Protein AF-A0A8H5CZU5-F1 (afdb_monomer)

Foldseek 3Di:
DDDDDDDDDDDDDDDDDDDDDDDDDDDDDDDDDDDDDDDDDDDDDDDDDDDDDDDDDDDDDDDDDDDDPPDPPQAFAFEAEDELVCCVPCNLQQFPLLLGQAYEYDAWADDPQLLATDDDPSCVVRLLVNCVSCVLNNHFYEYEYAPLQRQQCLCVCLVDPVSLVSNLNHVLVVCVVSVGQAYEYEHPAAQDHRNHNHDHALCRLVSVLVSLVVNCVPPRSVRHAYEYEDELAAHAHSVRHHAQAPVSVLVRHQAYEYAQFCLDAPVDQFAAAGRFQACPVPPDDRGHQVSSLCRCVSNVRDQLRYAYEFEQKWKKFFQDPDLDDDHRHGGDFADDEPDAAPLGPFPQGSNRHGPPSVGDIDIAGLVNCCVVQCAPLLSHGHPQWDWDADPRRRWIWIARSVRRMIITHDALRSLLVVLLVSQVSNHSYHYYPHSVSHRPCSSSVSSCVSVVPPSDDDPDPPPDNDDAFPAPAWDWDWDQAPPRDIDIDIDAGAAVHPPDHVLVSLVRVLVVLQCQQVDADPVRDGRADLAEEAEDELPPPDCDDPNLLRLQLVCLQADLQRLLLYEHEYEDADLDCPDPCNVVSVVSQVCCCVPVCVVSVVSNYHYAYDNVDPVRVSVVVVVSNVSSVPPPDRGGGQSNCVCHVVVAQSCPGSSVVSVLVVLVVLLVVLVVVLVVLVVVLVVDPDPVSVVVSVVVNVVSVVVSVVSVVVSVVSVVVNVPPPPDPPPPPVVVVVVVVVVVPPPPDDDDDDDDDD

Organism: NCBI:txid201217

Structure (mmCIF, N/CA/C/O backbone):
data_AF-A0A8H5CZU5-F1
#
_entry.id   AF-A0A8H5CZU5-F1
#
loop_
_atom_site.group_PDB
_atom_site.id
_atom_site.type_symbol
_atom_site.label_atom_id
_atom_site.label_alt_id
_atom_site.label_comp_id
_atom_site.label_asym_id
_atom_site.label_entity_id
_atom_site.label_seq_id
_atom_site.pdbx_PDB_ins_code
_atom_site.Cartn_x
_atom_site.Cartn_y
_atom_site.Cartn_z
_atom_site.occupancy
_atom_site.B_iso_or_equiv
_atom_site.auth_seq_id
_atom_site.auth_comp_id
_atom_site.auth_asym_id
_atom_site.auth_atom_id
_atom_site.pdbx_PDB_model_num
ATOM 1 N N . MET A 1 1 ? 66.005 6.764 -42.598 1.00 39.66 1 MET A N 1
ATOM 2 C CA . MET A 1 1 ? 66.205 5.356 -42.193 1.00 39.66 1 MET A CA 1
ATOM 3 C C . MET A 1 1 ? 65.070 4.533 -42.770 1.00 39.66 1 MET A C 1
ATOM 5 O O . MET A 1 1 ? 63.945 5.006 -42.773 1.00 39.66 1 MET A O 1
ATOM 9 N N . ALA A 1 2 ? 65.380 3.347 -43.273 1.00 28.84 2 ALA A N 1
ATOM 10 C CA . ALA A 1 2 ? 64.448 2.341 -43.774 1.00 28.84 2 ALA A CA 1
ATOM 11 C C . ALA A 1 2 ? 65.044 0.964 -43.416 1.00 28.84 2 ALA A C 1
ATOM 13 O O . ALA A 1 2 ? 66.256 0.911 -43.186 1.00 28.84 2 ALA A O 1
ATOM 14 N N . PRO A 1 3 ? 64.297 -0.148 -43.491 1.00 57.28 3 PRO A N 1
ATOM 15 C CA . PRO A 1 3 ? 62.858 -0.326 -43.269 1.00 57.28 3 PRO A CA 1
ATOM 16 C C . PRO A 1 3 ? 62.592 -1.501 -42.289 1.00 57.28 3 PRO A C 1
ATOM 18 O O . PRO A 1 3 ? 63.524 -2.133 -41.801 1.00 57.28 3 PRO A O 1
ATOM 21 N N . ASN A 1 4 ? 61.330 -1.894 -42.092 1.00 34.38 4 ASN A N 1
ATOM 22 C CA . ASN A 1 4 ? 60.929 -3.226 -42.568 1.00 34.38 4 ASN A CA 1
ATOM 23 C C . ASN A 1 4 ? 59.412 -3.370 -42.709 1.00 34.38 4 ASN A C 1
ATOM 25 O O . ASN A 1 4 ? 58.639 -2.902 -41.882 1.00 34.38 4 ASN A O 1
ATOM 29 N N . ASN A 1 5 ? 59.021 -4.020 -43.802 1.00 31.11 5 ASN A N 1
ATOM 30 C CA . ASN A 1 5 ? 57.652 -4.200 -44.270 1.00 31.11 5 ASN A CA 1
ATOM 31 C C . ASN A 1 5 ? 57.379 -5.698 -44.474 1.00 31.11 5 ASN A C 1
ATOM 33 O O . ASN A 1 5 ? 58.289 -6.444 -44.832 1.00 31.11 5 ASN A O 1
ATOM 37 N N . SER A 1 6 ? 56.093 -6.060 -44.461 1.00 28.91 6 SER A N 1
ATOM 38 C CA . SER A 1 6 ? 55.477 -7.147 -45.251 1.00 28.91 6 SER A CA 1
ATOM 39 C C . SER A 1 6 ? 55.825 -8.625 -44.984 1.00 28.91 6 SER A C 1
ATOM 41 O O . SER A 1 6 ? 56.977 -9.043 -45.086 1.00 28.91 6 SER A O 1
ATOM 43 N N . LYS A 1 7 ? 54.759 -9.430 -44.815 1.00 29.38 7 LYS A N 1
ATOM 44 C CA . LYS A 1 7 ? 54.411 -10.710 -45.496 1.00 29.38 7 LYS A CA 1
ATOM 45 C C . LYS A 1 7 ? 53.283 -11.408 -44.706 1.00 29.38 7 LYS A C 1
ATOM 47 O O . LYS A 1 7 ? 53.305 -11.332 -43.488 1.00 29.38 7 LYS A O 1
ATOM 52 N N . LEU A 1 8 ? 52.327 -12.141 -45.287 1.00 25.94 8 LEU A N 1
ATOM 53 C CA . LEU A 1 8 ? 51.728 -12.151 -46.636 1.00 25.94 8 LEU A CA 1
ATOM 54 C C . LEU A 1 8 ? 50.377 -12.920 -46.547 1.00 25.94 8 LEU A C 1
ATOM 56 O O . LEU A 1 8 ? 50.144 -13.625 -45.571 1.00 25.94 8 LEU A O 1
ATOM 60 N N . LEU A 1 9 ? 49.510 -12.804 -47.560 1.00 26.03 9 LEU A N 1
ATOM 61 C CA . LEU A 1 9 ? 48.246 -13.552 -47.710 1.00 26.03 9 LEU A CA 1
ATOM 62 C C . LEU A 1 9 ? 48.422 -15.070 -47.979 1.00 26.03 9 LEU A C 1
ATOM 64 O O . LEU A 1 9 ? 49.501 -15.495 -48.388 1.00 26.03 9 LEU A O 1
ATOM 68 N N . ALA A 1 10 ? 47.271 -15.777 -47.950 1.00 25.48 10 ALA A N 1
ATOM 69 C CA . ALA A 1 10 ? 46.928 -17.055 -48.620 1.00 25.48 10 ALA A CA 1
ATOM 70 C C . ALA A 1 10 ? 47.138 -18.356 -47.799 1.00 25.48 10 ALA A C 1
ATOM 72 O O . ALA A 1 10 ? 48.087 -18.449 -47.034 1.00 25.48 10 ALA A O 1
ATOM 73 N N . ALA A 1 11 ? 46.320 -19.418 -47.930 1.00 24.72 11 ALA A N 1
ATOM 74 C CA . ALA A 1 11 ? 45.012 -19.597 -48.594 1.00 24.72 11 ALA A CA 1
ATOM 75 C C . ALA A 1 11 ? 44.327 -20.917 -48.144 1.00 24.72 11 ALA A C 1
ATOM 77 O O . ALA A 1 11 ? 44.960 -21.785 -47.551 1.00 24.72 11 ALA A O 1
ATOM 78 N N . LEU A 1 12 ? 43.037 -21.055 -48.485 1.00 23.69 12 LEU A N 1
ATOM 79 C CA . LEU A 1 12 ? 42.201 -22.266 -48.403 1.00 23.69 12 LEU A CA 1
ATOM 80 C C . LEU A 1 12 ? 42.880 -23.580 -48.840 1.00 23.69 12 LEU A C 1
ATOM 82 O O . LEU A 1 12 ? 43.497 -23.613 -49.903 1.00 23.69 12 LEU A O 1
ATOM 86 N N . LEU A 1 13 ? 42.547 -24.688 -48.158 1.00 23.36 13 LEU A N 1
ATOM 87 C CA . LEU A 1 13 ? 42.236 -25.976 -48.807 1.00 23.36 13 LEU A CA 1
ATOM 88 C C . LEU A 1 13 ? 41.485 -26.946 -47.869 1.00 23.36 13 LEU A C 1
ATOM 90 O O . LEU A 1 13 ? 41.869 -27.142 -46.721 1.00 23.36 13 LEU A O 1
ATOM 94 N N . HIS A 1 14 ? 40.401 -27.545 -48.373 1.00 25.38 14 HIS A N 1
ATOM 95 C CA . HIS A 1 14 ? 39.673 -28.650 -47.730 1.00 25.38 14 HIS A CA 1
ATOM 96 C C . HIS A 1 14 ? 40.482 -29.956 -47.778 1.00 25.38 14 HIS A C 1
ATOM 98 O O . HIS A 1 14 ? 41.172 -30.185 -48.768 1.00 25.38 14 HIS A O 1
ATOM 104 N N . PHE A 1 15 ? 40.234 -30.882 -46.842 1.00 23.44 15 PHE A N 1
ATOM 105 C CA . PHE A 1 15 ? 40.034 -32.297 -47.198 1.00 23.44 15 PHE A CA 1
ATOM 106 C C . PHE A 1 15 ? 39.175 -33.040 -46.159 1.00 23.44 15 PHE A C 1
ATOM 108 O O . PHE A 1 15 ? 39.373 -32.902 -44.956 1.00 23.44 15 PHE A O 1
ATOM 115 N N . VAL A 1 16 ? 38.225 -33.839 -46.650 1.00 24.05 16 VAL A N 1
ATOM 116 C CA . VAL A 1 16 ? 37.353 -34.745 -45.879 1.00 24.05 16 VAL A CA 1
ATOM 117 C C . VAL A 1 16 ? 37.856 -36.176 -46.054 1.00 24.05 16 VAL A C 1
ATOM 119 O O . VAL A 1 16 ? 38.213 -36.540 -47.173 1.00 24.05 16 VAL A O 1
ATOM 122 N N . LEU A 1 17 ? 37.802 -37.012 -45.008 1.00 23.12 17 LEU A N 1
ATOM 123 C CA . LEU A 1 17 ? 37.736 -38.472 -45.166 1.00 23.12 17 LEU A CA 1
ATOM 124 C C . LEU A 1 17 ? 37.135 -39.172 -43.930 1.00 23.12 17 LEU A C 1
ATOM 126 O O . LEU A 1 17 ? 37.591 -38.989 -42.806 1.00 23.12 17 LEU A O 1
ATOM 130 N N . LEU A 1 18 ? 36.093 -39.971 -44.176 1.00 24.27 18 LEU A N 1
ATOM 131 C CA . LEU A 1 18 ? 35.381 -40.845 -43.230 1.00 24.27 18 LEU A CA 1
ATOM 132 C C . LEU A 1 18 ? 36.065 -42.218 -43.114 1.00 24.27 18 LEU A C 1
ATOM 134 O O . LEU A 1 18 ? 36.616 -42.663 -44.114 1.00 24.27 18 LEU A O 1
ATOM 138 N N . TYR A 1 19 ? 35.887 -42.943 -41.995 1.00 21.48 19 TYR A N 1
ATOM 139 C CA . TYR A 1 19 ? 35.667 -44.410 -42.002 1.00 21.48 19 TYR A CA 1
ATOM 140 C C . TYR A 1 19 ? 35.050 -44.957 -40.683 1.00 21.48 19 TYR A C 1
ATOM 142 O O . TYR A 1 19 ? 35.370 -44.480 -39.598 1.00 21.48 19 TYR A O 1
ATOM 150 N N . PHE A 1 20 ? 34.168 -45.966 -40.801 1.00 23.83 20 PHE A N 1
ATOM 151 C CA . PHE A 1 20 ? 33.526 -46.770 -39.724 1.00 23.83 20 PHE A CA 1
ATOM 152 C C . PHE A 1 20 ? 34.365 -48.054 -39.430 1.00 23.83 20 PHE A C 1
ATOM 154 O O . PHE A 1 20 ? 35.311 -48.299 -40.174 1.00 23.83 20 PHE A O 1
ATOM 161 N N . VAL A 1 21 ? 34.146 -48.973 -38.463 1.00 24.00 21 VAL A N 1
ATOM 162 C CA . VAL A 1 21 ? 33.098 -49.389 -37.465 1.00 24.00 21 VAL A CA 1
ATOM 163 C C . VAL A 1 21 ? 33.860 -50.119 -36.286 1.00 24.00 21 VAL A C 1
ATOM 165 O O . VAL A 1 21 ? 35.088 -50.020 -36.308 1.00 24.00 21 VAL A O 1
ATOM 168 N N . PRO A 1 22 ? 33.319 -50.954 -35.339 1.00 35.12 22 PRO A N 1
ATOM 169 C CA . PRO A 1 22 ? 31.973 -51.181 -34.749 1.00 35.12 22 PRO A CA 1
ATOM 170 C C . PRO A 1 22 ? 31.925 -51.322 -33.182 1.00 35.12 22 PRO A C 1
ATOM 172 O O . PRO A 1 22 ? 32.910 -51.145 -32.473 1.00 35.12 22 PRO A O 1
ATOM 175 N N . LEU A 1 23 ? 30.733 -51.677 -32.667 1.00 26.72 23 LEU A N 1
ATOM 176 C CA . LEU A 1 23 ? 30.298 -51.951 -31.278 1.00 26.72 23 LEU A CA 1
ATOM 177 C C . LEU A 1 23 ? 31.075 -53.042 -30.490 1.00 26.72 23 LEU A C 1
ATOM 179 O O . LEU A 1 23 ? 31.474 -54.028 -31.101 1.00 26.72 23 LEU A O 1
ATOM 183 N N . SER A 1 24 ? 31.041 -52.988 -29.135 1.00 27.88 24 SER A N 1
ATOM 184 C CA . SER A 1 24 ? 30.235 -53.926 -28.285 1.00 27.88 24 SER A CA 1
ATOM 185 C C . SER A 1 24 ? 30.469 -53.843 -26.748 1.00 27.88 24 SER A C 1
ATOM 187 O O . SER A 1 24 ? 31.600 -54.042 -26.325 1.00 27.88 24 SER A O 1
ATOM 189 N N . SER A 1 25 ? 29.382 -53.752 -25.941 1.00 26.03 25 SER A N 1
ATOM 190 C CA . SER A 1 25 ? 29.178 -54.285 -24.545 1.00 26.03 25 SER A CA 1
ATOM 191 C C . SER A 1 25 ? 30.141 -53.866 -23.384 1.00 26.03 25 SER A C 1
ATOM 193 O O . SER A 1 25 ? 31.306 -53.617 -23.632 1.00 26.03 25 SER A O 1
ATOM 195 N N . LEU A 1 26 ? 29.798 -53.764 -22.079 1.00 26.09 26 LEU A N 1
ATOM 196 C CA . LEU A 1 26 ? 28.775 -54.387 -21.200 1.00 26.09 26 LEU A CA 1
ATOM 197 C C . LEU A 1 26 ? 28.298 -53.465 -20.024 1.00 26.09 26 LEU A C 1
ATOM 199 O O . LEU A 1 26 ? 29.067 -52.667 -19.507 1.00 26.09 26 LEU A O 1
ATOM 203 N N . SER A 1 27 ? 27.071 -53.728 -19.538 1.00 24.59 27 SER A N 1
ATOM 204 C CA . SER A 1 27 ? 26.587 -53.811 -18.127 1.00 24.59 27 SER A CA 1
ATOM 205 C C . SER A 1 27 ? 26.766 -52.713 -17.042 1.00 24.59 27 SER A C 1
ATOM 207 O O . SER A 1 27 ? 27.822 -52.565 -16.444 1.00 24.59 27 SER A O 1
ATOM 209 N N . LEU A 1 28 ? 25.614 -52.152 -16.626 1.00 25.69 28 LEU A N 1
ATOM 210 C CA . LEU A 1 28 ? 25.017 -52.162 -15.261 1.00 25.69 28 LEU A CA 1
ATOM 211 C C . LEU A 1 28 ? 25.908 -52.154 -13.987 1.00 25.69 28 LEU A C 1
ATOM 213 O O . LEU A 1 28 ? 26.465 -53.193 -13.643 1.00 25.69 28 LEU A O 1
ATOM 217 N N . VAL A 1 29 ? 25.771 -51.101 -13.155 1.00 26.25 29 VAL A N 1
ATOM 218 C CA . VAL A 1 29 ? 25.660 -51.170 -11.667 1.00 26.25 29 VAL A CA 1
ATOM 219 C C . VAL A 1 29 ? 24.648 -50.104 -11.174 1.00 26.25 29 VAL A C 1
ATOM 221 O O . VAL A 1 29 ? 24.351 -49.144 -11.881 1.00 26.25 29 VAL A O 1
ATOM 224 N N . SER A 1 30 ? 24.054 -50.321 -9.997 1.00 27.77 30 SER A N 1
ATOM 225 C CA . SER A 1 30 ? 22.845 -49.684 -9.453 1.00 27.77 30 SER A CA 1
ATOM 226 C C . SER A 1 30 ? 23.034 -48.477 -8.513 1.00 27.77 30 SER A C 1
ATOM 228 O O . SER A 1 30 ? 23.944 -48.473 -7.695 1.00 27.77 30 SER A O 1
ATOM 230 N N . ALA A 1 31 ? 22.041 -47.577 -8.545 1.00 26.66 31 ALA A N 1
ATOM 231 C CA . ALA A 1 31 ? 21.326 -46.918 -7.430 1.00 26.66 31 ALA A CA 1
ATOM 232 C C . ALA A 1 31 ? 22.039 -46.501 -6.115 1.00 26.66 31 ALA A C 1
ATOM 234 O O . ALA A 1 31 ? 22.602 -47.319 -5.394 1.00 26.66 31 ALA A O 1
ATOM 235 N N . ALA A 1 32 ? 21.748 -45.265 -5.684 1.00 27.14 32 ALA A N 1
ATOM 236 C CA . ALA A 1 32 ? 21.691 -44.860 -4.274 1.00 27.14 32 ALA A CA 1
ATOM 237 C C . ALA A 1 32 ? 20.444 -43.980 -4.022 1.00 27.14 32 ALA A C 1
ATOM 239 O O . ALA A 1 32 ? 19.950 -43.319 -4.937 1.00 27.14 32 ALA A O 1
ATOM 240 N N . GLN A 1 33 ? 19.895 -44.013 -2.803 1.00 29.39 33 GLN A N 1
ATOM 241 C CA . GLN A 1 33 ? 18.588 -43.436 -2.452 1.00 29.39 33 GLN A CA 1
ATOM 242 C C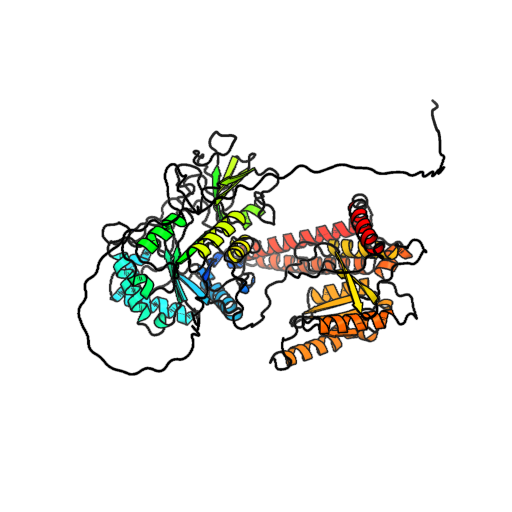 . GLN A 1 33 ? 18.674 -42.160 -1.601 1.00 29.39 33 GLN A C 1
ATOM 244 O O . GLN A 1 33 ? 19.481 -42.071 -0.686 1.00 29.39 33 GLN A O 1
ATOM 249 N N . LYS A 1 34 ? 17.722 -41.254 -1.867 1.00 30.50 34 LYS A N 1
ATOM 250 C CA . LYS A 1 34 ? 16.911 -40.446 -0.930 1.00 30.50 34 LYS A CA 1
ATOM 251 C C . LYS A 1 34 ? 17.392 -40.288 0.527 1.00 30.50 34 LYS A C 1
ATOM 253 O O . LYS A 1 34 ? 17.398 -41.261 1.275 1.00 30.50 34 LYS A O 1
ATOM 258 N N . CYS A 1 35 ? 17.418 -39.033 0.982 1.00 26.03 35 CYS A N 1
ATOM 259 C CA . CYS A 1 35 ? 16.968 -38.657 2.327 1.00 26.03 35 CYS A CA 1
ATOM 260 C C . CYS A 1 35 ? 15.884 -37.576 2.216 1.00 26.03 35 CYS A C 1
ATOM 262 O O . CYS A 1 35 ? 16.120 -36.518 1.645 1.00 26.03 35 CYS A O 1
ATOM 264 N N . GLY A 1 36 ? 14.697 -37.855 2.754 1.00 26.66 36 GLY A N 1
ATOM 265 C CA . GLY A 1 36 ? 13.621 -36.887 2.962 1.00 26.66 36 GLY A CA 1
ATOM 266 C C . GLY A 1 36 ? 13.035 -37.135 4.348 1.00 26.66 36 GLY A C 1
ATOM 267 O O . GLY A 1 36 ? 12.817 -38.292 4.716 1.00 26.66 36 GLY A O 1
ATOM 268 N N . LEU A 1 37 ? 12.864 -36.075 5.137 1.00 26.98 37 LEU A N 1
ATOM 269 C CA . LEU A 1 37 ? 12.439 -36.178 6.533 1.00 26.98 37 LEU A CA 1
ATOM 270 C C . LEU A 1 37 ? 10.924 -36.398 6.650 1.00 26.98 37 LEU A C 1
ATOM 272 O O . LEU A 1 37 ? 10.148 -36.065 5.757 1.00 26.98 37 LEU A O 1
ATOM 276 N N . LYS A 1 38 ? 10.520 -37.027 7.755 1.00 27.27 38 LYS A N 1
ATOM 277 C CA . LYS A 1 38 ? 9.169 -37.540 8.008 1.00 27.27 38 LYS A CA 1
ATOM 278 C C . LYS A 1 38 ? 8.656 -36.977 9.342 1.00 27.27 38 LYS A C 1
ATOM 280 O O . LYS A 1 38 ? 9.418 -37.028 10.308 1.00 27.27 38 LYS A O 1
ATOM 285 N N . PRO A 1 39 ? 7.399 -36.508 9.440 1.00 29.52 39 PRO A N 1
ATOM 286 C CA . PRO A 1 39 ? 6.838 -36.039 10.706 1.00 29.52 39 PRO A CA 1
ATOM 287 C C . PRO A 1 39 ? 6.585 -37.203 11.691 1.00 29.52 39 PRO A C 1
ATOM 289 O O . PRO A 1 39 ? 6.329 -38.335 11.256 1.00 29.52 39 PRO A O 1
ATOM 292 N N . PRO A 1 40 ? 6.656 -36.961 13.014 1.00 30.86 40 PRO A N 1
ATOM 293 C CA . PRO A 1 40 ? 6.409 -37.980 14.030 1.00 30.86 40 PRO A CA 1
ATOM 294 C C . PRO A 1 40 ? 4.910 -38.261 14.230 1.00 30.86 40 PRO A C 1
ATOM 296 O O . PRO A 1 40 ? 4.063 -37.379 14.116 1.00 30.86 40 PRO A O 1
ATOM 299 N N . ASN A 1 41 ? 4.592 -39.517 14.554 1.00 28.88 41 ASN A N 1
ATOM 300 C CA . ASN A 1 41 ? 3.225 -39.971 14.815 1.00 28.88 41 ASN A CA 1
ATOM 301 C C . ASN A 1 41 ? 2.716 -39.546 16.199 1.00 28.88 41 ASN A C 1
ATOM 303 O O . ASN A 1 41 ? 3.463 -39.515 17.177 1.00 28.88 41 ASN A O 1
ATOM 307 N N . SER A 1 42 ? 1.398 -39.374 16.282 1.00 28.22 42 SER A N 1
ATOM 308 C CA . SER A 1 42 ? 0.631 -39.325 17.524 1.00 28.22 42 SER A CA 1
ATOM 309 C C . SER A 1 42 ? 0.697 -40.641 18.317 1.00 28.22 42 SER A C 1
ATOM 311 O O . SER A 1 42 ? 0.798 -41.733 17.751 1.00 28.22 42 SER A O 1
ATOM 313 N N . ALA A 1 43 ? 0.582 -40.534 19.644 1.00 26.88 43 ALA A N 1
ATOM 314 C CA . ALA A 1 43 ? 0.411 -41.661 20.558 1.00 26.88 43 ALA A CA 1
ATOM 315 C C . ALA A 1 43 ? -0.881 -41.492 21.376 1.00 26.88 43 ALA A C 1
ATOM 317 O O . ALA A 1 43 ? -1.233 -40.393 21.797 1.00 26.88 43 ALA A O 1
ATOM 318 N N . SER A 1 44 ? -1.597 -42.596 21.570 1.00 26.62 44 SER A N 1
ATOM 319 C CA . SER A 1 44 ? -2.934 -42.658 22.167 1.00 26.62 44 SER A CA 1
ATOM 320 C C . SER A 1 44 ? -2.933 -42.837 23.689 1.00 26.62 44 SER A C 1
ATOM 322 O O . SER A 1 44 ? -2.136 -43.614 24.213 1.00 26.62 44 SER A O 1
ATOM 324 N N . SER A 1 45 ? -3.957 -42.312 24.362 1.00 27.17 45 SER A N 1
ATOM 325 C CA . SER A 1 45 ? -4.488 -42.872 25.615 1.00 27.17 45 SER A CA 1
ATOM 326 C C . SER A 1 45 ? -6.026 -42.882 25.568 1.00 27.17 45 SER A C 1
ATOM 328 O O . SER A 1 45 ? -6.626 -42.160 24.772 1.00 27.17 45 SER A O 1
ATOM 330 N N . ALA A 1 46 ? -6.671 -43.779 26.321 1.00 26.14 46 ALA A N 1
ATOM 331 C CA . ALA A 1 46 ? -8.071 -44.158 26.102 1.00 26.14 46 ALA A CA 1
ATOM 332 C C . ALA A 1 46 ? -8.909 -44.243 27.393 1.00 26.14 46 ALA A C 1
ATOM 334 O O . ALA A 1 46 ? -8.364 -44.475 28.469 1.00 26.14 46 ALA A O 1
ATOM 335 N N . ALA A 1 47 ? -10.239 -44.211 27.200 1.00 25.16 47 ALA A N 1
ATOM 336 C CA . ALA A 1 47 ? -11.316 -44.557 28.145 1.00 25.16 47 ALA A CA 1
ATOM 337 C C . ALA A 1 47 ? -11.582 -43.547 29.300 1.00 25.16 47 ALA A C 1
ATOM 339 O O . ALA A 1 47 ? -10.674 -42.862 29.747 1.00 25.16 47 ALA A O 1
ATOM 340 N N . ALA A 1 48 ? -12.807 -43.379 29.827 1.00 24.91 48 ALA A N 1
ATOM 341 C CA . ALA A 1 48 ? -14.083 -44.080 29.591 1.00 24.91 48 ALA A CA 1
ATOM 342 C C . ALA A 1 48 ? -15.316 -43.162 29.811 1.00 24.91 48 ALA A C 1
ATOM 344 O O . ALA A 1 48 ? -15.220 -42.145 30.492 1.00 24.91 48 ALA A O 1
ATOM 345 N N . SER A 1 49 ? -16.494 -43.567 29.313 1.00 26.38 49 SER A N 1
ATOM 346 C CA . SER A 1 49 ? -17.812 -43.011 29.699 1.00 26.38 49 SER A CA 1
ATOM 347 C C . SER A 1 49 ? -18.468 -43.822 30.832 1.00 26.38 49 SER A C 1
ATOM 349 O O . SER A 1 49 ? -18.045 -44.945 31.111 1.00 26.38 49 SER A O 1
ATOM 351 N N . PRO A 1 50 ? -19.555 -43.308 31.439 1.00 35.34 50 PRO A N 1
ATOM 352 C CA . PRO A 1 50 ? -20.850 -43.984 31.241 1.00 35.34 50 PRO A CA 1
ATOM 353 C C . PRO A 1 50 ? -22.031 -43.023 30.966 1.00 35.34 50 PRO A C 1
ATOM 355 O O . PRO A 1 50 ? -21.884 -41.806 31.030 1.00 35.34 50 PRO A O 1
ATOM 358 N N . ALA A 1 51 ? -23.202 -43.579 30.622 1.00 26.06 51 ALA A N 1
ATOM 359 C CA . ALA A 1 51 ? -24.343 -42.866 30.025 1.00 26.06 51 ALA A CA 1
ATOM 360 C C . ALA A 1 51 ? -25.702 -43.118 30.723 1.00 26.06 51 ALA A C 1
ATOM 362 O O . ALA A 1 51 ? -25.862 -44.115 31.425 1.00 26.06 51 ALA A O 1
ATOM 363 N N . ALA A 1 52 ? -26.692 -42.254 30.444 1.00 23.89 52 ALA A N 1
ATOM 364 C CA . ALA A 1 52 ? -28.150 -42.429 30.626 1.00 23.89 52 ALA A CA 1
ATOM 365 C C . ALA A 1 52 ? -28.898 -41.274 29.897 1.00 23.89 52 ALA A C 1
ATOM 367 O O . ALA A 1 52 ? -28.336 -40.188 29.828 1.00 23.89 52 ALA A O 1
ATOM 368 N N . ALA A 1 53 ? -30.134 -41.353 29.371 1.00 24.03 53 ALA A N 1
ATOM 369 C CA . ALA A 1 53 ? -30.997 -42.459 28.915 1.00 24.03 53 ALA A CA 1
ATOM 370 C C . ALA A 1 53 ? -32.104 -41.907 27.948 1.00 24.03 53 ALA A C 1
ATOM 372 O O . ALA A 1 53 ? -32.344 -40.705 27.910 1.00 24.03 53 ALA A O 1
ATOM 373 N N . HIS A 1 54 ? -32.749 -42.782 27.157 1.00 24.48 54 HIS A N 1
ATOM 374 C CA . HIS A 1 54 ? -33.797 -42.538 26.116 1.00 24.48 54 HIS A CA 1
ATOM 375 C C . HIS A 1 54 ? -35.226 -42.234 26.677 1.00 24.48 54 HIS A C 1
ATOM 377 O O . HIS A 1 54 ? -35.314 -42.210 27.906 1.00 24.48 54 HIS A O 1
ATOM 383 N N . PRO A 1 55 ? -36.356 -42.070 25.900 1.00 38.25 55 PRO A N 1
ATOM 384 C CA . PRO A 1 55 ? -36.673 -42.335 24.453 1.00 38.25 55 PRO A CA 1
ATOM 385 C C . PRO A 1 55 ? -37.494 -41.224 23.699 1.00 38.25 55 PRO A C 1
ATOM 387 O O . PRO A 1 55 ? -37.787 -40.194 24.287 1.00 38.25 55 PRO A O 1
ATOM 390 N N . GLY A 1 56 ? -37.935 -41.329 22.420 1.00 25.62 56 GLY A N 1
ATOM 391 C CA . GLY A 1 56 ? -37.737 -42.324 21.334 1.00 25.62 56 GLY A CA 1
ATOM 392 C C . GLY A 1 56 ? -38.668 -42.143 20.089 1.00 25.62 56 GLY A C 1
ATOM 393 O O . GLY A 1 56 ? -39.529 -41.271 20.099 1.00 25.62 56 GLY A O 1
ATOM 394 N N . SER A 1 57 ? -38.518 -43.020 19.066 1.00 27.97 57 SER A N 1
ATOM 395 C CA . SER A 1 57 ? -39.337 -43.237 17.817 1.00 27.97 57 SER A CA 1
ATOM 396 C C . SER A 1 57 ? -39.523 -42.066 16.817 1.00 27.97 57 SER A C 1
ATOM 398 O O . SER A 1 57 ? -39.823 -40.964 17.244 1.00 27.97 57 SER A O 1
ATOM 400 N N . GLY A 1 58 ? -39.444 -42.182 15.474 1.00 24.00 58 GLY A N 1
ATOM 401 C CA . GLY A 1 58 ? -39.300 -43.286 14.483 1.00 24.00 58 GLY A CA 1
ATOM 402 C C . GLY A 1 58 ? -40.205 -43.002 13.242 1.00 24.00 58 GLY A C 1
ATOM 403 O O . GLY A 1 58 ? -41.169 -42.265 13.440 1.00 24.00 58 GLY A O 1
ATOM 404 N N . PRO A 1 59 ? -40.009 -43.534 12.001 1.00 35.12 59 PRO A N 1
ATOM 405 C CA . PRO A 1 59 ? -39.056 -44.546 11.512 1.00 35.12 59 PRO A CA 1
ATOM 406 C C . PRO A 1 59 ? -38.167 -44.099 10.306 1.00 35.12 59 PRO A C 1
ATOM 408 O O . PRO A 1 59 ? -38.188 -42.955 9.868 1.00 35.12 59 PRO A O 1
ATOM 411 N N . TYR A 1 60 ? -37.387 -45.045 9.764 1.00 23.39 60 TYR A N 1
ATOM 412 C CA . TYR A 1 60 ? -36.416 -44.901 8.662 1.00 23.39 60 TYR A CA 1
ATOM 413 C C . TYR A 1 60 ? -37.028 -44.867 7.245 1.00 23.39 60 TYR A C 1
ATOM 415 O O . TYR A 1 60 ? -37.987 -45.589 6.976 1.00 23.39 60 TYR A O 1
ATOM 423 N N . ASN A 1 61 ? -36.318 -44.241 6.290 1.00 26.92 61 ASN A N 1
ATOM 424 C CA . ASN A 1 61 ? -35.890 -44.967 5.081 1.00 26.92 61 ASN A CA 1
ATOM 425 C C . ASN A 1 61 ? -34.588 -44.405 4.467 1.00 26.92 61 ASN A C 1
ATOM 427 O O . ASN A 1 61 ? -34.188 -43.285 4.768 1.00 26.92 61 ASN A O 1
ATOM 431 N N . ASN A 1 62 ? -33.887 -45.231 3.683 1.00 26.27 62 ASN A N 1
ATOM 432 C CA . ASN A 1 62 ? -32.445 -45.119 3.405 1.00 26.27 62 ASN A CA 1
ATOM 433 C C . ASN A 1 62 ? -32.133 -44.630 1.968 1.00 26.27 62 ASN A C 1
ATOM 435 O O . ASN A 1 62 ? -32.830 -45.029 1.037 1.00 26.27 62 ASN A O 1
ATOM 439 N N . GLY A 1 63 ? -31.073 -43.829 1.761 1.00 24.83 63 GLY A N 1
ATOM 440 C CA . GLY A 1 63 ? -30.735 -43.288 0.431 1.00 24.83 63 GLY A CA 1
ATOM 441 C C . GLY A 1 63 ? -29.451 -42.447 0.336 1.00 24.83 63 GLY A C 1
ATOM 442 O O . GLY A 1 63 ? -29.511 -41.228 0.398 1.00 24.83 63 GLY A O 1
ATOM 443 N N . SER A 1 64 ? -28.312 -43.121 0.132 1.00 25.92 64 SER A N 1
ATOM 444 C CA . SER A 1 64 ? -27.052 -42.631 -0.479 1.00 25.92 64 SER A CA 1
ATOM 445 C C . SER A 1 64 ? -26.515 -41.224 -0.135 1.00 25.92 64 SER A C 1
ATOM 447 O O . SER A 1 64 ? -26.937 -40.207 -0.678 1.00 25.92 64 SER A O 1
ATOM 449 N N . THR A 1 65 ? -25.431 -41.238 0.642 1.00 30.69 65 THR A N 1
ATOM 450 C CA . THR A 1 65 ? -24.366 -40.225 0.778 1.00 30.69 65 THR A CA 1
ATOM 451 C C . THR A 1 65 ? -24.178 -39.228 -0.379 1.00 30.69 65 THR A C 1
ATOM 453 O O . THR A 1 65 ? -23.797 -39.612 -1.485 1.00 30.69 65 THR A O 1
ATOM 456 N N . GLY A 1 66 ? -24.259 -37.938 -0.046 1.00 26.09 66 GLY A N 1
ATOM 457 C CA . GLY A 1 66 ? -23.773 -36.814 -0.850 1.00 26.09 66 GLY A CA 1
ATOM 458 C C . GLY A 1 66 ? -23.523 -35.598 0.045 1.00 26.09 66 GLY A C 1
ATOM 459 O O . GLY A 1 66 ? -24.379 -34.727 0.158 1.00 26.09 66 GLY A O 1
ATOM 460 N N . CYS A 1 67 ? -22.379 -35.554 0.739 1.00 26.89 67 CYS A N 1
ATOM 461 C CA . CYS A 1 67 ? -22.052 -34.435 1.628 1.00 26.89 67 CYS A CA 1
ATOM 462 C C . CYS A 1 67 ? -21.728 -33.172 0.820 1.00 26.89 67 CYS A C 1
ATOM 464 O O . CYS A 1 67 ? -20.611 -33.005 0.332 1.00 26.89 67 CYS A O 1
ATOM 466 N N . SER A 1 68 ? -22.708 -32.274 0.721 1.00 25.88 68 SER A N 1
ATOM 467 C CA . SER A 1 68 ? -22.550 -30.931 0.166 1.00 25.88 68 SER A CA 1
ATOM 468 C C . SER A 1 68 ? -21.520 -30.126 0.965 1.00 25.88 68 SER A C 1
ATOM 470 O O . SER A 1 68 ? -21.817 -29.652 2.062 1.00 25.88 68 SER A O 1
ATOM 472 N N . ARG A 1 69 ? -20.317 -29.924 0.413 1.00 30.19 69 ARG A N 1
ATOM 473 C CA . ARG A 1 69 ? -19.358 -28.928 0.920 1.00 30.19 69 ARG A CA 1
ATOM 474 C C . ARG A 1 69 ? -19.731 -27.530 0.417 1.00 30.19 69 ARG A C 1
ATOM 476 O O . ARG A 1 69 ? -19.021 -26.961 -0.401 1.00 30.19 69 ARG A O 1
ATOM 483 N N . ASN A 1 70 ? -20.806 -26.965 0.963 1.00 29.72 70 ASN A N 1
ATOM 484 C CA . ASN A 1 70 ? -20.998 -25.513 0.954 1.00 29.72 70 ASN A CA 1
ATOM 485 C C . ASN A 1 70 ? -20.417 -24.948 2.254 1.00 29.72 70 ASN A C 1
ATOM 487 O O . ASN A 1 70 ? -21.151 -24.584 3.169 1.00 29.72 70 ASN A O 1
ATOM 491 N N . GLY A 1 71 ? -19.086 -24.930 2.346 1.00 28.69 71 GLY A N 1
ATOM 492 C CA . GLY A 1 71 ? -18.407 -23.985 3.226 1.00 28.69 71 GLY A CA 1
ATOM 493 C C . GLY A 1 71 ? -18.294 -22.674 2.461 1.00 28.69 71 GLY A C 1
ATOM 494 O O . GLY A 1 71 ? -17.789 -22.684 1.340 1.00 28.69 71 GLY A O 1
ATOM 495 N N . ALA A 1 72 ? -18.792 -21.572 3.022 1.00 31.47 72 ALA A N 1
ATOM 496 C CA . ALA A 1 72 ? -18.512 -20.260 2.455 1.00 31.47 72 ALA A CA 1
ATOM 497 C C . ALA A 1 72 ? -16.992 -20.049 2.479 1.00 31.47 72 ALA A C 1
ATOM 499 O O . ALA A 1 72 ? -16.371 -20.206 3.532 1.00 31.47 72 ALA A O 1
ATOM 500 N N . MET A 1 73 ? -16.397 -19.741 1.325 1.00 44.06 73 MET A N 1
ATOM 501 C CA . MET A 1 73 ? -14.998 -19.325 1.266 1.00 44.06 73 MET A CA 1
ATOM 502 C C . MET A 1 73 ? -14.880 -18.034 2.075 1.00 44.06 73 MET A C 1
ATOM 504 O O . MET A 1 73 ? -15.538 -17.047 1.749 1.00 44.06 73 MET A O 1
ATOM 508 N N . ILE A 1 74 ? -14.090 -18.058 3.147 1.00 55.16 74 ILE A N 1
ATOM 509 C CA . ILE A 1 74 ? -13.754 -16.842 3.882 1.00 55.16 74 ILE A CA 1
ATOM 510 C C . ILE A 1 74 ? -12.812 -16.052 2.976 1.00 55.16 74 ILE A C 1
ATOM 512 O O . ILE A 1 74 ? -11.698 -16.493 2.706 1.00 55.16 74 ILE A O 1
ATOM 516 N N . GLU A 1 75 ? -13.293 -14.921 2.470 1.00 78.06 75 GLU A N 1
ATOM 517 C CA . GLU A 1 75 ? -12.515 -14.009 1.636 1.00 78.06 75 GLU A CA 1
ATOM 518 C C . GLU A 1 75 ? -11.329 -13.456 2.431 1.00 78.06 75 GLU A C 1
ATOM 520 O O . GLU A 1 75 ? -11.508 -12.965 3.552 1.00 78.06 75 GLU A O 1
ATOM 525 N N . ALA A 1 76 ? -10.126 -13.583 1.870 1.00 89.56 76 ALA A N 1
ATOM 526 C CA . ALA A 1 76 ? -8.898 -13.127 2.505 1.00 89.56 76 ALA A CA 1
ATOM 527 C C . ALA A 1 76 ? -8.873 -11.598 2.644 1.00 89.56 76 ALA A C 1
ATOM 529 O O . ALA A 1 76 ? -9.479 -10.883 1.851 1.00 89.56 76 ALA A O 1
ATOM 530 N N . VAL A 1 77 ? -8.157 -11.102 3.650 1.00 94.62 77 VAL A N 1
ATOM 531 C CA . VAL A 1 77 ? -7.933 -9.667 3.858 1.00 94.62 77 VAL A CA 1
ATOM 532 C C . VAL A 1 77 ? -6.518 -9.338 3.415 1.00 94.62 77 VAL A C 1
ATOM 534 O O . VAL A 1 77 ? -5.555 -9.620 4.121 1.00 94.62 77 VAL A O 1
ATOM 537 N N . LEU A 1 78 ? -6.413 -8.769 2.220 1.00 96.44 78 LEU A N 1
ATOM 538 C CA . LEU A 1 78 ? -5.210 -8.095 1.743 1.00 96.44 78 LEU A CA 1
ATOM 539 C C . LEU A 1 78 ? -5.438 -6.610 2.013 1.00 96.44 78 LEU A C 1
ATOM 541 O O . LEU A 1 78 ? -6.326 -6.017 1.384 1.00 96.44 78 LEU A O 1
ATOM 545 N N . THR A 1 79 ? -4.725 -6.054 2.992 1.00 96.88 79 THR A N 1
ATOM 546 C CA . THR A 1 79 ? -4.859 -4.655 3.413 1.00 96.88 79 THR A CA 1
ATOM 547 C C . THR A 1 79 ? -3.500 -4.010 3.637 1.00 96.88 79 THR A C 1
ATOM 549 O O . THR A 1 79 ? -2.508 -4.691 3.888 1.00 96.88 79 THR A O 1
ATOM 552 N N . GLY A 1 80 ? -3.448 -2.689 3.586 1.00 96.88 80 GLY A N 1
ATOM 553 C CA . GLY A 1 80 ? -2.258 -1.924 3.922 1.00 96.88 80 GLY A CA 1
ATOM 554 C C . GLY A 1 80 ? -2.610 -0.475 4.202 1.00 96.88 80 GLY A C 1
ATOM 555 O O . GLY A 1 80 ? -3.709 -0.017 3.864 1.00 96.88 80 GLY A O 1
ATOM 556 N N . TRP A 1 81 ? -1.680 0.226 4.836 1.00 97.62 81 TRP A N 1
ATOM 557 C CA . TRP A 1 81 ? -1.820 1.645 5.124 1.00 97.62 81 TRP A CA 1
ATOM 558 C C . TRP A 1 81 ? -1.169 2.473 4.018 1.00 97.62 81 TRP A C 1
ATOM 560 O O . TRP A 1 81 ? -0.037 2.218 3.606 1.00 97.62 81 TRP A O 1
ATOM 570 N N . TYR A 1 82 ? -1.918 3.448 3.515 1.00 96.50 82 TYR A N 1
ATOM 571 C CA . TYR A 1 82 ? -1.467 4.445 2.555 1.00 96.50 82 TYR A CA 1
ATOM 572 C C . TYR A 1 82 ? -1.399 5.802 3.265 1.00 96.50 82 TYR A C 1
ATOM 574 O O . TYR A 1 82 ? -2.453 6.323 3.656 1.00 96.50 82 TYR A O 1
ATOM 582 N N . PRO A 1 83 ? -0.207 6.390 3.446 1.00 91.31 83 PRO A N 1
ATOM 583 C CA . PRO A 1 83 ? -0.095 7.671 4.117 1.00 91.31 83 PRO A CA 1
ATOM 584 C C . PRO A 1 83 ? -0.426 8.840 3.196 1.00 91.31 83 PRO A C 1
ATOM 586 O O . PRO A 1 83 ? 0.144 9.007 2.115 1.00 91.31 83 PRO A O 1
ATOM 589 N N . GLY A 1 84 ? -1.310 9.712 3.672 1.00 87.62 84 GLY A N 1
ATOM 590 C CA . GLY A 1 84 ? -1.774 10.886 2.940 1.00 87.62 84 GLY A CA 1
ATOM 591 C C . GLY A 1 84 ? -0.669 11.835 2.488 1.00 87.62 84 GLY A C 1
ATOM 592 O O . GLY A 1 84 ? -0.726 12.394 1.391 1.00 87.62 84 GLY A O 1
ATOM 593 N N . TRP A 1 85 ? 0.381 11.969 3.302 1.00 85.56 85 TRP A N 1
ATOM 594 C CA . TRP A 1 85 ? 1.516 12.853 3.036 1.00 85.56 85 TRP A CA 1
ATOM 595 C C . TRP A 1 85 ? 2.373 12.430 1.836 1.00 85.56 85 TRP A C 1
ATOM 597 O O . TRP A 1 85 ? 3.121 13.257 1.313 1.00 85.56 85 TRP A O 1
ATOM 607 N N . LEU A 1 86 ? 2.248 11.188 1.355 1.00 84.88 86 LEU A N 1
ATOM 608 C CA . LEU A 1 86 ? 2.948 10.723 0.155 1.00 84.88 86 LEU A CA 1
ATOM 609 C C . LEU A 1 86 ? 2.199 11.016 -1.148 1.00 84.88 86 LEU A C 1
ATOM 611 O O . LEU A 1 86 ? 2.813 10.948 -2.212 1.00 84.88 86 LEU A O 1
ATOM 615 N N . ALA A 1 87 ? 0.934 11.444 -1.095 1.00 86.56 87 ALA A N 1
ATOM 616 C CA . ALA A 1 87 ? 0.126 11.766 -2.275 1.00 86.56 87 ALA A CA 1
ATOM 617 C C . ALA A 1 87 ? 0.756 12.729 -3.308 1.00 86.56 87 ALA A C 1
ATOM 619 O O . ALA A 1 87 ? 0.478 12.552 -4.496 1.00 86.56 87 ALA A O 1
ATOM 620 N N . PRO A 1 88 ? 1.612 13.709 -2.941 1.00 83.88 88 PRO A N 1
ATOM 621 C CA . PRO A 1 88 ? 2.318 14.534 -3.924 1.00 83.88 88 PRO A CA 1
ATOM 622 C C . PRO A 1 88 ? 3.329 13.762 -4.788 1.00 83.88 88 PRO A C 1
ATOM 624 O O . PRO A 1 88 ? 3.601 14.181 -5.911 1.00 83.88 88 PRO A O 1
ATOM 627 N N . SER A 1 89 ? 3.885 12.657 -4.277 1.00 80.38 89 SER A N 1
ATOM 628 C CA . SER A 1 89 ? 4.883 11.823 -4.973 1.00 80.38 89 SER A CA 1
ATOM 629 C C . SER A 1 89 ? 4.279 10.527 -5.524 1.00 80.38 89 SER A C 1
ATOM 631 O O . SER A 1 89 ? 4.629 10.094 -6.619 1.00 80.38 89 SER A O 1
ATOM 633 N N . ILE A 1 90 ? 3.363 9.924 -4.764 1.00 83.19 90 ILE A N 1
ATOM 634 C CA . ILE A 1 90 ? 2.687 8.650 -5.027 1.00 83.19 90 ILE A CA 1
ATOM 635 C C . ILE A 1 90 ? 1.179 8.908 -4.840 1.00 83.19 90 ILE A C 1
ATOM 637 O O . ILE A 1 90 ? 0.630 8.661 -3.761 1.00 83.19 90 ILE A O 1
ATOM 641 N N . PRO A 1 91 ? 0.495 9.503 -5.837 1.00 91.25 91 PRO A N 1
ATOM 642 C CA . PRO A 1 91 ? -0.920 9.854 -5.725 1.00 91.25 91 PRO A CA 1
ATOM 643 C C . PRO A 1 91 ? -1.801 8.599 -5.623 1.00 91.25 91 PRO A C 1
ATOM 645 O O . PRO A 1 91 ? -1.435 7.556 -6.160 1.00 91.25 91 PRO A O 1
ATOM 648 N N . PRO A 1 92 ? -3.021 8.675 -5.054 1.00 91.75 92 PRO A N 1
ATOM 649 C CA . PRO A 1 92 ? -3.889 7.500 -4.931 1.00 91.75 92 PRO A CA 1
ATOM 650 C C . PRO A 1 92 ? -4.163 6.782 -6.265 1.00 91.75 92 PRO A C 1
ATOM 652 O O . PRO A 1 92 ? -4.368 5.577 -6.288 1.00 91.75 92 PRO A O 1
ATOM 655 N N . SER A 1 93 ? -4.117 7.490 -7.397 1.00 90.31 93 SER A N 1
ATOM 656 C CA . SER A 1 93 ? -4.284 6.913 -8.739 1.00 90.31 93 SER A CA 1
ATOM 657 C C . SER A 1 93 ? -3.098 6.082 -9.256 1.00 90.31 93 SER A C 1
ATOM 659 O O . SER A 1 93 ? -3.214 5.509 -10.337 1.00 90.31 93 SER A O 1
ATOM 661 N N . SER A 1 94 ? -1.951 6.049 -8.565 1.00 87.69 94 SER A N 1
ATOM 662 C CA . SER A 1 94 ? -0.808 5.191 -8.924 1.00 87.69 94 SER A CA 1
ATOM 663 C C . SER A 1 94 ? -0.734 3.892 -8.120 1.00 87.69 94 SER A C 1
ATOM 665 O O . SER A 1 94 ? 0.147 3.083 -8.388 1.00 87.69 94 SER A O 1
ATOM 667 N N . LEU A 1 95 ? -1.629 3.679 -7.149 1.00 90.44 95 LEU A N 1
ATOM 668 C CA . LEU A 1 95 ? -1.669 2.444 -6.363 1.00 90.44 95 LEU A CA 1
ATOM 669 C C . LEU A 1 95 ? -2.240 1.281 -7.191 1.00 90.44 95 LEU A C 1
ATOM 671 O O . LEU A 1 95 ? -3.189 1.452 -7.960 1.00 90.44 95 LEU A O 1
ATOM 675 N N . SER A 1 96 ? -1.717 0.074 -6.978 1.00 90.19 96 SER A N 1
ATOM 676 C CA . SER A 1 96 ? -2.198 -1.162 -7.609 1.00 90.19 96 SER A CA 1
ATOM 677 C C . SER A 1 96 ? -3.483 -1.693 -6.957 1.00 90.19 96 SER A C 1
ATOM 679 O O . SER A 1 96 ? -3.508 -2.792 -6.409 1.00 90.19 96 SER A O 1
ATOM 681 N N . TRP A 1 97 ? -4.567 -0.910 -7.007 1.00 90.12 97 TRP A N 1
ATOM 682 C CA . TRP A 1 97 ? -5.847 -1.186 -6.333 1.00 90.12 97 TRP A CA 1
ATOM 683 C C . TRP A 1 97 ? -6.370 -2.618 -6.509 1.00 90.12 97 TRP A C 1
ATOM 685 O O . TRP A 1 97 ? -6.753 -3.238 -5.524 1.00 90.12 97 TRP A O 1
ATOM 695 N N . ASP A 1 98 ? -6.314 -3.179 -7.722 1.00 88.00 98 ASP A N 1
ATOM 696 C CA . ASP A 1 98 ? -6.798 -4.539 -8.031 1.00 88.00 98 ASP A CA 1
ATOM 697 C C . ASP A 1 98 ? -6.074 -5.666 -7.253 1.00 88.00 98 ASP A C 1
ATOM 699 O O . ASP A 1 98 ? -6.536 -6.809 -7.262 1.00 88.00 98 ASP A O 1
ATOM 703 N N . LYS A 1 99 ? -4.941 -5.376 -6.593 1.00 90.19 99 LYS A N 1
ATOM 704 C CA . LYS A 1 99 ? -4.206 -6.314 -5.724 1.00 90.19 99 LYS A CA 1
ATOM 705 C C . LYS A 1 99 ? -4.686 -6.293 -4.264 1.00 90.19 99 LYS A C 1
ATOM 707 O O . LYS A 1 99 ? -4.291 -7.153 -3.480 1.00 90.19 99 LYS A O 1
ATOM 712 N N . TRP A 1 100 ? -5.547 -5.346 -3.896 1.00 94.56 100 TRP A N 1
ATOM 713 C CA . TRP A 1 100 ? -6.011 -5.122 -2.529 1.00 94.56 100 TRP A CA 1
ATOM 714 C C . TRP A 1 100 ? -7.488 -5.487 -2.350 1.00 94.56 100 TRP A C 1
ATOM 716 O O . TRP A 1 100 ? -8.281 -5.481 -3.285 1.00 94.56 100 TRP A O 1
ATOM 726 N N . THR A 1 101 ? -7.878 -5.795 -1.112 1.00 95.62 101 THR A N 1
ATOM 727 C CA . THR A 1 101 ? -9.296 -6.009 -0.737 1.00 95.62 101 THR A CA 1
ATOM 728 C C . THR A 1 101 ? -9.836 -4.857 0.105 1.00 95.62 101 THR A C 1
ATOM 730 O O . THR A 1 101 ? -11.015 -4.509 0.043 1.00 95.62 101 THR A O 1
ATOM 733 N N . HIS A 1 102 ? -8.942 -4.250 0.879 1.00 96.12 102 HIS A N 1
ATOM 734 C CA . HIS A 1 102 ? -9.145 -3.075 1.704 1.00 96.12 102 HIS A CA 1
ATOM 735 C C . HIS A 1 102 ? -7.891 -2.218 1.526 1.00 96.12 102 HIS A C 1
ATOM 737 O O . HIS A 1 102 ? -6.802 -2.771 1.385 1.00 96.12 102 HIS A O 1
ATOM 743 N N . LEU A 1 103 ? -8.021 -0.897 1.553 1.00 98.00 103 LEU A N 1
ATOM 744 C CA . LEU A 1 103 ? -6.884 -0.014 1.791 1.00 98.00 103 LEU A CA 1
ATOM 745 C C . LEU A 1 103 ? -7.279 1.031 2.824 1.00 98.00 103 LEU A C 1
ATOM 747 O O . LEU A 1 103 ? -8.401 1.547 2.81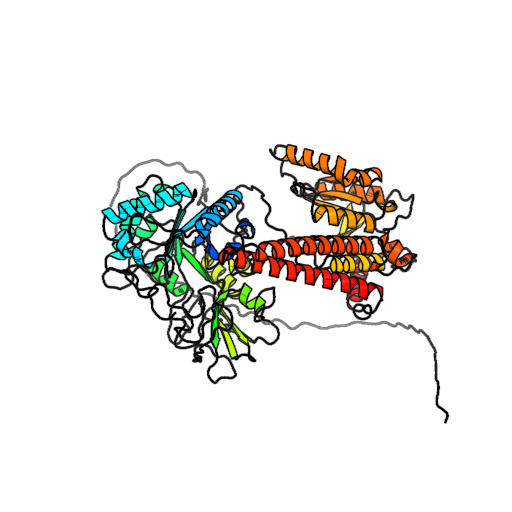8 1.00 98.00 103 LEU A O 1
ATOM 751 N N . THR A 1 104 ? -6.335 1.333 3.705 1.00 98.50 104 THR A N 1
ATOM 752 C CA . THR A 1 104 ? -6.551 2.188 4.865 1.00 98.50 104 THR A CA 1
ATOM 753 C C . THR A 1 104 ? -5.770 3.480 4.699 1.00 98.50 104 THR A C 1
ATOM 755 O O . THR A 1 104 ? -4.552 3.465 4.567 1.00 98.50 104 THR A O 1
ATOM 758 N N . TYR A 1 105 ? -6.463 4.612 4.712 1.00 98.31 105 TYR A N 1
ATOM 759 C CA . TYR A 1 105 ? -5.835 5.925 4.666 1.00 98.31 105 TYR A CA 1
ATOM 760 C C . TYR A 1 105 ? -5.255 6.302 6.036 1.00 98.31 105 TYR A C 1
ATOM 762 O O . TYR A 1 105 ? -5.980 6.279 7.036 1.00 98.31 105 TYR A O 1
ATOM 770 N N . SER A 1 106 ? -3.985 6.702 6.068 1.00 94.19 106 SER A N 1
ATOM 771 C CA . SER A 1 106 ? -3.255 7.109 7.274 1.00 94.19 106 SER A CA 1
ATOM 772 C C . SER A 1 106 ? -2.946 8.614 7.261 1.00 94.19 106 SER A C 1
ATOM 774 O O . SER A 1 106 ? -2.378 9.112 6.295 1.00 94.19 106 SER A O 1
ATOM 776 N N . PHE A 1 107 ? -3.290 9.403 8.284 1.00 92.69 107 PHE A N 1
ATOM 777 C CA . PHE A 1 107 ? -4.054 9.077 9.500 1.00 92.69 107 PHE A CA 1
ATOM 778 C C . PHE A 1 107 ? -5.046 10.192 9.841 1.00 92.69 107 PHE A C 1
ATOM 780 O O . PHE A 1 107 ? -4.765 11.376 9.671 1.00 92.69 107 PHE A O 1
ATOM 787 N N . ALA A 1 108 ? -6.181 9.813 10.424 1.00 94.81 108 ALA A N 1
ATOM 788 C CA . ALA A 1 108 ? -6.984 10.729 11.221 1.00 94.81 108 ALA A CA 1
ATOM 789 C C . ALA A 1 108 ? -6.516 10.694 12.685 1.00 94.81 108 ALA A C 1
ATOM 791 O O . ALA A 1 108 ? -6.196 9.639 13.221 1.00 94.81 108 ALA A O 1
ATOM 792 N N . LEU A 1 109 ? -6.492 11.837 13.365 1.00 91.19 109 LEU A N 1
ATOM 793 C CA . LEU A 1 109 ? -5.942 11.958 14.718 1.00 91.19 109 LEU A CA 1
ATOM 794 C C . LEU A 1 109 ? -7.052 12.076 15.768 1.00 91.19 109 LEU A C 1
ATOM 796 O O . LEU A 1 109 ? -8.109 12.667 15.517 1.00 91.19 109 LEU A O 1
ATOM 800 N N . THR A 1 110 ? -6.797 11.559 16.972 1.00 88.12 110 THR A N 1
ATOM 801 C CA . THR A 1 110 ? -7.671 11.811 18.127 1.00 88.12 110 THR A CA 1
ATOM 802 C C . THR A 1 110 ? -7.532 13.263 18.595 1.00 88.12 110 THR A C 1
ATOM 804 O O . THR A 1 110 ? -6.432 13.815 18.620 1.00 88.12 110 THR A O 1
ATOM 807 N N . GLY A 1 111 ? -8.644 13.911 18.948 1.00 83.00 111 GLY A N 1
ATOM 808 C CA . GLY A 1 111 ? -8.631 15.263 19.508 1.00 83.00 111 GLY A CA 1
ATOM 809 C C . GLY A 1 111 ? -8.693 15.289 21.038 1.00 83.00 111 GLY A C 1
ATOM 810 O O . GLY A 1 111 ? -9.125 14.333 21.677 1.00 83.00 111 GLY A O 1
ATOM 811 N N . LEU A 1 112 ? -8.321 16.433 21.626 1.00 83.75 112 LEU A N 1
ATOM 812 C CA . LEU A 1 112 ? -8.508 16.723 23.060 1.00 83.75 112 LEU A CA 1
ATOM 813 C C . LEU A 1 112 ? -9.981 16.649 23.504 1.00 83.75 112 LEU A C 1
ATOM 815 O O . LEU A 1 112 ? -10.264 16.394 24.673 1.00 83.75 112 LEU A O 1
ATOM 819 N N . ASP A 1 113 ? -10.909 16.909 22.581 1.00 84.06 113 ASP A N 1
ATOM 820 C CA . ASP A 1 113 ? -12.348 16.751 22.772 1.00 84.06 113 ASP A CA 1
ATOM 821 C C . ASP A 1 113 ? -12.793 15.423 22.141 1.00 84.06 113 ASP A C 1
ATOM 823 O O . ASP A 1 113 ? -12.599 15.201 20.944 1.00 84.06 113 ASP A O 1
ATOM 827 N N . SER A 1 114 ? -13.433 14.558 22.932 1.00 84.69 114 SER A N 1
ATOM 828 C CA . SER A 1 114 ? -13.960 13.256 22.497 1.00 84.69 114 SER A CA 1
ATOM 829 C C . SER A 1 114 ? -14.953 13.332 21.329 1.00 84.69 114 SER A C 1
ATOM 831 O O . SER A 1 114 ? -15.178 12.333 20.658 1.00 84.69 114 SER A O 1
ATOM 833 N N . SER A 1 115 ? -15.551 14.497 21.063 1.00 85.56 115 SER A N 1
ATOM 834 C CA . SER A 1 115 ? -16.423 14.730 19.904 1.00 85.56 115 SER A CA 1
ATOM 835 C C . SER A 1 115 ? -15.672 15.025 18.597 1.00 85.56 115 SER A C 1
ATOM 837 O O . SER A 1 115 ? -16.310 15.294 17.577 1.00 85.56 115 SER A O 1
ATOM 839 N N . THR A 1 116 ? -14.333 14.971 18.594 1.00 84.19 116 THR A N 1
ATOM 840 C CA . THR A 1 116 ? -13.502 15.349 17.442 1.00 84.19 116 THR A CA 1
ATOM 841 C C . THR A 1 116 ? -12.580 14.229 16.956 1.00 84.19 116 THR A C 1
ATOM 843 O O . THR A 1 116 ? -11.868 13.589 17.728 1.00 84.19 116 THR A O 1
ATOM 846 N N . VAL A 1 117 ? -12.574 14.042 15.635 1.00 91.44 117 VAL A N 1
ATOM 847 C CA . VAL A 1 117 ? -11.560 13.301 14.874 1.00 91.44 117 VAL A CA 1
ATOM 848 C C . VAL A 1 117 ? -10.983 14.286 13.860 1.00 91.44 117 VAL A C 1
ATOM 850 O O . VAL A 1 117 ? -11.742 14.986 13.187 1.00 91.44 117 VAL A O 1
ATOM 853 N N . ILE A 1 118 ? -9.659 14.399 13.800 1.00 88.62 118 ILE A N 1
ATOM 854 C CA . ILE A 1 118 ? -8.965 15.485 13.100 1.00 88.62 118 ILE A CA 1
ATOM 855 C C . ILE A 1 118 ? -8.290 14.940 11.839 1.00 88.62 118 ILE A C 1
ATOM 857 O O . ILE A 1 118 ? -7.480 14.025 11.918 1.00 88.62 118 ILE A O 1
ATOM 861 N N . LEU A 1 119 ? -8.576 15.551 10.690 1.00 87.62 119 LEU A N 1
ATOM 862 C CA . LEU A 1 119 ? -7.773 15.440 9.468 1.00 87.62 119 LEU A CA 1
ATOM 863 C C . LEU A 1 119 ? -7.119 16.800 9.212 1.00 87.62 119 LEU A C 1
ATOM 865 O O . LEU A 1 119 ? -7.787 17.829 9.375 1.00 87.62 119 LEU A O 1
ATOM 869 N N . ASN A 1 120 ? -5.846 16.831 8.810 1.00 83.06 120 ASN A N 1
ATOM 870 C CA . ASN A 1 120 ? -5.197 18.088 8.424 1.00 83.06 120 ASN A CA 1
ATOM 871 C C . ASN A 1 120 ? -5.753 18.607 7.074 1.00 83.06 120 ASN A C 1
ATOM 873 O O . ASN A 1 120 ? -6.577 17.955 6.433 1.00 83.06 120 ASN A O 1
ATOM 877 N N . SER A 1 121 ? -5.357 19.813 6.656 1.00 83.31 121 SER A N 1
ATOM 878 C CA . SER A 1 121 ? -5.870 20.444 5.426 1.00 83.31 121 SER A CA 1
ATOM 879 C C . SER A 1 121 ? -5.601 19.642 4.158 1.00 83.31 121 SER A C 1
ATOM 881 O O . SER A 1 121 ? -6.355 19.760 3.193 1.00 83.31 121 SER A O 1
ATOM 883 N N . ASP A 1 122 ? -4.533 18.859 4.154 1.00 83.25 122 ASP A N 1
ATOM 884 C CA . ASP A 1 122 ? -4.009 18.201 2.967 1.00 83.25 122 ASP A CA 1
ATOM 885 C C . ASP A 1 122 ? -4.695 16.834 2.843 1.00 83.25 122 ASP A C 1
ATOM 887 O O . ASP A 1 122 ? -5.244 16.506 1.790 1.00 83.25 122 ASP A O 1
ATOM 891 N N . ASP A 1 123 ? -4.868 16.129 3.965 1.00 88.25 123 ASP A N 1
ATOM 892 C CA . ASP A 1 123 ? -5.682 14.916 4.042 1.00 88.25 123 ASP A CA 1
ATOM 893 C C . ASP A 1 123 ? -7.145 15.150 3.657 1.00 88.25 123 ASP A C 1
ATOM 895 O O . ASP A 1 123 ? -7.746 14.330 2.966 1.00 88.25 123 ASP A O 1
ATOM 899 N N . GLN A 1 124 ? -7.726 16.295 4.033 1.00 90.56 124 GLN A N 1
ATOM 900 C CA . GLN A 1 124 ? -9.086 16.662 3.613 1.00 90.56 124 GLN A CA 1
ATOM 901 C C . GLN A 1 124 ? -9.224 16.820 2.085 1.00 90.56 124 GLN A C 1
ATOM 903 O O . GLN A 1 124 ? -10.337 16.720 1.564 1.00 90.56 124 GLN A O 1
ATOM 908 N N . GLN A 1 125 ? -8.121 17.057 1.364 1.00 92.12 125 GLN A N 1
ATOM 909 C CA . GLN A 1 125 ? -8.086 17.171 -0.100 1.00 92.12 125 GLN A CA 1
ATOM 910 C C . GLN A 1 125 ? -7.768 15.831 -0.783 1.00 92.12 125 GLN A C 1
ATOM 912 O O . GLN A 1 125 ? -8.347 15.525 -1.827 1.00 92.12 125 GLN A O 1
ATOM 917 N N . VAL A 1 126 ? -6.883 15.017 -0.198 1.00 93.62 126 VAL A N 1
ATOM 918 C CA . VAL A 1 126 ? -6.465 13.724 -0.766 1.00 93.62 126 VAL A CA 1
ATOM 919 C C . VAL A 1 126 ? -7.489 12.619 -0.486 1.00 93.62 126 VAL A C 1
ATOM 921 O O . VAL A 1 126 ? -7.823 11.863 -1.402 1.00 93.62 126 VAL A O 1
ATOM 924 N N . LEU A 1 127 ? -8.035 12.537 0.735 1.00 96.81 127 LEU A N 1
ATOM 925 C CA . LEU A 1 127 ? -8.936 11.457 1.158 1.00 96.81 127 LEU A CA 1
ATOM 926 C C . LEU A 1 127 ? -10.147 11.250 0.221 1.00 96.81 127 LEU A C 1
ATOM 928 O O . LEU A 1 127 ? -10.410 10.100 -0.126 1.00 96.81 127 LEU A O 1
ATOM 932 N N . PRO A 1 128 ? -10.858 12.287 -0.276 1.00 97.75 128 PRO A N 1
ATOM 933 C CA . PRO A 1 128 ? -11.928 12.091 -1.259 1.00 97.75 128 PRO A CA 1
ATOM 934 C C . PRO A 1 128 ? -11.467 11.369 -2.533 1.00 97.75 128 PRO A C 1
ATOM 936 O O . PRO A 1 128 ? -12.191 10.523 -3.051 1.00 97.75 128 PRO A O 1
ATOM 939 N N . THR A 1 129 ? -10.252 11.661 -3.011 1.00 96.56 129 THR A N 1
ATOM 940 C CA . THR A 1 129 ? -9.669 11.016 -4.199 1.00 96.56 129 THR A CA 1
ATOM 941 C C . THR A 1 129 ? -9.298 9.566 -3.900 1.00 96.56 129 THR A C 1
ATOM 943 O O . THR A 1 129 ? -9.597 8.683 -4.697 1.00 96.56 129 THR A O 1
ATOM 946 N N . PHE A 1 130 ? -8.695 9.300 -2.737 1.00 97.88 130 PHE A N 1
ATOM 947 C CA . PHE A 1 130 ? -8.396 7.940 -2.278 1.00 97.88 130 PHE A CA 1
ATOM 948 C C . PHE A 1 130 ? -9.663 7.075 -2.201 1.00 97.88 130 PHE A C 1
ATOM 950 O O . PHE A 1 130 ? -9.695 5.973 -2.742 1.00 97.88 130 PHE A O 1
ATOM 957 N N . VAL A 1 131 ? -10.733 7.606 -1.606 1.00 98.19 131 VAL A N 1
ATOM 958 C CA . VAL A 1 131 ? -12.020 6.910 -1.492 1.00 98.19 131 VAL A CA 1
ATOM 959 C C . VAL A 1 131 ? -12.689 6.714 -2.861 1.00 98.19 131 VAL A C 1
ATOM 961 O O . VAL A 1 131 ? -13.295 5.672 -3.105 1.00 98.19 131 VAL A O 1
ATOM 964 N N . GLU A 1 132 ? -12.577 7.675 -3.785 1.00 96.12 132 GLU A N 1
ATOM 965 C CA . GLU A 1 132 ? -13.061 7.497 -5.161 1.00 96.12 132 GLU A CA 1
ATOM 966 C C . GLU A 1 132 ? -12.326 6.351 -5.872 1.00 96.12 132 GLU A C 1
ATOM 968 O O . GLU A 1 132 ? -12.986 5.479 -6.436 1.00 96.12 132 GLU A O 1
ATOM 973 N N . GLN A 1 133 ? -10.989 6.316 -5.813 1.00 95.88 133 GLN A N 1
ATOM 974 C CA . GLN A 1 133 ? -10.189 5.254 -6.438 1.00 95.88 133 GLN A CA 1
ATOM 975 C C . GLN A 1 133 ? -10.472 3.871 -5.825 1.00 95.88 133 GLN A C 1
ATOM 977 O O . GLN A 1 133 ? -10.635 2.897 -6.557 1.00 95.88 133 GLN A O 1
ATOM 982 N N . ALA A 1 134 ? -10.618 3.781 -4.500 1.00 94.81 134 ALA A N 1
ATOM 983 C CA . ALA A 1 134 ? -10.992 2.539 -3.827 1.00 94.81 134 ALA A CA 1
ATOM 984 C C . ALA A 1 134 ? -12.306 1.964 -4.388 1.00 94.81 134 ALA A C 1
ATOM 986 O O . ALA A 1 134 ? -12.349 0.832 -4.880 1.00 94.81 134 ALA A O 1
ATOM 987 N N . HIS A 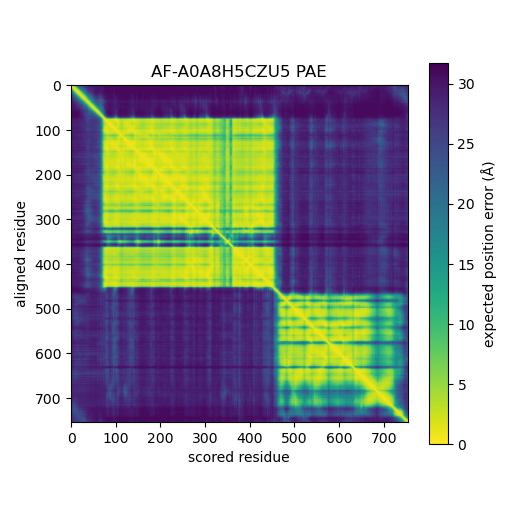1 135 ? -13.366 2.778 -4.418 1.00 95.69 135 HIS A N 1
ATOM 988 C CA . HIS A 1 135 ? -14.675 2.342 -4.901 1.00 95.69 135 HIS A CA 1
ATOM 989 C C . HIS A 1 135 ? -14.710 2.023 -6.402 1.00 95.69 135 HIS A C 1
ATOM 991 O O . HIS A 1 135 ? -15.437 1.110 -6.801 1.00 95.69 135 HIS A O 1
ATOM 997 N N . THR A 1 136 ? -13.962 2.737 -7.255 1.00 93.25 136 THR A N 1
ATOM 998 C CA . THR A 1 136 ? -13.929 2.444 -8.704 1.00 93.25 136 THR A CA 1
ATOM 999 C C . THR A 1 136 ? -13.220 1.130 -9.032 1.00 93.25 136 THR A C 1
ATOM 1001 O O . THR A 1 136 ? -13.489 0.558 -10.093 1.00 93.25 136 THR A O 1
ATOM 1004 N N . HIS A 1 137 ? -12.383 0.632 -8.120 1.00 90.94 137 HIS A N 1
ATOM 1005 C CA . HIS A 1 137 ? -11.718 -0.671 -8.191 1.00 90.94 137 HIS A CA 1
ATOM 1006 C C . HIS A 1 137 ? -12.381 -1.758 -7.319 1.00 90.94 137 HIS A C 1
ATOM 1008 O O . HIS A 1 137 ? -11.994 -2.922 -7.377 1.00 90.94 137 HIS A O 1
ATOM 1014 N N . GLY A 1 138 ? -13.424 -1.422 -6.550 1.00 91.00 138 GLY A N 1
ATOM 1015 C CA . GLY A 1 138 ? -14.128 -2.371 -5.675 1.00 91.00 138 GLY A CA 1
ATOM 1016 C C . GLY A 1 138 ? -13.376 -2.731 -4.386 1.00 91.00 138 GLY A C 1
ATOM 1017 O O . GLY A 1 138 ? -13.743 -3.701 -3.722 1.00 91.00 138 GLY A O 1
ATOM 1018 N N . VAL A 1 139 ? -12.355 -1.951 -4.031 1.00 95.19 139 VAL A N 1
ATOM 1019 C CA . VAL A 1 139 ? -11.586 -2.049 -2.784 1.00 95.19 139 VAL A CA 1
ATOM 1020 C C . VAL A 1 139 ? -12.329 -1.297 -1.683 1.00 95.19 139 VAL A C 1
ATOM 1022 O O . VAL A 1 139 ? -12.861 -0.215 -1.931 1.00 95.19 139 VAL A O 1
ATOM 1025 N N . ARG A 1 140 ? -12.354 -1.832 -0.455 1.00 97.75 140 ARG A N 1
ATOM 1026 C CA . ARG A 1 140 ? -12.968 -1.113 0.672 1.00 97.75 140 ARG A CA 1
ATOM 1027 C C . ARG A 1 140 ? -12.099 0.053 1.133 1.00 97.75 140 ARG A C 1
ATOM 1029 O O . ARG A 1 140 ? -10.933 -0.155 1.474 1.00 97.75 140 ARG A O 1
ATOM 1036 N N . ALA A 1 141 ? -12.686 1.244 1.203 1.00 98.38 141 ALA A N 1
ATOM 1037 C CA . ALA A 1 141 ? -12.019 2.452 1.676 1.00 98.38 141 ALA A CA 1
ATOM 1038 C C . ALA A 1 141 ? -12.129 2.592 3.203 1.00 98.38 141 ALA A C 1
ATOM 1040 O O . ALA A 1 141 ? -13.214 2.842 3.741 1.00 98.38 141 ALA A O 1
ATOM 1041 N N . LEU A 1 142 ? -11.002 2.455 3.903 1.00 98.69 142 LEU A N 1
ATOM 1042 C CA . LEU A 1 142 ? -10.890 2.684 5.344 1.00 98.69 142 LEU A CA 1
ATOM 1043 C C . LEU A 1 142 ? -10.122 3.983 5.629 1.00 98.69 142 LEU A C 1
ATOM 1045 O O . LEU A 1 142 ? -9.304 4.428 4.827 1.00 98.69 142 LEU A O 1
ATOM 1049 N N . VAL A 1 143 ? -10.332 4.551 6.816 1.00 98.62 143 VAL A N 1
ATOM 1050 C CA . VAL A 1 143 ? -9.414 5.518 7.442 1.00 98.62 143 VAL A CA 1
ATOM 1051 C C . VAL A 1 143 ? -8.923 4.915 8.750 1.00 98.62 143 VAL A C 1
ATOM 1053 O O . VAL A 1 143 ? -9.746 4.417 9.523 1.00 98.62 143 VAL A O 1
ATOM 1056 N N . SER A 1 144 ? -7.616 4.978 9.007 1.00 98.56 144 SER A N 1
ATOM 1057 C CA . SER A 1 144 ? -7.070 4.669 10.326 1.00 98.56 144 SER A CA 1
ATOM 1058 C C . SER A 1 144 ? -7.121 5.898 11.220 1.00 98.56 144 SER A C 1
ATOM 1060 O O . SER A 1 144 ? -6.720 6.997 10.823 1.00 98.56 144 SER A O 1
ATOM 1062 N N . ILE A 1 145 ? -7.646 5.712 12.428 1.00 98.38 145 ILE A N 1
ATOM 1063 C CA . ILE A 1 145 ? -7.644 6.720 13.480 1.00 98.38 145 ILE A CA 1
ATOM 1064 C C . ILE A 1 145 ? -6.514 6.375 14.453 1.00 98.38 145 ILE A C 1
ATOM 1066 O O . ILE A 1 145 ? -6.540 5.304 15.059 1.00 98.38 145 ILE A O 1
ATOM 1070 N N . GLY A 1 146 ? -5.573 7.296 14.658 1.00 95.00 146 GLY A N 1
ATOM 1071 C CA . GLY A 1 146 ? -4.473 7.154 15.610 1.00 95.00 146 GLY A CA 1
ATOM 1072 C C . GLY A 1 146 ? -3.096 7.055 14.959 1.00 95.00 146 GLY A C 1
ATOM 1073 O O . GLY A 1 146 ? -2.588 8.068 14.478 1.00 95.00 146 GLY A O 1
ATOM 1074 N N . GLY A 1 147 ? -2.473 5.882 15.055 1.00 91.56 147 GLY A N 1
ATOM 1075 C CA . GLY A 1 147 ? -1.044 5.674 14.819 1.00 91.56 147 GLY A CA 1
ATOM 1076 C C . GLY A 1 147 ? -0.178 6.196 15.966 1.00 91.56 147 GLY A C 1
ATOM 1077 O O . GLY A 1 147 ? -0.678 6.809 16.925 1.00 91.56 147 GLY A O 1
ATOM 1078 N N . TRP A 1 148 ? 1.134 5.985 15.853 1.00 88.50 148 TRP A N 1
ATOM 1079 C CA . TRP A 1 148 ? 2.137 6.286 16.881 1.00 88.50 148 TRP A CA 1
ATOM 1080 C C . TRP A 1 148 ? 2.009 7.690 17.488 1.00 88.50 148 TRP A C 1
ATOM 1082 O O . TRP A 1 148 ? 2.006 7.859 18.710 1.00 88.50 148 TRP A O 1
ATOM 1092 N N . THR A 1 149 ? 1.841 8.708 16.637 1.00 81.19 149 THR A N 1
ATOM 1093 C CA . THR A 1 149 ? 1.699 10.118 17.042 1.00 81.19 149 THR A CA 1
ATOM 1094 C C . THR A 1 149 ? 0.249 10.521 17.342 1.00 81.19 149 THR A C 1
ATOM 1096 O O . THR A 1 149 ? 0.014 11.364 18.209 1.00 81.19 149 THR A O 1
ATOM 1099 N N . GLY A 1 150 ? -0.743 9.934 16.661 1.00 86.06 150 GLY A N 1
ATOM 1100 C CA . GLY A 1 150 ? -2.160 10.307 16.785 1.00 86.06 150 GLY A CA 1
ATOM 1101 C C . GLY A 1 150 ? -2.908 9.653 17.949 1.00 86.06 150 GLY A C 1
ATOM 1102 O O . GLY A 1 150 ? -4.059 10.015 18.219 1.00 86.06 150 GLY A O 1
ATOM 1103 N N . SER A 1 151 ? -2.266 8.720 18.657 1.00 92.25 151 SER A N 1
ATOM 1104 C CA . SER A 1 151 ? -2.858 7.942 19.754 1.00 92.25 151 SER A CA 1
ATOM 1105 C C . SER A 1 151 ? -3.014 8.683 21.092 1.00 92.25 151 SER A C 1
ATOM 1107 O O . SER A 1 151 ? -3.634 8.149 22.014 1.00 92.25 151 SER A O 1
ATOM 1109 N N . MET A 1 152 ? -2.493 9.911 21.218 1.00 90.31 152 MET A N 1
ATOM 1110 C CA . MET A 1 152 ? -2.362 10.628 22.499 1.00 90.31 152 MET A CA 1
ATOM 1111 C C . MET A 1 152 ? -3.649 10.733 23.335 1.00 90.31 152 MET A C 1
ATOM 1113 O O . MET A 1 152 ? -3.573 10.675 24.567 1.00 90.31 152 MET A O 1
ATOM 1117 N N . TYR A 1 153 ? -4.817 10.886 22.697 1.00 93.94 153 TYR A N 1
ATOM 1118 C CA . TYR A 1 153 ? -6.089 11.180 23.373 1.00 93.94 153 TYR A CA 1
ATOM 1119 C C . TYR A 1 153 ? -7.116 10.041 23.341 1.00 93.94 153 TYR A C 1
ATOM 1121 O O . TYR A 1 153 ? -8.229 10.219 23.847 1.00 93.94 153 TYR A O 1
ATOM 1129 N N . TYR A 1 154 ? -6.758 8.856 22.836 1.00 96.12 154 TYR A N 1
ATOM 1130 C CA . TYR A 1 154 ? -7.661 7.700 22.796 1.00 96.12 154 TYR A CA 1
ATOM 1131 C C . TYR A 1 154 ? -8.250 7.339 24.169 1.00 96.12 154 TYR A C 1
ATOM 1133 O O . TYR A 1 154 ? -9.468 7.206 24.297 1.00 96.12 154 TYR A O 1
ATOM 1141 N N . SER A 1 155 ? -7.409 7.244 25.208 1.00 97.12 155 SER A N 1
ATOM 1142 C CA . SER A 1 155 ? -7.845 6.907 26.574 1.00 97.12 155 SER A CA 1
ATOM 1143 C C . SER A 1 155 ? -8.938 7.855 27.071 1.00 97.12 155 SER A C 1
ATOM 1145 O O . SER A 1 155 ? -9.995 7.414 27.524 1.00 97.12 155 SER A O 1
ATOM 1147 N N . SER A 1 156 ? -8.743 9.167 26.894 1.00 96.19 156 SER A N 1
ATOM 1148 C CA . SER A 1 156 ? -9.751 10.186 27.207 1.00 96.19 156 SER A CA 1
ATOM 1149 C C . SER A 1 156 ? -11.003 10.086 26.333 1.00 96.19 156 SER A C 1
ATOM 1151 O O . SER A 1 156 ? -12.105 10.253 26.857 1.00 96.19 156 SER A O 1
ATOM 1153 N N . ALA A 1 157 ? -10.865 9.782 25.039 1.00 96.69 157 ALA A N 1
ATOM 1154 C CA . ALA A 1 157 ? -11.989 9.668 24.110 1.00 96.69 157 ALA A CA 1
ATOM 1155 C C . ALA A 1 157 ? -12.946 8.513 24.463 1.00 96.69 157 ALA A C 1
ATOM 1157 O O . ALA A 1 157 ? -14.146 8.633 24.233 1.00 96.69 157 ALA A O 1
ATOM 1158 N N . VAL A 1 158 ? -12.455 7.435 25.092 1.00 97.94 158 VAL A N 1
ATOM 1159 C CA . VAL A 1 158 ? -13.296 6.296 25.520 1.00 97.94 158 VAL A CA 1
ATOM 1160 C C . VAL A 1 158 ? -13.594 6.238 27.029 1.00 97.94 158 VAL A C 1
ATOM 1162 O O . VAL A 1 158 ? -14.354 5.372 27.473 1.00 97.94 158 VAL A O 1
ATOM 1165 N N . ALA A 1 159 ? -13.016 7.143 27.831 1.00 97.38 159 ALA A N 1
ATOM 1166 C CA . ALA A 1 159 ? -12.960 7.049 29.297 1.00 97.38 159 ALA A CA 1
ATOM 1167 C C . ALA A 1 159 ? -14.318 6.911 30.012 1.00 97.38 159 ALA A C 1
ATOM 1169 O O . ALA A 1 159 ? -14.415 6.183 31.004 1.00 97.38 159 ALA A O 1
ATOM 1170 N N . THR A 1 160 ? -15.349 7.618 29.542 1.00 98.00 160 THR A N 1
ATOM 1171 C CA . THR A 1 160 ? -16.702 7.628 30.127 1.00 98.00 160 THR A CA 1
ATOM 1172 C C . THR A 1 160 ? -17.753 7.283 29.077 1.00 98.00 160 THR A C 1
ATOM 1174 O O . THR A 1 160 ? -17.473 7.316 27.880 1.00 98.00 160 THR A O 1
ATOM 1177 N N . ALA A 1 161 ? -18.977 6.966 29.510 1.00 98.25 161 ALA A N 1
ATOM 1178 C CA . ALA A 1 161 ? -20.080 6.700 28.588 1.00 98.25 161 ALA A CA 1
ATOM 1179 C C . ALA A 1 161 ? -20.364 7.910 27.681 1.00 98.25 161 ALA A C 1
ATOM 1181 O O . ALA A 1 161 ? -20.508 7.755 26.476 1.00 98.25 161 ALA A O 1
ATOM 1182 N N . GLU A 1 162 ? -20.354 9.120 28.241 1.00 98.00 162 GLU A N 1
ATOM 1183 C CA . GLU A 1 162 ? -20.583 10.367 27.507 1.00 98.00 162 GLU A CA 1
ATOM 1184 C C . GLU A 1 162 ? -19.511 10.603 26.435 1.00 98.00 162 GLU A C 1
ATOM 1186 O O . GLU A 1 162 ? -19.843 10.957 25.302 1.00 98.00 162 GLU A O 1
ATOM 1191 N N . ASN A 1 163 ? -18.238 10.359 26.770 1.00 98.19 163 ASN A N 1
ATOM 1192 C CA . ASN A 1 163 ? -17.128 10.511 25.831 1.00 98.19 163 ASN A CA 1
ATOM 1193 C C . ASN A 1 163 ? -17.214 9.475 24.700 1.00 98.19 163 ASN A C 1
ATOM 1195 O O . ASN A 1 163 ? -17.033 9.833 23.539 1.00 98.19 163 ASN A O 1
ATOM 1199 N N . ARG A 1 164 ? -17.584 8.221 25.004 1.00 98.50 164 ARG A N 1
ATOM 1200 C CA . ARG A 1 164 ? -17.805 7.192 23.974 1.00 98.50 164 ARG A CA 1
ATOM 1201 C C . ARG A 1 164 ? -18.944 7.548 23.033 1.00 98.50 164 ARG A C 1
ATOM 1203 O O . ARG A 1 164 ? -18.743 7.475 21.826 1.00 98.50 164 ARG A O 1
ATOM 1210 N N . THR A 1 165 ? -20.089 8.000 23.547 1.00 98.38 165 THR A N 1
ATOM 1211 C CA . THR A 1 165 ? -21.204 8.450 22.699 1.00 98.38 165 THR A CA 1
ATOM 1212 C C . THR A 1 165 ? -20.782 9.620 21.805 1.00 98.38 165 THR A C 1
ATOM 1214 O O . THR A 1 165 ? -21.115 9.648 20.618 1.00 98.38 165 THR A O 1
ATOM 1217 N N . ALA A 1 166 ? -20.003 10.570 22.338 1.00 98.00 166 ALA A N 1
ATOM 1218 C CA . ALA A 1 166 ? -19.445 11.672 21.558 1.00 98.00 166 ALA A CA 1
ATOM 1219 C C . ALA A 1 166 ? -18.485 11.179 20.458 1.00 98.00 166 ALA A C 1
ATOM 1221 O O . ALA A 1 166 ? -18.589 11.624 19.314 1.00 98.00 166 ALA A O 1
ATOM 1222 N N . PHE A 1 167 ? -17.616 10.215 20.773 1.00 98.44 167 PHE A N 1
ATOM 1223 C CA . PHE A 1 167 ? -16.638 9.661 19.837 1.00 98.44 167 PHE A CA 1
ATOM 1224 C C . PHE A 1 167 ? -17.292 8.784 18.757 1.00 98.44 167 PHE A C 1
ATOM 1226 O O . PHE A 1 167 ? -16.943 8.898 17.586 1.00 98.44 167 PHE A O 1
ATOM 1233 N N . VAL A 1 168 ? -18.335 8.008 19.086 1.00 98.75 168 VAL A N 1
ATOM 1234 C CA . VAL A 1 168 ? -19.197 7.327 18.096 1.00 98.75 168 VAL A CA 1
ATOM 1235 C C . VAL A 1 168 ? -19.850 8.351 17.159 1.00 98.75 168 VAL A C 1
ATOM 1237 O O . VAL A 1 168 ? -19.890 8.154 15.941 1.00 98.75 168 VAL A O 1
ATOM 1240 N N . GLY A 1 169 ? -20.305 9.487 17.696 1.00 98.06 169 GLY A N 1
ATOM 1241 C CA . GLY A 1 169 ? -20.798 10.613 16.903 1.00 98.06 169 GLY A CA 1
ATOM 1242 C C . GLY A 1 169 ? -19.745 11.182 15.945 1.00 98.06 169 GLY A C 1
ATOM 1243 O O . GLY A 1 169 ? -20.053 11.418 14.775 1.00 98.06 169 GLY A O 1
ATOM 1244 N N . ALA A 1 170 ? -18.503 11.349 16.404 1.00 98.06 170 ALA A N 1
ATOM 1245 C CA . ALA A 1 170 ? -17.385 11.842 15.599 1.00 98.06 170 ALA A CA 1
ATOM 1246 C C . ALA A 1 170 ? -17.018 10.868 14.465 1.00 98.06 170 ALA A C 1
ATOM 1248 O O . ALA A 1 170 ? -17.031 11.244 13.291 1.00 98.06 170 ALA A O 1
ATOM 1249 N N . VAL A 1 171 ? -16.791 9.594 14.801 1.00 98.44 171 VAL A N 1
ATOM 1250 C CA . VAL A 1 171 ? -16.435 8.527 13.852 1.00 98.44 171 VAL A CA 1
ATOM 1251 C C . VAL A 1 171 ? -17.525 8.341 12.794 1.00 98.44 171 VAL A C 1
ATOM 1253 O O . VAL A 1 171 ? -17.246 8.362 11.596 1.00 98.44 171 VAL A O 1
ATOM 1256 N N . THR A 1 172 ? -18.796 8.246 13.196 1.00 98.25 172 THR A N 1
ATOM 1257 C CA . THR A 1 172 ? -19.898 8.088 12.229 1.00 98.25 172 THR A CA 1
ATOM 1258 C C . THR A 1 172 ? -20.178 9.354 11.416 1.00 98.25 172 THR A C 1
ATOM 1260 O O . THR A 1 172 ? -20.847 9.264 10.385 1.00 98.25 172 THR A O 1
ATOM 1263 N N . SER A 1 173 ? -19.693 10.526 11.840 1.00 97.56 173 SER A N 1
ATOM 1264 C CA . SER A 1 173 ? -19.741 11.759 11.043 1.00 97.56 173 SER A CA 1
ATOM 1265 C C . SER A 1 173 ? -18.635 11.782 9.988 1.00 97.56 173 SER A C 1
ATOM 1267 O O . SER A 1 173 ? -18.938 12.053 8.828 1.00 97.56 173 SER A O 1
ATOM 1269 N N . LEU A 1 174 ? -17.403 11.402 10.351 1.00 97.38 174 LEU A N 1
ATOM 1270 C CA . LEU A 1 174 ? -16.279 11.239 9.419 1.00 97.38 174 LEU A CA 1
ATOM 1271 C C . LEU A 1 174 ? -16.640 10.277 8.275 1.00 97.38 174 LEU A C 1
ATOM 1273 O O . LEU A 1 174 ? -16.537 10.622 7.099 1.00 97.38 174 LEU A O 1
ATOM 1277 N N . VAL A 1 175 ? -17.164 9.105 8.636 1.00 98.19 175 VAL A N 1
ATOM 1278 C CA . VAL A 1 175 ? -17.641 8.071 7.707 1.00 98.19 175 VAL A CA 1
ATOM 1279 C C . VAL A 1 175 ? -18.674 8.612 6.716 1.00 98.19 175 VAL A C 1
ATOM 1281 O O . VAL A 1 175 ? -18.564 8.363 5.519 1.00 98.19 175 VAL A O 1
ATOM 1284 N N . LYS A 1 176 ? -19.667 9.382 7.187 1.00 97.75 176 LYS A N 1
ATOM 1285 C CA . LYS A 1 176 ? -20.696 9.991 6.320 1.00 97.75 176 LYS A CA 1
ATOM 1286 C C . LYS A 1 176 ? -20.130 11.094 5.428 1.00 97.75 176 LYS A C 1
ATOM 1288 O O . LYS A 1 176 ? -20.614 11.259 4.314 1.00 97.75 176 LYS A O 1
ATOM 1293 N N . GLN A 1 177 ? -19.162 11.863 5.926 1.00 97.19 177 GLN A N 1
ATOM 1294 C CA . GLN A 1 177 ? -18.560 12.981 5.203 1.00 97.19 177 GLN A CA 1
ATOM 1295 C C . GLN A 1 177 ? -17.725 12.504 4.012 1.00 97.19 177 GLN A C 1
ATOM 1297 O O . GLN A 1 177 ? -17.832 13.087 2.936 1.00 97.19 177 GLN A O 1
ATOM 1302 N N . TYR A 1 178 ? -16.932 11.447 4.201 1.00 97.62 178 TYR A N 1
ATOM 1303 C CA . TYR A 1 178 ? -16.027 10.919 3.176 1.00 97.62 178 TYR A CA 1
ATOM 1304 C C . TYR A 1 178 ? -16.542 9.658 2.475 1.00 97.62 178 TYR A C 1
ATOM 1306 O O . TYR A 1 178 ? -15.879 9.175 1.570 1.00 97.62 178 TYR A O 1
ATOM 1314 N N . ASN A 1 179 ? -17.731 9.157 2.836 1.00 97.31 179 ASN A N 1
ATOM 1315 C CA . ASN A 1 179 ? -18.333 7.930 2.298 1.00 97.31 179 ASN A CA 1
ATOM 1316 C C . ASN A 1 179 ? -17.429 6.693 2.489 1.00 97.31 179 ASN A C 1
ATOM 1318 O O . ASN A 1 179 ? -17.157 5.973 1.538 1.00 97.31 179 ASN A O 1
ATOM 1322 N N . LEU A 1 180 ? -16.941 6.473 3.712 1.00 98.44 180 LEU A N 1
ATOM 1323 C CA . LEU A 1 180 ? -16.036 5.362 4.042 1.00 98.44 180 LEU A CA 1
ATOM 1324 C C . LEU A 1 180 ? -16.786 4.029 4.202 1.00 98.44 180 LEU A C 1
ATOM 1326 O O . LEU A 1 180 ? -17.864 3.994 4.801 1.00 98.44 180 LEU A O 1
ATOM 1330 N N . ASP A 1 181 ? -16.169 2.929 3.763 1.00 98.50 181 ASP A N 1
ATOM 1331 C CA . ASP A 1 181 ? -16.649 1.561 4.016 1.00 98.50 181 ASP A CA 1
ATOM 1332 C C . ASP A 1 181 ? -16.329 1.083 5.437 1.00 98.50 181 ASP A C 1
ATOM 1334 O O . ASP A 1 181 ? -16.997 0.196 5.979 1.00 98.50 181 ASP A O 1
ATOM 1338 N N . GLY A 1 182 ? -15.280 1.640 6.044 1.00 98.19 182 GLY A N 1
ATOM 1339 C CA . GLY A 1 182 ? -14.758 1.150 7.307 1.00 98.19 182 GLY A CA 1
ATOM 1340 C C . GLY A 1 182 ? -13.867 2.124 8.062 1.00 98.19 182 GLY A C 1
ATOM 1341 O O . GLY A 1 182 ? -13.542 3.211 7.585 1.00 98.19 182 GLY A O 1
ATOM 1342 N N . ILE A 1 183 ? -13.487 1.705 9.266 1.00 98.75 183 ILE A N 1
ATOM 1343 C CA . ILE A 1 183 ? -12.571 2.419 10.155 1.00 98.75 183 ILE A CA 1
ATOM 1344 C C . ILE A 1 183 ? -11.590 1.414 10.743 1.00 98.75 183 ILE A C 1
ATOM 1346 O O . ILE A 1 183 ? -11.990 0.357 11.236 1.00 98.75 183 ILE A O 1
ATOM 1350 N N . ASP A 1 184 ? -10.319 1.783 10.709 1.00 98.81 184 ASP A N 1
ATOM 1351 C CA . ASP A 1 184 ? -9.253 1.107 11.425 1.00 98.81 184 ASP A CA 1
ATOM 1352 C C . ASP A 1 184 ? -8.922 1.888 12.707 1.00 98.81 184 ASP A C 1
ATOM 1354 O O . ASP A 1 184 ? -8.870 3.120 12.704 1.00 98.81 184 ASP A O 1
ATOM 1358 N N . PHE A 1 185 ? -8.749 1.183 13.821 1.00 98.75 185 PHE A N 1
ATOM 1359 C CA . PHE A 1 185 ? -8.402 1.771 15.113 1.00 98.75 185 PHE A CA 1
ATOM 1360 C C . PHE A 1 185 ? -6.963 1.422 15.476 1.00 98.75 185 PHE A C 1
ATOM 1362 O O . PHE A 1 185 ? -6.706 0.395 16.104 1.00 98.75 185 PHE A O 1
ATOM 1369 N N . ASP A 1 186 ? -6.035 2.292 15.098 1.00 98.38 186 ASP A N 1
ATOM 1370 C CA . ASP A 1 186 ? -4.622 2.161 15.430 1.00 98.38 186 ASP A CA 1
ATOM 1371 C C . ASP A 1 186 ? -4.320 2.915 16.733 1.00 9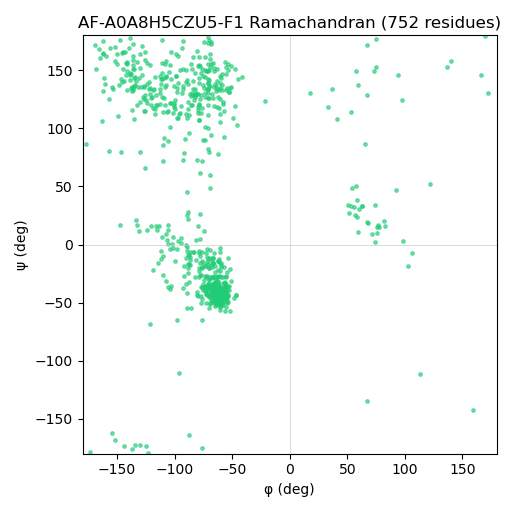8.38 186 ASP A C 1
ATOM 1373 O O . ASP A 1 186 ? -3.899 4.073 16.742 1.00 98.38 186 ASP A O 1
ATOM 1377 N N . TRP A 1 187 ? -4.659 2.288 17.864 1.00 98.00 187 TRP A N 1
ATOM 1378 C CA . TRP A 1 187 ? -4.344 2.817 19.192 1.00 98.00 187 TRP A CA 1
ATOM 1379 C C . TRP A 1 187 ? -3.050 2.187 19.698 1.00 98.00 187 TRP A C 1
ATOM 1381 O O . TRP A 1 187 ? -3.023 1.017 20.087 1.00 98.00 187 TRP A O 1
ATOM 1391 N N . GLU A 1 188 ? -2.015 3.018 19.817 1.00 95.56 188 GLU A N 1
ATOM 1392 C CA . GLU A 1 188 ? -0.698 2.652 20.327 1.00 95.56 188 GLU A CA 1
ATOM 1393 C C . GLU A 1 188 ? -0.390 3.263 21.711 1.00 95.56 188 GLU A C 1
ATOM 1395 O O . GLU A 1 188 ? 0.201 4.331 21.812 1.00 95.56 188 GLU A O 1
ATOM 1400 N N . TYR A 1 189 ? -0.768 2.673 22.852 1.00 95.19 189 TYR A N 1
ATOM 1401 C CA . TYR A 1 189 ? -1.519 1.431 23.047 1.00 95.19 189 TYR A CA 1
ATOM 1402 C C . TYR A 1 189 ? -2.513 1.560 24.225 1.00 95.19 189 TYR A C 1
ATOM 1404 O O . TYR A 1 189 ? -2.285 2.358 25.142 1.00 95.19 189 TYR A O 1
ATOM 1412 N N . PRO A 1 190 ? -3.585 0.747 24.285 1.00 97.44 190 PRO A N 1
ATOM 1413 C CA . PRO A 1 190 ? -4.446 0.660 25.465 1.00 97.44 190 PRO A CA 1
ATOM 1414 C C . PRO A 1 190 ? -3.653 0.260 26.720 1.00 97.44 190 PRO A C 1
ATOM 1416 O O . PRO A 1 190 ? -3.000 -0.786 26.737 1.00 97.44 190 PRO A O 1
ATOM 1419 N N . ASN A 1 191 ? -3.703 1.087 27.771 1.00 97.19 191 ASN A N 1
ATOM 1420 C CA . ASN A 1 191 ? -2.989 0.918 29.045 1.00 97.19 191 ASN A CA 1
ATOM 1421 C C . ASN A 1 191 ? -1.464 0.661 28.917 1.00 97.19 191 ASN A C 1
ATOM 1423 O O . ASN A 1 191 ? -0.850 0.040 29.787 1.00 97.19 191 ASN A O 1
ATOM 1427 N N . LYS A 1 192 ? -0.825 1.139 27.840 1.00 95.12 192 LYS A N 1
ATOM 1428 C CA . LYS A 1 192 ? 0.632 1.068 27.630 1.00 95.12 192 LYS A CA 1
ATOM 1429 C C . LYS A 1 192 ? 1.091 2.285 26.817 1.00 95.12 192 LYS A C 1
ATOM 1431 O O . LYS A 1 192 ? 0.455 2.670 25.845 1.00 95.12 192 LYS A O 1
ATOM 1436 N N . GLN A 1 193 ? 2.211 2.894 27.202 1.00 92.81 193 GLN A N 1
ATOM 1437 C CA . GLN A 1 193 ? 2.778 4.014 26.441 1.00 92.81 193 GLN A CA 1
ATOM 1438 C C . GLN A 1 193 ? 3.261 3.571 25.048 1.00 92.81 193 GLN A C 1
ATOM 1440 O O . GLN A 1 193 ? 3.913 2.532 24.927 1.00 92.81 193 GLN A O 1
ATOM 1445 N N . GLY A 1 194 ? 2.938 4.380 24.035 1.00 89.12 194 GLY A N 1
ATOM 1446 C CA . GLY A 1 194 ? 3.594 4.406 22.724 1.00 89.12 194 GLY A CA 1
ATOM 1447 C C . GLY A 1 194 ? 4.656 5.508 22.724 1.00 89.12 194 GLY A C 1
ATOM 1448 O O . GLY A 1 194 ? 5.607 5.431 23.501 1.00 89.12 194 GLY A O 1
ATOM 1449 N N . ILE A 1 195 ? 4.420 6.588 21.969 1.00 82.12 195 ILE A N 1
ATOM 1450 C CA . ILE A 1 195 ? 5.286 7.784 21.843 1.00 82.12 195 ILE A CA 1
ATOM 1451 C C . ILE A 1 195 ? 5.681 8.486 23.168 1.00 82.12 195 ILE A C 1
ATOM 1453 O O . ILE A 1 195 ? 6.594 9.304 23.205 1.00 82.12 195 ILE A O 1
ATOM 1457 N N . GLY A 1 196 ? 5.049 8.137 24.295 1.00 86.69 196 GLY A N 1
ATOM 1458 C CA . GLY A 1 196 ? 5.559 8.434 25.643 1.00 86.69 196 GLY A CA 1
ATOM 1459 C C . GLY A 1 196 ? 4.832 9.542 26.409 1.00 86.69 196 GLY A C 1
ATOM 1460 O O . GLY A 1 196 ? 5.089 9.715 27.600 1.00 86.69 196 GLY A O 1
ATOM 1461 N N . CYS A 1 197 ? 3.897 10.252 25.773 1.00 87.94 197 CYS A N 1
ATOM 1462 C CA . CYS A 1 197 ? 2.999 11.216 26.423 1.00 87.94 197 CYS A CA 1
ATOM 1463 C C . CYS A 1 197 ? 1.510 10.876 26.274 1.00 87.94 197 CYS A C 1
ATOM 1465 O O . CYS A 1 197 ? 0.656 11.728 26.531 1.00 87.94 197 CYS A O 1
ATOM 1467 N N . ASN A 1 198 ? 1.178 9.643 25.888 1.00 91.06 198 ASN A N 1
ATOM 1468 C CA . ASN A 1 198 ? -0.213 9.236 25.734 1.00 91.06 198 ASN A CA 1
ATOM 1469 C C . ASN A 1 198 ? -0.936 9.314 27.076 1.00 91.06 198 ASN A C 1
ATOM 1471 O O . ASN A 1 198 ? -0.402 8.901 28.114 1.00 91.06 198 ASN A O 1
ATOM 1475 N N . ILE A 1 199 ? -2.185 9.772 27.053 1.00 93.50 199 ILE A N 1
ATOM 1476 C CA . ILE A 1 199 ? -3.089 9.516 28.168 1.00 93.50 199 ILE A CA 1
ATOM 1477 C C . ILE A 1 199 ? -3.337 8.005 28.179 1.00 93.50 199 ILE A C 1
ATOM 1479 O O . ILE A 1 199 ? -3.720 7.433 27.161 1.00 93.50 199 ILE A O 1
ATOM 1483 N N . ILE A 1 200 ? -3.090 7.369 29.324 1.00 96.12 200 ILE A N 1
ATOM 1484 C CA . ILE A 1 200 ? -3.320 5.938 29.544 1.00 96.12 200 ILE A CA 1
ATOM 1485 C C . ILE A 1 200 ? -4.109 5.726 30.834 1.00 96.12 200 ILE A C 1
ATOM 1487 O O . ILE A 1 200 ? -3.997 6.505 31.787 1.00 96.12 200 ILE A O 1
ATOM 1491 N N . SER A 1 201 ? -4.872 4.642 30.885 1.00 97.81 201 SER A N 1
ATOM 1492 C CA . SER A 1 201 ? -5.636 4.228 32.055 1.00 97.81 201 SER A CA 1
ATOM 1493 C C . SER A 1 201 ? -5.720 2.703 32.150 1.00 97.81 201 SER A C 1
ATOM 1495 O O . SER A 1 201 ? -5.985 2.045 31.145 1.00 97.81 201 SER A O 1
ATOM 1497 N N . PRO A 1 202 ? -5.665 2.116 33.361 1.00 98.00 202 PRO A N 1
ATOM 1498 C CA . PRO A 1 202 ? -6.009 0.709 33.585 1.00 98.00 202 PRO A CA 1
ATOM 1499 C C . PRO A 1 202 ? -7.377 0.282 33.026 1.00 98.00 202 PRO A C 1
ATOM 1501 O O . PRO A 1 202 ? -7.618 -0.904 32.819 1.00 98.00 202 PRO A O 1
ATOM 1504 N N . ALA A 1 203 ? -8.289 1.229 32.785 1.00 98.19 203 ALA A N 1
ATOM 1505 C CA . ALA A 1 203 ? -9.601 0.964 32.202 1.00 98.19 203 ALA A CA 1
ATOM 1506 C C . ALA A 1 203 ? -9.628 0.953 30.658 1.00 98.19 203 ALA A C 1
ATOM 1508 O O . ALA A 1 203 ? -10.671 0.616 30.100 1.00 98.19 203 ALA A O 1
ATOM 1509 N N . ASP A 1 204 ? -8.534 1.308 29.970 1.00 98.62 204 ASP A N 1
ATOM 1510 C CA . ASP A 1 204 ? -8.503 1.570 28.521 1.00 98.62 204 ASP A CA 1
ATOM 1511 C C . ASP A 1 204 ? -9.115 0.442 27.691 1.00 98.62 204 ASP A C 1
ATOM 1513 O O . ASP A 1 204 ? -10.100 0.669 26.995 1.00 98.62 204 ASP A O 1
ATOM 1517 N N . SER A 1 205 ? -8.615 -0.788 27.820 1.00 98.50 205 SER A N 1
ATOM 1518 C CA . SER A 1 205 ? -9.102 -1.938 27.044 1.00 98.50 205 SER A CA 1
ATOM 1519 C C . SER A 1 205 ? -10.584 -2.241 27.308 1.00 98.50 205 SER A C 1
ATOM 1521 O O . SER A 1 205 ? -11.347 -2.521 26.385 1.00 98.50 205 SER A O 1
ATOM 1523 N N . ALA A 1 206 ? -11.040 -2.120 28.560 1.00 98.56 206 ALA A N 1
ATOM 1524 C CA . ALA A 1 206 ? -12.447 -2.327 28.911 1.00 98.56 206 ALA A CA 1
ATOM 1525 C C . ALA A 1 206 ? -13.358 -1.213 28.361 1.00 98.56 206 ALA A C 1
ATOM 1527 O O . ALA A 1 206 ? -14.509 -1.470 27.999 1.00 98.56 206 ALA A O 1
ATOM 1528 N N . ASN A 1 207 ? -12.856 0.019 28.296 1.00 98.81 207 ASN A N 1
ATOM 1529 C CA . ASN A 1 207 ? -13.555 1.168 27.729 1.00 98.81 207 ASN A CA 1
ATOM 1530 C C . ASN A 1 207 ? -13.555 1.150 26.194 1.00 98.81 207 ASN A C 1
ATOM 1532 O O . ASN A 1 207 ? -14.572 1.483 25.589 1.00 98.81 207 ASN A O 1
ATOM 1536 N N . PHE A 1 208 ? -12.467 0.698 25.569 1.00 98.81 208 PHE A N 1
ATOM 1537 C CA . PHE A 1 208 ? -12.360 0.515 24.124 1.00 98.81 208 PHE A CA 1
ATOM 1538 C C . PHE A 1 208 ? -13.348 -0.542 23.625 1.00 98.81 208 PHE A C 1
ATOM 1540 O O . PHE A 1 208 ? -14.095 -0.290 22.684 1.00 98.81 208 PHE A O 1
ATOM 1547 N N . LEU A 1 209 ? -13.452 -1.680 24.323 1.00 98.88 209 LEU A N 1
ATOM 1548 C CA . LEU A 1 209 ? -14.462 -2.695 24.024 1.00 98.88 209 LEU A CA 1
ATOM 1549 C C . LEU A 1 209 ? -15.890 -2.133 24.117 1.00 98.88 209 LEU A C 1
ATOM 1551 O O . LEU A 1 209 ? -16.692 -2.353 23.213 1.00 98.88 209 LEU A O 1
ATOM 1555 N N . GLN A 1 210 ? -16.203 -1.374 25.175 1.00 98.88 210 GLN A N 1
ATOM 1556 C CA . GLN A 1 210 ? -17.507 -0.710 25.310 1.00 98.88 210 GLN A CA 1
ATOM 1557 C C . GLN A 1 210 ? -17.767 0.284 24.169 1.00 98.88 210 GLN A C 1
ATOM 1559 O O . GLN A 1 210 ? -18.886 0.352 23.675 1.00 98.88 210 GLN A O 1
ATOM 1564 N N . PHE A 1 211 ? -16.747 1.022 23.724 1.00 98.88 211 PHE A N 1
ATOM 1565 C CA . PHE A 1 211 ? -16.849 1.947 22.594 1.00 98.88 211 PHE A CA 1
ATOM 1566 C C . PHE A 1 211 ? -17.143 1.214 21.281 1.00 98.88 211 PHE A C 1
ATOM 1568 O O . PHE A 1 211 ? -18.065 1.598 20.568 1.00 98.88 211 PHE A O 1
ATOM 1575 N N . LEU A 1 212 ? -16.433 0.122 20.988 1.00 98.88 212 LEU A N 1
ATOM 1576 C CA . LEU A 1 212 ? -16.686 -0.696 19.799 1.00 98.88 212 LEU A CA 1
ATOM 1577 C C . LEU A 1 212 ? -18.093 -1.320 19.834 1.00 98.88 212 LEU A C 1
ATOM 1579 O O . LEU A 1 212 ? -18.799 -1.320 18.828 1.00 98.88 212 LEU A O 1
ATOM 1583 N N . GLN A 1 213 ? -18.542 -1.794 21.001 1.00 98.88 213 GLN A N 1
ATOM 1584 C CA . GLN A 1 213 ? -19.904 -2.304 21.204 1.00 98.88 213 GLN A CA 1
ATOM 1585 C C . GLN A 1 213 ? -20.981 -1.223 21.013 1.00 98.88 213 GLN A C 1
ATOM 1587 O O . GLN A 1 213 ? -22.056 -1.520 20.493 1.00 98.88 213 GLN A O 1
ATOM 1592 N N . GLU A 1 214 ? -20.709 0.016 21.421 1.00 98.81 214 GLU A N 1
ATOM 1593 C CA . GLU A 1 214 ? -21.594 1.170 21.238 1.00 98.81 214 GLU A CA 1
ATOM 1594 C C . GLU A 1 214 ? -21.627 1.620 19.766 1.00 98.81 214 GLU A C 1
ATOM 1596 O O . GLU A 1 214 ? -22.703 1.822 19.204 1.00 98.81 214 GLU A O 1
ATOM 1601 N N . LEU A 1 215 ? -20.474 1.645 19.089 1.00 98.69 215 LEU A N 1
ATOM 1602 C CA . LEU A 1 215 ? -20.368 1.902 17.652 1.00 98.69 215 LEU A CA 1
ATOM 1603 C C . LEU A 1 215 ? -21.145 0.863 16.829 1.00 98.69 215 LEU A C 1
ATOM 1605 O O . LEU A 1 215 ? -21.855 1.227 15.894 1.00 98.69 215 LEU A O 1
ATOM 1609 N N . ARG A 1 216 ? -21.090 -0.422 17.204 1.00 98.44 216 ARG A N 1
ATOM 1610 C CA . ARG A 1 216 ? -21.892 -1.488 16.574 1.00 98.44 216 ARG A CA 1
ATOM 1611 C C . ARG A 1 216 ? -23.401 -1.371 16.817 1.00 98.44 216 ARG A C 1
ATOM 1613 O O . ARG A 1 216 ? -24.164 -2.009 16.095 1.00 98.44 216 ARG A O 1
ATOM 1620 N N . GLN A 1 217 ? -23.844 -0.572 17.789 1.00 98.12 217 GLN A N 1
ATOM 1621 C CA . GLN A 1 217 ? -25.264 -0.270 18.009 1.00 98.12 217 GLN A CA 1
ATOM 1622 C C . GLN A 1 217 ? -25.750 0.938 17.191 1.00 98.12 217 GLN A C 1
ATOM 1624 O O . GLN A 1 217 ? -26.954 1.054 16.949 1.00 98.12 217 GLN A O 1
ATOM 1629 N N . ASP A 1 218 ? -24.851 1.812 16.722 1.00 98.06 218 ASP A N 1
ATOM 1630 C CA . ASP A 1 218 ? -25.219 2.892 15.804 1.00 98.06 218 ASP A CA 1
ATOM 1631 C C . ASP A 1 218 ? -25.585 2.335 14.406 1.00 98.06 218 ASP A C 1
ATOM 1633 O O . ASP A 1 218 ? -24.862 1.490 13.871 1.00 98.06 218 ASP A O 1
ATOM 1637 N N . PRO A 1 219 ? -26.667 2.806 13.748 1.00 97.44 219 PRO A N 1
ATOM 1638 C CA . PRO A 1 219 ? -27.091 2.310 12.432 1.00 97.44 219 PRO A CA 1
ATOM 1639 C C . PRO A 1 219 ? -26.077 2.465 11.285 1.00 97.44 219 PRO A C 1
ATOM 1641 O O . PRO A 1 219 ? -26.275 1.866 10.220 1.00 97.44 219 PRO A O 1
ATOM 1644 N N . VAL A 1 220 ? -25.047 3.298 11.458 1.00 97.50 220 VAL A N 1
ATOM 1645 C CA . VAL A 1 220 ? -23.901 3.423 10.551 1.00 97.50 220 VAL A CA 1
ATOM 1646 C C . VAL A 1 220 ? -22.810 2.445 10.963 1.00 97.50 220 VAL A C 1
ATOM 1648 O O . VAL A 1 220 ? -22.434 1.610 10.146 1.00 97.50 220 VAL A O 1
ATOM 1651 N N . GLY A 1 221 ? -22.361 2.473 12.222 1.00 96.44 221 GLY A N 1
ATOM 1652 C CA . GLY A 1 221 ? -21.295 1.586 12.714 1.00 96.44 221 GLY A CA 1
ATOM 1653 C C . GLY A 1 221 ? -21.632 0.088 12.652 1.00 96.44 221 GLY A C 1
ATOM 1654 O O . GLY A 1 221 ? -20.751 -0.744 12.428 1.00 96.44 221 GLY A O 1
ATOM 1655 N N . ALA A 1 222 ? -22.919 -0.263 12.709 1.00 97.06 222 ALA A N 1
ATOM 1656 C CA . ALA A 1 222 ? -23.436 -1.608 12.448 1.00 97.06 222 ALA A CA 1
ATOM 1657 C C . ALA A 1 222 ? -23.194 -2.125 11.011 1.00 97.06 222 ALA A C 1
ATOM 1659 O O . ALA A 1 222 ? -23.387 -3.312 10.755 1.00 97.06 222 ALA A O 1
ATOM 1660 N N . LYS A 1 223 ? -22.824 -1.252 10.062 1.00 96.31 223 LYS A N 1
ATOM 1661 C CA . LYS A 1 223 ? -22.569 -1.592 8.648 1.00 96.31 223 LYS A CA 1
ATOM 1662 C C . LYS A 1 223 ? -21.107 -1.463 8.231 1.00 96.31 223 LYS A C 1
ATOM 1664 O O . LYS A 1 223 ? -20.776 -1.896 7.133 1.00 96.31 223 LYS A O 1
ATOM 1669 N N . LEU A 1 224 ? -20.276 -0.830 9.057 1.00 97.69 224 LEU A N 1
ATOM 1670 C CA . LEU A 1 224 ? -18.877 -0.583 8.728 1.00 97.69 224 LEU A CA 1
ATOM 1671 C C . LEU A 1 224 ? -18.057 -1.857 8.815 1.00 97.69 224 LEU A C 1
ATOM 1673 O O . LEU A 1 224 ? -18.320 -2.716 9.653 1.00 97.69 224 LEU A O 1
ATOM 1677 N N . TYR A 1 225 ? -17.011 -1.926 8.010 1.00 98.44 225 TYR A N 1
ATOM 1678 C CA . TYR A 1 225 ? -15.908 -2.830 8.273 1.00 98.44 225 TYR A CA 1
ATOM 1679 C C . TYR A 1 225 ? -15.016 -2.208 9.360 1.00 98.44 225 TYR A C 1
ATOM 1681 O O . TYR A 1 225 ? -14.531 -1.092 9.181 1.00 98.44 225 TYR A O 1
ATOM 1689 N N . LEU A 1 226 ? -14.838 -2.872 10.505 1.00 98.75 226 LEU A N 1
ATOM 1690 C CA . LEU A 1 226 ? -14.009 -2.360 11.604 1.00 98.75 226 LEU A CA 1
ATOM 1691 C C . LEU A 1 226 ? -12.768 -3.223 11.805 1.00 98.75 226 LEU A C 1
ATOM 1693 O O . LEU A 1 226 ? -12.875 -4.441 11.969 1.00 98.75 226 LEU A O 1
ATOM 1697 N N . SER A 1 227 ? -11.608 -2.582 11.868 1.00 98.69 227 SER A N 1
ATOM 1698 C CA . SER A 1 227 ? -10.339 -3.221 12.210 1.00 98.69 227 SER A CA 1
ATOM 1699 C C . SER A 1 227 ? -9.613 -2.491 13.329 1.00 98.69 227 SER A C 1
ATOM 1701 O O . SER A 1 227 ? -10.024 -1.414 13.759 1.00 98.69 227 SER A O 1
ATOM 1703 N N . ALA A 1 228 ? -8.550 -3.106 13.832 1.00 98.75 228 ALA A N 1
ATOM 1704 C CA . ALA A 1 228 ? -7.580 -2.436 14.681 1.00 98.75 228 ALA A CA 1
ATOM 1705 C C . ALA A 1 228 ? -6.175 -2.929 14.332 1.00 98.75 228 ALA A C 1
ATOM 1707 O O . ALA A 1 228 ? -5.955 -4.146 14.254 1.00 98.75 228 ALA A O 1
ATOM 1708 N N . ALA A 1 229 ? -5.236 -2.001 14.174 1.00 98.62 229 ALA A N 1
ATOM 1709 C CA . ALA A 1 229 ? -3.818 -2.300 14.274 1.00 98.62 229 ALA A CA 1
ATOM 1710 C C . ALA A 1 229 ? -3.484 -2.584 15.747 1.00 98.62 229 ALA A C 1
ATOM 1712 O O . ALA A 1 229 ? -3.963 -1.906 16.659 1.00 98.62 229 ALA A O 1
ATOM 1713 N N . VAL A 1 230 ? -2.726 -3.649 16.006 1.00 98.56 230 VAL A N 1
ATOM 1714 C CA . VAL A 1 230 ? -2.429 -4.107 17.367 1.00 98.56 230 VAL A CA 1
ATOM 1715 C C . VAL A 1 230 ? -0.998 -4.615 17.481 1.00 98.56 230 VAL A C 1
ATOM 1717 O O . VAL A 1 230 ? -0.469 -5.229 16.561 1.00 98.56 230 VAL A O 1
ATOM 1720 N N . GLY A 1 231 ? -0.363 -4.414 18.635 1.00 97.50 231 GLY A N 1
ATOM 1721 C CA . GLY A 1 231 ? 0.991 -4.923 18.868 1.00 97.50 231 GLY A CA 1
ATOM 1722 C C . GLY A 1 231 ? 1.073 -6.455 18.964 1.00 97.50 231 GLY A C 1
ATOM 1723 O O . GLY A 1 231 ? 0.072 -7.168 19.060 1.00 97.50 231 GLY A O 1
ATOM 1724 N N . ILE A 1 232 ? 2.302 -6.971 19.053 1.00 97.44 232 ILE A N 1
ATOM 1725 C CA . ILE A 1 232 ? 2.614 -8.410 19.182 1.00 97.44 232 ILE A CA 1
ATOM 1726 C C . ILE A 1 232 ? 2.046 -9.119 20.429 1.00 97.44 232 ILE A C 1
ATOM 1728 O O . ILE A 1 232 ? 2.241 -10.318 20.608 1.00 97.44 232 ILE A O 1
ATOM 1732 N N . SER A 1 233 ? 1.374 -8.403 21.329 1.00 97.38 233 SER A N 1
ATOM 1733 C CA . SER A 1 233 ? 0.729 -8.957 22.522 1.00 97.38 233 SER A CA 1
ATOM 1734 C C . SER A 1 233 ? -0.733 -8.508 22.599 1.00 97.38 233 SER A C 1
ATOM 1736 O O . SER A 1 233 ? -1.011 -7.363 22.238 1.00 97.38 233 SER A O 1
ATOM 1738 N N . PRO A 1 234 ? -1.647 -9.355 23.120 1.00 98.38 234 PRO A N 1
ATOM 1739 C CA . PRO A 1 234 ? -3.023 -8.976 23.442 1.00 98.38 234 PRO A CA 1
ATOM 1740 C C . PRO A 1 234 ? -3.100 -7.670 24.232 1.00 98.38 234 PRO A C 1
ATOM 1742 O O . PRO A 1 234 ? -2.195 -7.380 25.016 1.00 98.38 234 PRO A O 1
ATOM 1745 N N . PHE A 1 235 ? -4.198 -6.922 24.076 1.00 98.00 235 PHE A N 1
ATOM 1746 C CA . PHE A 1 235 ? -4.452 -5.672 24.807 1.00 98.00 235 PHE A CA 1
ATOM 1747 C C . PHE A 1 235 ? -4.142 -5.793 26.310 1.00 98.00 235 PHE A C 1
ATOM 1749 O O . PHE A 1 235 ? -4.412 -6.828 26.921 1.00 98.00 235 PHE A O 1
ATOM 1756 N N . MET A 1 236 ? -3.589 -4.742 26.925 1.00 97.88 236 MET A N 1
ATOM 1757 C CA . MET A 1 236 ? -3.237 -4.788 28.348 1.00 97.88 236 MET A CA 1
ATOM 1758 C C . MET A 1 236 ? -4.492 -4.770 29.228 1.00 97.88 236 MET A C 1
ATOM 1760 O O . MET A 1 236 ? -5.395 -3.951 29.048 1.00 97.88 236 MET A O 1
ATOM 1764 N N . GLY A 1 237 ? -4.537 -5.654 30.219 1.00 96.62 237 GLY A N 1
ATOM 1765 C CA . GLY A 1 237 ? -5.522 -5.643 31.290 1.00 96.62 237 GLY A CA 1
ATOM 1766 C C . GLY A 1 237 ? -5.256 -4.533 32.318 1.00 96.62 237 GLY A C 1
ATOM 1767 O O . GLY A 1 237 ? -4.223 -3.860 32.268 1.00 96.62 237 GLY A O 1
ATOM 1768 N N . PRO A 1 238 ? -6.162 -4.350 33.296 1.00 96.19 238 PRO A N 1
ATOM 1769 C CA . PRO A 1 238 ? -6.041 -3.320 34.333 1.00 96.19 238 PRO A CA 1
ATOM 1770 C C . PRO A 1 238 ? -4.872 -3.535 35.309 1.00 96.19 238 PRO A C 1
ATOM 1772 O O . PRO A 1 238 ? -4.547 -2.636 36.081 1.00 96.19 238 PRO A O 1
ATOM 1775 N N . ASP A 1 239 ? -4.242 -4.709 35.296 1.00 96.06 239 ASP A N 1
ATOM 1776 C CA . ASP A 1 239 ? -3.032 -5.022 36.061 1.00 96.06 239 ASP A CA 1
ATOM 1777 C C . ASP A 1 239 ? -1.727 -4.724 35.295 1.00 96.06 239 ASP A C 1
ATOM 1779 O O . ASP A 1 239 ? -0.641 -4.915 35.842 1.00 96.06 239 ASP A O 1
ATOM 1783 N N . GLY A 1 240 ? -1.823 -4.232 34.053 1.00 95.25 240 GLY A N 1
ATOM 1784 C CA . GLY A 1 240 ? -0.675 -3.967 33.184 1.00 95.25 240 GLY A CA 1
ATOM 1785 C C . GLY A 1 240 ? -0.085 -5.218 32.526 1.00 95.25 240 GLY A C 1
ATOM 1786 O O . GLY A 1 240 ? 1.037 -5.159 32.027 1.00 95.25 240 GLY A O 1
ATOM 1787 N N . THR A 1 241 ? -0.804 -6.346 32.529 1.00 96.94 241 THR A N 1
ATOM 1788 C CA . THR A 1 241 ? -0.399 -7.587 31.845 1.00 96.94 241 THR A CA 1
ATOM 1789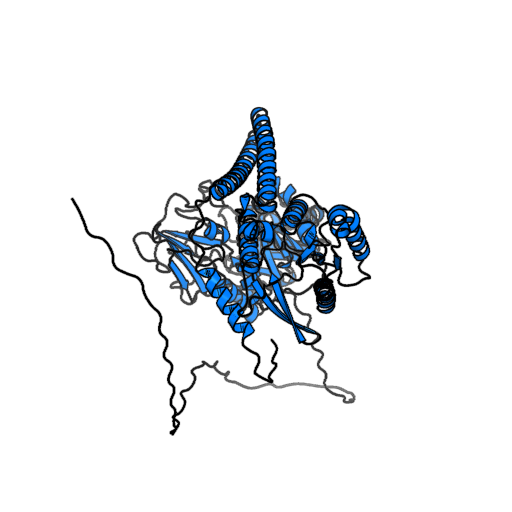 C C . THR A 1 241 ? -1.270 -7.858 30.608 1.00 96.94 241 THR A C 1
ATOM 1791 O O . THR A 1 241 ? -2.402 -7.375 30.556 1.00 96.94 241 THR A O 1
ATOM 1794 N N . PRO A 1 242 ? -0.798 -8.612 29.592 1.00 98.12 242 PRO A N 1
ATOM 1795 C CA . PRO A 1 242 ? -1.618 -8.945 28.425 1.00 98.12 242 PRO A CA 1
ATOM 1796 C C . PRO A 1 242 ? -2.891 -9.711 28.817 1.00 98.12 242 PRO A C 1
ATOM 1798 O O . PRO A 1 242 ? -2.837 -10.682 29.577 1.00 98.12 242 PRO A O 1
ATOM 1801 N N . MET A 1 243 ? -4.042 -9.309 28.276 1.00 98.19 243 MET A N 1
ATOM 1802 C CA . MET A 1 243 ? -5.318 -9.984 28.522 1.00 98.19 243 MET A CA 1
ATOM 1803 C C . MET A 1 243 ? -5.287 -11.443 28.043 1.00 98.19 243 MET A C 1
ATOM 1805 O O . MET A 1 243 ? -4.875 -11.745 26.927 1.00 98.19 243 MET A O 1
ATOM 1809 N N . THR A 1 244 ? -5.795 -12.353 28.879 1.00 98.06 244 THR A N 1
ATOM 1810 C CA . THR A 1 244 ? -5.900 -13.798 28.580 1.00 98.06 244 THR A CA 1
ATOM 1811 C C . THR A 1 244 ? -7.210 -14.194 27.889 1.00 98.06 244 THR A C 1
ATOM 1813 O O . THR A 1 244 ? -7.410 -15.361 27.550 1.00 98.06 244 THR A O 1
ATOM 1816 N N . ASP A 1 245 ? -8.113 -13.236 27.683 1.00 98.38 245 ASP A N 1
ATOM 1817 C CA . ASP A 1 245 ? -9.348 -13.405 26.925 1.00 98.38 245 ASP A CA 1
ATOM 1818 C C . ASP A 1 245 ? -9.721 -12.079 26.250 1.00 98.38 245 ASP A C 1
ATOM 1820 O O . ASP A 1 245 ? -10.086 -11.111 26.917 1.00 98.38 245 ASP A O 1
ATOM 1824 N N . VAL A 1 246 ? -9.607 -12.042 24.925 1.00 98.50 246 VAL A N 1
ATOM 1825 C CA . VAL A 1 246 ? -10.017 -10.926 24.061 1.00 98.50 246 VAL A CA 1
ATOM 1826 C C . VAL A 1 246 ? -11.144 -11.336 23.105 1.00 98.50 246 VAL A C 1
ATOM 1828 O O . VAL A 1 246 ? -11.432 -10.620 22.150 1.00 98.50 246 VAL A O 1
ATOM 1831 N N . SER A 1 247 ? -11.821 -12.464 23.357 1.00 98.56 247 SER A N 1
ATOM 1832 C CA . SER A 1 247 ? -12.876 -12.989 22.472 1.00 98.56 247 SER A CA 1
ATOM 1833 C C . SER A 1 247 ? -14.019 -11.993 22.223 1.00 98.56 247 SER A C 1
ATOM 1835 O O . SER A 1 247 ? -14.521 -11.909 21.108 1.00 98.56 247 SER A O 1
ATOM 1837 N N . ALA A 1 248 ? -14.359 -11.154 23.205 1.00 98.69 248 ALA A N 1
ATOM 1838 C CA . ALA A 1 248 ? -15.363 -10.099 23.046 1.00 98.69 248 ALA A CA 1
ATOM 1839 C C . ALA A 1 248 ? -14.966 -8.998 22.035 1.00 98.69 248 ALA A C 1
ATOM 1841 O O . ALA A 1 248 ? -15.847 -8.352 21.474 1.00 98.69 248 ALA A O 1
ATOM 1842 N N . PHE A 1 249 ? -13.669 -8.787 21.763 1.00 98.81 249 PHE A N 1
ATOM 1843 C CA . PHE A 1 249 ? -13.226 -7.899 20.678 1.00 98.81 249 PHE A CA 1
ATOM 1844 C C . PHE A 1 249 ? -13.449 -8.538 19.302 1.00 98.81 249 PHE A C 1
ATOM 1846 O O . PHE A 1 249 ? -13.836 -7.848 18.363 1.00 98.81 249 PHE A O 1
ATOM 1853 N N . ALA A 1 250 ? -13.274 -9.857 19.188 1.00 98.25 250 ALA A N 1
ATOM 1854 C CA . ALA A 1 250 ? -13.514 -10.606 17.953 1.00 98.25 250 ALA A CA 1
ATOM 1855 C C . ALA A 1 250 ? -15.003 -10.659 17.544 1.00 98.25 250 ALA A C 1
ATOM 1857 O O . ALA A 1 250 ? -15.316 -10.900 16.379 1.00 98.25 250 ALA A O 1
ATOM 1858 N N . GLU A 1 251 ? -15.923 -10.399 18.482 1.00 98.31 251 GLU A N 1
ATOM 1859 C CA . GLU A 1 251 ? -17.359 -10.231 18.206 1.00 98.31 251 GLU A CA 1
ATOM 1860 C C . GLU A 1 251 ? -17.705 -8.865 17.582 1.00 98.31 251 GLU A C 1
ATOM 1862 O O . GLU A 1 251 ? -18.780 -8.721 16.996 1.00 98.31 251 GLU A O 1
ATOM 1867 N N . VAL A 1 252 ? -16.830 -7.855 17.709 1.00 98.62 252 VAL A N 1
ATOM 1868 C CA . VAL A 1 252 ? -17.089 -6.475 17.248 1.00 98.62 252 VAL A CA 1
ATOM 1869 C C . VAL A 1 252 ? -16.123 -5.976 16.172 1.00 98.62 252 VAL A C 1
ATOM 1871 O O . VAL A 1 252 ? -16.502 -5.077 15.422 1.00 98.62 252 VAL A O 1
ATOM 1874 N N . LEU A 1 253 ? -14.928 -6.553 16.045 1.00 98.62 253 LEU A N 1
ATOM 1875 C CA . LEU A 1 253 ? -13.978 -6.284 14.960 1.00 98.62 253 LEU A CA 1
ATOM 1876 C C . LEU A 1 253 ? -14.103 -7.347 13.861 1.00 98.62 253 LEU A C 1
ATOM 1878 O O . LEU A 1 253 ? -14.220 -8.538 14.144 1.00 98.62 253 LEU A O 1
ATOM 1882 N N . ASP A 1 254 ? -14.040 -6.926 12.600 1.00 98.38 254 ASP A N 1
ATOM 1883 C CA . ASP A 1 254 ? -14.026 -7.836 11.452 1.00 98.38 254 ASP A CA 1
ATOM 1884 C C . ASP A 1 254 ? -12.674 -8.558 11.328 1.00 98.38 254 ASP A C 1
ATOM 1886 O O . ASP A 1 254 ? -12.635 -9.749 10.996 1.00 98.38 254 ASP A O 1
ATOM 1890 N N . HIS A 1 255 ? -11.579 -7.852 11.640 1.00 98.06 255 HIS A N 1
ATOM 1891 C CA . HIS A 1 255 ? -10.236 -8.413 11.801 1.00 98.06 255 HIS A CA 1
ATOM 1892 C C . HIS A 1 255 ? -9.333 -7.531 12.692 1.00 98.06 255 HIS A C 1
ATOM 1894 O O . HIS A 1 255 ? -9.673 -6.385 12.980 1.00 98.06 255 HIS A O 1
ATOM 1900 N N . ILE A 1 256 ? -8.170 -8.051 13.095 1.00 98.81 256 ILE A N 1
ATOM 1901 C CA . ILE A 1 256 ? -7.040 -7.268 13.634 1.00 98.81 256 ILE A CA 1
ATOM 1902 C C . ILE A 1 256 ? -5.821 -7.396 12.719 1.00 98.81 256 ILE A C 1
ATOM 1904 O O . ILE A 1 256 ? -5.583 -8.474 12.173 1.00 98.81 256 ILE A O 1
ATOM 1908 N N . GLY A 1 257 ? -5.045 -6.323 12.577 1.00 98.56 257 GLY A N 1
ATOM 1909 C CA . GLY A 1 257 ? -3.718 -6.339 11.963 1.00 98.56 257 GLY A CA 1
ATOM 1910 C C . GLY A 1 257 ? -2.650 -6.402 13.051 1.00 98.56 257 GLY A C 1
ATOM 1911 O O . GLY A 1 257 ? -2.468 -5.431 13.778 1.00 98.56 257 GLY A O 1
ATOM 1912 N N . ILE A 1 258 ? -1.958 -7.535 13.203 1.00 98.62 258 ILE A N 1
ATOM 1913 C CA . ILE A 1 258 ? -0.871 -7.649 14.191 1.00 98.62 258 ILE A CA 1
ATOM 1914 C C . ILE A 1 258 ? 0.381 -6.993 13.616 1.00 98.62 258 ILE A C 1
ATOM 1916 O O . ILE A 1 258 ? 0.962 -7.543 12.690 1.00 98.62 258 ILE A O 1
ATOM 1920 N N . MET A 1 259 ? 0.836 -5.887 14.195 1.00 97.56 259 MET A N 1
ATOM 1921 C CA . MET A 1 259 ? 2.068 -5.182 13.832 1.00 97.56 259 MET A CA 1
ATOM 1922 C C . MET A 1 259 ? 3.299 -6.005 14.245 1.00 97.56 259 MET A C 1
ATOM 1924 O O . MET A 1 259 ? 3.884 -5.813 15.309 1.00 97.56 259 MET A O 1
ATOM 1928 N N . SER A 1 260 ? 3.642 -7.006 13.430 1.00 96.75 260 SER A N 1
ATOM 1929 C CA . SER A 1 260 ? 4.799 -7.902 13.595 1.00 96.75 260 SER A CA 1
ATOM 1930 C C . SER A 1 260 ? 6.066 -7.358 12.918 1.00 96.75 260 SER A C 1
ATOM 1932 O O . SER A 1 260 ? 6.787 -8.085 12.235 1.00 96.75 260 SER A O 1
ATOM 1934 N N . TYR A 1 261 ? 6.308 -6.069 13.130 1.00 96.44 261 TYR A N 1
ATOM 1935 C CA . TYR A 1 261 ? 7.459 -5.273 12.703 1.00 96.44 261 TYR A CA 1
ATOM 1936 C C . TYR A 1 261 ? 7.869 -4.334 13.856 1.00 96.44 261 TYR A C 1
ATOM 1938 O O . TYR A 1 261 ? 7.275 -4.407 14.933 1.00 96.44 261 TYR A O 1
ATOM 1946 N N . ASP A 1 262 ? 8.940 -3.555 13.691 1.00 93.38 262 ASP A N 1
ATOM 1947 C CA . ASP A 1 262 ? 9.579 -2.746 14.746 1.00 93.38 262 ASP A CA 1
ATOM 1948 C C . ASP A 1 262 ? 10.026 -3.555 15.979 1.00 93.38 262 ASP A C 1
ATOM 1950 O O . ASP A 1 262 ? 10.187 -3.040 17.089 1.00 93.38 262 ASP A O 1
ATOM 1954 N N . ILE A 1 263 ? 10.282 -4.854 15.792 1.00 94.44 263 ILE A N 1
ATOM 1955 C CA . ILE A 1 263 ? 10.734 -5.747 16.866 1.00 94.44 263 ILE A CA 1
ATOM 1956 C C . ILE A 1 263 ? 12.185 -5.433 17.237 1.00 94.44 263 ILE A C 1
ATOM 1958 O O . ILE A 1 263 ? 12.541 -5.375 18.418 1.00 94.44 263 ILE A O 1
ATOM 1962 N N . TRP A 1 264 ? 13.022 -5.207 16.224 1.00 90.06 264 TRP A N 1
ATOM 1963 C CA . TRP A 1 264 ? 14.371 -4.685 16.385 1.00 90.06 264 TRP A CA 1
ATOM 1964 C C . TRP A 1 264 ? 14.554 -3.445 15.526 1.00 90.06 264 TRP A C 1
ATOM 1966 O O . TRP A 1 264 ? 14.342 -3.469 14.318 1.00 90.06 264 TRP A O 1
ATOM 1976 N N . GLY A 1 265 ? 15.041 -2.396 16.172 1.00 85.94 265 GLY A N 1
ATOM 1977 C CA . GLY A 1 265 ? 15.424 -1.140 15.554 1.00 85.94 265 GLY A CA 1
ATOM 1978 C C . GLY A 1 265 ? 16.518 -0.480 16.391 1.00 85.94 265 GLY A C 1
ATOM 1979 O O . GLY A 1 265 ? 17.072 -1.111 17.299 1.00 85.94 265 GLY A O 1
ATOM 1980 N N . PRO A 1 266 ? 16.852 0.789 16.142 1.00 76.38 266 PRO A N 1
ATOM 1981 C CA . PRO A 1 266 ? 17.979 1.450 16.807 1.00 76.38 266 PRO A CA 1
ATOM 1982 C C . PRO A 1 266 ? 17.792 1.736 18.311 1.00 76.38 266 PRO A C 1
ATOM 1984 O O . PRO A 1 266 ? 18.725 2.170 18.984 1.00 76.38 266 PRO A O 1
ATOM 1987 N N . TRP A 1 267 ? 16.608 1.466 18.867 1.00 80.00 267 TRP A N 1
ATOM 1988 C CA . TRP A 1 267 ? 16.356 1.390 20.315 1.00 80.00 267 TRP A CA 1
ATOM 1989 C C . TRP A 1 267 ? 16.876 0.093 20.963 1.00 80.00 267 TRP A C 1
ATOM 1991 O O . TRP A 1 267 ? 16.959 0.006 22.192 1.00 80.00 267 TRP A O 1
ATOM 2001 N N . SER A 1 268 ? 17.217 -0.923 20.166 1.00 84.44 268 SER A N 1
ATOM 2002 C CA . SER A 1 268 ? 17.713 -2.219 20.633 1.00 84.44 268 SER A CA 1
ATOM 2003 C C . SER A 1 268 ? 19.196 -2.178 21.026 1.00 84.44 268 SER A C 1
ATOM 2005 O O . SER A 1 268 ? 19.960 -1.303 20.632 1.00 84.44 268 SER A O 1
ATOM 2007 N N . SER A 1 269 ? 19.647 -3.168 21.802 1.00 83.31 269 SER A N 1
ATOM 2008 C CA . SER A 1 269 ? 21.041 -3.265 22.273 1.00 83.31 269 SER A CA 1
ATOM 2009 C C . SER A 1 269 ? 22.041 -3.798 21.233 1.00 83.31 269 SER A C 1
ATOM 2011 O O . SER A 1 269 ? 23.244 -3.832 21.498 1.00 83.31 269 SER A O 1
ATOM 2013 N N . GLY A 1 270 ? 21.558 -4.223 20.066 1.00 86.94 270 GLY A N 1
ATOM 2014 C CA . GLY A 1 270 ? 22.349 -4.757 18.963 1.00 86.94 270 GLY A CA 1
ATOM 2015 C C . GLY A 1 270 ? 21.512 -4.887 17.691 1.00 86.94 270 GLY A C 1
ATOM 2016 O O . GLY A 1 270 ? 20.297 -4.703 17.725 1.00 86.94 270 GLY A O 1
ATOM 2017 N N . ILE A 1 271 ? 22.173 -5.198 16.576 1.00 88.62 271 ILE A N 1
ATOM 2018 C CA . ILE A 1 271 ? 21.543 -5.333 15.255 1.00 88.62 271 ILE A CA 1
ATOM 2019 C C . ILE A 1 271 ? 20.665 -6.588 15.234 1.00 88.62 271 ILE A C 1
ATOM 2021 O O . ILE A 1 271 ? 21.156 -7.680 15.519 1.00 88.62 271 ILE A O 1
ATOM 2025 N N . GLY A 1 272 ? 19.391 -6.463 14.873 1.00 91.88 272 GLY A N 1
ATOM 2026 C CA . GLY A 1 272 ? 18.451 -7.585 14.853 1.00 91.88 272 GLY A CA 1
ATOM 2027 C C . GLY A 1 272 ? 17.395 -7.459 13.755 1.00 91.88 272 GLY A C 1
ATOM 2028 O O . GLY A 1 272 ? 17.397 -6.460 13.040 1.00 91.88 272 GLY A O 1
ATOM 2029 N N . PRO A 1 273 ? 16.534 -8.479 13.594 1.00 94.94 273 PRO A N 1
ATOM 2030 C CA . PRO A 1 273 ? 15.514 -8.518 12.548 1.00 94.94 273 PRO A CA 1
ATOM 2031 C C . PRO A 1 273 ? 14.382 -7.510 12.808 1.00 94.94 273 PRO A C 1
ATOM 2033 O O . PRO A 1 273 ? 13.764 -7.576 13.867 1.00 94.94 273 PRO A O 1
ATOM 2036 N N . ASN A 1 274 ? 14.063 -6.631 11.847 1.00 94.31 274 ASN A N 1
ATOM 2037 C CA . ASN A 1 274 ? 12.921 -5.701 11.955 1.00 94.31 274 ASN A CA 1
ATOM 2038 C C . ASN A 1 274 ? 11.603 -6.464 12.205 1.00 94.31 274 ASN A C 1
ATOM 2040 O O . ASN A 1 274 ? 10.932 -6.274 13.220 1.00 94.31 274 ASN A O 1
ATOM 2044 N N . ALA A 1 275 ? 11.281 -7.384 11.292 1.00 96.56 275 ALA A N 1
ATOM 2045 C CA . ALA A 1 275 ? 10.009 -8.098 11.242 1.00 96.56 275 ALA A CA 1
ATOM 2046 C C . ALA A 1 275 ? 10.211 -9.634 11.223 1.00 96.56 275 ALA A C 1
ATOM 2048 O O . ALA A 1 275 ? 9.929 -10.283 10.213 1.00 96.56 275 ALA A O 1
ATOM 2049 N N . PRO A 1 276 ? 10.743 -10.251 12.296 1.00 97.62 276 PRO A N 1
ATOM 2050 C CA . PRO A 1 276 ? 11.041 -11.680 12.345 1.00 97.62 276 PRO A CA 1
ATOM 2051 C C . PRO A 1 276 ? 9.780 -12.547 12.238 1.00 97.62 276 PRO A C 1
ATOM 2053 O O . PRO A 1 276 ? 8.809 -12.366 12.980 1.00 97.62 276 PRO A O 1
ATOM 2056 N N . LEU A 1 277 ? 9.822 -13.563 11.373 1.00 98.25 277 LEU A N 1
ATOM 2057 C CA . LEU A 1 277 ? 8.810 -14.620 11.354 1.00 98.25 277 LEU A CA 1
ATOM 2058 C C . LEU A 1 277 ? 8.875 -15.459 12.641 1.00 98.25 277 LEU A C 1
ATOM 2060 O O . LEU A 1 277 ? 7.846 -15.715 13.261 1.00 98.25 277 LEU A O 1
ATOM 2064 N N . ASP A 1 278 ? 10.085 -15.828 13.060 1.00 96.62 278 ASP A N 1
ATOM 2065 C CA . ASP A 1 278 ? 10.398 -16.628 14.250 1.00 96.62 278 ASP A CA 1
ATOM 2066 C C . ASP A 1 278 ? 11.580 -15.978 15.004 1.00 96.62 278 ASP A C 1
ATOM 2068 O O . ASP A 1 278 ? 12.417 -15.306 14.406 1.00 96.62 278 ASP A O 1
ATOM 2072 N N . ASP A 1 279 ? 11.660 -16.133 16.323 1.00 95.12 279 ASP A N 1
ATOM 2073 C CA . ASP A 1 279 ? 12.757 -15.613 17.153 1.00 95.12 279 ASP A CA 1
ATOM 2074 C C . ASP A 1 279 ? 13.308 -16.653 18.149 1.00 95.12 279 ASP A C 1
ATOM 2076 O O . ASP A 1 279 ? 14.063 -16.326 19.063 1.00 95.12 279 ASP A O 1
ATOM 2080 N N . SER A 1 280 ? 13.007 -17.938 17.942 1.00 92.62 280 SER A N 1
ATOM 2081 C CA . SER A 1 280 ? 13.427 -19.057 18.803 1.00 92.62 280 SER A CA 1
ATOM 2082 C C . SER A 1 280 ? 14.941 -19.310 18.856 1.00 92.62 280 SER A C 1
ATOM 2084 O O . SER A 1 280 ? 15.423 -19.961 19.786 1.00 92.62 280 SER A O 1
ATOM 2086 N N . CYS A 1 281 ? 15.706 -18.792 17.892 1.00 85.44 281 CYS A N 1
ATOM 2087 C CA . CYS A 1 281 ? 17.172 -18.781 17.911 1.00 85.44 281 CYS A CA 1
ATOM 2088 C C . CYS A 1 281 ? 17.779 -17.529 18.563 1.00 85.44 281 CYS A C 1
ATOM 2090 O O . CYS A 1 281 ? 18.994 -17.501 18.783 1.00 85.44 281 CYS A O 1
ATOM 2092 N N . ALA A 1 282 ? 16.983 -16.485 18.822 1.00 89.75 282 ALA A N 1
ATOM 2093 C CA . ALA A 1 282 ? 17.497 -15.234 19.355 1.00 89.75 282 ALA A CA 1
ATOM 2094 C C . ALA A 1 282 ? 18.059 -15.468 20.770 1.00 89.75 282 ALA A C 1
ATOM 2096 O O . ALA A 1 282 ? 17.417 -16.151 21.574 1.00 89.75 282 ALA A O 1
ATOM 2097 N N . PRO A 1 283 ? 19.224 -14.890 21.130 1.00 87.81 283 PRO A N 1
ATOM 2098 C CA . PRO A 1 283 ? 19.785 -15.017 22.478 1.00 87.81 283 PRO A CA 1
ATOM 2099 C C . PRO A 1 283 ? 18.811 -14.568 23.575 1.00 87.81 283 PRO A C 1
ATOM 2101 O O . PRO A 1 283 ? 18.776 -15.154 24.657 1.00 87.81 283 PRO A O 1
ATOM 2104 N N . THR A 1 284 ? 18.005 -13.554 23.252 1.00 87.88 284 THR A N 1
ATOM 2105 C CA . THR A 1 284 ? 16.832 -13.117 24.004 1.00 87.88 284 THR A CA 1
ATOM 2106 C C . THR A 1 284 ? 15.708 -12.880 22.989 1.00 87.88 284 THR A C 1
ATOM 2108 O O . THR A 1 284 ? 15.803 -11.911 22.234 1.00 87.88 284 THR A O 1
ATOM 2111 N N . PRO A 1 285 ? 14.676 -13.741 22.938 1.00 91.75 285 PRO A N 1
ATOM 2112 C CA . PRO A 1 285 ? 13.471 -13.508 22.143 1.00 91.75 285 PRO A CA 1
ATOM 2113 C C . PRO A 1 285 ? 12.824 -12.166 22.508 1.00 91.75 285 PRO A C 1
ATOM 2115 O O . PRO A 1 285 ? 12.676 -11.848 23.692 1.00 91.75 285 PRO A O 1
ATOM 2118 N N . ALA A 1 286 ? 12.473 -11.379 21.493 1.00 91.94 286 ALA A N 1
ATOM 2119 C CA . ALA A 1 286 ? 11.903 -10.035 21.633 1.00 91.94 286 ALA A CA 1
ATOM 2120 C C . ALA A 1 286 ? 10.456 -9.958 21.115 1.00 91.94 286 ALA A C 1
ATOM 2122 O O . ALA A 1 286 ? 9.736 -9.014 21.438 1.00 91.94 286 ALA A O 1
ATOM 2123 N N . GLY A 1 287 ? 10.030 -10.951 20.333 1.00 95.75 287 GLY A N 1
ATOM 2124 C CA . GLY A 1 287 ? 8.806 -10.929 19.549 1.00 95.75 287 GLY A CA 1
ATOM 2125 C C . GLY A 1 287 ? 9.044 -11.486 18.148 1.00 95.75 287 GLY A C 1
ATOM 2126 O O . GLY A 1 287 ? 10.143 -11.430 17.603 1.00 95.75 287 GLY A O 1
ATOM 2127 N N . SER A 1 288 ? 7.991 -12.039 17.562 1.00 98.19 288 SER A N 1
ATOM 2128 C CA . SER A 1 288 ? 7.982 -12.603 16.212 1.00 98.19 288 SER A CA 1
ATOM 2129 C C . SER A 1 288 ? 6.545 -12.802 15.746 1.00 98.19 288 SER A C 1
ATOM 2131 O O . SER A 1 288 ? 5.633 -12.885 16.570 1.00 98.19 288 SER A O 1
ATOM 2133 N N . ALA A 1 289 ? 6.320 -12.932 14.440 1.00 98.44 289 ALA A N 1
ATOM 2134 C CA . ALA A 1 289 ? 5.003 -13.279 13.902 1.00 98.44 289 ALA A CA 1
ATOM 2135 C C . ALA A 1 289 ? 4.446 -14.582 14.517 1.00 98.44 289 ALA A C 1
ATOM 2137 O O . ALA A 1 289 ? 3.279 -14.632 14.913 1.00 98.44 289 ALA A O 1
ATOM 2138 N N . VAL A 1 290 ? 5.290 -15.611 14.672 1.00 98.50 290 VAL A N 1
ATOM 2139 C CA . VAL A 1 290 ? 4.948 -16.882 15.336 1.00 98.50 290 VAL A CA 1
ATOM 2140 C C . VAL A 1 290 ? 4.490 -16.656 16.780 1.00 98.50 290 VAL A C 1
ATOM 2142 O O . VAL A 1 290 ? 3.411 -17.119 17.162 1.00 98.50 290 VAL A O 1
ATOM 2145 N N . SER A 1 291 ? 5.276 -15.939 17.592 1.00 98.25 291 SER A N 1
ATOM 2146 C CA . SER A 1 291 ? 4.942 -15.714 19.006 1.00 98.25 291 SER A CA 1
ATOM 2147 C C . SER A 1 291 ? 3.731 -14.791 19.187 1.00 98.25 291 SER A C 1
ATOM 2149 O O . SER A 1 291 ? 2.897 -15.051 20.057 1.00 98.25 291 SER A O 1
ATOM 2151 N N . ALA A 1 292 ? 3.568 -13.782 18.330 1.00 98.56 292 ALA A N 1
ATOM 2152 C CA . ALA A 1 292 ? 2.444 -12.853 18.365 1.00 98.56 292 ALA A CA 1
ATOM 2153 C C . ALA A 1 292 ? 1.112 -13.535 18.019 1.00 98.56 292 ALA A C 1
ATOM 2155 O O . ALA A 1 292 ? 0.138 -13.421 18.768 1.00 98.56 292 ALA A O 1
ATOM 2156 N N . VAL A 1 293 ? 1.069 -14.316 16.934 1.00 98.75 293 VAL A N 1
ATOM 2157 C CA . VAL A 1 293 ? -0.119 -15.102 16.561 1.00 98.75 293 VAL A CA 1
ATOM 2158 C C . VAL A 1 293 ? -0.466 -16.112 17.657 1.00 98.75 293 VAL A C 1
ATOM 2160 O O . VAL A 1 293 ? -1.641 -16.257 18.006 1.00 98.75 293 VAL A O 1
ATOM 2163 N N . ALA A 1 294 ? 0.531 -16.766 18.262 1.00 98.56 294 ALA A N 1
ATOM 2164 C CA . ALA A 1 294 ? 0.314 -17.661 19.398 1.00 98.56 294 ALA A CA 1
ATOM 2165 C C . ALA A 1 294 ? -0.245 -16.930 20.636 1.00 98.56 294 ALA A C 1
ATOM 2167 O O . ALA A 1 294 ? -1.119 -17.468 21.317 1.00 98.56 294 ALA A O 1
ATOM 2168 N N . ALA A 1 295 ? 0.198 -15.700 20.914 1.00 98.62 295 ALA A N 1
ATOM 2169 C CA . ALA A 1 295 ? -0.302 -14.897 22.029 1.00 98.62 295 ALA A CA 1
ATOM 2170 C C . ALA A 1 295 ? -1.764 -14.458 21.821 1.00 98.62 295 ALA A C 1
ATOM 2172 O O . ALA A 1 295 ? -2.597 -14.657 22.707 1.00 98.62 295 ALA A O 1
ATOM 2173 N N . TRP A 1 296 ? -2.106 -13.929 20.640 1.00 98.81 296 TRP A N 1
ATOM 2174 C CA . TRP A 1 296 ? -3.471 -13.494 20.311 1.00 98.81 296 TRP A CA 1
ATOM 2175 C C . TRP A 1 296 ? -4.468 -14.658 20.226 1.00 98.81 296 TRP A C 1
ATOM 2177 O O . TRP A 1 296 ? -5.557 -14.582 20.800 1.00 98.81 296 TRP A O 1
ATOM 2187 N N . THR A 1 297 ? -4.089 -15.774 19.595 1.00 98.75 297 THR A N 1
ATOM 2188 C CA . THR A 1 297 ? -4.941 -16.979 19.552 1.00 98.75 297 THR A CA 1
ATOM 2189 C C . THR A 1 297 ? -5.037 -17.678 20.911 1.00 98.75 297 THR A C 1
ATOM 2191 O O . THR A 1 297 ? -6.109 -18.164 21.276 1.00 98.75 297 THR A O 1
ATOM 2194 N N . GLY A 1 298 ? -3.969 -17.655 21.717 1.00 98.69 298 GLY A N 1
ATOM 2195 C CA . GLY A 1 298 ? -3.979 -18.094 23.116 1.00 98.69 298 GLY A CA 1
ATOM 2196 C C . GLY A 1 298 ? -4.921 -17.266 23.996 1.00 98.69 298 GLY A C 1
ATOM 2197 O O . GLY A 1 298 ? -5.610 -17.825 24.850 1.00 98.69 298 GLY A O 1
ATOM 2198 N N . ALA A 1 299 ? -5.041 -15.964 23.718 1.00 98.69 299 ALA A N 1
ATOM 2199 C CA . ALA A 1 299 ? -6.044 -15.066 24.294 1.00 98.69 299 ALA A CA 1
ATOM 2200 C C . ALA A 1 299 ? -7.437 -15.175 23.628 1.00 98.69 299 ALA A C 1
ATOM 2202 O O . ALA A 1 299 ? -8.300 -14.323 23.837 1.00 98.69 299 ALA A O 1
ATOM 2203 N N . LYS A 1 300 ? -7.691 -16.250 22.867 1.00 98.50 300 LYS A N 1
ATOM 2204 C CA . LYS A 1 300 ? -8.969 -16.591 22.214 1.00 98.50 300 LYS A CA 1
ATOM 2205 C C . LYS A 1 300 ? -9.404 -15.669 21.069 1.00 98.50 300 LYS A C 1
ATOM 2207 O O . LYS A 1 300 ? -10.575 -15.713 20.689 1.00 98.50 300 LYS A O 1
ATOM 2212 N N . PHE A 1 301 ? -8.501 -14.884 20.479 1.00 98.69 301 PHE A N 1
ATOM 2213 C CA . PHE A 1 301 ? -8.805 -14.208 19.216 1.00 98.69 301 PHE A CA 1
ATOM 2214 C C . PHE A 1 301 ? -8.787 -15.229 18.053 1.00 98.69 301 PHE A C 1
ATOM 2216 O O . PHE A 1 301 ? -7.832 -16.004 17.953 1.00 98.69 301 PHE A O 1
ATOM 2223 N N . PRO A 1 302 ? -9.807 -15.297 17.176 1.00 98.31 302 PRO A N 1
ATOM 2224 C CA . PRO A 1 302 ? -9.841 -16.286 16.098 1.00 98.31 302 PRO A CA 1
ATOM 2225 C C . PRO A 1 302 ? -8.758 -16.050 15.039 1.00 98.31 302 PRO A C 1
ATOM 2227 O O . PRO A 1 302 ? -8.652 -14.962 14.479 1.00 98.31 302 PRO A O 1
ATOM 2230 N N . ALA A 1 303 ? -7.994 -17.094 14.699 1.00 97.50 303 ALA A N 1
ATOM 2231 C CA . ALA A 1 303 ? -6.943 -17.035 13.675 1.00 97.50 303 ALA A CA 1
ATOM 2232 C C . ALA A 1 303 ? -7.462 -16.507 12.319 1.00 97.50 303 ALA A C 1
ATOM 2234 O O . ALA A 1 303 ? -6.844 -15.647 11.697 1.00 97.50 303 ALA A O 1
ATOM 2235 N N . ASN A 1 304 ? -8.667 -16.917 11.916 1.00 96.56 304 ASN A N 1
ATOM 2236 C CA . ASN A 1 304 ? -9.350 -16.465 10.698 1.00 96.56 304 ASN A CA 1
ATOM 2237 C C . ASN A 1 304 ? -9.942 -15.034 10.779 1.00 96.56 304 ASN A C 1
ATOM 2239 O O . ASN A 1 304 ? -10.708 -14.628 9.897 1.00 96.56 304 ASN A O 1
ATOM 2243 N N . GLN A 1 305 ? -9.585 -14.263 11.809 1.00 97.88 305 GLN A N 1
ATOM 2244 C CA . GLN A 1 305 ? -9.777 -12.811 11.917 1.00 97.88 305 GLN A CA 1
ATOM 2245 C C . GLN A 1 305 ? -8.446 -12.068 12.173 1.00 97.88 305 GLN A C 1
ATOM 2247 O O . GLN A 1 305 ? -8.461 -10.888 12.505 1.00 97.88 305 GLN A O 1
ATOM 2252 N N . ILE A 1 306 ? -7.290 -12.720 12.011 1.00 98.69 306 ILE A N 1
ATOM 2253 C CA . ILE A 1 306 ? -5.967 -12.090 12.136 1.00 98.69 306 ILE A CA 1
ATOM 2254 C C . ILE A 1 306 ? -5.385 -11.846 10.743 1.00 98.69 306 ILE A C 1
ATOM 2256 O O . ILE A 1 306 ? -5.196 -12.796 9.986 1.00 98.69 306 ILE A O 1
ATOM 2260 N N . ALA A 1 307 ? -5.066 -10.597 10.414 1.00 98.31 307 ALA A N 1
ATOM 2261 C CA . ALA A 1 307 ? -4.134 -10.261 9.344 1.00 98.31 307 ALA A CA 1
ATOM 2262 C C . ALA A 1 307 ? -2.728 -10.100 9.943 1.00 98.31 307 ALA A C 1
ATOM 2264 O O . ALA A 1 307 ? -2.558 -9.473 10.992 1.00 98.31 307 ALA A O 1
ATOM 2265 N N . LEU A 1 308 ? -1.722 -10.698 9.307 1.00 98.69 308 LEU A N 1
ATOM 2266 C CA . LEU A 1 308 ? -0.335 -10.602 9.758 1.00 98.69 308 LEU A CA 1
ATOM 2267 C C . LEU A 1 308 ? 0.325 -9.320 9.235 1.00 98.69 308 LEU A C 1
ATOM 2269 O O . LEU A 1 308 ? 0.297 -9.070 8.033 1.00 98.69 308 LEU A O 1
ATOM 2273 N N . GLY A 1 309 ? 0.945 -8.543 10.119 1.00 98.12 309 GLY A N 1
ATOM 2274 C CA . GLY A 1 309 ? 1.681 -7.334 9.764 1.00 98.12 309 GLY A CA 1
ATOM 2275 C C . GLY A 1 309 ? 2.979 -7.641 9.030 1.00 98.12 309 GLY A C 1
ATOM 2276 O O . GLY A 1 309 ? 3.784 -8.454 9.497 1.00 98.12 309 GLY A O 1
ATOM 2277 N N . VAL A 1 310 ? 3.197 -6.973 7.902 1.00 98.25 310 VAL A N 1
ATOM 2278 C CA . VAL A 1 310 ? 4.411 -7.092 7.084 1.00 98.25 310 VAL A CA 1
ATOM 2279 C C . VAL A 1 310 ? 4.964 -5.710 6.743 1.00 98.25 310 VAL A C 1
ATOM 2281 O O . VAL A 1 310 ? 4.192 -4.770 6.552 1.00 98.25 310 VAL A O 1
ATOM 2284 N N . ALA A 1 311 ? 6.292 -5.589 6.706 1.00 95.25 311 ALA A N 1
ATOM 2285 C CA . ALA A 1 311 ? 6.993 -4.317 6.580 1.00 95.25 311 ALA A CA 1
ATOM 2286 C C . ALA A 1 311 ? 7.529 -4.126 5.156 1.00 95.25 311 ALA A C 1
ATOM 2288 O O . ALA A 1 311 ? 8.350 -4.911 4.697 1.00 95.25 311 ALA A O 1
ATOM 2289 N N . ALA A 1 312 ? 7.124 -3.057 4.476 1.00 96.00 312 ALA A N 1
ATOM 2290 C CA . ALA A 1 312 ? 7.720 -2.614 3.213 1.00 96.00 312 ALA A CA 1
ATOM 2291 C C . ALA A 1 312 ? 8.907 -1.649 3.438 1.00 96.00 312 ALA A C 1
ATOM 2293 O O . ALA A 1 312 ? 9.176 -0.779 2.613 1.00 96.00 312 ALA A O 1
ATOM 2294 N N . TYR A 1 313 ? 9.595 -1.784 4.577 1.00 93.38 313 TYR A N 1
ATOM 2295 C CA . TYR A 1 313 ? 10.683 -0.918 5.036 1.00 93.38 313 TYR A CA 1
ATOM 2296 C C . TYR A 1 313 ? 11.664 -1.688 5.941 1.00 93.38 313 TYR A C 1
ATOM 2298 O O . TYR A 1 313 ? 11.407 -2.822 6.366 1.00 93.38 313 TYR A O 1
ATOM 2306 N N . GLY A 1 314 ? 12.804 -1.073 6.251 1.00 92.19 314 GLY A N 1
ATOM 2307 C CA . GLY A 1 314 ? 13.834 -1.649 7.105 1.00 92.19 314 GLY A CA 1
ATOM 2308 C C . GLY A 1 314 ? 14.564 -0.647 7.995 1.00 92.19 314 GLY A C 1
ATOM 2309 O O . GLY A 1 314 ? 14.765 0.509 7.627 1.00 92.19 314 GLY A O 1
ATOM 2310 N N . HIS A 1 315 ? 15.021 -1.141 9.147 1.00 89.62 315 HIS A N 1
ATOM 2311 C CA . HIS A 1 315 ? 15.812 -0.394 10.126 1.00 89.62 315 HIS A CA 1
ATOM 2312 C C . HIS A 1 315 ? 17.297 -0.442 9.786 1.00 89.62 315 HIS A C 1
ATOM 2314 O O . HIS A 1 315 ? 17.868 -1.527 9.616 1.00 89.62 315 HIS A O 1
ATOM 2320 N N . SER A 1 316 ? 17.942 0.723 9.722 1.00 85.81 316 SER A N 1
ATOM 2321 C CA . SER A 1 316 ? 19.388 0.822 9.516 1.00 85.81 316 SER A CA 1
ATOM 2322 C C . SER A 1 316 ? 20.189 0.902 10.819 1.00 85.81 316 SER A C 1
ATOM 2324 O O . SER A 1 316 ? 19.755 1.411 11.850 1.00 85.81 316 SER A O 1
ATOM 2326 N N . PHE A 1 317 ? 21.416 0.396 10.753 1.00 84.81 317 PHE A N 1
ATOM 2327 C CA . PHE A 1 317 ? 22.386 0.346 11.838 1.00 84.81 317 PHE A CA 1
ATOM 2328 C C . PHE A 1 317 ? 23.782 0.623 11.279 1.00 84.81 317 PHE A C 1
ATOM 2330 O O . PHE A 1 317 ? 24.069 0.318 10.122 1.00 84.81 317 PHE A O 1
ATOM 2337 N N . ARG A 1 318 ? 24.705 1.120 12.109 1.00 82.56 318 ARG A N 1
ATOM 2338 C CA . ARG A 1 318 ? 26.105 1.325 11.707 1.00 82.56 318 ARG A CA 1
ATOM 2339 C C . ARG A 1 318 ? 27.066 0.519 12.568 1.00 82.56 318 ARG A C 1
ATOM 2341 O O . ARG A 1 318 ? 27.047 0.644 13.791 1.00 82.56 318 ARG A O 1
ATOM 2348 N N . LEU A 1 319 ? 27.937 -0.285 11.961 1.00 80.25 319 LEU A N 1
ATOM 2349 C CA . LEU A 1 319 ? 28.908 -1.085 12.716 1.00 80.25 319 LEU A CA 1
ATOM 2350 C C . LEU A 1 319 ? 29.852 -0.187 13.531 1.00 80.25 319 LEU A C 1
ATOM 2352 O O . LEU A 1 319 ? 30.392 0.794 13.025 1.00 80.25 319 LEU A O 1
ATOM 2356 N N . ALA A 1 320 ? 30.060 -0.529 14.807 1.00 68.38 320 ALA A N 1
ATOM 2357 C CA . ALA A 1 320 ? 30.815 0.329 15.722 1.00 68.38 320 ALA A CA 1
ATOM 2358 C C . ALA A 1 320 ? 32.335 0.274 15.517 1.00 68.38 320 ALA A C 1
ATOM 2360 O O . ALA A 1 320 ? 33.000 1.302 15.459 1.00 68.38 320 ALA A O 1
ATOM 2361 N N . ASN A 1 321 ? 32.886 -0.942 15.481 1.00 63.38 321 ASN A N 1
ATOM 2362 C CA . ASN A 1 321 ? 34.327 -1.218 15.400 1.00 63.38 321 ASN A CA 1
ATOM 2363 C C . ASN A 1 321 ? 34.619 -2.512 14.609 1.00 63.38 321 ASN A C 1
ATOM 2365 O O . ASN A 1 321 ? 35.694 -3.095 14.754 1.00 63.38 321 ASN A O 1
ATOM 2369 N N . GLN A 1 322 ? 33.648 -3.014 13.840 1.00 61.56 322 GLN A N 1
ATOM 2370 C CA . GLN A 1 322 ? 33.757 -4.262 13.079 1.00 61.56 322 GLN A CA 1
ATOM 2371 C C . GLN A 1 322 ? 33.786 -3.965 11.580 1.00 61.56 322 GLN A C 1
ATOM 2373 O O . GLN A 1 322 ? 33.098 -3.062 11.117 1.00 61.56 322 GLN A O 1
ATOM 2378 N N . THR A 1 323 ? 34.590 -4.731 10.843 1.00 65.44 323 THR A N 1
ATOM 2379 C CA . THR A 1 323 ? 34.644 -4.721 9.370 1.00 65.44 323 THR A CA 1
ATOM 2380 C C . THR A 1 323 ? 33.634 -5.673 8.734 1.00 65.44 323 THR A C 1
ATOM 2382 O O . THR A 1 323 ? 33.343 -5.542 7.549 1.00 65.44 323 THR A O 1
ATOM 2385 N N . ASP A 1 324 ? 33.102 -6.608 9.523 1.00 70.12 324 ASP A N 1
ATOM 2386 C CA . ASP A 1 324 ? 32.178 -7.654 9.099 1.00 70.12 324 ASP A CA 1
ATOM 2387 C C . ASP A 1 324 ? 30.897 -7.571 9.938 1.00 70.12 324 ASP A C 1
ATOM 2389 O O . ASP A 1 324 ? 30.953 -7.380 11.156 1.00 70.12 324 ASP A O 1
ATOM 2393 N N . PHE A 1 325 ? 29.742 -7.731 9.293 1.00 79.94 325 PHE A N 1
ATOM 2394 C CA . PHE A 1 325 ? 28.445 -7.780 9.965 1.00 79.94 325 PHE A CA 1
ATOM 2395 C C . PHE A 1 325 ? 28.264 -9.088 10.759 1.00 79.94 325 PHE A C 1
ATOM 2397 O O . PHE A 1 325 ? 28.583 -10.178 10.283 1.00 79.94 325 PHE A O 1
ATOM 2404 N N . SER A 1 326 ? 27.695 -8.979 11.962 1.00 84.88 326 SER A N 1
ATOM 2405 C CA . SER A 1 326 ? 27.208 -10.106 12.761 1.00 84.88 326 SER A CA 1
ATOM 2406 C C . SER A 1 326 ? 25.856 -9.762 13.378 1.00 84.88 326 SER A C 1
ATOM 2408 O O . SER A 1 326 ? 25.688 -8.695 13.971 1.00 84.88 326 SER A O 1
ATOM 2410 N N . LEU A 1 327 ? 24.912 -10.701 13.311 1.00 88.00 327 LEU A N 1
ATOM 2411 C CA . LEU A 1 327 ? 23.624 -10.584 13.991 1.00 88.00 327 LEU A CA 1
ATOM 2412 C C . LEU A 1 327 ? 23.828 -10.455 15.514 1.00 88.00 327 LEU A C 1
ATOM 2414 O O . LEU A 1 327 ? 24.747 -11.055 16.081 1.00 88.00 327 LEU A O 1
ATOM 2418 N N . TYR A 1 328 ? 22.996 -9.638 16.157 1.00 88.88 328 TYR A N 1
ATOM 2419 C CA . TYR A 1 328 ? 23.041 -9.246 17.573 1.00 88.88 328 TYR A CA 1
ATOM 2420 C C . TYR A 1 328 ? 24.330 -8.540 18.036 1.00 88.88 328 TYR A C 1
ATOM 2422 O O . TYR A 1 328 ? 24.520 -8.332 19.237 1.00 88.88 328 TYR A O 1
ATOM 2430 N N . ALA A 1 329 ? 25.216 -8.135 17.119 1.00 86.31 329 ALA A N 1
ATOM 2431 C CA . ALA A 1 329 ? 26.381 -7.323 17.461 1.00 86.31 329 ALA A CA 1
ATOM 2432 C C . ALA A 1 329 ? 25.975 -5.884 17.844 1.00 86.31 329 ALA A C 1
ATOM 2434 O O . ALA A 1 329 ? 24.990 -5.361 17.316 1.00 86.31 329 ALA A O 1
ATOM 2435 N N . PRO A 1 330 ? 26.732 -5.210 18.731 1.00 83.81 330 PRO A N 1
ATOM 2436 C CA . PRO A 1 330 ? 26.497 -3.806 19.051 1.00 83.81 330 PRO A CA 1
ATOM 2437 C C . PRO A 1 330 ? 26.848 -2.899 17.861 1.00 83.81 330 PRO A C 1
ATOM 2439 O O . PRO A 1 330 ? 27.907 -3.035 17.242 1.00 83.81 330 PRO A O 1
ATOM 2442 N N . PHE A 1 331 ? 25.980 -1.928 17.592 1.00 81.62 331 PHE A N 1
ATOM 2443 C CA . PHE A 1 331 ? 26.185 -0.864 16.608 1.00 81.62 331 PHE A CA 1
ATOM 2444 C C . PHE A 1 331 ? 26.670 0.430 17.288 1.00 81.62 331 PHE A C 1
ATOM 2446 O O . PHE A 1 331 ? 26.616 0.566 18.512 1.00 81.62 331 PHE A O 1
ATOM 2453 N N . ALA A 1 332 ? 27.204 1.370 16.508 1.00 74.25 332 ALA A N 1
ATOM 2454 C CA . ALA A 1 332 ? 27.532 2.710 16.984 1.00 74.25 332 ALA A CA 1
ATOM 2455 C C . ALA A 1 332 ? 26.356 3.647 16.741 1.00 74.25 332 ALA A C 1
ATOM 2457 O O . ALA A 1 332 ? 25.798 3.671 15.645 1.00 74.25 332 ALA A O 1
ATOM 2458 N N . SER A 1 333 ? 26.047 4.472 17.737 1.00 61.75 333 SER A N 1
ATOM 2459 C CA . SER A 1 333 ? 25.125 5.583 17.560 1.00 61.75 333 SER A CA 1
ATOM 2460 C C . SER A 1 333 ? 25.789 6.734 16.792 1.00 61.75 333 SER A C 1
ATOM 2462 O O . SER A 1 333 ? 26.948 7.075 17.046 1.00 61.75 333 SER A O 1
ATOM 2464 N N . TYR A 1 334 ? 25.079 7.342 15.838 1.00 59.69 334 TYR A N 1
ATOM 2465 C CA . TYR A 1 334 ? 25.599 8.424 14.988 1.00 59.69 334 TYR A CA 1
ATOM 2466 C C . TYR A 1 334 ? 24.602 9.586 14.837 1.00 59.69 334 TYR A C 1
ATOM 2468 O O . TYR A 1 334 ? 23.399 9.394 14.813 1.00 59.69 334 TYR A O 1
ATOM 2476 N N . SER A 1 335 ? 25.076 10.833 14.785 1.00 46.81 335 SER A N 1
ATOM 2477 C CA . SER A 1 335 ? 24.205 12.013 14.961 1.00 46.81 335 SER A CA 1
ATOM 2478 C C . SER A 1 335 ? 23.452 12.492 13.715 1.00 46.81 335 SER A C 1
ATOM 2480 O O . SER A 1 335 ? 22.685 13.446 13.823 1.00 46.81 335 SER A O 1
ATOM 2482 N N . ASN A 1 336 ? 23.717 11.911 12.543 1.00 49.72 336 ASN A N 1
ATOM 2483 C CA . ASN A 1 336 ? 23.219 12.409 11.261 1.00 49.72 336 ASN A CA 1
ATOM 2484 C C . ASN A 1 336 ? 22.564 11.265 10.474 1.00 49.72 336 ASN A C 1
ATOM 2486 O O . ASN A 1 336 ? 23.286 10.309 10.184 1.00 49.72 336 ASN A O 1
ATOM 2490 N N . PRO A 1 337 ? 21.283 11.375 10.084 1.00 49.66 337 PRO A N 1
ATOM 2491 C CA . PRO A 1 337 ? 20.672 10.436 9.149 1.00 49.66 337 PRO A CA 1
ATOM 2492 C C . PRO A 1 337 ? 21.392 10.451 7.784 1.00 49.66 337 PRO A C 1
ATOM 2494 O O . PRO A 1 337 ? 21.906 11.488 7.344 1.00 49.66 337 PRO A O 1
ATOM 2497 N N . LEU A 1 338 ? 21.476 9.285 7.146 1.00 52.22 338 LEU A N 1
ATOM 2498 C CA . LEU A 1 338 ? 22.000 9.039 5.801 1.00 52.22 338 LEU A CA 1
ATOM 2499 C C . LEU A 1 338 ? 20.982 9.419 4.714 1.00 52.22 338 LEU A C 1
ATOM 2501 O O . LEU A 1 338 ? 21.388 9.800 3.613 1.00 52.22 338 LEU A O 1
ATOM 2505 N N . VAL A 1 339 ? 19.684 9.350 5.024 1.00 49.19 339 VAL A N 1
ATOM 2506 C CA . VAL A 1 339 ? 18.555 9.712 4.154 1.00 49.19 339 VAL A CA 1
ATOM 2507 C C . VAL A 1 339 ? 17.564 10.557 4.968 1.00 49.19 339 VAL A C 1
ATOM 2509 O O . VAL A 1 339 ? 17.406 10.327 6.160 1.00 49.19 339 VAL A O 1
ATOM 2512 N N . PRO A 1 340 ? 16.888 11.575 4.404 1.00 43.38 340 PRO A N 1
ATOM 2513 C CA . PRO A 1 340 ? 15.850 12.283 5.148 1.00 43.38 340 PRO A CA 1
ATOM 2514 C C . PRO A 1 340 ? 14.736 11.308 5.554 1.00 43.38 340 PRO A C 1
ATOM 2516 O O . PRO A 1 340 ? 14.010 10.838 4.682 1.00 43.38 340 PRO A O 1
ATOM 2519 N N . SER A 1 341 ? 14.586 11.036 6.852 1.00 42.88 341 SER A N 1
ATOM 2520 C CA . SER A 1 341 ? 13.469 10.230 7.347 1.00 42.88 341 SER A CA 1
ATOM 2521 C C . SER A 1 341 ? 12.134 10.883 6.975 1.00 42.88 341 SER A C 1
ATOM 2523 O O . SER A 1 341 ? 11.961 12.101 7.120 1.00 42.88 341 SER A O 1
ATOM 2525 N N . SER A 1 342 ? 11.184 10.063 6.525 1.00 40.25 342 SER A N 1
ATOM 2526 C CA . SER A 1 342 ? 9.770 10.428 6.351 1.00 40.25 342 SER A CA 1
ATOM 2527 C C . SER A 1 342 ? 9.193 11.021 7.644 1.00 40.25 342 SER A C 1
ATOM 2529 O O . SER A 1 342 ? 8.533 12.059 7.607 1.00 40.25 342 SER A O 1
ATOM 2531 N N . ASP A 1 343 ? 9.580 10.451 8.787 1.00 40.53 343 ASP A N 1
ATOM 2532 C CA . ASP A 1 343 ? 9.165 10.856 10.139 1.00 40.53 343 ASP A CA 1
ATOM 2533 C C . ASP A 1 343 ? 9.868 12.110 10.696 1.00 40.53 343 ASP A C 1
ATOM 2535 O O . ASP A 1 343 ? 9.632 12.532 11.831 1.00 40.53 343 ASP A O 1
ATOM 2539 N N . GLY A 1 344 ? 10.698 12.770 9.886 1.00 38.19 344 GLY A N 1
ATOM 2540 C CA . GLY A 1 344 ? 11.169 14.124 10.151 1.00 38.19 344 GLY A CA 1
ATOM 2541 C C . GLY A 1 344 ? 12.547 14.226 10.811 1.00 38.19 344 GLY A C 1
ATOM 2542 O O . GLY A 1 344 ? 12.814 13.762 11.919 1.00 38.19 344 GLY A O 1
ATOM 2543 N N . ASN A 1 345 ? 13.425 14.975 10.143 1.00 37.44 345 ASN A N 1
ATOM 2544 C CA . ASN A 1 345 ? 14.756 15.325 10.633 1.00 37.44 345 ASN A CA 1
ATOM 2545 C C . ASN A 1 345 ? 14.730 16.059 11.991 1.00 37.44 345 ASN A C 1
ATOM 2547 O O . ASN A 1 345 ? 14.345 17.228 12.054 1.00 37.44 345 ASN A O 1
ATOM 2551 N N . GLY A 1 346 ? 15.286 15.436 13.036 1.00 45.09 346 GLY A N 1
ATOM 2552 C CA . GLY A 1 346 ? 15.948 16.128 14.158 1.00 45.09 346 GLY A CA 1
ATOM 2553 C C . GLY A 1 346 ? 15.124 17.177 14.920 1.00 45.09 346 GLY A C 1
ATOM 2554 O O . GLY A 1 346 ? 15.686 18.177 15.374 1.00 45.09 346 GLY A O 1
ATOM 2555 N N . GLY A 1 347 ? 13.808 16.983 15.025 1.00 51.28 347 GLY A N 1
ATOM 2556 C CA . GLY A 1 347 ? 12.893 17.887 15.723 1.00 51.28 347 GLY A CA 1
ATOM 2557 C C . GLY A 1 347 ? 12.739 17.600 17.222 1.00 51.28 347 GLY A C 1
ATOM 2558 O O . GLY A 1 347 ? 13.518 16.869 17.837 1.00 51.28 347 GLY A O 1
ATOM 2559 N N . VAL A 1 348 ? 11.680 18.168 17.803 1.00 56.34 348 VAL A N 1
ATOM 2560 C CA . VAL A 1 348 ? 11.013 17.574 18.970 1.00 56.34 348 VAL A CA 1
ATOM 2561 C C . VAL A 1 348 ? 9.785 16.810 18.483 1.00 56.34 348 VAL A C 1
ATOM 2563 O O . VAL A 1 348 ? 9.154 17.240 17.517 1.00 56.34 348 VAL A O 1
ATOM 2566 N N . ASP A 1 349 ? 9.468 15.689 19.123 1.00 66.69 349 ASP A N 1
ATOM 2567 C CA . ASP A 1 349 ? 8.273 14.899 18.817 1.00 66.69 349 ASP A CA 1
ATOM 2568 C C . ASP A 1 349 ? 6.979 15.609 19.278 1.00 66.69 349 ASP A C 1
ATOM 2570 O O . ASP A 1 349 ? 7.008 16.686 19.888 1.00 66.69 349 ASP A O 1
ATOM 2574 N N . ALA A 1 350 ? 5.819 14.997 19.017 1.00 69.19 350 ALA A N 1
ATOM 2575 C CA . ALA A 1 350 ? 4.518 15.512 19.464 1.00 69.19 350 ALA A CA 1
ATOM 2576 C C . ALA A 1 350 ? 4.401 15.650 21.000 1.00 69.19 350 ALA A C 1
ATOM 2578 O O . ALA A 1 350 ? 3.574 16.418 21.494 1.00 69.19 350 ALA A O 1
ATOM 2579 N N . CYS A 1 351 ? 5.255 14.952 21.751 1.00 72.50 351 CYS A N 1
ATOM 2580 C CA . CYS A 1 351 ? 5.348 14.994 23.206 1.00 72.50 351 CYS A CA 1
ATOM 2581 C C . CYS A 1 351 ? 6.312 16.072 23.733 1.00 72.50 351 CYS A C 1
ATOM 2583 O O . CYS A 1 351 ? 6.399 16.281 24.946 1.00 72.50 351 CYS A O 1
ATOM 2585 N N . GLY A 1 352 ? 7.031 16.772 22.851 1.00 67.31 352 GLY A N 1
ATOM 2586 C CA . GLY A 1 352 ? 8.059 17.743 23.215 1.00 67.31 352 GLY A CA 1
ATOM 2587 C C . GLY A 1 352 ? 9.375 17.116 23.691 1.00 67.31 352 GLY A C 1
ATOM 2588 O O . GLY A 1 352 ? 10.245 17.846 24.176 1.00 67.31 352 GLY A O 1
ATOM 2589 N N . ASN A 1 353 ? 9.552 15.799 23.553 1.00 62.69 353 ASN A N 1
ATOM 2590 C CA . ASN A 1 353 ? 10.862 15.178 23.718 1.00 62.69 353 ASN A CA 1
ATOM 2591 C C . ASN A 1 353 ? 11.735 15.560 22.513 1.00 62.69 353 ASN A C 1
ATOM 2593 O O . ASN A 1 353 ? 11.209 15.704 21.410 1.00 62.69 353 ASN A O 1
ATOM 2597 N N . PRO A 1 354 ? 13.068 15.677 22.654 1.00 56.28 354 PRO A N 1
ATOM 2598 C CA . PRO A 1 354 ? 13.954 15.612 21.492 1.00 56.28 354 PRO A CA 1
ATOM 2599 C C . PRO A 1 354 ? 13.630 14.329 20.725 1.00 56.28 354 PRO A C 1
ATOM 2601 O O . PRO A 1 354 ? 13.542 13.283 21.370 1.00 56.28 354 PRO A O 1
ATOM 2604 N N . ALA A 1 355 ? 13.438 14.413 19.403 1.00 51.69 355 ALA A N 1
ATOM 2605 C CA . ALA A 1 355 ? 13.043 13.269 18.586 1.00 51.69 355 ALA A CA 1
ATOM 2606 C C . ALA A 1 355 ? 13.925 12.061 18.929 1.00 51.69 355 ALA A C 1
ATOM 2608 O O . ALA A 1 355 ? 15.152 12.124 18.820 1.00 51.69 355 ALA A O 1
ATOM 2609 N N . THR A 1 356 ? 13.304 10.978 19.396 1.00 43.09 356 THR A N 1
ATOM 2610 C CA . THR A 1 356 ? 13.991 9.821 19.990 1.00 43.09 356 THR A CA 1
ATOM 2611 C C . THR A 1 356 ? 14.619 8.885 18.953 1.00 43.09 356 THR A C 1
ATOM 2613 O O . THR A 1 356 ? 14.915 7.731 19.261 1.00 43.09 356 THR A O 1
ATOM 2616 N N . GLY A 1 357 ? 14.964 9.421 17.776 1.00 41.09 357 GLY A N 1
ATOM 2617 C CA . GLY A 1 357 ? 16.059 8.928 16.941 1.00 41.09 357 GLY A CA 1
ATOM 2618 C C . GLY A 1 357 ? 17.374 9.072 17.708 1.00 41.09 357 GLY A C 1
ATOM 2619 O O . GLY A 1 357 ? 18.133 10.023 17.515 1.00 41.09 357 GLY A O 1
ATOM 2620 N N . GLY A 1 358 ? 17.598 8.147 18.647 1.00 30.75 358 GLY A N 1
ATOM 2621 C CA . GLY A 1 358 ? 18.674 8.121 19.636 1.00 30.75 358 GLY A CA 1
ATOM 2622 C C . GLY A 1 358 ? 20.051 7.866 19.031 1.00 30.75 358 GLY A C 1
ATOM 2623 O O . GLY A 1 358 ? 20.726 6.911 19.399 1.00 30.75 358 GLY A O 1
ATOM 2624 N N . GLY A 1 359 ? 20.472 8.745 18.125 1.00 33.53 359 GLY A N 1
ATOM 2625 C CA . GLY A 1 359 ? 21.720 8.670 17.390 1.00 33.53 359 GLY A CA 1
ATOM 2626 C C . GLY A 1 359 ? 21.783 7.474 16.445 1.00 33.53 359 GLY A C 1
ATOM 2627 O O . GLY A 1 359 ? 22.415 6.481 16.778 1.00 33.53 359 GLY A O 1
ATOM 2628 N N . GLY A 1 360 ? 21.270 7.617 15.224 1.00 38.09 360 GLY A N 1
ATOM 2629 C CA . GLY A 1 360 ? 21.778 6.842 14.085 1.00 38.09 360 GLY A CA 1
ATOM 2630 C C . GLY A 1 360 ? 20.732 5.993 13.396 1.00 38.09 360 GLY A C 1
ATOM 2631 O O . GLY A 1 360 ? 20.927 4.789 13.248 1.00 38.09 360 GLY A O 1
ATOM 2632 N N . THR A 1 361 ? 19.620 6.626 13.037 1.00 48.09 361 THR A N 1
ATOM 2633 C CA . THR A 1 361 ? 18.404 5.967 12.574 1.00 48.09 361 THR A CA 1
ATOM 2634 C C . THR A 1 361 ? 18.003 6.538 11.220 1.00 48.09 361 THR A C 1
ATOM 2636 O O . THR A 1 361 ? 17.647 7.714 11.131 1.00 48.09 361 THR A O 1
ATOM 2639 N N . ASP A 1 362 ? 18.045 5.703 10.193 1.00 63.00 362 ASP A N 1
ATOM 2640 C CA . ASP A 1 362 ? 17.314 5.912 8.948 1.00 63.00 362 ASP A CA 1
ATOM 2641 C C . ASP A 1 362 ? 16.381 4.719 8.763 1.00 63.00 362 ASP A C 1
ATOM 2643 O O . ASP A 1 362 ? 16.856 3.578 8.677 1.00 63.00 362 ASP A O 1
ATOM 2647 N N . ASP A 1 363 ? 15.086 4.990 8.690 1.00 75.06 363 ASP A N 1
ATOM 2648 C CA . ASP A 1 363 ? 14.099 4.017 8.249 1.00 75.06 363 ASP A CA 1
ATOM 2649 C C . ASP A 1 363 ? 14.086 4.101 6.724 1.00 75.06 363 ASP A C 1
ATOM 2651 O O . ASP A 1 363 ? 13.873 5.173 6.153 1.00 75.06 363 ASP A O 1
ATOM 2655 N N . PHE A 1 364 ? 14.396 2.991 6.061 1.00 83.44 364 PHE A N 1
ATOM 2656 C CA . PHE A 1 364 ? 14.414 2.918 4.606 1.00 83.44 364 PHE A CA 1
ATOM 2657 C C . PHE A 1 364 ? 13.189 2.152 4.125 1.00 83.44 364 PHE A C 1
ATOM 2659 O O . PHE A 1 364 ? 13.126 0.938 4.321 1.00 83.44 364 PHE A O 1
ATOM 2666 N N . ASP A 1 365 ? 12.279 2.812 3.411 1.00 89.06 365 ASP A N 1
ATOM 2667 C CA . ASP A 1 365 ? 11.318 2.099 2.565 1.00 89.06 365 ASP A CA 1
ATOM 2668 C C . ASP A 1 365 ? 12.062 1.190 1.574 1.00 89.06 365 ASP A C 1
ATOM 2670 O O . ASP A 1 365 ? 13.184 1.488 1.148 1.00 89.06 365 ASP A O 1
ATOM 2674 N N . PHE A 1 366 ? 11.431 0.106 1.136 1.00 91.56 366 PHE A N 1
ATOM 2675 C CA . PHE A 1 366 ? 12.021 -0.818 0.169 1.00 91.56 366 PHE A CA 1
ATOM 2676 C C . PHE A 1 366 ? 12.403 -0.112 -1.151 1.00 91.56 366 PHE A C 1
ATOM 2678 O O . PHE A 1 366 ? 13.493 -0.326 -1.689 1.00 91.56 366 PHE A O 1
ATOM 2685 N N . SER A 1 367 ? 11.569 0.821 -1.620 1.00 87.56 367 SER A N 1
ATOM 2686 C CA . SER A 1 367 ? 11.863 1.729 -2.741 1.00 87.56 367 SER A CA 1
ATOM 2687 C C . SER A 1 367 ? 13.031 2.689 -2.452 1.00 87.56 367 SER A C 1
ATOM 2689 O O . SER A 1 367 ? 13.904 2.910 -3.303 1.00 87.56 367 SER A O 1
ATOM 2691 N N . GLN A 1 368 ? 13.142 3.208 -1.224 1.00 85.69 368 GLN A N 1
ATOM 2692 C CA . GLN A 1 368 ? 14.278 4.035 -0.809 1.00 85.69 368 GLN A CA 1
ATOM 2693 C C . GLN A 1 368 ? 15.593 3.241 -0.815 1.00 85.69 368 GLN A C 1
ATOM 2695 O O . GLN A 1 368 ? 16.602 3.758 -1.296 1.00 85.69 368 GLN A O 1
ATOM 2700 N N . MET A 1 369 ? 15.599 1.972 -0.387 1.00 88.88 369 MET A N 1
ATOM 2701 C CA . MET A 1 369 ? 16.785 1.102 -0.466 1.00 88.88 369 MET A CA 1
ATOM 2702 C C . MET A 1 369 ? 17.307 0.939 -1.905 1.00 88.88 369 MET A C 1
ATOM 2704 O O . MET A 1 369 ? 18.520 0.830 -2.116 1.00 88.88 369 MET A O 1
ATOM 2708 N N . ILE A 1 370 ? 16.415 0.954 -2.901 1.00 87.12 370 ILE A N 1
ATOM 2709 C CA . ILE A 1 370 ? 16.769 0.901 -4.326 1.00 87.12 370 ILE A CA 1
ATOM 2710 C C . ILE A 1 370 ? 17.375 2.234 -4.780 1.00 87.12 370 ILE A C 1
ATOM 2712 O O . ILE A 1 370 ? 18.463 2.257 -5.357 1.00 87.12 370 ILE A O 1
ATOM 2716 N N . THR A 1 371 ? 16.724 3.364 -4.484 1.00 83.75 371 THR A N 1
ATOM 2717 C CA . THR A 1 371 ? 17.238 4.690 -4.887 1.00 83.75 371 THR A CA 1
ATOM 2718 C C . THR A 1 371 ? 18.542 5.082 -4.179 1.00 83.75 371 THR A C 1
ATOM 2720 O O . THR A 1 371 ? 19.373 5.774 -4.771 1.00 83.75 371 THR A O 1
ATOM 2723 N N . ALA A 1 372 ? 18.765 4.588 -2.957 1.00 83.12 372 ALA A N 1
ATOM 2724 C CA . ALA A 1 372 ? 20.010 4.728 -2.203 1.00 83.12 372 ALA A CA 1
ATOM 2725 C C . ALA A 1 372 ? 21.124 3.762 -2.661 1.00 83.12 372 ALA A C 1
ATOM 2727 O O . ALA A 1 372 ? 22.274 3.922 -2.256 1.00 83.12 372 ALA A O 1
ATOM 2728 N N . GLY A 1 373 ? 20.815 2.788 -3.526 1.00 86.81 373 GLY A N 1
ATOM 2729 C CA . GLY A 1 373 ? 21.796 1.872 -4.110 1.00 86.81 373 GLY A CA 1
ATOM 2730 C C . GLY A 1 373 ? 22.172 0.665 -3.244 1.00 86.81 373 GLY A C 1
ATOM 2731 O O . GLY A 1 373 ? 23.165 0.006 -3.546 1.00 86.81 373 GLY A O 1
ATOM 2732 N N . PHE A 1 374 ? 21.395 0.340 -2.205 1.00 87.44 374 PHE A N 1
ATOM 2733 C CA . PHE A 1 374 ? 21.533 -0.928 -1.475 1.00 87.44 374 PHE A CA 1
ATOM 2734 C C . PHE A 1 374 ? 20.952 -2.107 -2.274 1.00 87.44 374 PHE A C 1
ATOM 2736 O O . PHE A 1 374 ? 21.476 -3.224 -2.226 1.00 87.44 374 PHE A O 1
ATOM 2743 N N . LEU A 1 375 ? 19.886 -1.847 -3.037 1.00 91.62 375 LEU A N 1
ATOM 2744 C CA . LEU A 1 375 ? 19.187 -2.813 -3.884 1.00 91.62 375 LEU A CA 1
ATOM 2745 C C . LEU A 1 375 ? 19.181 -2.361 -5.358 1.00 91.62 375 LEU A C 1
ATOM 2747 O O . LEU A 1 375 ? 19.260 -1.176 -5.675 1.00 91.62 375 LEU A O 1
ATOM 2751 N N . ASN A 1 376 ? 19.073 -3.320 -6.274 1.00 87.88 376 ASN A N 1
ATOM 2752 C CA . ASN A 1 376 ? 18.759 -3.101 -7.685 1.00 87.88 376 ASN A CA 1
ATOM 2753 C C . ASN A 1 376 ? 17.238 -2.920 -7.855 1.00 87.88 376 ASN A C 1
ATOM 2755 O O . ASN A 1 376 ? 16.462 -3.324 -6.993 1.00 87.88 376 ASN A O 1
ATOM 2759 N N . SER A 1 377 ? 16.785 -2.433 -9.015 1.00 83.44 377 SER A N 1
ATOM 2760 C CA . SER A 1 377 ? 15.359 -2.184 -9.319 1.00 83.44 377 SER A CA 1
ATOM 2761 C C . SER A 1 377 ? 14.426 -3.406 -9.278 1.00 83.44 377 SER A C 1
ATOM 2763 O O . SER A 1 377 ? 13.222 -3.258 -9.431 1.00 83.44 377 SER A O 1
ATOM 2765 N N . ASN A 1 378 ? 14.960 -4.615 -9.098 1.00 81.38 378 ASN A N 1
ATOM 2766 C CA . ASN A 1 378 ? 14.203 -5.854 -8.897 1.00 81.38 378 ASN A CA 1
ATOM 2767 C C . ASN A 1 378 ? 14.244 -6.351 -7.435 1.00 81.38 378 ASN A C 1
ATOM 2769 O O . ASN A 1 378 ? 14.023 -7.536 -7.191 1.00 81.38 378 ASN A O 1
ATOM 2773 N N . GLY A 1 379 ? 14.628 -5.494 -6.483 1.00 84.75 379 GLY A N 1
ATOM 2774 C CA . GLY A 1 379 ? 14.729 -5.831 -5.062 1.00 84.75 379 GLY A CA 1
ATOM 2775 C C . GLY A 1 379 ? 15.925 -6.712 -4.678 1.00 84.75 379 GLY A C 1
ATOM 2776 O O . GLY A 1 379 ? 16.057 -7.084 -3.517 1.00 84.75 379 GLY A O 1
ATOM 2777 N N . THR A 1 380 ? 16.807 -7.075 -5.619 1.00 90.56 380 THR A N 1
ATOM 2778 C CA . THR A 1 380 ? 18.004 -7.881 -5.307 1.00 90.56 380 THR A CA 1
ATOM 2779 C C . THR A 1 380 ? 19.173 -7.009 -4.829 1.00 90.56 380 THR A C 1
ATOM 2781 O O . THR A 1 380 ? 19.280 -5.871 -5.275 1.00 90.56 380 THR A O 1
ATOM 2784 N N . PRO A 1 381 ? 20.095 -7.512 -3.989 1.00 91.44 381 PRO A N 1
ATOM 2785 C CA . PRO A 1 381 ? 21.253 -6.753 -3.501 1.00 91.44 381 PRO A CA 1
ATOM 2786 C C . PRO A 1 381 ? 22.120 -6.151 -4.616 1.00 91.44 381 PRO A C 1
ATOM 2788 O O . PRO A 1 381 ? 22.462 -6.830 -5.591 1.00 91.44 381 PRO A O 1
ATOM 2791 N N . ALA A 1 382 ? 22.501 -4.881 -4.471 1.00 91.31 382 ALA A N 1
ATOM 2792 C CA . ALA A 1 382 ? 23.320 -4.181 -5.458 1.00 91.31 382 ALA A CA 1
ATOM 2793 C C . ALA A 1 382 ? 24.794 -4.638 -5.459 1.00 91.31 382 ALA A C 1
ATOM 2795 O O . ALA A 1 382 ? 25.309 -5.228 -4.508 1.00 91.31 382 ALA A O 1
ATOM 2796 N N . SER A 1 383 ? 25.512 -4.356 -6.551 1.00 91.56 383 SER A N 1
ATOM 2797 C CA . SER A 1 383 ? 26.926 -4.734 -6.691 1.00 91.56 383 SER A CA 1
ATOM 2798 C C . SER A 1 383 ? 27.811 -4.042 -5.647 1.00 91.56 383 SER A C 1
ATOM 2800 O O . SER A 1 383 ? 27.972 -2.827 -5.688 1.00 91.56 383 SER A O 1
ATOM 2802 N N . GLY A 1 384 ? 28.462 -4.830 -4.788 1.00 88.44 384 GLY A N 1
ATOM 2803 C CA . GLY A 1 384 ? 29.301 -4.348 -3.679 1.00 88.44 384 GLY A CA 1
ATOM 2804 C C . GLY A 1 384 ? 28.618 -4.450 -2.313 1.00 88.44 384 GLY A C 1
ATOM 2805 O O . GLY A 1 384 ? 29.302 -4.504 -1.294 1.00 88.44 384 GLY A O 1
ATOM 2806 N N . ILE A 1 385 ? 27.291 -4.586 -2.297 1.00 92.50 385 ILE A N 1
ATOM 2807 C CA . ILE A 1 385 ? 26.497 -4.782 -1.088 1.00 92.50 385 ILE A CA 1
ATOM 2808 C C . ILE A 1 385 ? 26.526 -6.262 -0.700 1.00 92.50 385 ILE A C 1
ATOM 2810 O O . ILE A 1 385 ? 26.244 -7.153 -1.503 1.00 92.50 385 ILE A O 1
ATOM 2814 N N . THR A 1 386 ? 26.879 -6.537 0.551 1.00 91.88 386 THR A N 1
ATOM 2815 C CA . THR A 1 386 ? 26.863 -7.888 1.117 1.00 91.88 386 THR A CA 1
ATOM 2816 C C . THR A 1 386 ? 25.445 -8.242 1.542 1.00 91.88 386 THR A C 1
ATOM 2818 O O . THR A 1 386 ? 24.815 -7.481 2.268 1.00 91.88 386 THR A O 1
ATOM 2821 N N . TYR A 1 387 ? 24.954 -9.411 1.137 1.00 94.00 387 TYR A N 1
ATOM 2822 C CA . TYR A 1 387 ? 23.650 -9.931 1.550 1.00 94.00 387 TYR A CA 1
ATOM 2823 C C . TYR A 1 387 ? 23.801 -11.093 2.524 1.00 94.00 387 TYR A C 1
ATOM 2825 O O . TYR A 1 387 ? 24.619 -11.993 2.319 1.00 94.00 387 TYR A O 1
ATOM 2833 N N . TYR A 1 388 ? 22.972 -11.086 3.559 1.00 93.06 388 TYR A N 1
ATOM 2834 C CA . TYR A 1 388 ? 22.853 -12.155 4.537 1.00 93.06 388 TYR A CA 1
ATOM 2835 C C . TYR A 1 388 ? 21.373 -12.431 4.797 1.00 93.06 388 TYR A C 1
ATOM 2837 O O . TYR A 1 388 ? 20.595 -11.501 4.972 1.00 93.06 388 TYR A O 1
ATOM 2845 N N . TYR A 1 389 ? 20.986 -13.702 4.856 1.00 94.50 389 TYR A N 1
ATOM 2846 C CA . TYR A 1 389 ? 19.625 -14.112 5.196 1.00 94.50 389 TYR A CA 1
ATOM 2847 C C . TYR A 1 389 ? 19.666 -14.962 6.459 1.00 94.50 389 TYR A C 1
ATOM 2849 O O . TYR A 1 389 ? 20.275 -16.038 6.457 1.00 94.50 389 TYR A O 1
ATOM 2857 N N . ASP A 1 390 ? 19.028 -14.505 7.537 1.00 94.62 390 ASP A N 1
ATOM 2858 C CA . ASP A 1 390 ? 18.863 -15.353 8.710 1.00 94.62 390 ASP A CA 1
ATOM 2859 C C . ASP A 1 390 ? 17.722 -16.347 8.478 1.00 94.62 390 ASP A C 1
ATOM 2861 O O . ASP A 1 390 ? 16.542 -16.005 8.524 1.00 94.62 390 ASP A O 1
ATOM 2865 N N . ASN A 1 391 ? 18.077 -17.614 8.272 1.00 93.00 391 ASN A N 1
ATOM 2866 C CA . ASN A 1 391 ? 17.105 -18.684 8.069 1.00 93.00 391 ASN A CA 1
ATOM 2867 C C . ASN A 1 391 ? 16.299 -19.021 9.342 1.00 93.00 391 ASN A C 1
ATOM 2869 O O . ASN A 1 391 ? 15.335 -19.779 9.257 1.00 93.00 391 ASN A O 1
ATOM 2873 N N . CYS A 1 392 ? 16.671 -18.523 10.521 1.00 91.94 392 CYS A N 1
ATOM 2874 C CA . CYS A 1 392 ? 15.808 -18.639 11.692 1.00 91.94 392 CYS A CA 1
ATOM 2875 C C . CYS A 1 392 ? 14.659 -17.628 11.619 1.00 91.94 392 CYS A C 1
ATOM 2877 O O . CYS A 1 392 ? 13.511 -18.031 11.448 1.00 91.94 392 CYS A O 1
ATOM 2879 N N . SER A 1 393 ? 14.972 -16.331 11.669 1.00 96.00 393 SER A N 1
ATOM 2880 C CA . SER A 1 393 ? 13.960 -15.271 11.627 1.00 96.00 393 SER A CA 1
ATOM 2881 C C . SER A 1 393 ? 13.275 -15.099 10.278 1.00 96.00 393 SER A C 1
ATOM 2883 O O . SER A 1 393 ? 12.233 -14.450 10.217 1.00 96.00 393 SER A O 1
ATOM 2885 N N . GLN A 1 394 ? 13.808 -15.722 9.221 1.00 97.38 394 GLN A N 1
ATOM 2886 C CA . GLN A 1 394 ? 13.405 -15.496 7.833 1.00 97.38 394 GLN A CA 1
ATOM 2887 C C . GLN A 1 394 ? 13.487 -14.000 7.508 1.00 97.38 394 GLN A C 1
ATOM 2889 O O . GLN A 1 394 ? 12.534 -13.415 7.006 1.00 97.38 394 GLN A O 1
ATOM 2894 N N . THR A 1 395 ? 14.617 -13.372 7.849 1.00 97.00 395 THR A N 1
ATOM 2895 C CA . THR A 1 395 ? 14.840 -11.931 7.671 1.00 97.00 395 THR A CA 1
ATOM 2896 C C . THR A 1 395 ? 16.138 -11.675 6.895 1.00 97.00 395 THR A C 1
ATOM 2898 O O . THR A 1 395 ? 17.203 -12.158 7.308 1.00 97.00 395 THR A O 1
ATOM 2901 N N . PRO A 1 396 ? 16.084 -10.929 5.777 1.00 96.75 396 PRO A N 1
ATOM 2902 C CA . PRO A 1 396 ? 17.262 -10.471 5.056 1.00 96.75 396 PRO A CA 1
ATOM 2903 C C . PRO A 1 396 ? 17.934 -9.266 5.728 1.00 96.75 396 PRO A C 1
ATOM 2905 O O . PRO A 1 396 ? 17.322 -8.427 6.390 1.00 96.75 396 PRO A O 1
ATOM 2908 N N . PHE A 1 397 ? 19.233 -9.163 5.483 1.00 95.56 397 PHE A N 1
ATOM 2909 C CA . PHE A 1 397 ? 20.085 -8.049 5.857 1.00 95.56 397 PHE A CA 1
ATOM 2910 C C . PHE A 1 397 ? 20.964 -7.689 4.661 1.00 95.56 397 PHE A C 1
ATOM 2912 O O . PHE A 1 397 ? 21.522 -8.571 3.999 1.00 95.56 397 PHE A O 1
ATOM 2919 N N . VAL A 1 398 ? 21.116 -6.394 4.400 1.00 94.12 398 VAL A N 1
ATOM 2920 C CA . VAL A 1 398 ? 22.135 -5.868 3.482 1.00 94.12 398 VAL A CA 1
ATOM 2921 C C . VAL A 1 398 ? 23.181 -5.092 4.266 1.00 94.12 398 VAL A C 1
ATOM 2923 O O . VAL A 1 398 ? 22.848 -4.416 5.232 1.00 94.12 398 VAL A O 1
ATOM 2926 N N . TYR A 1 399 ? 24.442 -5.201 3.860 1.00 91.75 399 TYR A N 1
ATOM 2927 C CA . TYR A 1 399 ? 25.580 -4.526 4.476 1.00 91.75 399 TYR A CA 1
ATOM 2928 C C . TYR A 1 399 ? 26.452 -3.864 3.405 1.00 91.75 399 TYR A C 1
ATOM 2930 O O . TYR A 1 399 ? 26.990 -4.547 2.532 1.00 91.75 399 TYR A O 1
ATOM 2938 N N . ASP A 1 400 ? 26.605 -2.545 3.491 1.00 88.81 400 ASP A N 1
ATOM 2939 C CA . ASP A 1 400 ? 27.565 -1.782 2.696 1.00 88.81 400 ASP A CA 1
ATOM 2940 C C . ASP A 1 400 ? 28.916 -1.684 3.438 1.00 88.81 400 ASP A C 1
ATOM 2942 O O . ASP A 1 400 ? 29.000 -0.999 4.468 1.00 88.81 400 ASP A O 1
ATOM 2946 N N . PRO A 1 401 ? 29.988 -2.328 2.932 1.00 84.94 401 PRO A N 1
ATOM 2947 C CA . PRO A 1 401 ? 31.306 -2.278 3.555 1.00 84.94 401 PRO A CA 1
ATOM 2948 C C . PRO A 1 401 ? 31.998 -0.909 3.445 1.00 84.94 401 PRO A C 1
ATOM 2950 O O . PRO A 1 401 ? 32.902 -0.646 4.240 1.00 84.94 401 PRO A O 1
ATOM 2953 N N . ASP A 1 402 ? 31.604 -0.039 2.505 1.00 83.00 402 ASP A N 1
ATOM 2954 C CA . ASP A 1 402 ? 32.234 1.275 2.316 1.00 83.00 402 ASP A CA 1
ATOM 2955 C C . ASP A 1 402 ? 31.707 2.313 3.325 1.00 83.00 402 ASP A C 1
ATOM 2957 O O . ASP A 1 402 ? 32.488 3.089 3.887 1.00 83.00 402 ASP A O 1
ATOM 2961 N N . SER A 1 403 ? 30.398 2.329 3.608 1.00 81.06 403 SER A N 1
ATOM 2962 C CA . SER A 1 403 ? 29.811 3.209 4.637 1.00 81.06 403 SER A CA 1
ATOM 2963 C C . SER A 1 403 ? 29.796 2.606 6.051 1.00 81.06 403 SER A C 1
ATOM 2965 O O . SER A 1 403 ? 29.796 3.355 7.046 1.00 81.06 403 SER A O 1
ATOM 2967 N N . GLY A 1 404 ? 29.816 1.272 6.149 1.00 83.31 404 GLY A N 1
ATOM 2968 C CA . GLY A 1 404 ? 29.672 0.508 7.390 1.00 83.31 404 GLY A CA 1
ATOM 2969 C C . GLY A 1 404 ? 28.215 0.316 7.836 1.00 83.31 404 GLY A C 1
ATOM 2970 O O . GLY A 1 404 ? 27.974 0.097 9.028 1.00 83.31 404 GLY A O 1
ATOM 2971 N N . VAL A 1 405 ? 27.255 0.464 6.918 1.00 86.50 405 VAL A N 1
ATOM 2972 C CA . VAL A 1 405 ? 25.807 0.483 7.188 1.00 86.50 405 VAL A CA 1
ATOM 2973 C C . VAL A 1 405 ? 25.190 -0.885 6.928 1.00 86.50 405 VAL A C 1
ATOM 2975 O O . VAL A 1 405 ? 25.408 -1.481 5.877 1.00 86.50 405 VAL A O 1
ATOM 2978 N N . VAL A 1 406 ? 24.400 -1.368 7.884 1.00 89.69 406 VAL A N 1
ATOM 2979 C CA . VAL A 1 406 ? 23.592 -2.588 7.793 1.00 89.69 406 VAL A CA 1
ATOM 2980 C C . VAL A 1 406 ? 22.120 -2.189 7.810 1.00 89.69 406 VAL A C 1
ATOM 2982 O O . VAL A 1 406 ? 21.734 -1.417 8.680 1.00 89.69 406 VAL A O 1
ATOM 2985 N N . ILE A 1 407 ? 21.291 -2.731 6.920 1.00 92.06 407 ILE A N 1
ATOM 2986 C CA . ILE A 1 407 ? 19.830 -2.554 6.957 1.00 92.06 407 ILE A CA 1
ATOM 2987 C C . ILE A 1 407 ? 19.176 -3.914 7.195 1.00 92.06 407 ILE A C 1
ATOM 2989 O O . ILE A 1 407 ? 19.486 -4.882 6.497 1.00 92.06 407 ILE A O 1
ATOM 2993 N N . SER A 1 408 ? 18.285 -3.978 8.186 1.00 94.31 408 SER A N 1
ATOM 2994 C CA . SER A 1 408 ? 17.403 -5.113 8.455 1.00 94.31 408 SER A CA 1
ATOM 2995 C C . SER A 1 408 ? 16.020 -4.824 7.889 1.00 94.31 408 SER A C 1
ATOM 2997 O O . SER A 1 408 ? 15.369 -3.879 8.324 1.00 94.31 408 SER A O 1
ATOM 2999 N N . TYR A 1 409 ? 15.583 -5.616 6.919 1.00 95.88 409 TYR A N 1
ATOM 3000 C CA . TYR A 1 409 ? 14.410 -5.331 6.093 1.00 95.88 409 TYR A CA 1
ATOM 3001 C C . TYR A 1 409 ? 13.671 -6.631 5.761 1.00 95.88 409 TYR A C 1
ATOM 3003 O O . TYR A 1 409 ? 14.020 -7.693 6.273 1.00 95.88 409 TYR A O 1
ATOM 3011 N N . ASP A 1 410 ? 12.661 -6.555 4.904 1.00 97.12 410 ASP A N 1
ATOM 3012 C CA . ASP A 1 410 ? 12.011 -7.708 4.286 1.00 97.12 410 ASP A CA 1
ATOM 3013 C C . ASP A 1 410 ? 12.281 -7.733 2.771 1.00 97.12 410 ASP A C 1
ATOM 3015 O O . ASP A 1 410 ? 12.325 -6.693 2.119 1.00 97.12 410 ASP A O 1
ATOM 3019 N N . ASP A 1 411 ? 12.424 -8.927 2.195 1.00 95.94 411 ASP A N 1
ATOM 3020 C CA . ASP A 1 411 ? 12.579 -9.152 0.756 1.00 95.94 411 ASP A CA 1
ATOM 3021 C C . ASP A 1 411 ? 11.493 -10.105 0.237 1.00 95.94 411 ASP A C 1
ATOM 3023 O O . ASP A 1 411 ? 10.653 -10.616 0.981 1.00 95.94 411 ASP A O 1
ATOM 3027 N N . THR A 1 412 ? 11.527 -10.403 -1.064 1.00 94.81 412 THR A N 1
ATOM 3028 C CA . THR A 1 412 ? 10.610 -11.394 -1.649 1.00 94.81 412 THR A CA 1
ATOM 3029 C C . THR A 1 412 ? 10.702 -12.761 -0.960 1.00 94.81 412 THR A C 1
ATOM 3031 O O . THR A 1 412 ? 9.677 -13.431 -0.833 1.00 94.81 412 THR A O 1
ATOM 3034 N N . THR A 1 413 ? 11.876 -13.161 -0.459 1.00 94.44 413 THR A N 1
ATOM 3035 C CA . THR A 1 413 ? 12.084 -14.426 0.259 1.00 94.44 413 THR A CA 1
ATOM 3036 C C . THR A 1 413 ? 11.336 -14.443 1.595 1.00 94.44 413 THR A C 1
ATOM 3038 O O . THR A 1 413 ? 10.603 -15.393 1.879 1.00 94.44 413 THR A O 1
ATOM 3041 N N . SER A 1 414 ? 11.477 -13.396 2.415 1.00 97.44 414 SER A N 1
ATOM 3042 C CA . SER A 1 414 ? 10.785 -13.293 3.705 1.00 97.44 414 SER A CA 1
ATOM 3043 C C . SER A 1 414 ? 9.280 -13.054 3.556 1.00 97.44 414 SER A C 1
ATOM 3045 O O . SER A 1 414 ? 8.500 -13.693 4.265 1.00 97.44 414 SER A O 1
ATOM 3047 N N . PHE A 1 415 ? 8.839 -12.244 2.587 1.00 98.06 415 PHE A N 1
ATOM 3048 C CA . PHE A 1 415 ? 7.411 -12.086 2.273 1.00 98.06 415 PHE A CA 1
ATOM 3049 C C . PHE A 1 415 ? 6.774 -13.408 1.822 1.00 98.06 415 PHE A C 1
ATOM 3051 O O . PHE A 1 415 ? 5.673 -13.739 2.270 1.00 98.06 415 PHE A O 1
ATOM 3058 N N . ALA A 1 416 ? 7.477 -14.225 1.029 1.00 94.94 416 ALA A N 1
ATOM 3059 C CA . ALA A 1 416 ? 7.003 -15.561 0.669 1.00 94.94 416 ALA A CA 1
ATOM 3060 C C . ALA A 1 416 ? 6.911 -16.496 1.891 1.00 94.94 416 ALA A C 1
ATOM 3062 O O . ALA A 1 416 ? 5.921 -17.216 2.049 1.00 94.94 416 ALA A O 1
ATOM 3063 N N . ALA A 1 417 ? 7.900 -16.466 2.793 1.00 96.94 417 ALA A N 1
ATOM 3064 C CA . ALA A 1 417 ? 7.869 -17.246 4.033 1.00 96.94 417 ALA A CA 1
ATOM 3065 C C . ALA A 1 417 ? 6.681 -16.847 4.934 1.00 96.94 417 ALA A C 1
ATOM 3067 O O . ALA A 1 417 ? 5.968 -17.715 5.446 1.00 96.94 417 ALA A O 1
ATOM 3068 N N . LYS A 1 418 ? 6.408 -15.541 5.062 1.00 98.50 418 LYS A N 1
ATOM 3069 C CA . LYS A 1 418 ? 5.256 -14.996 5.802 1.00 98.50 418 LYS A CA 1
ATOM 3070 C C . LYS A 1 418 ? 3.922 -15.358 5.142 1.00 98.50 418 LYS A C 1
ATOM 3072 O O . LYS A 1 418 ? 3.006 -15.793 5.838 1.00 98.50 418 LYS A O 1
ATOM 3077 N N . GLY A 1 419 ? 3.825 -15.289 3.813 1.00 96.88 419 GLY A N 1
ATOM 3078 C CA . GLY A 1 419 ? 2.646 -15.723 3.053 1.00 96.88 419 GLY A CA 1
ATOM 3079 C C . GLY A 1 419 ? 2.329 -17.211 3.221 1.00 96.88 419 GLY A C 1
ATOM 3080 O O . GLY A 1 419 ? 1.175 -17.596 3.424 1.00 96.88 419 GLY A O 1
ATOM 3081 N N . GLN A 1 420 ? 3.359 -18.058 3.222 1.00 94.81 420 GLN A N 1
ATOM 3082 C CA . GLN A 1 420 ? 3.207 -19.485 3.500 1.00 94.81 420 GLN A CA 1
ATOM 3083 C C . GLN A 1 420 ? 2.797 -19.737 4.966 1.00 94.81 420 GLN A C 1
ATOM 3085 O O . GLN A 1 420 ? 1.904 -20.546 5.214 1.00 94.81 420 GLN A O 1
ATOM 3090 N N . PHE A 1 421 ? 3.350 -18.995 5.933 1.00 97.44 421 PHE A N 1
ATOM 3091 C CA . PHE A 1 421 ? 2.942 -19.072 7.341 1.00 97.44 421 PHE A CA 1
ATOM 3092 C C . PHE A 1 421 ? 1.479 -18.649 7.570 1.00 97.44 421 PHE A C 1
ATOM 3094 O O . PHE A 1 421 ? 0.754 -19.345 8.285 1.00 97.44 421 PHE A O 1
ATOM 3101 N N . ILE A 1 422 ? 1.020 -17.563 6.935 1.00 97.81 422 ILE A N 1
ATOM 3102 C CA . ILE A 1 422 ? -0.384 -17.111 6.954 1.00 97.81 422 ILE A CA 1
ATOM 3103 C C . ILE A 1 422 ? -1.322 -18.244 6.524 1.00 97.81 422 ILE A C 1
ATOM 3105 O O . ILE A 1 422 ? -2.284 -18.572 7.222 1.00 97.81 422 ILE A O 1
ATOM 3109 N N . LYS A 1 423 ? -0.999 -18.878 5.395 1.00 92.94 423 LYS A N 1
ATOM 3110 C CA . LYS A 1 423 ? -1.754 -19.984 4.804 1.00 92.94 423 LYS A CA 1
ATOM 3111 C C . LYS A 1 423 ? -1.769 -21.229 5.693 1.00 92.94 423 LYS A C 1
ATOM 3113 O O . LYS A 1 423 ? -2.837 -21.795 5.917 1.00 92.94 423 LYS A O 1
ATOM 3118 N N . ASP A 1 424 ? -0.617 -21.634 6.228 1.00 93.69 424 ASP A N 1
ATOM 3119 C CA . ASP A 1 424 ? -0.495 -22.842 7.056 1.00 93.69 424 ASP A CA 1
ATOM 3120 C C . ASP A 1 424 ? -1.180 -22.709 8.426 1.00 93.69 424 ASP A C 1
ATOM 3122 O O . ASP A 1 424 ? -1.661 -23.704 8.972 1.00 93.69 424 ASP A O 1
ATOM 3126 N N . ASN A 1 425 ? -1.283 -21.488 8.961 1.00 95.31 425 ASN A N 1
ATOM 3127 C CA . ASN A 1 425 ? -1.962 -21.208 10.232 1.00 95.31 425 ASN A CA 1
ATOM 3128 C C . ASN A 1 425 ? -3.428 -20.774 10.061 1.00 95.31 425 ASN A C 1
ATOM 3130 O O . ASN A 1 425 ? -4.112 -20.518 11.053 1.00 95.31 425 ASN A O 1
ATOM 3134 N N . GLY A 1 426 ? -3.935 -20.712 8.823 1.00 93.75 426 GLY A N 1
ATOM 3135 C CA . GLY A 1 426 ? -5.314 -20.311 8.536 1.00 93.75 426 GLY A CA 1
ATOM 3136 C C . GLY A 1 426 ? -5.628 -18.873 8.957 1.00 93.75 426 GLY A C 1
ATOM 3137 O O . GLY A 1 426 ? -6.751 -18.598 9.390 1.00 93.75 426 GLY A O 1
ATOM 3138 N N . LEU A 1 427 ? -4.636 -17.979 8.868 1.00 97.06 427 LEU A N 1
ATOM 3139 C CA . LEU A 1 427 ? -4.824 -16.559 9.151 1.00 97.06 427 LEU A CA 1
ATOM 3140 C C . LEU A 1 427 ? -5.692 -15.909 8.067 1.00 97.06 427 LEU A C 1
ATOM 3142 O O . LEU A 1 427 ? -5.848 -16.431 6.961 1.00 97.06 427 LEU A O 1
ATOM 3146 N N . ARG A 1 428 ? -6.286 -14.760 8.387 1.00 95.06 428 ARG A N 1
ATOM 3147 C CA . ARG A 1 428 ? -7.210 -14.061 7.491 1.00 95.06 428 ARG A CA 1
ATOM 3148 C C . ARG A 1 428 ? -6.516 -13.401 6.298 1.00 95.06 428 ARG A C 1
ATOM 3150 O O . ARG A 1 428 ? -7.154 -13.240 5.262 1.00 95.06 428 ARG A O 1
ATOM 3157 N N . GLY A 1 429 ? -5.246 -13.033 6.433 1.00 96.81 429 GLY A N 1
ATOM 3158 C CA . GLY A 1 429 ? -4.444 -12.440 5.364 1.00 96.81 429 GLY A CA 1
ATOM 3159 C C . GLY A 1 429 ? -3.244 -11.665 5.902 1.00 96.81 429 GLY A C 1
ATOM 3160 O O . GLY A 1 429 ? -2.655 -12.092 6.897 1.00 96.81 429 GLY A O 1
ATOM 3161 N N . PHE A 1 430 ? -2.900 -10.539 5.276 1.00 98.00 430 PHE A N 1
ATOM 3162 C CA . PHE A 1 430 ? -1.808 -9.657 5.706 1.00 98.00 430 PHE A CA 1
ATOM 3163 C C . PHE A 1 430 ? -2.218 -8.182 5.735 1.00 98.00 430 PHE A C 1
ATOM 3165 O O . PHE A 1 430 ? -3.165 -7.771 5.061 1.00 98.00 430 PHE A O 1
ATOM 3172 N N . ALA A 1 431 ? -1.481 -7.413 6.533 1.00 97.44 431 ALA A N 1
ATOM 3173 C CA . ALA A 1 431 ? -1.604 -5.974 6.687 1.00 97.44 431 ALA A CA 1
ATOM 3174 C C . ALA A 1 431 ? -0.225 -5.327 6.449 1.00 97.44 431 ALA A C 1
ATOM 3176 O O . ALA A 1 431 ? 0.715 -5.619 7.183 1.00 97.44 431 ALA A O 1
ATOM 3177 N N . MET A 1 432 ? -0.067 -4.515 5.403 1.00 98.06 432 MET A N 1
ATOM 3178 C CA . MET A 1 432 ? 1.241 -3.974 5.004 1.00 98.06 432 MET A CA 1
ATOM 3179 C C . MET A 1 432 ? 1.451 -2.530 5.475 1.00 98.06 432 MET A C 1
ATOM 3181 O O . MET A 1 432 ? 0.703 -1.640 5.063 1.00 98.06 432 MET A O 1
ATOM 3185 N N . TRP A 1 433 ? 2.490 -2.300 6.287 1.00 95.38 433 TRP A N 1
ATOM 3186 C CA . TRP A 1 433 ? 3.036 -0.964 6.551 1.00 95.38 433 TRP A CA 1
ATOM 3187 C C . TRP A 1 433 ? 4.317 -0.769 5.723 1.00 95.38 433 TRP A C 1
ATOM 3189 O O . TRP A 1 433 ? 5.295 -1.479 5.934 1.00 95.38 433 TRP A O 1
ATOM 3199 N N . GLU A 1 434 ? 4.373 0.116 4.737 1.00 91.50 434 GLU A N 1
ATOM 3200 C CA . GLU A 1 434 ? 3.283 0.893 4.141 1.00 91.50 434 GLU A CA 1
ATOM 3201 C C . GLU A 1 434 ? 3.215 0.670 2.627 1.00 91.50 434 GLU A C 1
ATOM 3203 O O . GLU A 1 434 ? 4.182 0.263 1.985 1.00 91.50 434 GLU A O 1
ATOM 3208 N N . VAL A 1 435 ? 2.038 0.898 2.044 1.00 91.19 435 VAL A N 1
ATOM 3209 C CA . VAL A 1 435 ? 1.736 0.522 0.651 1.00 91.19 435 VAL A CA 1
ATOM 3210 C C . VAL A 1 435 ? 2.626 1.254 -0.353 1.00 91.19 435 VAL A C 1
ATOM 3212 O O . VAL A 1 435 ? 2.948 0.705 -1.400 1.00 91.19 435 VAL A O 1
ATOM 3215 N N . ALA A 1 436 ? 3.028 2.481 -0.030 1.00 83.56 436 ALA A N 1
ATOM 3216 C CA . ALA A 1 436 ? 3.871 3.318 -0.873 1.00 83.56 436 ALA A CA 1
ATOM 3217 C C . ALA A 1 436 ? 5.376 2.991 -0.763 1.00 83.56 436 ALA A C 1
ATOM 3219 O O . ALA A 1 436 ? 6.154 3.430 -1.612 1.00 83.56 436 ALA A O 1
ATOM 3220 N N . GLY A 1 437 ? 5.783 2.214 0.249 1.00 83.75 437 GLY A N 1
ATOM 3221 C CA . GLY A 1 437 ? 7.174 1.809 0.439 1.00 83.75 437 GLY A CA 1
ATOM 3222 C C . GLY A 1 437 ? 7.622 0.663 -0.476 1.00 83.75 437 GLY A C 1
ATOM 3223 O O . GLY A 1 437 ? 8.815 0.541 -0.755 1.00 83.75 437 GLY A O 1
ATOM 3224 N N . ASP A 1 438 ? 6.685 -0.150 -0.981 1.00 89.88 438 ASP A N 1
ATOM 3225 C CA . ASP A 1 438 ? 6.970 -1.267 -1.891 1.00 89.88 438 ASP A CA 1
ATOM 3226 C C . ASP A 1 438 ? 7.220 -0.772 -3.326 1.00 89.88 438 ASP A C 1
ATOM 3228 O O . ASP A 1 438 ? 6.399 -0.085 -3.936 1.00 89.88 438 ASP A O 1
ATOM 3232 N N . GLU A 1 439 ? 8.368 -1.139 -3.892 1.00 85.94 439 GLU A N 1
ATOM 3233 C CA . GLU A 1 439 ? 8.732 -0.765 -5.256 1.00 85.94 439 GLU A CA 1
ATOM 3234 C C . GLU A 1 439 ? 8.023 -1.698 -6.240 1.00 85.94 439 GLU A C 1
ATOM 3236 O O . GLU A 1 439 ? 8.291 -2.897 -6.253 1.00 85.94 439 GLU A O 1
ATOM 3241 N N . HIS A 1 440 ? 7.170 -1.153 -7.113 1.00 83.62 440 HIS A N 1
ATOM 3242 C CA . HIS A 1 440 ? 6.535 -1.911 -8.203 1.00 83.62 440 HIS A CA 1
ATOM 3243 C C . HIS A 1 440 ? 5.807 -3.201 -7.743 1.00 83.62 440 HIS A C 1
ATOM 3245 O O . HIS A 1 440 ? 5.759 -4.184 -8.484 1.00 83.62 440 HIS A O 1
ATOM 3251 N N . ASP A 1 441 ? 5.230 -3.188 -6.534 1.00 90.25 441 ASP A N 1
ATOM 3252 C CA . ASP A 1 441 ? 4.553 -4.323 -5.882 1.00 90.25 441 ASP A CA 1
ATOM 3253 C C . ASP A 1 441 ? 5.434 -5.583 -5.678 1.00 90.25 441 ASP A C 1
ATOM 3255 O O . ASP A 1 441 ? 4.909 -6.700 -5.598 1.00 90.25 441 ASP A O 1
ATOM 3259 N N . ILE A 1 442 ? 6.767 -5.450 -5.636 1.00 87.75 442 ILE A N 1
ATOM 3260 C CA . ILE A 1 442 ? 7.707 -6.584 -5.546 1.00 87.75 442 ILE A CA 1
ATOM 3261 C C . ILE A 1 442 ? 7.431 -7.454 -4.311 1.00 87.75 442 ILE A C 1
ATOM 3263 O O . ILE A 1 442 ? 7.439 -8.689 -4.402 1.00 87.75 442 ILE A O 1
ATOM 3267 N N . LEU A 1 443 ? 7.192 -6.832 -3.156 1.00 94.88 443 LEU A N 1
ATOM 3268 C CA . LEU A 1 443 ? 6.894 -7.542 -1.916 1.00 94.88 443 LEU A CA 1
ATOM 3269 C C . LEU A 1 443 ? 5.447 -8.061 -1.923 1.00 94.88 443 LEU A C 1
ATOM 3271 O O . LEU A 1 443 ? 5.212 -9.246 -1.651 1.00 94.88 443 LEU A O 1
ATOM 3275 N N . LEU A 1 444 ? 4.493 -7.208 -2.311 1.00 94.62 444 LEU A N 1
ATOM 3276 C CA . LEU A 1 444 ? 3.060 -7.501 -2.415 1.00 94.62 444 LEU A CA 1
ATOM 3277 C C . LEU A 1 444 ? 2.753 -8.730 -3.289 1.00 94.62 444 LEU A C 1
ATOM 3279 O O . LEU A 1 444 ? 1.961 -9.597 -2.894 1.00 94.62 444 LEU A O 1
ATOM 3283 N N . ASP A 1 445 ? 3.397 -8.849 -4.451 1.00 90.44 445 ASP A N 1
ATOM 3284 C CA . ASP A 1 445 ? 3.211 -9.993 -5.348 1.00 90.44 445 ASP A CA 1
ATOM 3285 C C . ASP A 1 445 ? 3.779 -11.283 -4.741 1.00 90.44 445 ASP A C 1
ATOM 3287 O O . ASP A 1 445 ? 3.148 -12.340 -4.845 1.00 90.44 445 ASP A O 1
ATOM 3291 N N . SER A 1 446 ? 4.914 -11.207 -4.034 1.00 92.94 446 SER A N 1
ATOM 3292 C CA . SER A 1 446 ? 5.537 -12.375 -3.397 1.00 92.94 446 SER A CA 1
ATOM 3293 C C . SER A 1 446 ? 4.653 -12.991 -2.304 1.00 92.94 446 SER A C 1
ATOM 3295 O O . SER A 1 446 ? 4.386 -14.200 -2.310 1.00 92.94 446 SER A O 1
ATOM 3297 N N . ILE A 1 447 ? 4.135 -12.170 -1.380 1.00 95.12 447 ILE A N 1
ATOM 3298 C CA . ILE A 1 447 ? 3.275 -12.663 -0.292 1.00 95.12 447 ILE A CA 1
ATOM 3299 C C . ILE A 1 447 ? 1.940 -13.204 -0.819 1.00 95.12 447 ILE A C 1
ATOM 3301 O O . ILE A 1 447 ? 1.503 -14.283 -0.402 1.00 95.12 447 ILE A O 1
ATOM 3305 N N . SER A 1 448 ? 1.338 -12.519 -1.796 1.00 91.50 448 SER A N 1
ATOM 3306 C CA . SER A 1 448 ? 0.080 -12.931 -2.431 1.00 91.50 448 SER A CA 1
ATOM 3307 C C . SER A 1 448 ? 0.227 -14.270 -3.165 1.00 91.50 448 SER A C 1
ATOM 3309 O O . SER A 1 448 ? -0.605 -15.174 -3.005 1.00 91.50 448 SER A O 1
ATOM 3311 N N . GLN A 1 449 ? 1.333 -14.449 -3.899 1.00 87.06 449 GLN A N 1
ATOM 3312 C CA . GLN A 1 449 ? 1.666 -15.706 -4.568 1.00 87.06 449 GLN A CA 1
ATOM 3313 C C . GLN A 1 449 ? 1.869 -16.851 -3.563 1.00 87.06 449 GLN A C 1
ATOM 3315 O O . GLN A 1 449 ? 1.306 -17.935 -3.746 1.00 87.06 449 GLN A O 1
ATOM 3320 N N . ALA A 1 450 ? 2.623 -16.630 -2.482 1.00 89.06 450 ALA A N 1
ATOM 3321 C CA . ALA A 1 450 ? 2.901 -17.658 -1.475 1.00 89.06 450 ALA A CA 1
ATOM 3322 C C . ALA A 1 450 ? 1.638 -18.117 -0.720 1.00 89.06 450 ALA A C 1
ATOM 3324 O O . ALA A 1 450 ? 1.427 -19.319 -0.501 1.00 89.06 450 ALA A O 1
ATOM 3325 N N . MET A 1 451 ? 0.728 -17.184 -0.423 1.00 88.56 451 MET A N 1
ATOM 3326 C CA . MET A 1 451 ? -0.597 -17.498 0.122 1.00 88.56 451 MET A CA 1
ATOM 3327 C C . MET A 1 451 ? -1.460 -18.352 -0.825 1.00 88.56 451 MET A C 1
ATOM 3329 O O . MET A 1 451 ? -2.440 -18.950 -0.380 1.00 88.56 451 MET A O 1
ATOM 3333 N N . ASN A 1 452 ? -1.081 -18.483 -2.104 1.00 80.06 452 ASN A N 1
ATOM 3334 C CA . ASN A 1 452 ? -1.879 -19.098 -3.168 1.00 80.06 452 ASN A CA 1
ATOM 3335 C C . ASN A 1 452 ? -3.229 -18.379 -3.339 1.00 80.06 452 ASN A C 1
ATOM 3337 O O . ASN A 1 452 ? -4.266 -19.005 -3.576 1.00 80.06 452 ASN A O 1
ATOM 3341 N N . ILE A 1 453 ? -3.209 -17.053 -3.217 1.00 63.41 453 ILE A N 1
ATOM 3342 C CA . ILE A 1 453 ? -4.305 -16.211 -3.672 1.00 63.41 453 ILE A CA 1
ATOM 3343 C C . ILE A 1 453 ? -3.979 -15.839 -5.114 1.00 63.41 453 ILE A C 1
ATOM 3345 O O . ILE A 1 453 ? -3.326 -14.840 -5.394 1.00 63.41 453 ILE A O 1
ATOM 3349 N N . GLU A 1 454 ? -4.452 -16.664 -6.050 1.00 44.69 454 GLU A N 1
ATOM 3350 C CA . GLU A 1 454 ? -4.803 -16.113 -7.358 1.00 44.69 454 GLU A CA 1
ATOM 3351 C C . GLU A 1 454 ? -5.849 -15.030 -7.088 1.00 44.69 454 GLU A C 1
ATOM 3353 O O . GLU A 1 454 ? -6.875 -15.346 -6.481 1.00 44.69 454 GLU A O 1
ATOM 3358 N N . ALA A 1 455 ? -5.569 -13.780 -7.477 1.00 35.44 455 ALA A N 1
ATOM 3359 C CA . ALA A 1 455 ? -6.424 -12.624 -7.211 1.00 35.44 455 ALA A CA 1
ATOM 3360 C C . ALA A 1 455 ? -7.888 -12.960 -7.531 1.00 35.44 455 ALA A C 1
ATOM 3362 O O . ALA A 1 455 ? -8.272 -13.084 -8.700 1.00 35.44 455 ALA A O 1
ATOM 3363 N N . THR A 1 456 ? -8.686 -13.205 -6.485 1.00 29.97 456 THR A N 1
ATOM 3364 C CA . THR A 1 456 ? -10.010 -13.806 -6.647 1.00 29.97 456 THR A CA 1
ATOM 3365 C C . THR A 1 456 ? -10.889 -12.828 -7.410 1.00 29.97 456 THR A C 1
ATOM 3367 O O . THR A 1 456 ? -11.126 -11.732 -6.903 1.00 29.97 456 THR A O 1
ATOM 3370 N N . PRO A 1 457 ? -11.405 -13.184 -8.602 1.00 30.69 457 PRO A N 1
ATOM 3371 C CA . PRO A 1 457 ? -12.209 -12.261 -9.377 1.00 30.69 457 PRO A CA 1
ATOM 3372 C C . PRO A 1 457 ? -13.587 -12.112 -8.727 1.00 30.69 457 PRO A C 1
ATOM 3374 O O . PRO A 1 457 ? -14.538 -12.817 -9.078 1.00 30.69 457 PRO A O 1
ATOM 3377 N N . GLN A 1 458 ? -13.700 -11.144 -7.816 1.00 27.80 458 GLN A N 1
ATOM 3378 C CA . GLN A 1 458 ? -14.964 -10.464 -7.552 1.00 27.80 458 GLN A CA 1
ATOM 3379 C C . GLN A 1 458 ? -15.524 -9.909 -8.883 1.00 27.80 458 GLN A C 1
ATOM 3381 O O . GLN A 1 458 ? -14.765 -9.759 -9.850 1.00 27.80 458 GLN A O 1
ATOM 3386 N N . PRO A 1 459 ? -16.850 -9.689 -9.007 1.00 27.05 459 PRO A N 1
ATOM 3387 C CA . PRO A 1 459 ? -17.522 -9.526 -10.298 1.00 27.05 459 PRO A CA 1
ATOM 3388 C C . PRO A 1 459 ? -16.828 -8.517 -11.220 1.00 27.05 459 PRO A C 1
ATOM 3390 O O . PRO A 1 459 ? -16.860 -7.317 -10.964 1.00 27.05 459 PRO A O 1
ATOM 3393 N N . ARG A 1 460 ? -16.197 -9.027 -12.290 1.00 31.23 460 ARG A N 1
ATOM 3394 C CA . ARG A 1 460 ? -15.235 -8.291 -13.126 1.00 31.23 460 ARG A CA 1
ATOM 3395 C C . ARG A 1 460 ? -15.808 -7.001 -13.724 1.00 31.23 460 ARG A C 1
ATOM 3397 O O . ARG A 1 460 ? -16.291 -6.999 -14.856 1.00 31.23 460 ARG A O 1
ATOM 3404 N N . TYR A 1 461 ? -15.612 -5.888 -13.032 1.00 28.89 461 TYR A N 1
ATOM 3405 C CA . TYR A 1 461 ? -15.461 -4.585 -13.664 1.00 28.89 461 TYR A CA 1
ATOM 3406 C C . TYR A 1 461 ? -13.980 -4.405 -13.993 1.00 28.89 461 TYR A C 1
ATOM 3408 O O . TYR A 1 461 ? -13.188 -4.026 -13.141 1.00 28.89 461 TYR A O 1
ATOM 3416 N N . ARG A 1 462 ? -13.589 -4.715 -15.236 1.00 33.12 462 ARG A N 1
ATOM 3417 C CA . ARG A 1 462 ? -12.233 -4.437 -15.735 1.00 33.12 462 ARG A CA 1
ATOM 3418 C C . ARG A 1 462 ? -12.040 -2.930 -15.939 1.00 33.12 462 ARG A C 1
ATOM 3420 O O . ARG A 1 462 ? -12.149 -2.438 -17.063 1.00 33.12 462 ARG A O 1
ATOM 3427 N N . ASN A 1 463 ? -11.722 -2.224 -14.862 1.00 29.19 463 ASN A N 1
ATOM 3428 C CA . ASN A 1 463 ? -11.034 -0.941 -14.925 1.00 29.19 463 ASN A CA 1
ATOM 3429 C C . ASN A 1 463 ? -9.531 -1.244 -14.910 1.00 29.19 463 ASN A C 1
ATOM 3431 O O . ASN A 1 463 ? -9.034 -1.889 -14.000 1.00 29.19 463 ASN A O 1
ATOM 3435 N N . PHE A 1 464 ? -8.822 -0.892 -15.982 1.00 33.47 464 PHE A N 1
ATOM 3436 C CA . PHE A 1 464 ? -7.461 -1.387 -16.202 1.00 33.47 464 PHE A CA 1
ATOM 3437 C C . PHE A 1 464 ? -6.426 -0.635 -15.355 1.00 33.47 464 PHE A C 1
ATOM 3439 O O . PHE A 1 464 ? -6.237 0.565 -15.553 1.00 33.47 464 PHE A O 1
ATOM 3446 N N . VAL A 1 465 ? -5.702 -1.379 -14.511 1.00 29.69 465 VAL A N 1
ATOM 3447 C CA . VAL A 1 465 ? -4.423 -0.977 -13.896 1.00 29.69 465 VAL A CA 1
ATOM 3448 C C . VAL A 1 465 ? -3.442 -0.470 -14.966 1.00 29.69 465 VAL A C 1
ATOM 3450 O O . VAL A 1 465 ? -3.510 -0.868 -16.138 1.00 29.69 465 VAL A O 1
ATOM 3453 N N . GLY A 1 466 ? -2.511 0.402 -14.566 1.00 35.03 466 GLY A N 1
ATOM 3454 C CA . GLY A 1 466 ? -1.370 0.789 -15.397 1.00 35.03 466 GLY A CA 1
ATOM 3455 C C . GLY A 1 466 ? -0.628 -0.437 -15.943 1.00 35.03 466 GLY A C 1
ATOM 3456 O O . GLY A 1 466 ? -0.402 -1.411 -15.234 1.00 35.03 466 GLY A O 1
ATOM 3457 N N . LEU A 1 467 ? -0.279 -0.407 -17.231 1.00 40.06 467 LEU A N 1
ATOM 3458 C CA . LEU A 1 467 ? 0.444 -1.497 -17.886 1.00 40.06 467 LEU A CA 1
ATOM 3459 C C . LEU A 1 467 ? 1.922 -1.125 -17.993 1.00 40.06 467 LEU A C 1
ATOM 3461 O O . LEU A 1 467 ? 2.256 -0.161 -18.683 1.00 40.06 467 LEU A O 1
ATOM 3465 N N . HIS A 1 468 ? 2.792 -1.911 -17.364 1.00 38.66 468 HIS A N 1
ATOM 3466 C CA . HIS A 1 468 ? 4.234 -1.824 -17.583 1.00 38.66 468 HIS A CA 1
ATOM 3467 C C . HIS A 1 468 ? 4.612 -2.404 -18.953 1.00 38.66 468 HIS A C 1
ATOM 3469 O O . HIS A 1 468 ? 3.969 -3.324 -19.469 1.00 38.66 468 HIS A O 1
ATOM 3475 N N . SER A 1 469 ? 5.679 -1.874 -19.553 1.00 47.81 469 SER A N 1
ATOM 3476 C CA . SER A 1 469 ? 6.223 -2.415 -20.801 1.00 47.81 469 SER A CA 1
ATOM 3477 C C . SER A 1 469 ? 6.956 -3.733 -20.530 1.00 47.81 469 SER A C 1
ATOM 3479 O O . SER A 1 469 ? 8.090 -3.746 -20.062 1.00 47.81 469 SER A O 1
ATOM 3481 N N . HIS A 1 470 ? 6.309 -4.864 -20.819 1.00 55.34 470 HIS A N 1
ATOM 3482 C CA . HIS A 1 470 ? 6.910 -6.192 -20.624 1.00 55.34 470 HIS A CA 1
ATOM 3483 C C . HIS A 1 470 ? 7.993 -6.547 -21.660 1.00 55.34 470 HIS A C 1
ATOM 3485 O O . HIS A 1 470 ? 8.798 -7.452 -21.431 1.00 55.34 470 HIS A O 1
ATOM 3491 N N . THR A 1 471 ? 8.027 -5.858 -22.802 1.00 63.62 471 THR A N 1
ATOM 3492 C CA . THR A 1 471 ? 8.862 -6.233 -23.951 1.00 63.62 471 THR A CA 1
ATOM 3493 C C . THR A 1 471 ? 10.049 -5.285 -24.064 1.00 63.62 471 THR A C 1
ATOM 3495 O O . THR A 1 471 ? 9.991 -4.269 -24.745 1.00 63.62 471 THR A O 1
ATOM 3498 N N . SER A 1 472 ? 11.155 -5.623 -23.399 1.00 68.50 472 SER A N 1
ATOM 3499 C CA . SER A 1 472 ? 12.368 -4.790 -23.350 1.00 68.50 472 SER A CA 1
ATOM 3500 C C . SER A 1 472 ? 13.351 -5.021 -24.513 1.00 68.50 472 SER A C 1
ATOM 3502 O O . SER A 1 472 ? 14.256 -4.209 -24.728 1.00 68.50 472 SER A O 1
ATOM 3504 N N . GLN A 1 473 ? 13.167 -6.102 -25.281 1.00 72.88 473 GLN A N 1
ATOM 3505 C CA . GLN A 1 473 ? 13.940 -6.483 -26.472 1.00 72.88 473 GLN A CA 1
ATOM 3506 C C . GLN A 1 473 ? 13.011 -7.035 -27.568 1.00 72.88 473 GLN A C 1
ATOM 3508 O O . GLN A 1 473 ? 11.836 -7.285 -27.318 1.00 72.88 473 GLN A O 1
ATOM 3513 N N . VAL A 1 474 ? 13.518 -7.217 -28.794 1.00 79.69 474 VAL A N 1
ATOM 3514 C CA . VAL A 1 474 ? 12.727 -7.811 -29.890 1.00 79.69 474 VAL A CA 1
ATOM 3515 C C . VAL A 1 474 ? 12.698 -9.330 -29.746 1.00 79.69 474 VAL A C 1
ATOM 3517 O O . VAL A 1 474 ? 13.732 -9.978 -29.892 1.00 79.69 474 VAL A O 1
ATOM 3520 N N . ASN A 1 475 ? 11.510 -9.889 -29.523 1.00 77.44 475 ASN A N 1
ATOM 3521 C CA . ASN A 1 475 ? 11.291 -11.322 -29.329 1.00 77.44 475 ASN A CA 1
ATOM 3522 C C . ASN A 1 475 ? 10.574 -11.924 -30.542 1.00 77.44 475 ASN A C 1
ATOM 3524 O O . ASN A 1 475 ? 9.688 -11.293 -31.116 1.00 77.44 475 ASN A O 1
ATOM 3528 N N . ALA A 1 476 ? 10.919 -13.153 -30.931 1.00 78.94 476 ALA A N 1
ATOM 3529 C CA . ALA A 1 476 ? 10.305 -13.837 -32.070 1.00 78.94 476 ALA A CA 1
ATOM 3530 C C . ALA A 1 476 ? 9.798 -15.232 -31.679 1.00 78.94 476 ALA A C 1
ATOM 3532 O O . ALA A 1 476 ? 10.555 -16.054 -31.173 1.00 78.94 476 ALA A O 1
ATOM 3533 N N . VAL A 1 477 ? 8.525 -15.518 -31.958 1.00 80.69 477 VAL A N 1
ATOM 3534 C CA . VAL A 1 477 ? 7.881 -16.806 -31.663 1.00 80.69 477 VAL A CA 1
ATOM 3535 C C . VAL A 1 477 ? 7.367 -17.432 -32.954 1.00 80.69 477 VAL A C 1
ATOM 3537 O O . VAL A 1 477 ? 6.595 -16.821 -33.698 1.00 80.69 477 VAL A O 1
ATOM 3540 N N . ARG A 1 478 ? 7.773 -18.677 -33.221 1.00 80.69 478 ARG A N 1
ATOM 3541 C CA . ARG A 1 478 ? 7.228 -19.470 -34.327 1.00 80.69 478 ARG A CA 1
ATOM 3542 C C . ARG A 1 478 ? 5.885 -20.076 -33.919 1.00 80.69 478 ARG A C 1
ATOM 3544 O O . ARG A 1 478 ? 5.785 -20.722 -32.882 1.00 80.69 478 ARG A O 1
ATOM 3551 N N . VAL A 1 479 ? 4.870 -19.896 -34.758 1.00 79.00 479 VAL A N 1
ATOM 3552 C CA . VAL A 1 479 ? 3.516 -20.428 -34.556 1.00 79.00 479 VAL A CA 1
ATOM 3553 C C . VAL A 1 479 ? 3.122 -21.244 -35.777 1.00 79.00 479 VAL A C 1
ATOM 3555 O O . VAL A 1 479 ? 3.134 -20.731 -36.896 1.00 79.00 479 VAL A O 1
ATOM 3558 N N . ASP A 1 480 ? 2.743 -22.504 -35.583 1.00 78.06 480 ASP A N 1
ATOM 3559 C CA . ASP A 1 480 ? 2.193 -23.307 -36.672 1.00 78.06 480 ASP A CA 1
ATOM 3560 C C . ASP A 1 480 ? 0.745 -22.901 -36.950 1.00 78.06 480 ASP A C 1
ATOM 3562 O O . ASP A 1 480 ? -0.141 -22.995 -36.100 1.00 78.06 480 ASP A O 1
ATOM 3566 N N . PHE A 1 481 ? 0.519 -22.409 -38.165 1.00 77.50 481 PHE A N 1
ATOM 3567 C CA . PHE A 1 481 ? -0.768 -21.939 -38.646 1.00 77.50 481 PHE A CA 1
ATOM 3568 C C . PHE A 1 481 ? -1.411 -22.982 -39.572 1.00 77.50 481 PHE A C 1
ATOM 3570 O O . PHE A 1 481 ? -0.791 -23.948 -40.029 1.00 77.50 481 PHE A O 1
ATOM 3577 N N . SER A 1 482 ? -2.705 -22.803 -39.834 1.00 67.12 482 SER A N 1
ATOM 3578 C CA . SER A 1 482 ? -3.491 -23.736 -40.643 1.00 67.12 482 SER A CA 1
ATOM 3579 C C . SER A 1 482 ? -2.874 -24.015 -42.027 1.00 67.12 482 SER A C 1
ATOM 3581 O O . SER A 1 482 ? -2.199 -23.176 -42.629 1.00 67.12 482 SER A O 1
ATOM 3583 N N . ASN A 1 483 ? -3.127 -25.223 -42.543 1.00 62.66 483 ASN A N 1
ATOM 3584 C CA . ASN A 1 483 ? -2.679 -25.699 -43.858 1.00 62.66 483 ASN A CA 1
ATOM 3585 C C . ASN A 1 483 ? -1.148 -25.741 -44.069 1.00 62.66 483 ASN A C 1
ATOM 3587 O O . ASN A 1 483 ? -0.682 -25.601 -45.198 1.00 62.66 483 ASN A O 1
ATOM 3591 N N . GLY A 1 484 ? -0.363 -25.967 -43.009 1.00 65.62 484 GLY A N 1
ATOM 3592 C CA . GLY A 1 484 ? 1.087 -26.191 -43.116 1.00 65.62 484 GLY A CA 1
ATOM 3593 C C . GLY A 1 484 ? 1.910 -24.921 -43.350 1.00 65.62 484 GLY A C 1
ATOM 3594 O O . GLY A 1 484 ? 3.063 -25.002 -43.768 1.00 65.62 484 GLY A O 1
ATOM 3595 N N . THR A 1 485 ? 1.326 -23.751 -43.088 1.00 74.19 485 THR A N 1
ATOM 3596 C CA . THR A 1 485 ? 2.051 -22.476 -43.042 1.00 74.19 485 THR A CA 1
ATOM 3597 C C . THR A 1 485 ? 2.578 -22.276 -41.623 1.00 74.19 485 THR A C 1
ATOM 3599 O O . THR A 1 485 ? 1.774 -22.228 -40.701 1.00 74.19 485 THR A O 1
ATOM 3602 N N . SER A 1 486 ? 3.885 -22.108 -41.409 1.00 78.38 486 SER A N 1
ATOM 3603 C CA . SER A 1 486 ? 4.379 -21.565 -40.131 1.00 78.38 486 SER A CA 1
ATOM 3604 C C . SER A 1 486 ? 4.468 -20.038 -40.218 1.00 78.38 486 SER A C 1
ATOM 3606 O O . SER A 1 486 ? 4.893 -19.490 -41.236 1.00 78.38 486 SER A O 1
ATOM 3608 N N . LEU A 1 487 ? 4.094 -19.355 -39.142 1.00 84.00 487 LEU A N 1
ATOM 3609 C CA . LEU A 1 487 ? 4.270 -17.919 -38.945 1.00 84.00 487 LEU A CA 1
ATOM 3610 C C . LEU A 1 487 ? 5.425 -17.668 -37.980 1.00 84.00 487 LEU A C 1
ATOM 3612 O O . LEU A 1 487 ? 5.703 -18.492 -37.111 1.00 84.00 487 LEU A O 1
ATOM 3616 N N . VAL A 1 488 ? 6.047 -16.499 -38.095 1.00 85.94 488 VAL A N 1
ATOM 3617 C CA . VAL A 1 488 ? 6.904 -15.939 -37.047 1.00 85.94 488 VAL A CA 1
ATOM 3618 C C . VAL A 1 488 ? 6.244 -14.646 -36.597 1.00 85.94 488 VAL A C 1
ATOM 3620 O O . VAL A 1 488 ? 6.134 -13.701 -37.380 1.00 85.94 488 VAL A O 1
ATOM 3623 N N . LEU A 1 489 ? 5.749 -14.634 -35.364 1.00 88.00 489 LEU A N 1
ATOM 3624 C CA . LEU A 1 489 ? 5.257 -13.427 -34.713 1.00 88.00 489 LEU A CA 1
ATOM 3625 C C . LEU A 1 489 ? 6.449 -12.750 -34.049 1.00 88.00 489 LEU A C 1
ATOM 3627 O O . LEU A 1 489 ? 7.209 -13.408 -33.342 1.00 88.00 489 LEU A O 1
ATOM 3631 N N . VAL A 1 490 ? 6.623 -11.459 -34.308 1.00 88.00 490 VAL A N 1
ATOM 3632 C CA . VAL A 1 490 ? 7.705 -10.663 -33.731 1.00 88.00 490 VAL A CA 1
ATOM 3633 C C . VAL A 1 490 ? 7.078 -9.595 -32.859 1.00 88.00 490 VAL A C 1
ATOM 3635 O O . VAL A 1 490 ? 6.291 -8.788 -33.353 1.00 88.00 490 VAL A O 1
ATOM 3638 N N . ASP A 1 491 ? 7.428 -9.621 -31.582 1.00 86.75 491 ASP A N 1
ATOM 3639 C CA . ASP A 1 491 ? 7.048 -8.613 -30.608 1.00 86.75 491 ASP A CA 1
ATOM 3640 C C . ASP A 1 491 ? 8.199 -7.621 -30.401 1.00 86.75 491 ASP A C 1
ATOM 3642 O O . ASP A 1 491 ? 9.377 -7.980 -30.489 1.00 86.75 491 ASP A O 1
ATOM 3646 N N . THR A 1 492 ? 7.862 -6.356 -30.172 1.00 86.44 492 THR A N 1
ATOM 3647 C CA . THR A 1 492 ? 8.823 -5.246 -30.130 1.00 86.44 492 THR A CA 1
ATOM 3648 C C . THR A 1 492 ? 8.516 -4.302 -28.974 1.00 86.44 492 THR A C 1
ATOM 3650 O O . THR A 1 492 ? 7.333 -4.050 -28.741 1.00 86.44 492 THR A O 1
ATOM 3653 N N . PRO A 1 493 ? 9.530 -3.680 -28.343 1.00 83.69 493 PRO A N 1
ATOM 3654 C CA . PRO A 1 493 ? 9.298 -2.643 -27.341 1.00 83.69 493 PRO A CA 1
ATOM 3655 C C . PRO A 1 493 ? 8.386 -1.535 -27.877 1.00 83.69 493 PRO A C 1
ATOM 3657 O O . PRO A 1 493 ? 8.586 -1.034 -28.989 1.00 83.69 493 PRO A O 1
ATOM 3660 N N . GLY A 1 494 ? 7.367 -1.175 -27.099 1.00 81.12 494 GLY A N 1
ATOM 3661 C CA . GLY A 1 494 ? 6.396 -0.148 -27.464 1.00 81.12 494 GLY A CA 1
ATOM 3662 C C . GLY A 1 494 ? 6.909 1.246 -27.121 1.00 81.12 494 GLY A C 1
ATOM 3663 O O . GLY A 1 494 ? 7.383 1.461 -26.017 1.00 81.12 494 GLY A O 1
ATOM 3664 N N . PHE A 1 495 ? 6.791 2.203 -28.046 1.00 78.00 495 PHE A N 1
ATOM 3665 C CA . PHE A 1 495 ? 7.017 3.628 -27.752 1.00 78.00 495 PHE A CA 1
ATOM 3666 C C . PHE A 1 495 ? 6.124 4.094 -26.587 1.00 78.00 495 PHE A C 1
ATOM 3668 O O . PHE A 1 495 ? 4.974 3.656 -26.522 1.00 78.00 495 PHE A O 1
ATOM 3675 N N . ASP A 1 496 ? 6.603 5.034 -25.760 1.00 70.12 496 ASP A N 1
ATOM 3676 C CA . ASP A 1 496 ? 6.076 5.328 -24.399 1.00 70.12 496 ASP A CA 1
ATOM 3677 C C . ASP A 1 496 ? 6.444 4.263 -23.330 1.00 70.12 496 ASP A C 1
ATOM 3679 O O . ASP A 1 496 ? 5.663 3.969 -22.428 1.00 70.12 496 ASP A O 1
ATOM 3683 N N . ASP A 1 497 ? 7.634 3.658 -23.442 1.00 72.94 497 ASP A N 1
ATOM 3684 C CA . ASP A 1 497 ? 8.166 2.665 -22.491 1.00 72.94 497 ASP A CA 1
ATOM 3685 C C . ASP A 1 497 ? 8.559 3.296 -21.140 1.00 72.94 497 ASP A C 1
ATOM 3687 O O . ASP A 1 497 ? 9.100 4.403 -21.080 1.00 72.94 497 ASP A O 1
ATOM 3691 N N . THR A 1 498 ? 8.316 2.567 -20.048 1.00 56.19 498 THR A N 1
ATOM 3692 C CA . THR A 1 498 ? 8.590 3.003 -18.668 1.00 56.19 498 THR A CA 1
ATOM 3693 C C . THR A 1 498 ? 10.088 3.168 -18.376 1.00 56.19 498 THR A C 1
ATOM 3695 O O . THR A 1 498 ? 10.480 4.061 -17.626 1.00 56.19 498 THR A O 1
ATOM 3698 N N . GLU A 1 499 ? 10.942 2.334 -18.976 1.00 63.59 499 GLU A N 1
ATOM 3699 C CA . GLU A 1 499 ? 12.388 2.308 -18.734 1.00 63.59 499 GLU A CA 1
ATOM 3700 C C . GLU A 1 499 ? 13.196 2.973 -19.857 1.00 63.59 499 GLU A C 1
ATOM 3702 O O . GLU A 1 499 ? 14.257 3.554 -19.610 1.00 63.59 499 GLU A O 1
ATOM 3707 N N . LYS A 1 500 ? 12.750 2.829 -21.112 1.00 71.06 500 LYS A N 1
ATOM 3708 C CA . LYS A 1 500 ? 13.555 3.138 -22.305 1.00 71.06 500 LYS A CA 1
ATOM 3709 C C . LYS A 1 500 ? 13.066 4.399 -22.992 1.00 71.06 500 LYS A C 1
ATOM 3711 O O . LYS A 1 500 ? 11.882 4.590 -23.236 1.00 71.06 500 LYS A O 1
ATOM 3716 N N . SER A 1 501 ? 13.996 5.264 -23.390 1.00 78.62 501 SER A N 1
ATOM 3717 C CA . SER A 1 501 ? 13.625 6.427 -24.197 1.00 78.62 501 SER A CA 1
ATOM 3718 C C . SER A 1 501 ? 13.115 5.990 -25.577 1.00 78.62 501 SER A C 1
ATOM 3720 O O . SER A 1 501 ? 13.633 5.040 -26.168 1.00 78.62 501 SER A O 1
ATOM 3722 N N . ASP A 1 502 ? 12.191 6.746 -26.181 1.00 82.50 502 ASP A N 1
ATOM 3723 C CA . ASP A 1 502 ? 11.761 6.508 -27.573 1.00 82.50 502 ASP A CA 1
ATOM 3724 C C . ASP A 1 502 ? 12.930 6.487 -28.573 1.00 82.50 502 ASP A C 1
ATOM 3726 O O . ASP A 1 502 ? 12.838 5.872 -29.634 1.00 82.50 502 ASP A O 1
ATOM 3730 N N . ARG A 1 503 ? 14.053 7.135 -28.232 1.00 83.31 503 ARG A N 1
ATOM 3731 C CA . ARG A 1 503 ? 15.323 7.077 -28.971 1.00 83.31 503 ARG A CA 1
ATOM 3732 C C . ARG A 1 503 ? 15.928 5.672 -28.948 1.00 83.31 503 ARG A C 1
ATOM 3734 O O . ARG A 1 503 ? 16.404 5.204 -29.981 1.00 83.31 503 ARG A O 1
ATOM 3741 N N . GLU A 1 504 ? 15.928 5.012 -27.795 1.00 80.88 504 GLU A N 1
ATOM 3742 C CA . GLU A 1 504 ? 16.417 3.640 -27.622 1.00 80.88 504 GLU A CA 1
ATOM 3743 C C . GLU A 1 504 ? 15.474 2.621 -28.256 1.00 80.88 504 GLU A C 1
ATOM 3745 O O . GLU A 1 504 ? 15.941 1.748 -28.981 1.00 80.88 504 GLU A O 1
ATOM 3750 N N . ILE A 1 505 ? 14.163 2.796 -28.102 1.00 86.12 505 ILE A N 1
ATOM 3751 C CA . ILE A 1 505 ? 13.143 1.961 -28.755 1.00 86.12 505 ILE A CA 1
ATOM 3752 C C . ILE A 1 505 ? 13.266 2.071 -30.278 1.00 86.12 505 ILE A C 1
ATOM 3754 O O . ILE A 1 505 ? 13.369 1.061 -30.976 1.00 86.12 505 ILE A O 1
ATOM 3758 N N . LEU A 1 506 ? 13.369 3.301 -30.803 1.00 89.12 506 LEU A N 1
ATOM 3759 C CA . LEU A 1 506 ? 13.613 3.537 -32.223 1.00 89.12 506 LEU A CA 1
ATOM 3760 C C . LEU A 1 506 ? 14.926 2.884 -32.674 1.00 89.12 506 LEU A C 1
ATOM 3762 O O . LEU A 1 506 ? 14.943 2.290 -33.746 1.00 89.12 506 LEU A O 1
ATOM 3766 N N . LYS A 1 507 ? 16.004 2.940 -31.875 1.00 84.75 507 LYS A N 1
ATOM 3767 C CA . LYS A 1 507 ? 17.291 2.273 -32.165 1.00 84.75 507 LYS A CA 1
ATOM 3768 C C . LYS A 1 507 ? 17.144 0.749 -32.223 1.00 84.75 507 LYS A C 1
ATOM 3770 O O . LYS A 1 507 ? 17.626 0.149 -33.182 1.00 84.75 507 LYS A O 1
ATOM 3775 N N . ILE A 1 508 ? 16.456 0.140 -31.256 1.00 85.06 508 ILE A N 1
ATOM 3776 C CA . ILE A 1 508 ? 16.205 -1.309 -31.177 1.00 85.06 508 ILE A CA 1
ATOM 3777 C C . ILE A 1 508 ? 15.411 -1.778 -32.405 1.00 85.06 508 ILE A C 1
ATOM 3779 O O . ILE A 1 508 ? 15.892 -2.616 -33.172 1.00 85.06 508 ILE A O 1
ATOM 3783 N N . VAL A 1 509 ? 14.242 -1.177 -32.650 1.00 89.25 509 VAL A N 1
ATOM 3784 C CA . VAL A 1 509 ? 13.356 -1.540 -33.768 1.00 89.25 509 VAL A CA 1
ATOM 3785 C C . VAL A 1 509 ? 14.033 -1.281 -35.118 1.00 89.25 509 VAL A C 1
ATOM 3787 O O . VAL A 1 509 ? 14.001 -2.135 -36.003 1.00 89.25 509 VAL A O 1
ATOM 3790 N N . ALA A 1 510 ? 14.707 -0.139 -35.289 1.00 89.44 510 ALA A N 1
ATOM 3791 C CA . ALA A 1 510 ? 15.413 0.195 -36.525 1.00 89.44 510 ALA A CA 1
ATOM 3792 C C . ALA A 1 510 ? 16.556 -0.773 -36.851 1.00 89.44 510 ALA A C 1
ATOM 3794 O O . ALA A 1 510 ? 16.713 -1.159 -38.010 1.00 89.44 510 ALA A O 1
ATOM 3795 N N . ASN A 1 511 ? 17.349 -1.160 -35.847 1.00 85.69 511 ASN A N 1
ATOM 3796 C CA . ASN A 1 511 ? 18.442 -2.110 -36.026 1.00 85.69 511 ASN A CA 1
ATOM 3797 C C . ASN A 1 511 ? 17.900 -3.486 -36.422 1.00 85.69 511 ASN A C 1
ATOM 3799 O O . ASN A 1 511 ? 18.340 -4.031 -37.428 1.00 85.69 511 ASN A O 1
ATOM 3803 N N . TRP A 1 512 ? 16.890 -4.006 -35.717 1.00 88.00 512 TRP A N 1
ATOM 3804 C CA . TRP A 1 512 ? 16.271 -5.285 -36.079 1.00 88.00 512 TRP A CA 1
ATOM 3805 C C . TRP A 1 512 ? 15.710 -5.269 -37.512 1.00 88.00 512 TRP A C 1
ATOM 3807 O O . TRP A 1 512 ? 16.008 -6.150 -38.321 1.00 88.00 512 TRP A O 1
ATOM 3817 N N . LEU A 1 513 ? 14.986 -4.206 -37.881 1.00 90.19 513 LEU A N 1
ATOM 3818 C CA . LEU A 1 513 ? 14.468 -4.019 -39.239 1.00 90.19 513 LEU A CA 1
ATOM 3819 C C . LEU A 1 513 ? 15.578 -3.945 -40.302 1.00 90.19 513 LEU A C 1
ATOM 3821 O O . LEU A 1 513 ? 15.388 -4.451 -41.414 1.00 90.19 513 LEU A O 1
ATOM 3825 N N . ARG A 1 514 ? 16.725 -3.332 -39.981 1.00 87.88 514 ARG A N 1
ATOM 3826 C CA . ARG A 1 514 ? 17.910 -3.273 -40.850 1.00 87.88 514 ARG A CA 1
ATOM 3827 C C . ARG A 1 514 ? 18.477 -4.670 -41.103 1.00 87.88 514 ARG A C 1
ATOM 3829 O O . ARG A 1 514 ? 18.673 -5.015 -42.267 1.00 87.88 514 ARG A O 1
ATOM 3836 N N . GLU A 1 515 ? 18.672 -5.475 -40.059 1.00 84.44 515 GLU A N 1
ATOM 3837 C CA . GLU A 1 515 ? 19.194 -6.844 -40.192 1.00 84.44 515 GLU A CA 1
ATOM 3838 C C . GLU A 1 515 ? 18.247 -7.730 -41.016 1.00 84.44 515 GLU A C 1
ATOM 3840 O O . GLU A 1 515 ? 18.675 -8.360 -41.984 1.00 84.44 515 GLU A O 1
ATOM 3845 N N . VAL A 1 516 ? 16.936 -7.682 -40.741 1.00 87.06 516 VAL A N 1
ATOM 3846 C CA . VAL A 1 516 ? 15.900 -8.389 -41.527 1.00 87.06 516 VAL A CA 1
ATOM 3847 C C . VAL A 1 516 ? 15.961 -8.032 -43.018 1.00 87.06 516 VAL A C 1
ATOM 3849 O O . VAL A 1 516 ? 15.782 -8.898 -43.872 1.00 87.06 516 VAL A O 1
ATOM 3852 N N . ARG A 1 517 ? 16.243 -6.766 -43.356 1.00 87.62 517 ARG A N 1
ATOM 3853 C CA . ARG A 1 517 ? 16.360 -6.296 -44.748 1.00 87.62 517 ARG A CA 1
ATOM 3854 C C . ARG A 1 517 ? 17.663 -6.733 -45.430 1.00 87.62 517 ARG A C 1
ATOM 3856 O O . ARG A 1 517 ? 17.686 -6.877 -46.658 1.00 87.62 517 ARG A O 1
ATOM 3863 N N . GLN A 1 518 ? 18.742 -6.893 -44.665 1.00 85.00 518 GLN A N 1
ATOM 3864 C CA . GLN A 1 518 ? 20.044 -7.339 -45.168 1.00 85.00 518 GLN A CA 1
ATOM 3865 C C . GLN A 1 518 ? 20.123 -8.866 -45.313 1.00 85.00 518 GLN A C 1
ATOM 3867 O O . GLN A 1 518 ? 20.825 -9.346 -46.207 1.00 85.00 518 GLN A O 1
ATOM 3872 N N . TYR A 1 519 ? 19.362 -9.609 -44.501 1.00 82.12 519 TYR A N 1
ATOM 3873 C CA . TYR A 1 519 ? 19.299 -11.068 -44.511 1.00 82.12 519 TYR A CA 1
ATOM 3874 C C . TYR A 1 519 ? 19.024 -11.660 -45.902 1.00 82.12 519 TYR A C 1
ATOM 3876 O O . TYR A 1 519 ? 18.105 -11.249 -46.619 1.00 82.12 519 TYR A O 1
ATOM 3884 N 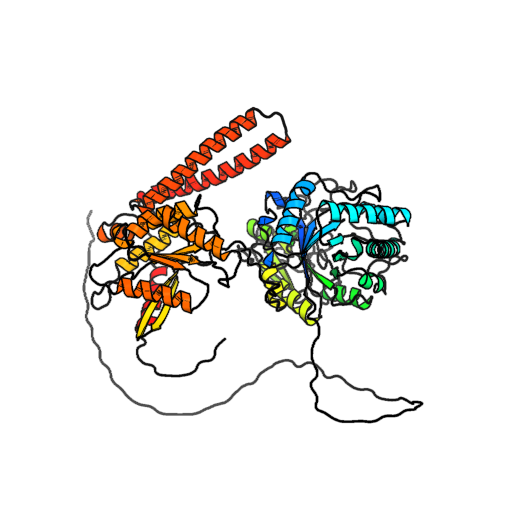N . GLN A 1 520 ? 19.797 -12.693 -46.240 1.00 79.88 520 GLN A N 1
ATOM 3885 C CA . GLN A 1 520 ? 19.571 -13.586 -47.371 1.00 79.88 520 GLN A CA 1
ATOM 3886 C C . GLN A 1 520 ? 19.803 -15.030 -46.921 1.00 79.88 520 GLN A C 1
ATOM 3888 O O . GLN A 1 520 ? 20.803 -15.308 -46.261 1.00 79.88 520 GLN A O 1
ATOM 3893 N N . ASP A 1 521 ? 18.904 -15.942 -47.294 1.00 77.12 521 ASP A N 1
ATOM 3894 C CA . ASP A 1 521 ? 19.098 -17.377 -47.064 1.00 77.12 521 ASP A CA 1
ATOM 3895 C C . ASP A 1 521 ? 20.208 -17.950 -47.974 1.00 77.12 521 ASP A C 1
ATOM 3897 O O . ASP A 1 521 ? 20.742 -17.278 -48.866 1.00 77.12 521 ASP A O 1
ATOM 3901 N N . SER A 1 522 ? 20.540 -19.232 -47.802 1.00 76.94 522 SER A N 1
ATOM 3902 C CA . SER A 1 522 ? 21.538 -19.929 -48.632 1.00 76.94 522 SER A CA 1
ATOM 3903 C C . SER A 1 522 ? 21.196 -19.963 -50.134 1.00 76.94 522 SER A C 1
ATOM 3905 O O . SER A 1 522 ? 22.083 -20.183 -50.958 1.00 76.94 522 SER A O 1
ATOM 3907 N N . ASN A 1 523 ? 19.934 -19.719 -50.501 1.00 76.94 523 ASN A N 1
ATOM 3908 C CA . ASN A 1 523 ? 19.431 -19.648 -51.873 1.00 76.94 523 ASN A CA 1
ATOM 3909 C C . ASN A 1 523 ? 19.338 -18.199 -52.402 1.00 76.94 523 ASN A C 1
ATOM 3911 O O . ASN A 1 523 ? 18.911 -17.992 -53.539 1.00 76.94 523 ASN A O 1
ATOM 3915 N N . ARG A 1 524 ? 19.774 -17.204 -51.612 1.00 78.00 524 ARG A N 1
ATOM 3916 C CA . ARG A 1 524 ? 19.673 -15.750 -51.853 1.00 78.00 524 ARG A CA 1
ATOM 3917 C C . ARG A 1 524 ? 18.249 -15.178 -51.826 1.00 78.00 524 ARG A C 1
ATOM 3919 O O . ARG A 1 524 ? 18.025 -14.070 -52.320 1.00 78.00 524 ARG A O 1
ATOM 3926 N N . ASN A 1 525 ? 17.295 -15.881 -51.224 1.00 75.75 525 ASN A N 1
ATOM 3927 C CA . ASN A 1 525 ? 15.982 -15.324 -50.913 1.00 75.75 525 ASN A CA 1
ATOM 3928 C C . ASN A 1 525 ? 16.120 -14.314 -49.770 1.00 75.75 525 ASN A C 1
ATOM 3930 O O . ASN A 1 525 ? 16.763 -14.602 -48.762 1.00 75.75 525 ASN A O 1
ATOM 3934 N N . LYS A 1 526 ? 15.499 -13.140 -49.906 1.00 78.50 526 LYS A N 1
ATOM 3935 C CA . LYS A 1 526 ? 15.407 -12.163 -48.815 1.00 78.50 526 LYS A CA 1
ATOM 3936 C C . LYS A 1 526 ? 14.253 -12.515 -47.883 1.00 78.50 526 LYS A C 1
ATOM 3938 O O . LYS A 1 526 ? 13.224 -13.007 -48.342 1.00 78.50 526 LYS A O 1
ATOM 3943 N N . LEU A 1 527 ? 14.406 -12.204 -46.598 1.00 80.88 527 LEU A N 1
ATOM 3944 C CA . LEU A 1 527 ? 13.289 -12.233 -45.659 1.00 80.88 527 LEU A CA 1
ATOM 3945 C C . LEU A 1 527 ? 12.385 -11.014 -45.911 1.00 80.88 527 LEU A C 1
ATOM 3947 O O . LEU A 1 527 ? 12.869 -9.896 -46.097 1.00 80.88 527 LEU A O 1
ATOM 3951 N N . GLU A 1 528 ? 11.070 -11.229 -45.943 1.00 81.88 528 GLU A N 1
ATOM 3952 C CA . GLU A 1 528 ? 10.075 -10.180 -46.186 1.00 81.88 528 GLU A CA 1
ATOM 3953 C C . GLU A 1 528 ? 9.092 -10.085 -45.018 1.00 81.88 528 GLU A C 1
ATOM 3955 O O . GLU A 1 528 ? 8.567 -11.093 -44.542 1.00 81.88 528 GLU A O 1
ATOM 3960 N N . ILE A 1 529 ? 8.807 -8.860 -44.573 1.00 88.69 529 ILE A N 1
ATOM 3961 C CA . ILE A 1 529 ? 7.817 -8.610 -43.524 1.00 88.69 529 ILE A CA 1
ATOM 3962 C C . ILE A 1 529 ? 6.430 -8.721 -44.156 1.00 88.69 529 ILE A C 1
ATOM 3964 O O . ILE A 1 529 ? 6.050 -7.919 -45.010 1.00 88.69 529 ILE A O 1
ATOM 3968 N N . SER A 1 530 ? 5.677 -9.743 -43.746 1.00 87.31 530 SER A N 1
ATOM 3969 C CA . SER A 1 530 ? 4.365 -10.042 -44.331 1.00 87.31 530 SER A CA 1
ATOM 3970 C C . SER A 1 530 ? 3.343 -8.938 -44.041 1.00 87.31 530 SER A C 1
ATOM 3972 O O . SER A 1 530 ? 2.651 -8.504 -44.963 1.00 87.31 530 SER A O 1
ATOM 3974 N N . GLY A 1 531 ? 3.332 -8.422 -42.810 1.00 90.75 531 GLY A N 1
ATOM 3975 C CA . GLY A 1 531 ? 2.578 -7.241 -42.396 1.00 90.75 531 GLY A CA 1
ATOM 3976 C C . GLY A 1 531 ? 2.903 -6.827 -40.962 1.00 90.75 531 GLY A C 1
ATOM 3977 O O . GLY A 1 531 ? 3.757 -7.442 -40.325 1.00 90.75 531 GLY A O 1
ATOM 3978 N N . ILE A 1 532 ? 2.244 -5.776 -40.473 1.00 93.31 532 ILE A N 1
ATOM 3979 C CA . ILE A 1 532 ? 2.409 -5.246 -39.111 1.00 93.31 532 ILE A CA 1
ATOM 3980 C C . ILE A 1 532 ? 1.039 -5.080 -38.449 1.00 93.31 532 ILE A C 1
ATOM 3982 O O . ILE A 1 532 ? 0.116 -4.532 -39.052 1.00 93.31 532 ILE A O 1
ATOM 3986 N N . LEU A 1 533 ? 0.928 -5.503 -37.190 1.00 94.75 533 LEU A N 1
ATOM 3987 C CA . LEU A 1 533 ? -0.214 -5.202 -36.331 1.00 94.75 533 LEU A CA 1
ATOM 3988 C C . LEU A 1 533 ? 0.108 -3.961 -35.492 1.00 94.75 533 LEU A C 1
ATOM 3990 O O . LEU A 1 533 ? 1.054 -3.975 -34.712 1.00 94.75 533 LEU A O 1
ATOM 3994 N N . TYR A 1 534 ? -0.671 -2.891 -35.647 1.00 94.19 534 TYR A N 1
ATOM 3995 C CA . TYR A 1 534 ? -0.612 -1.728 -34.762 1.00 94.19 534 TYR A CA 1
ATOM 3996 C C . TYR A 1 534 ? -1.698 -1.881 -33.699 1.00 94.19 534 TYR A C 1
ATOM 3998 O O . TYR A 1 534 ? -2.885 -1.839 -34.028 1.00 94.19 534 TYR A O 1
ATOM 4006 N N . LEU A 1 535 ? -1.307 -2.084 -32.441 1.00 92.56 535 LEU A N 1
ATOM 4007 C CA . LEU A 1 535 ? -2.248 -2.288 -31.341 1.00 92.56 535 LEU A CA 1
ATOM 4008 C C . LEU A 1 535 ? -2.663 -0.948 -30.714 1.00 92.56 535 LEU A C 1
ATOM 4010 O O . LEU A 1 535 ? -1.833 -0.068 -30.501 1.00 92.56 535 LEU A O 1
ATOM 4014 N N . HIS A 1 536 ? -3.949 -0.797 -30.399 1.00 90.69 536 HIS A N 1
ATOM 4015 C CA . HIS A 1 536 ? -4.491 0.376 -29.702 1.00 90.69 536 HIS A CA 1
ATOM 4016 C C . HIS A 1 536 ? -5.607 -0.050 -28.741 1.00 90.69 536 HIS A C 1
ATOM 4018 O O . HIS A 1 536 ? -6.406 -0.916 -29.092 1.00 90.69 536 HIS A O 1
ATOM 4024 N N . ARG A 1 537 ? -5.704 0.529 -27.540 1.00 87.38 537 ARG A N 1
ATOM 4025 C CA . ARG A 1 537 ? -6.753 0.141 -26.582 1.00 87.38 537 ARG A CA 1
ATOM 4026 C C . ARG A 1 537 ? -8.048 0.866 -26.932 1.00 87.38 537 ARG A C 1
ATOM 4028 O O . ARG A 1 537 ? -8.054 2.085 -27.067 1.00 87.38 537 ARG A O 1
ATOM 4035 N N . ILE A 1 538 ? -9.167 0.150 -27.045 1.00 88.69 538 ILE A N 1
ATOM 4036 C CA . ILE A 1 538 ? -10.459 0.793 -27.352 1.00 88.69 538 ILE A CA 1
ATOM 4037 C C . ILE A 1 538 ? -10.976 1.677 -26.201 1.00 88.69 538 ILE A C 1
ATOM 4039 O O . ILE A 1 538 ? -11.818 2.550 -26.410 1.00 88.69 538 ILE A O 1
ATOM 4043 N N . THR A 1 539 ? -10.437 1.471 -24.997 1.00 77.94 539 THR A N 1
ATOM 4044 C CA . THR A 1 539 ? -10.702 2.243 -23.778 1.00 77.94 539 THR A CA 1
ATOM 4045 C C . THR A 1 539 ? -10.017 3.614 -23.751 1.00 77.94 539 THR A C 1
ATOM 4047 O O . THR A 1 539 ? -10.435 4.471 -22.971 1.00 77.94 539 THR A O 1
ATOM 4050 N N . ASP A 1 540 ? -9.019 3.872 -24.610 1.00 76.25 540 ASP A N 1
ATOM 4051 C CA . ASP A 1 540 ? -8.338 5.170 -24.689 1.00 76.25 540 ASP A CA 1
ATOM 4052 C C . ASP A 1 540 ? -9.303 6.233 -25.242 1.00 76.25 540 ASP A C 1
ATOM 4054 O O . ASP A 1 540 ? -9.458 6.401 -26.453 1.00 76.25 540 ASP A O 1
ATOM 4058 N N . ASN A 1 541 ? -9.977 6.968 -24.353 1.00 68.00 541 ASN A N 1
ATOM 4059 C CA . ASN A 1 541 ? -11.057 7.904 -24.697 1.00 68.00 541 ASN A CA 1
ATOM 4060 C C . ASN A 1 541 ? -10.596 9.201 -25.402 1.00 68.00 541 ASN A C 1
ATOM 4062 O O . ASN A 1 541 ? -11.430 10.008 -25.815 1.00 68.00 541 ASN A O 1
ATOM 4066 N N . ARG A 1 542 ? -9.282 9.409 -25.565 1.00 70.31 542 ARG A N 1
ATOM 4067 C CA . ARG A 1 542 ? -8.667 10.561 -26.245 1.00 70.31 542 ARG A CA 1
ATOM 4068 C C . ARG A 1 542 ? -7.498 10.108 -27.119 1.00 70.31 542 ARG A C 1
ATOM 4070 O O . ARG A 1 542 ? -6.719 9.251 -26.728 1.00 70.31 542 ARG A O 1
ATOM 4077 N N . MET A 1 543 ? -7.351 10.717 -28.297 1.00 76.81 543 MET A N 1
ATOM 4078 C CA . MET A 1 543 ? -6.184 10.550 -29.182 1.00 76.81 543 MET A CA 1
ATOM 4079 C C . MET A 1 543 ? -5.364 11.848 -29.207 1.00 76.81 543 MET A C 1
ATOM 4081 O O . MET A 1 543 ? -5.366 12.610 -30.173 1.00 76.81 543 MET A O 1
ATOM 4085 N N . GLY A 1 544 ? -4.688 12.123 -28.094 1.00 69.50 544 GLY A N 1
ATOM 4086 C CA . GLY A 1 544 ? -3.809 13.278 -27.901 1.00 69.50 544 GLY A CA 1
ATOM 4087 C C . GLY A 1 544 ? -2.629 12.902 -27.008 1.00 69.50 544 GLY A C 1
ATOM 4088 O O . GLY A 1 544 ? -2.659 11.853 -26.376 1.00 69.50 544 GLY A O 1
ATOM 4089 N N . GLY A 1 545 ? -1.576 13.722 -26.976 1.00 75.12 545 GLY A N 1
ATOM 4090 C CA . GLY A 1 545 ? -0.333 13.344 -26.293 1.00 75.12 545 GLY A CA 1
ATOM 4091 C C . GLY A 1 545 ? 0.364 12.172 -26.994 1.00 75.12 545 GLY A C 1
ATOM 4092 O O . GLY A 1 545 ? 0.482 12.172 -28.227 1.00 75.12 545 GLY A O 1
ATOM 4093 N N . THR A 1 546 ? 0.824 11.181 -26.228 1.00 74.81 546 THR A N 1
ATOM 4094 C CA . THR A 1 546 ? 1.706 10.129 -26.748 1.00 74.81 546 THR A CA 1
ATOM 4095 C C . THR A 1 546 ? 1.090 9.206 -27.812 1.00 74.81 546 THR A C 1
ATOM 4097 O O . THR A 1 546 ? 1.748 8.996 -28.831 1.00 74.81 546 THR A O 1
ATOM 4100 N N . PRO A 1 547 ? -0.170 8.732 -27.728 1.00 79.81 547 PRO A N 1
ATOM 4101 C CA . PRO A 1 547 ? -0.760 7.918 -28.798 1.00 79.81 547 PRO A CA 1
ATOM 4102 C C . PRO A 1 547 ? -0.716 8.588 -30.184 1.00 79.81 547 PRO A C 1
ATOM 4104 O O . PRO A 1 547 ? -0.438 7.939 -31.195 1.00 79.81 547 PRO A O 1
ATOM 4107 N N . LEU A 1 548 ? -0.899 9.914 -30.244 1.00 82.75 548 LEU A N 1
ATOM 4108 C CA . LEU A 1 548 ? -0.815 10.675 -31.494 1.00 82.75 548 LEU A CA 1
ATOM 4109 C C . LEU A 1 548 ? 0.636 10.841 -31.984 1.00 82.75 548 LEU A C 1
ATOM 4111 O O . LEU A 1 548 ? 0.884 10.789 -33.190 1.00 82.75 548 LEU A O 1
ATOM 4115 N N . LYS A 1 549 ? 1.593 11.011 -31.064 1.00 84.19 549 LYS A N 1
ATOM 4116 C CA . LYS A 1 549 ? 3.040 11.003 -31.338 1.00 84.19 549 LYS A CA 1
ATOM 4117 C C . LYS A 1 549 ? 3.478 9.657 -31.928 1.00 84.19 549 LYS A C 1
ATOM 4119 O O . LYS A 1 549 ? 4.076 9.624 -33.005 1.00 84.19 549 LYS A O 1
ATOM 4124 N N . ASN A 1 550 ? 3.100 8.559 -31.279 1.00 87.69 550 ASN A N 1
ATOM 4125 C CA . ASN A 1 550 ? 3.458 7.200 -31.678 1.00 87.69 550 ASN A CA 1
ATOM 4126 C C . ASN A 1 550 ? 2.863 6.854 -33.047 1.00 87.69 550 ASN A C 1
ATOM 4128 O O . ASN A 1 550 ? 3.558 6.298 -33.894 1.00 87.69 550 ASN A O 1
ATOM 4132 N N . LEU A 1 551 ? 1.619 7.265 -33.323 1.00 90.44 551 LEU A N 1
ATOM 4133 C CA . LEU A 1 551 ? 0.988 7.093 -34.635 1.00 90.44 551 LEU A CA 1
ATOM 4134 C C . LEU A 1 551 ? 1.725 7.848 -35.761 1.00 90.44 551 LEU A C 1
ATOM 4136 O O . LEU A 1 551 ? 1.891 7.313 -36.861 1.00 90.44 551 LEU A O 1
ATOM 4140 N N . ARG A 1 552 ? 2.206 9.075 -35.503 1.00 89.56 552 ARG A N 1
ATOM 4141 C CA . ARG A 1 552 ? 3.011 9.842 -36.474 1.00 89.56 552 ARG A CA 1
ATOM 4142 C C . ARG A 1 552 ? 4.344 9.153 -36.762 1.00 89.56 552 ARG A C 1
ATOM 4144 O O . ARG A 1 552 ? 4.665 8.937 -37.932 1.00 89.56 552 ARG A O 1
ATOM 4151 N N . LEU A 1 553 ? 5.080 8.773 -35.715 1.00 89.81 553 LEU A N 1
ATOM 4152 C CA . LEU A 1 553 ? 6.365 8.079 -35.826 1.00 89.81 553 LEU A CA 1
ATOM 4153 C C . LEU A 1 553 ? 6.212 6.742 -36.568 1.00 89.81 553 LEU A C 1
ATOM 4155 O O . LEU A 1 553 ? 6.935 6.478 -37.529 1.00 89.81 553 LEU A O 1
ATOM 4159 N N . PHE A 1 554 ? 5.198 5.955 -36.205 1.00 93.00 554 PHE A N 1
ATOM 4160 C CA . PHE A 1 554 ? 4.841 4.699 -36.860 1.00 93.00 554 PHE A CA 1
ATOM 4161 C C . PHE A 1 554 ? 4.566 4.859 -38.361 1.00 93.00 554 PHE A C 1
ATOM 4163 O O . PHE A 1 554 ? 5.084 4.092 -39.178 1.00 93.00 554 PHE A O 1
ATOM 4170 N N . ARG A 1 555 ? 3.831 5.905 -38.766 1.00 93.06 555 ARG A N 1
ATOM 4171 C CA . ARG A 1 555 ? 3.615 6.192 -40.191 1.00 93.06 555 ARG A CA 1
ATOM 4172 C C . ARG A 1 555 ? 4.925 6.508 -40.925 1.00 93.06 555 ARG A C 1
ATOM 4174 O O . ARG A 1 555 ? 5.067 6.124 -42.086 1.00 93.06 555 ARG A O 1
ATOM 4181 N N . LYS A 1 556 ? 5.895 7.176 -40.285 1.00 93.75 556 LYS A N 1
ATOM 4182 C CA . LYS A 1 556 ? 7.223 7.416 -40.889 1.00 93.75 556 LYS A CA 1
ATOM 4183 C C . LYS A 1 556 ? 8.075 6.152 -40.985 1.00 93.75 556 LYS A C 1
ATOM 4185 O O . LYS A 1 556 ? 8.837 6.045 -41.940 1.00 93.75 556 LYS A O 1
ATOM 4190 N N . LEU A 1 557 ? 7.951 5.230 -40.026 1.00 92.81 557 LEU A N 1
ATOM 4191 C CA . LEU A 1 557 ? 8.606 3.917 -40.064 1.00 92.81 557 LEU A CA 1
ATOM 4192 C C . LEU A 1 557 ? 8.106 3.088 -41.251 1.00 92.81 557 LEU A C 1
ATOM 4194 O O . LEU A 1 557 ? 8.913 2.583 -42.033 1.00 92.81 557 LEU A O 1
ATOM 4198 N N . CYS A 1 558 ? 6.782 2.994 -41.404 1.00 93.38 558 CYS A N 1
ATOM 4199 C CA . CYS A 1 558 ? 6.160 2.204 -42.463 1.00 93.38 558 CYS A CA 1
ATOM 4200 C C . CYS A 1 558 ? 6.377 2.813 -43.848 1.00 93.38 558 CYS A C 1
ATOM 4202 O O . CYS A 1 558 ? 6.824 2.129 -44.766 1.00 93.38 558 CYS A O 1
ATOM 4204 N N . GLY A 1 559 ? 6.091 4.108 -43.990 1.00 91.56 559 GLY A N 1
ATOM 4205 C CA . GLY A 1 559 ? 5.955 4.744 -45.293 1.00 91.56 559 GLY A CA 1
ATOM 4206 C C . GLY A 1 559 ? 4.644 4.386 -45.990 1.00 91.56 559 GLY A C 1
ATOM 4207 O O . GLY A 1 559 ? 4.062 3.323 -45.787 1.00 91.56 559 GLY A O 1
ATOM 4208 N N . ASP A 1 560 ? 4.198 5.308 -46.835 1.00 88.50 560 ASP A N 1
ATOM 4209 C CA . ASP A 1 560 ? 2.917 5.247 -47.540 1.00 88.50 560 ASP A CA 1
ATOM 4210 C C . ASP A 1 560 ? 2.775 3.965 -48.406 1.00 88.50 560 ASP A C 1
ATOM 4212 O O . ASP A 1 560 ? 1.739 3.305 -48.369 1.00 88.50 560 ASP A O 1
ATOM 4216 N N . ASP A 1 561 ? 3.858 3.518 -49.063 1.00 85.94 561 ASP A N 1
ATOM 4217 C CA . ASP A 1 561 ? 3.903 2.306 -49.910 1.00 85.94 561 ASP A CA 1
ATOM 4218 C C . ASP A 1 561 ? 3.725 0.961 -49.161 1.00 85.94 561 ASP A C 1
ATOM 4220 O O . ASP A 1 561 ? 3.579 -0.071 -49.821 1.00 85.94 561 ASP A O 1
ATOM 4224 N N . PHE A 1 562 ? 3.776 0.938 -47.820 1.00 90.81 562 PHE A N 1
ATOM 4225 C CA . PHE A 1 562 ? 3.627 -0.279 -46.998 1.00 90.81 562 PHE A CA 1
ATOM 4226 C C . PHE A 1 562 ? 2.311 -0.312 -46.198 1.00 90.81 562 PHE A C 1
ATOM 4228 O O . PHE A 1 562 ? 1.969 -1.342 -45.621 1.00 90.81 562 PHE A O 1
ATOM 4235 N N . LEU A 1 563 ? 1.542 0.783 -46.150 1.00 91.38 563 LEU A N 1
ATOM 4236 C CA . LEU A 1 563 ? 0.365 0.885 -45.273 1.00 91.38 563 LEU A CA 1
ATOM 4237 C C . LEU A 1 563 ? -0.720 -0.160 -45.568 1.00 91.38 563 LEU A C 1
ATOM 4239 O O . LEU A 1 563 ? -1.402 -0.590 -44.646 1.00 91.38 563 LEU A O 1
ATOM 4243 N N . ASN A 1 564 ? -0.823 -0.656 -46.801 1.00 89.94 564 ASN A N 1
ATOM 4244 C CA . ASN A 1 564 ? -1.710 -1.769 -47.154 1.00 89.94 564 ASN A CA 1
ATOM 4245 C C . ASN A 1 564 ? -1.343 -3.119 -46.509 1.00 89.94 564 ASN A C 1
ATOM 4247 O O . ASN A 1 564 ? -2.085 -4.077 -46.678 1.00 89.94 564 ASN A O 1
ATOM 4251 N N . ARG A 1 565 ? -0.201 -3.223 -45.821 1.00 90.44 565 ARG A N 1
ATOM 4252 C CA . ARG A 1 565 ? 0.214 -4.386 -45.018 1.00 90.44 565 ARG A CA 1
ATOM 4253 C C . ARG A 1 565 ? 0.130 -4.120 -43.511 1.00 90.44 565 ARG A C 1
ATOM 4255 O O . ARG A 1 565 ? 0.608 -4.928 -42.717 1.00 90.44 565 ARG A O 1
ATOM 4262 N N . VAL A 1 566 ? -0.453 -2.992 -43.110 1.00 93.62 566 VAL A N 1
ATOM 4263 C CA . VAL A 1 566 ? -0.717 -2.646 -41.710 1.00 93.62 566 VAL A CA 1
ATOM 4264 C C . VAL A 1 566 ? -2.162 -2.993 -41.365 1.00 93.62 566 VAL A C 1
ATOM 4266 O O . VAL A 1 566 ? -3.076 -2.625 -42.103 1.00 93.62 566 VAL A O 1
ATOM 4269 N N . CYS A 1 567 ? -2.372 -3.631 -40.213 1.00 95.25 567 CYS A N 1
ATOM 4270 C CA . CYS A 1 567 ? -3.689 -3.736 -39.593 1.00 95.25 567 CYS A CA 1
ATOM 4271 C C . CYS A 1 567 ? -3.717 -2.991 -38.256 1.00 95.25 567 CYS A C 1
ATOM 4273 O O . CYS A 1 567 ? -2.960 -3.318 -37.341 1.00 95.25 567 CYS A O 1
ATOM 4275 N N . PHE A 1 568 ? -4.596 -1.998 -38.139 1.00 95.94 568 PHE A N 1
ATOM 4276 C CA . PHE A 1 568 ? -4.900 -1.332 -36.876 1.00 95.94 568 PHE A CA 1
ATOM 4277 C C . PHE A 1 568 ? -5.857 -2.213 -36.071 1.00 95.94 568 PHE A C 1
ATOM 4279 O O . PHE A 1 568 ? -7.036 -2.346 -36.403 1.00 95.94 568 PHE A O 1
ATOM 4286 N N . THR A 1 569 ? -5.340 -2.836 -35.021 1.00 95.62 569 THR A N 1
ATOM 4287 C CA . THR A 1 569 ? -6.073 -3.793 -34.196 1.00 95.62 569 THR A CA 1
ATOM 4288 C C . THR A 1 569 ? -6.418 -3.149 -32.865 1.00 95.62 569 THR A C 1
ATOM 4290 O O . THR A 1 569 ? -5.532 -2.874 -32.054 1.00 95.62 569 THR A O 1
ATOM 4293 N N . THR A 1 570 ? -7.706 -2.934 -32.606 1.00 94.00 570 THR A N 1
ATOM 4294 C CA . THR A 1 570 ? -8.149 -2.477 -31.288 1.00 94.00 570 THR A CA 1
ATOM 4295 C C . THR A 1 570 ? -8.281 -3.630 -30.308 1.00 94.00 570 THR A C 1
ATOM 4297 O O . THR A 1 570 ? -8.852 -4.674 -30.624 1.00 94.00 570 THR A O 1
ATOM 4300 N N . THR A 1 571 ? -7.745 -3.434 -29.110 1.00 89.44 571 THR A N 1
ATOM 4301 C CA . THR A 1 571 ? -7.733 -4.385 -27.993 1.00 89.44 571 THR A CA 1
ATOM 4302 C C . THR A 1 571 ? -8.642 -3.887 -26.861 1.00 89.44 571 THR A C 1
ATOM 4304 O O . THR A 1 571 ? -9.195 -2.790 -26.946 1.00 89.44 571 THR A O 1
ATOM 4307 N N . MET A 1 572 ? -8.800 -4.681 -25.796 1.00 80.12 572 MET A N 1
ATOM 4308 C CA . MET A 1 572 ? -9.622 -4.354 -24.615 1.00 80.12 572 MET A CA 1
ATOM 4309 C C . MET A 1 572 ? -11.128 -4.173 -24.899 1.00 80.12 572 MET A C 1
ATOM 4311 O O . MET A 1 572 ? -11.801 -3.376 -24.251 1.00 80.12 572 MET A O 1
ATOM 4315 N N . TRP A 1 573 ? -11.670 -4.922 -25.865 1.00 84.00 573 TRP A N 1
ATOM 4316 C CA . TRP A 1 573 ? -13.116 -4.987 -26.117 1.00 84.00 573 TRP A CA 1
ATOM 4317 C C . TRP A 1 573 ? -13.875 -5.700 -24.987 1.00 84.00 573 TRP A C 1
ATOM 4319 O O . TRP A 1 573 ? -13.317 -6.546 -24.289 1.00 84.00 573 TRP A O 1
ATOM 4329 N N . ALA A 1 574 ? -15.166 -5.386 -24.855 1.00 62.34 574 ALA A N 1
ATOM 4330 C CA . ALA A 1 574 ? -16.069 -6.016 -23.895 1.00 62.34 574 ALA A CA 1
ATOM 4331 C C . ALA A 1 574 ? -16.181 -7.542 -24.094 1.00 62.34 574 ALA A C 1
ATOM 4333 O O . ALA A 1 574 ? -16.153 -8.037 -25.227 1.00 62.34 574 ALA A O 1
ATOM 4334 N N . GLU A 1 575 ? -16.361 -8.283 -22.991 1.00 57.25 575 GLU A N 1
ATOM 4335 C CA . GLU A 1 575 ? -16.472 -9.754 -23.002 1.00 57.25 575 GLU A CA 1
ATOM 4336 C C . GLU A 1 575 ? -17.809 -10.254 -23.599 1.00 57.25 575 GLU A C 1
ATOM 4338 O O . GLU A 1 575 ? -17.915 -11.424 -23.965 1.00 57.25 575 GLU A O 1
ATOM 4343 N N . SER A 1 576 ? -18.823 -9.388 -23.755 1.00 55.44 576 SER A N 1
ATOM 4344 C CA . SER A 1 576 ? -20.084 -9.727 -24.431 1.00 55.44 576 SER A CA 1
ATOM 4345 C C . SER A 1 576 ? -20.623 -8.581 -25.292 1.00 55.44 576 SER A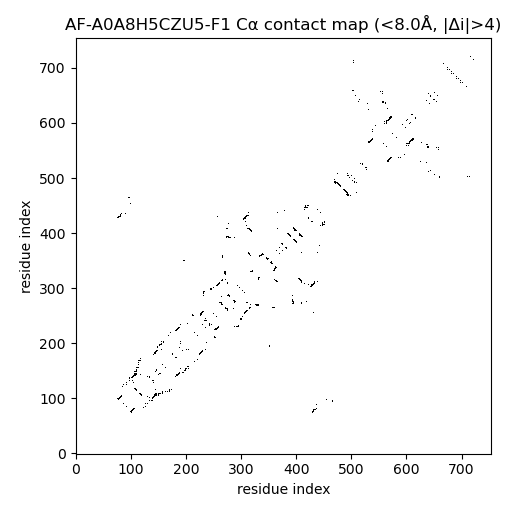 C 1
ATOM 4347 O O . SER A 1 576 ? -20.466 -7.412 -24.956 1.00 55.44 576 SER A O 1
ATOM 4349 N N . GLU A 1 577 ? -21.332 -8.907 -26.376 1.00 58.66 577 GLU A N 1
ATOM 4350 C CA . GLU A 1 577 ? -21.938 -7.902 -27.272 1.00 58.66 577 GLU A CA 1
ATOM 4351 C C . GLU A 1 577 ? -23.152 -7.178 -26.658 1.00 58.66 577 GLU A C 1
ATOM 4353 O O . GLU A 1 577 ? -23.616 -6.178 -27.201 1.00 58.66 577 GLU A O 1
ATOM 4358 N N . ASN A 1 578 ? -23.647 -7.665 -25.514 1.00 49.47 578 ASN A N 1
ATOM 4359 C CA . ASN A 1 578 ? -24.723 -7.048 -24.733 1.00 49.47 578 ASN A CA 1
ATOM 4360 C C . ASN A 1 578 ? -24.195 -6.140 -23.604 1.00 49.47 578 ASN A C 1
ATOM 4362 O O . ASN A 1 578 ? -24.983 -5.665 -22.787 1.00 49.47 578 ASN A O 1
ATOM 4366 N N . ASP A 1 579 ? -22.881 -5.916 -23.532 1.00 61.78 579 ASP A N 1
ATOM 4367 C CA . ASP A 1 579 ? -22.277 -4.980 -22.587 1.00 61.78 579 ASP A CA 1
ATOM 4368 C C . ASP A 1 579 ? -22.732 -3.541 -22.888 1.00 61.78 579 ASP A C 1
ATOM 4370 O O . ASP A 1 579 ? -22.745 -3.093 -24.041 1.00 61.78 579 ASP A O 1
ATOM 4374 N N . GLN A 1 580 ? -23.078 -2.790 -21.841 1.00 61.59 580 GLN A N 1
ATOM 4375 C CA . GLN A 1 580 ? -23.461 -1.380 -21.934 1.00 61.59 580 GLN A CA 1
ATOM 4376 C C . GLN A 1 580 ? -22.394 -0.513 -22.633 1.00 61.59 580 GLN A C 1
ATOM 4378 O O . GLN A 1 580 ? -22.736 0.481 -23.283 1.00 61.59 580 GLN A O 1
ATOM 4383 N N . TRP A 1 581 ? -21.120 -0.911 -22.563 1.00 64.50 581 TRP A N 1
ATOM 4384 C CA . TRP A 1 581 ? -19.993 -0.210 -23.173 1.00 64.50 581 TRP A CA 1
ATOM 4385 C C . TRP A 1 581 ? -19.717 -0.586 -24.635 1.00 64.50 581 TRP A C 1
ATOM 4387 O O . TRP A 1 581 ? -19.083 0.207 -25.331 1.00 64.50 581 TRP A O 1
ATOM 4397 N N . GLU A 1 582 ? -20.226 -1.709 -25.163 1.00 80.38 582 GLU A N 1
ATOM 4398 C CA . GLU A 1 582 ? -19.973 -2.126 -26.559 1.00 80.38 582 GLU A CA 1
ATOM 4399 C C . GLU A 1 582 ? -20.425 -1.031 -27.549 1.00 80.38 582 GLU A C 1
ATOM 4401 O O . GLU A 1 582 ? -19.701 -0.700 -28.486 1.00 80.38 582 GLU A O 1
ATOM 4406 N N . ASN A 1 583 ? -21.552 -0.358 -27.289 1.00 78.81 583 ASN A N 1
ATOM 4407 C CA . ASN A 1 583 ? -22.011 0.788 -28.089 1.00 78.81 583 ASN A CA 1
ATOM 4408 C C . ASN A 1 583 ? -21.070 2.009 -28.027 1.00 78.81 583 ASN A C 1
ATOM 4410 O O . ASN A 1 583 ? -20.990 2.778 -28.990 1.00 78.81 583 ASN A O 1
ATOM 4414 N N . ALA A 1 584 ? -20.381 2.229 -26.905 1.00 77.62 584 ALA A N 1
ATOM 4415 C CA . ALA A 1 584 ? -19.408 3.311 -26.754 1.00 77.62 584 ALA A CA 1
ATOM 4416 C C . ALA A 1 584 ? -18.090 2.961 -27.464 1.00 77.62 584 ALA A C 1
ATOM 4418 O O . ALA A 1 584 ? -17.572 3.770 -28.233 1.00 77.62 584 ALA A O 1
ATOM 4419 N N . PHE A 1 585 ? -17.611 1.727 -27.300 1.00 88.62 585 PHE A N 1
ATOM 4420 C CA . PHE A 1 585 ? -16.430 1.200 -27.983 1.00 88.62 585 PHE A CA 1
ATOM 4421 C C . PHE A 1 585 ? -16.615 1.138 -29.505 1.00 88.62 585 PHE A C 1
ATOM 4423 O O . PHE A 1 585 ? -15.718 1.528 -30.248 1.00 88.62 585 PHE A O 1
ATOM 4430 N N . GLN A 1 586 ? -17.801 0.780 -30.004 1.00 87.31 586 GLN A N 1
ATOM 4431 C CA . GLN A 1 586 ? -18.107 0.853 -31.437 1.00 87.31 586 GLN A CA 1
ATOM 4432 C C . GLN A 1 586 ? -18.069 2.289 -31.982 1.00 87.31 586 GLN A C 1
ATOM 4434 O O . GLN A 1 586 ? -17.524 2.513 -33.064 1.00 87.31 586 GLN A O 1
ATOM 4439 N N . LYS A 1 587 ? -18.578 3.279 -31.233 1.00 85.75 587 LYS A N 1
ATOM 4440 C CA . LYS A 1 587 ? -18.440 4.701 -31.602 1.00 85.75 587 LYS A CA 1
ATOM 4441 C C . LYS A 1 587 ? -16.978 5.145 -31.598 1.00 85.75 587 LYS A C 1
ATOM 4443 O O . LYS A 1 587 ? -16.568 5.851 -32.514 1.00 85.75 587 LYS A O 1
ATOM 4448 N N . ARG A 1 588 ? -16.190 4.701 -30.614 1.00 88.81 588 ARG A N 1
ATOM 4449 C CA . ARG A 1 588 ? -14.759 5.014 -30.513 1.00 88.81 588 ARG A CA 1
ATOM 4450 C C . ARG A 1 588 ? -13.954 4.413 -31.668 1.00 88.81 588 ARG A C 1
ATOM 4452 O O . ARG A 1 588 ? -13.146 5.117 -32.262 1.00 88.81 588 ARG A O 1
ATOM 4459 N N . GLN A 1 589 ? -14.235 3.167 -32.054 1.00 93.19 589 GLN A N 1
ATOM 4460 C CA . GLN A 1 589 ? -13.659 2.532 -33.245 1.00 93.19 589 GLN A CA 1
ATOM 4461 C C . GLN A 1 589 ? -13.954 3.357 -34.504 1.00 93.19 589 GLN A C 1
ATOM 4463 O O . GLN A 1 589 ? -13.039 3.670 -35.261 1.00 93.19 589 GLN A O 1
ATOM 4468 N N . ALA A 1 590 ? -15.218 3.746 -34.703 1.00 92.62 590 ALA A N 1
ATOM 4469 C CA . ALA A 1 590 ? -15.626 4.542 -35.857 1.00 92.62 590 ALA A CA 1
ATOM 4470 C C . ALA A 1 590 ? -14.975 5.939 -35.871 1.00 92.62 590 ALA A C 1
ATOM 4472 O O . ALA A 1 590 ? -14.632 6.445 -36.937 1.00 92.62 590 ALA A O 1
ATOM 4473 N N . GLU A 1 591 ? -14.761 6.561 -34.707 1.00 92.62 591 GLU A N 1
ATOM 4474 C CA . GLU A 1 591 ? -14.011 7.816 -34.588 1.00 92.62 591 GLU A CA 1
ATOM 4475 C C . GLU A 1 591 ? -12.542 7.630 -34.999 1.00 92.62 591 GLU A C 1
ATOM 4477 O O . GLU A 1 591 ? -12.042 8.400 -35.823 1.00 92.62 591 GLU A O 1
ATOM 4482 N N . LEU A 1 592 ? -11.864 6.598 -34.477 1.00 93.94 592 LEU A N 1
ATOM 4483 C CA . LEU A 1 592 ? -10.477 6.260 -34.821 1.00 93.94 592 LEU A CA 1
ATOM 4484 C C . LEU A 1 592 ? -10.320 6.046 -36.331 1.00 93.94 592 LEU A C 1
ATOM 4486 O O . LEU A 1 592 ? -9.445 6.649 -36.952 1.00 93.94 592 LEU A O 1
ATOM 4490 N N . GLU A 1 593 ? -11.218 5.263 -36.928 1.00 95.94 593 GLU A N 1
ATOM 4491 C CA . GLU A 1 593 ? -11.277 4.999 -38.367 1.00 95.94 593 GLU A CA 1
ATOM 4492 C C . GLU A 1 593 ? -11.537 6.261 -39.197 1.00 95.94 593 GLU A C 1
ATOM 4494 O O . GLU A 1 593 ? -10.845 6.492 -40.188 1.00 95.94 593 GLU A O 1
ATOM 4499 N N . ALA A 1 594 ? -12.495 7.101 -38.797 1.00 93.69 594 ALA A N 1
ATOM 4500 C CA . ALA A 1 594 ? -12.912 8.272 -39.567 1.00 93.69 594 ALA A CA 1
ATOM 4501 C C . ALA A 1 594 ? -11.966 9.480 -39.449 1.00 93.69 594 ALA A C 1
ATOM 4503 O O . ALA A 1 594 ? -12.005 10.363 -40.307 1.00 93.69 594 ALA A O 1
ATOM 4504 N N . THR A 1 595 ? -11.133 9.548 -38.404 1.00 90.94 595 THR A N 1
ATOM 4505 C CA . THR A 1 595 ? -10.308 10.734 -38.107 1.00 90.94 595 THR A CA 1
ATOM 4506 C C . THR A 1 595 ? -8.810 10.427 -38.084 1.00 90.94 595 THR A C 1
ATOM 4508 O O . THR A 1 595 ? -8.079 10.870 -38.971 1.00 90.94 595 THR A O 1
ATOM 4511 N N . PHE A 1 596 ? -8.335 9.657 -37.104 1.00 92.31 596 PHE A N 1
ATOM 4512 C CA . PHE A 1 596 ? -6.906 9.429 -36.870 1.00 92.31 596 PHE A CA 1
ATOM 4513 C C . PHE A 1 596 ? -6.290 8.430 -37.858 1.00 92.31 596 PHE A C 1
ATOM 4515 O O . PHE A 1 596 ? -5.150 8.612 -38.293 1.00 92.31 596 PHE A O 1
ATOM 4522 N N . TRP A 1 597 ? -7.036 7.394 -38.247 1.00 95.75 597 TRP A N 1
ATOM 4523 C CA . TRP A 1 597 ? -6.566 6.329 -39.140 1.00 95.75 597 TRP A CA 1
ATOM 4524 C C . TRP A 1 597 ? -7.011 6.492 -40.593 1.00 95.75 597 TRP A C 1
ATOM 4526 O O . TRP A 1 597 ? -6.397 5.889 -41.475 1.00 95.75 597 TRP A O 1
ATOM 4536 N N . ALA A 1 598 ? -7.986 7.363 -40.879 1.00 95.00 598 ALA A N 1
ATOM 4537 C CA . ALA A 1 598 ? -8.492 7.620 -42.230 1.00 95.00 598 ALA A CA 1
ATOM 4538 C C . ALA A 1 598 ? -7.391 7.826 -43.302 1.00 95.00 598 ALA A C 1
ATOM 4540 O O . ALA A 1 598 ? -7.495 7.207 -44.363 1.00 95.00 598 ALA A O 1
ATOM 4541 N N . PRO A 1 599 ? -6.293 8.585 -43.065 1.00 92.19 599 PRO A N 1
ATOM 4542 C CA . PRO A 1 599 ? -5.232 8.769 -44.066 1.00 92.19 599 PRO A CA 1
ATOM 4543 C C . PRO A 1 599 ? -4.401 7.511 -44.371 1.00 92.19 599 PRO A C 1
ATOM 4545 O O . PRO A 1 599 ? -3.621 7.514 -45.324 1.00 92.19 599 PRO A O 1
ATOM 4548 N N . MET A 1 600 ? -4.508 6.469 -43.543 1.00 94.94 600 MET A N 1
ATOM 4549 C CA . MET A 1 600 ? -3.784 5.200 -43.677 1.00 94.94 600 MET A CA 1
ATOM 4550 C C . MET A 1 600 ? -4.714 4.088 -44.174 1.00 94.94 600 MET A C 1
ATOM 4552 O O . MET A 1 600 ? -4.326 3.321 -45.051 1.00 94.94 600 MET A O 1
ATOM 4556 N N . ILE A 1 601 ? -5.977 4.086 -43.735 1.00 95.00 601 ILE A N 1
ATOM 4557 C CA . ILE A 1 601 ? -7.052 3.256 -44.305 1.00 95.00 601 ILE A CA 1
ATOM 4558 C C . ILE A 1 601 ? -7.260 3.597 -45.790 1.00 95.00 601 ILE A C 1
ATOM 4560 O O . ILE A 1 601 ? -7.347 2.703 -46.628 1.00 95.00 601 ILE A O 1
ATOM 4564 N N . ALA A 1 602 ? -7.214 4.884 -46.160 1.00 93.19 602 ALA A N 1
ATOM 4565 C CA . ALA A 1 602 ? -7.244 5.329 -47.559 1.00 93.19 602 ALA A CA 1
ATOM 4566 C C . ALA A 1 602 ? -6.059 4.818 -48.411 1.00 93.19 602 ALA A C 1
ATOM 4568 O O . ALA A 1 602 ? -6.112 4.884 -49.637 1.00 93.19 602 ALA A O 1
ATOM 4569 N N . GLN A 1 603 ? -5.001 4.306 -47.773 1.00 90.75 603 GLN A N 1
ATOM 4570 C CA . GLN A 1 603 ? -3.834 3.688 -48.412 1.00 90.75 603 GLN A CA 1
ATOM 4571 C C . GLN A 1 603 ? -3.826 2.154 -48.273 1.00 90.75 603 GLN A C 1
ATOM 4573 O O . GLN A 1 603 ? -2.833 1.502 -48.587 1.00 90.75 603 GLN A O 1
ATOM 4578 N N . GLY A 1 604 ? -4.952 1.573 -47.847 1.00 89.75 604 GLY A N 1
ATOM 4579 C CA . GLY A 1 604 ? -5.194 0.133 -47.802 1.00 89.75 604 GLY A CA 1
ATOM 4580 C C . GLY A 1 604 ? -4.982 -0.531 -46.443 1.00 89.75 604 GLY A C 1
ATOM 4581 O O . GLY A 1 604 ? -5.100 -1.750 -46.382 1.00 89.75 604 GLY A O 1
ATOM 4582 N N . ALA A 1 605 ? -4.662 0.211 -45.376 1.00 93.50 605 ALA A N 1
ATOM 4583 C CA . ALA A 1 605 ? -4.532 -0.382 -44.043 1.00 93.50 605 ALA A CA 1
ATOM 4584 C C . ALA A 1 605 ? -5.875 -0.965 -43.567 1.00 93.50 605 ALA A C 1
ATOM 4586 O O . ALA A 1 605 ? -6.909 -0.299 -43.673 1.00 93.50 605 ALA A O 1
ATOM 4587 N N . CYS A 1 606 ? -5.861 -2.183 -43.023 1.00 93.62 606 CYS A N 1
ATOM 4588 C CA . CYS A 1 606 ? -7.054 -2.805 -42.448 1.00 93.62 606 CYS A CA 1
ATOM 4589 C C . CYS A 1 606 ? -7.291 -2.355 -41.000 1.00 93.62 606 CYS A C 1
ATOM 4591 O O . CYS A 1 606 ? -6.385 -1.859 -40.327 1.00 93.62 606 CYS A O 1
ATOM 4593 N N . THR A 1 607 ? -8.519 -2.535 -40.511 1.00 95.50 607 THR A N 1
ATOM 4594 C CA . THR A 1 607 ? -8.869 -2.351 -39.098 1.00 95.50 607 THR A CA 1
ATOM 4595 C C . THR A 1 607 ? -9.569 -3.591 -38.557 1.00 95.50 607 THR A C 1
ATOM 4597 O O . THR A 1 607 ? -10.425 -4.175 -39.227 1.00 95.50 607 THR A O 1
ATOM 4600 N N . ARG A 1 608 ? -9.201 -4.036 -37.353 1.00 94.50 608 ARG A N 1
ATOM 4601 C CA . ARG A 1 608 ? -9.780 -5.226 -36.711 1.00 94.50 608 ARG A CA 1
ATOM 4602 C C . ARG A 1 608 ? -9.930 -5.064 -35.204 1.00 94.50 608 ARG A C 1
ATOM 4604 O O . ARG A 1 608 ? -9.375 -4.152 -34.603 1.00 94.50 608 ARG A O 1
ATOM 4611 N N . ARG A 1 609 ? -10.716 -5.961 -34.607 1.00 93.19 609 ARG A N 1
ATOM 4612 C CA . ARG A 1 609 ? -11.032 -5.994 -33.176 1.00 93.19 609 ARG A CA 1
ATOM 4613 C C . ARG A 1 609 ? -10.498 -7.289 -32.582 1.00 93.19 609 ARG A C 1
ATOM 4615 O O . ARG A 1 609 ? -10.959 -8.365 -32.951 1.00 93.19 609 ARG A O 1
ATOM 4622 N N . PHE A 1 610 ? -9.557 -7.194 -31.655 1.00 91.69 610 PHE A N 1
ATOM 4623 C CA . PHE A 1 610 ? -9.130 -8.331 -30.854 1.00 91.69 610 PHE A CA 1
ATOM 4624 C C . PHE A 1 610 ? -10.011 -8.418 -29.603 1.00 91.69 610 PHE A C 1
ATOM 4626 O O . PHE A 1 610 ? -9.908 -7.587 -28.699 1.00 91.69 610 PHE A O 1
ATOM 4633 N N . ARG A 1 611 ? -10.884 -9.433 -29.548 1.00 83.81 611 ARG A N 1
ATOM 4634 C CA . ARG A 1 611 ? -11.800 -9.683 -28.418 1.00 83.81 611 ARG A CA 1
ATOM 4635 C C . ARG A 1 611 ? -11.171 -10.567 -27.323 1.00 83.81 611 ARG A C 1
ATOM 4637 O O . ARG A 1 611 ? -11.886 -11.241 -26.593 1.00 83.81 611 ARG A O 1
ATOM 4644 N N . GLY A 1 612 ? -9.839 -10.635 -27.237 1.00 79.94 612 GLY A N 1
ATOM 4645 C CA . GLY A 1 612 ? -9.140 -11.452 -26.233 1.00 79.94 612 GLY A CA 1
ATOM 4646 C C . GLY A 1 612 ? -9.226 -12.970 -26.451 1.00 79.94 612 GLY A C 1
ATOM 4647 O O . GLY A 1 612 ? -8.823 -13.731 -25.578 1.00 79.94 612 GLY A O 1
ATOM 4648 N N . THR A 1 613 ? -9.745 -13.436 -27.595 1.00 80.81 613 THR A N 1
ATOM 4649 C CA . THR A 1 613 ? -9.917 -14.870 -27.890 1.00 80.81 613 THR A CA 1
ATOM 4650 C C . THR A 1 613 ? -8.975 -15.346 -28.991 1.00 80.81 613 THR A C 1
ATOM 4652 O O . THR A 1 613 ? -8.715 -14.619 -29.955 1.00 80.81 613 THR A O 1
ATOM 4655 N N . GLN A 1 614 ? -8.539 -16.608 -28.903 1.00 82.31 614 GLN A N 1
ATOM 4656 C CA . GLN A 1 614 ? -7.726 -17.265 -29.935 1.00 82.31 614 GLN A CA 1
ATOM 4657 C C . GLN A 1 614 ? -8.380 -17.195 -31.326 1.00 82.31 614 GLN A C 1
ATOM 4659 O O . GLN A 1 614 ? -7.683 -17.001 -32.315 1.00 82.31 614 GLN A O 1
ATOM 4664 N N . ILE A 1 615 ? -9.714 -17.291 -31.400 1.00 82.44 615 ILE A N 1
ATOM 4665 C CA . ILE A 1 615 ? -10.474 -17.170 -32.653 1.00 82.44 615 ILE A CA 1
ATOM 4666 C C . ILE A 1 615 ? -10.251 -15.785 -33.273 1.00 82.44 615 ILE A C 1
ATOM 4668 O O . ILE A 1 615 ? -9.770 -15.703 -34.399 1.00 82.44 615 ILE A O 1
ATOM 4672 N N . SER A 1 616 ? -10.486 -14.705 -32.516 1.00 87.75 616 SER A N 1
ATOM 4673 C CA . SER A 1 616 ? -10.281 -13.340 -33.029 1.00 87.75 616 SER A CA 1
ATOM 4674 C C . SER A 1 616 ? -8.822 -13.056 -33.419 1.00 87.75 616 SER A C 1
ATOM 4676 O O . SER A 1 616 ? -8.576 -12.359 -34.399 1.00 87.75 616 SER A O 1
ATOM 4678 N N . ALA A 1 617 ? -7.840 -13.643 -32.720 1.00 88.44 617 ALA A N 1
ATOM 4679 C CA . ALA A 1 617 ? -6.433 -13.559 -33.122 1.00 88.44 617 ALA A CA 1
ATOM 4680 C C . ALA A 1 617 ? -6.163 -14.273 -34.459 1.00 88.44 617 ALA A C 1
ATOM 4682 O O . ALA A 1 617 ? -5.499 -13.716 -35.332 1.00 88.44 617 ALA A O 1
ATOM 4683 N N . LEU A 1 618 ? -6.691 -15.487 -34.647 1.00 86.62 618 LEU A N 1
ATOM 4684 C CA . LEU A 1 618 ? -6.520 -16.252 -35.885 1.00 86.62 618 LEU A CA 1
ATOM 4685 C C . LEU A 1 618 ? -7.189 -15.568 -37.086 1.00 86.62 618 LEU A C 1
ATOM 4687 O O . LEU A 1 618 ? -6.601 -15.561 -38.165 1.00 86.62 618 LEU A O 1
ATOM 4691 N N . GLU A 1 619 ? -8.356 -14.948 -36.901 1.00 87.81 619 GLU A N 1
ATOM 4692 C CA . GLU A 1 619 ? -9.042 -14.157 -37.935 1.00 87.81 619 GLU A CA 1
ATOM 4693 C C . GLU A 1 619 ? -8.199 -12.954 -38.397 1.00 87.81 619 GLU A C 1
ATOM 4695 O O . GLU A 1 619 ? -8.050 -12.726 -39.600 1.00 87.81 619 GLU A O 1
ATOM 4700 N N . ILE A 1 620 ? -7.589 -12.225 -37.453 1.00 91.50 620 ILE A N 1
ATOM 4701 C CA . ILE A 1 620 ? -6.671 -11.109 -37.741 1.00 91.50 620 ILE A CA 1
ATOM 4702 C C . ILE A 1 620 ? -5.444 -11.604 -38.520 1.00 91.50 620 ILE A C 1
ATOM 4704 O O . ILE A 1 620 ? -5.082 -11.033 -39.550 1.00 91.50 620 ILE A O 1
ATOM 4708 N N . LEU A 1 621 ? -4.812 -12.689 -38.060 1.00 89.62 621 LEU A N 1
ATOM 4709 C CA . LEU A 1 621 ? -3.643 -13.264 -38.729 1.00 89.62 621 LEU A CA 1
ATOM 4710 C C . LEU A 1 621 ? -3.981 -13.759 -40.142 1.00 89.62 621 LEU A C 1
ATOM 4712 O O . LEU A 1 621 ? -3.203 -13.534 -41.068 1.00 89.62 621 LEU A O 1
ATOM 4716 N N . GLN A 1 622 ? -5.150 -14.375 -40.337 1.00 87.50 622 GLN A N 1
ATOM 4717 C CA . GLN A 1 622 ? -5.587 -14.876 -41.639 1.00 87.50 622 GLN A CA 1
ATOM 4718 C C . GLN A 1 622 ? -5.703 -13.759 -42.689 1.00 87.50 622 GLN A C 1
ATOM 4720 O O . GLN A 1 622 ? -5.325 -13.969 -43.843 1.00 87.50 622 GLN A O 1
ATOM 4725 N N . GLU A 1 623 ? -6.166 -12.567 -42.305 1.00 84.31 623 GLU A N 1
ATOM 4726 C CA . GLU A 1 623 ? -6.217 -11.401 -43.195 1.00 84.31 623 GLU A CA 1
ATOM 4727 C C . GLU A 1 623 ? -4.826 -10.854 -43.535 1.00 84.31 623 GLU A C 1
ATOM 4729 O O . GLU A 1 623 ? -4.550 -10.579 -44.706 1.00 84.31 623 GLU A O 1
ATOM 4734 N N . VAL A 1 624 ? -3.927 -10.743 -42.550 1.00 86.88 624 VAL A N 1
ATOM 4735 C CA . VAL A 1 624 ? -2.537 -10.315 -42.794 1.00 86.88 624 VAL A CA 1
ATOM 4736 C C . VAL A 1 624 ? -1.841 -11.276 -43.764 1.00 86.88 624 VAL A C 1
ATOM 4738 O O . VAL A 1 624 ? -1.177 -10.836 -44.703 1.00 86.88 624 VAL A O 1
ATOM 4741 N N . ILE A 1 625 ? -2.052 -12.586 -43.605 1.00 85.31 625 ILE A N 1
ATOM 4742 C CA . ILE A 1 625 ? -1.512 -13.621 -44.500 1.00 85.31 625 ILE A CA 1
ATOM 4743 C C . ILE A 1 625 ? -2.126 -13.519 -45.900 1.00 85.31 625 ILE A C 1
ATOM 4745 O O . ILE A 1 625 ? -1.392 -13.552 -46.887 1.00 85.31 625 ILE A O 1
ATOM 4749 N N . ALA A 1 626 ? -3.450 -13.370 -46.011 1.00 83.38 626 ALA A N 1
ATOM 4750 C CA . ALA A 1 626 ? -4.129 -13.217 -47.299 1.00 83.38 626 ALA A CA 1
ATOM 4751 C C . ALA A 1 626 ? -3.629 -11.976 -48.060 1.00 83.38 626 ALA A C 1
ATOM 4753 O O . ALA A 1 626 ? -3.375 -12.039 -49.263 1.00 83.38 626 ALA A O 1
ATOM 4754 N N . THR A 1 627 ? -3.405 -10.878 -47.338 1.00 80.75 627 THR A N 1
ATOM 4755 C CA . THR A 1 627 ? -2.849 -9.626 -47.864 1.00 80.75 627 THR A CA 1
ATOM 4756 C C . THR A 1 627 ? -1.395 -9.799 -48.313 1.00 80.75 627 THR A C 1
ATOM 4758 O O . THR A 1 627 ? -1.023 -9.364 -49.403 1.00 80.75 627 THR A O 1
ATOM 4761 N N . ALA A 1 628 ? -0.574 -10.506 -47.532 1.00 79.25 628 ALA A N 1
ATOM 4762 C CA . ALA A 1 628 ? 0.801 -10.836 -47.904 1.00 79.25 628 ALA A CA 1
ATOM 4763 C C . ALA A 1 628 ? 0.897 -11.800 -49.104 1.00 79.25 628 ALA A C 1
ATOM 4765 O O . ALA A 1 628 ? 1.881 -11.763 -49.850 1.00 79.25 628 ALA A O 1
ATOM 4766 N N . ALA A 1 629 ? -0.118 -12.647 -49.301 1.00 77.50 629 ALA A N 1
ATOM 4767 C CA . ALA A 1 629 ? -0.195 -13.625 -50.381 1.00 77.50 629 ALA A CA 1
ATOM 4768 C C . ALA A 1 629 ? -0.595 -13.032 -51.747 1.00 77.50 629 ALA A C 1
ATOM 4770 O O . ALA A 1 629 ? -0.326 -13.676 -52.766 1.00 77.50 629 ALA A O 1
ATOM 4771 N N . ASP A 1 630 ? -1.150 -11.812 -51.823 1.00 70.62 630 ASP A N 1
ATOM 4772 C CA . ASP A 1 630 ? -1.355 -11.112 -53.104 1.00 70.62 630 ASP A CA 1
ATOM 4773 C C . ASP A 1 630 ? -0.025 -10.531 -53.633 1.00 70.62 630 ASP A C 1
ATOM 4775 O O . ASP A 1 630 ? 0.243 -9.328 -53.597 1.00 70.62 630 ASP A O 1
ATOM 4779 N N . ARG A 1 631 ? 0.853 -11.430 -54.102 1.00 59.25 631 ARG A N 1
ATOM 4780 C CA . ARG A 1 631 ? 2.265 -11.203 -54.481 1.00 59.25 631 ARG A CA 1
ATOM 4781 C C . ARG A 1 631 ? 2.471 -10.348 -55.748 1.00 59.25 631 ARG A C 1
ATOM 4783 O O . ARG A 1 631 ? 3.233 -10.721 -56.638 1.00 59.25 631 ARG A O 1
ATOM 4790 N N . LYS A 1 632 ? 1.813 -9.192 -55.862 1.00 57.66 632 LYS A N 1
ATOM 4791 C CA . LYS A 1 632 ? 1.932 -8.293 -57.029 1.00 57.66 632 LYS A CA 1
ATOM 4792 C C . LYS A 1 632 ? 3.014 -7.217 -56.890 1.00 57.66 632 LYS A C 1
ATOM 4794 O O . LYS A 1 632 ? 3.440 -6.671 -57.907 1.00 57.66 632 LYS A O 1
ATOM 4799 N N . ARG A 1 633 ? 3.482 -6.910 -55.673 1.00 62.38 633 ARG A N 1
ATOM 4800 C CA . ARG A 1 633 ? 4.614 -5.998 -55.412 1.00 62.38 633 ARG A CA 1
ATOM 4801 C C . ARG A 1 633 ? 5.435 -6.445 -54.204 1.00 62.38 633 ARG A C 1
ATOM 4803 O O . ARG A 1 633 ? 4.870 -6.800 -53.174 1.00 62.38 633 ARG A O 1
ATOM 4810 N N . HIS A 1 634 ? 6.757 -6.330 -54.326 1.00 71.00 634 HIS A N 1
ATOM 4811 C CA . HIS A 1 634 ? 7.664 -6.302 -53.182 1.00 71.00 634 HIS A CA 1
ATOM 4812 C C . HIS A 1 634 ? 7.474 -4.961 -52.463 1.00 71.00 634 HIS A C 1
ATOM 4814 O O . HIS A 1 634 ? 7.637 -3.906 -53.080 1.00 71.00 634 HIS A O 1
ATOM 4820 N N . GLN A 1 635 ? 7.074 -5.003 -51.194 1.00 81.69 635 GLN A N 1
ATOM 4821 C CA . GLN A 1 635 ? 6.806 -3.819 -50.379 1.00 81.69 635 GLN A CA 1
ATOM 4822 C C . GLN A 1 635 ? 7.751 -3.828 -49.187 1.00 81.69 635 GLN A C 1
ATOM 4824 O O . GLN A 1 635 ? 7.966 -4.860 -48.558 1.00 81.69 635 GLN A O 1
ATOM 4829 N N . ILE A 1 636 ? 8.362 -2.678 -48.931 1.00 87.75 636 ILE A N 1
ATOM 4830 C CA . ILE A 1 636 ? 9.489 -2.523 -48.016 1.00 87.75 636 ILE A CA 1
ATOM 4831 C C . ILE A 1 636 ? 9.153 -1.345 -47.113 1.00 87.75 636 ILE A C 1
ATOM 4833 O O . ILE A 1 636 ? 8.701 -0.315 -47.615 1.00 87.75 636 ILE A O 1
ATOM 4837 N N . LEU A 1 637 ? 9.394 -1.481 -45.810 1.00 92.25 637 LEU A N 1
ATOM 4838 C CA . LEU A 1 637 ? 9.231 -0.368 -44.880 1.00 92.25 637 LEU A CA 1
ATOM 4839 C C . LEU A 1 637 ? 10.170 0.774 -45.271 1.00 92.25 637 LEU A C 1
ATOM 4841 O O . LEU A 1 637 ? 11.339 0.548 -45.599 1.00 92.25 637 LEU A O 1
ATOM 4845 N N . GLU A 1 638 ? 9.693 2.012 -45.197 1.00 94.88 638 GLU A N 1
ATOM 4846 C CA . GLU A 1 638 ? 10.511 3.166 -45.561 1.00 94.88 638 GLU A CA 1
ATOM 4847 C C . GLU A 1 638 ? 11.782 3.245 -44.708 1.00 94.88 638 GLU A C 1
ATOM 4849 O O . GLU A 1 638 ? 12.845 3.510 -45.259 1.00 94.88 638 GLU A O 1
ATOM 4854 N N . ILE A 1 639 ? 11.735 2.899 -43.415 1.00 93.69 639 ILE A N 1
ATOM 4855 C CA . ILE A 1 639 ? 12.956 2.839 -42.599 1.00 93.69 639 ILE A CA 1
ATOM 4856 C C . ILE A 1 639 ? 13.961 1.778 -43.088 1.00 93.69 639 ILE A C 1
ATOM 4858 O O . ILE A 1 639 ? 15.161 2.039 -43.094 1.00 93.69 639 ILE A O 1
ATOM 4862 N N . GLN A 1 640 ? 13.510 0.616 -43.575 1.00 92.75 640 GLN A N 1
ATOM 4863 C CA . GLN A 1 640 ? 14.403 -0.410 -44.135 1.00 92.75 640 GLN A CA 1
ATOM 4864 C C . GLN A 1 640 ? 15.070 0.071 -45.428 1.00 92.75 640 GLN A C 1
ATOM 4866 O O . GLN A 1 640 ? 16.274 -0.107 -45.621 1.00 92.75 640 GLN A O 1
ATOM 4871 N N . LYS A 1 641 ? 14.296 0.725 -46.296 1.00 92.38 641 LYS A N 1
ATOM 4872 C CA . LYS A 1 641 ? 14.784 1.366 -47.522 1.00 92.38 641 LYS A CA 1
ATOM 4873 C C . LYS A 1 641 ? 15.759 2.503 -47.211 1.00 92.38 641 LYS A C 1
ATOM 4875 O O . LYS A 1 641 ? 16.778 2.638 -47.878 1.00 92.38 641 LYS A O 1
ATOM 4880 N N . GLU A 1 642 ? 15.483 3.312 -46.193 1.00 94.19 642 GLU A N 1
ATOM 4881 C CA . GLU A 1 642 ? 16.354 4.418 -45.805 1.00 94.19 642 GLU A CA 1
ATOM 4882 C C . GLU A 1 642 ? 17.668 3.945 -45.175 1.00 94.19 642 GLU A C 1
ATOM 4884 O O . GLU A 1 642 ? 18.719 4.443 -45.572 1.00 94.19 642 GLU A O 1
ATOM 4889 N N . LEU A 1 643 ? 17.632 2.978 -44.253 1.00 89.69 643 LEU A N 1
ATOM 4890 C CA . LEU A 1 643 ? 18.826 2.462 -43.572 1.00 89.69 643 LEU A CA 1
ATOM 4891 C C . LEU A 1 643 ? 19.702 1.584 -44.472 1.00 89.69 643 LEU A C 1
ATOM 4893 O O . LEU A 1 643 ? 20.924 1.676 -44.403 1.00 89.69 643 LEU A O 1
ATOM 4897 N N . VAL A 1 644 ? 19.099 0.722 -45.299 1.00 88.88 644 VAL A N 1
ATOM 4898 C CA . VAL A 1 644 ? 19.842 -0.252 -46.116 1.00 88.88 644 VAL A CA 1
ATOM 4899 C C . VAL A 1 644 ? 20.027 0.256 -47.539 1.00 88.88 644 VAL A C 1
ATOM 4901 O O . VAL A 1 644 ? 21.153 0.539 -47.945 1.00 88.88 644 VAL A O 1
ATOM 4904 N N . ASP A 1 645 ? 18.932 0.418 -48.285 1.00 8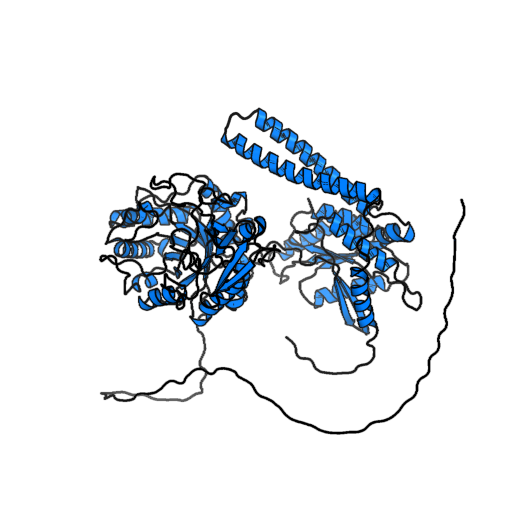8.94 645 ASP A N 1
ATOM 4905 C CA . ASP A 1 645 ? 18.989 0.687 -49.728 1.00 88.94 645 ASP A CA 1
ATOM 4906 C C . ASP A 1 645 ? 19.528 2.101 -50.050 1.00 88.94 645 ASP A C 1
ATOM 4908 O O . ASP A 1 645 ? 20.147 2.302 -51.094 1.00 88.94 645 ASP A O 1
ATOM 4912 N N . LEU A 1 646 ? 19.308 3.078 -49.159 1.00 90.81 646 LEU A N 1
ATOM 4913 C CA . LEU A 1 646 ? 19.820 4.456 -49.256 1.00 90.81 646 LEU A CA 1
ATOM 4914 C C . LEU A 1 646 ? 20.975 4.754 -48.282 1.00 90.81 646 LEU A C 1
ATOM 4916 O O . LEU A 1 646 ? 21.464 5.884 -48.258 1.00 90.81 646 LEU A O 1
ATOM 4920 N N . SER A 1 647 ? 21.387 3.770 -47.474 1.00 87.75 647 SER A N 1
ATOM 4921 C CA . SER A 1 647 ? 22.510 3.851 -46.523 1.00 87.75 647 SER A CA 1
ATOM 4922 C C . SER A 1 647 ? 22.491 5.077 -45.585 1.00 87.75 647 SER A C 1
ATOM 4924 O O . SER A 1 647 ? 23.538 5.624 -45.231 1.00 87.75 647 SER A O 1
ATOM 4926 N N . LYS A 1 648 ? 21.303 5.545 -45.177 1.00 87.62 648 LYS A N 1
ATOM 4927 C CA . LYS A 1 648 ? 21.156 6.641 -44.208 1.00 87.62 648 LYS A CA 1
ATOM 4928 C C . LYS A 1 648 ? 21.448 6.146 -42.791 1.00 87.62 648 LYS A C 1
ATOM 4930 O O . LYS A 1 648 ? 21.042 5.055 -42.408 1.00 87.62 648 LYS A O 1
ATOM 4935 N N . ARG A 1 649 ? 22.057 7.001 -41.964 1.00 82.81 649 ARG A N 1
ATOM 4936 C CA . ARG A 1 649 ? 22.083 6.823 -40.499 1.00 82.81 649 ARG A CA 1
ATOM 4937 C C . ARG A 1 649 ? 20.686 7.045 -39.914 1.00 82.81 649 ARG A C 1
ATOM 4939 O O . ARG A 1 649 ? 19.919 7.832 -40.473 1.00 82.81 649 ARG A O 1
ATOM 4946 N N . LEU A 1 650 ? 20.373 6.429 -38.770 1.00 82.56 650 LEU A N 1
ATOM 4947 C CA . LEU A 1 650 ? 19.026 6.494 -38.188 1.00 82.56 650 LEU A CA 1
ATOM 4948 C C . LEU A 1 650 ? 18.499 7.930 -37.966 1.00 82.56 650 LEU A C 1
ATOM 4950 O O . LEU A 1 650 ? 17.379 8.193 -38.409 1.00 82.56 650 LEU A O 1
ATOM 4954 N N . PRO A 1 651 ? 19.275 8.899 -37.432 1.00 83.69 651 PRO A N 1
ATOM 4955 C CA . PRO A 1 651 ? 18.812 10.288 -37.303 1.00 83.69 651 PRO A CA 1
ATOM 4956 C C . PRO A 1 651 ? 18.458 10.975 -38.637 1.00 83.69 651 PRO A C 1
ATOM 4958 O O . PRO A 1 651 ? 17.668 11.914 -38.664 1.00 83.69 651 PRO A O 1
ATOM 4961 N N . ALA A 1 652 ? 19.003 10.506 -39.767 1.00 84.12 652 ALA A N 1
ATOM 4962 C CA . ALA A 1 652 ? 18.735 11.063 -41.096 1.00 84.12 652 ALA A CA 1
ATOM 4963 C C . ALA A 1 652 ? 17.502 10.450 -41.799 1.00 84.12 652 ALA A C 1
ATOM 4965 O O . ALA A 1 652 ? 17.090 10.958 -42.851 1.00 84.12 652 ALA A O 1
ATOM 4966 N N . THR A 1 653 ? 16.919 9.384 -41.237 1.00 91.31 653 THR A N 1
ATOM 4967 C CA . THR A 1 653 ? 15.653 8.776 -41.694 1.00 91.31 653 THR A CA 1
ATOM 4968 C C . THR A 1 653 ? 14.457 9.690 -41.407 1.00 91.31 653 THR A C 1
ATOM 4970 O O . THR A 1 653 ? 14.537 10.606 -40.585 1.00 91.31 653 THR A O 1
ATOM 4973 N N . ARG A 1 654 ? 13.309 9.443 -42.047 1.00 91.69 654 ARG A N 1
ATOM 4974 C CA . ARG A 1 654 ? 12.057 10.157 -41.745 1.00 91.69 654 ARG A CA 1
ATOM 4975 C C . ARG A 1 654 ? 11.607 9.933 -40.302 1.00 91.69 654 ARG A C 1
ATOM 4977 O O . ARG A 1 654 ? 11.116 10.871 -39.688 1.00 91.69 654 ARG A O 1
ATOM 4984 N N . ALA A 1 655 ? 11.784 8.722 -39.772 1.00 90.00 655 ALA A N 1
ATOM 4985 C CA . ALA A 1 655 ? 11.424 8.386 -38.396 1.00 90.00 655 ALA A CA 1
ATOM 4986 C C . ALA A 1 655 ? 12.342 9.084 -37.376 1.00 90.00 655 ALA A C 1
ATOM 4988 O O . ALA A 1 655 ? 11.850 9.693 -36.432 1.00 90.00 655 ALA A O 1
ATOM 4989 N N . GLY A 1 656 ? 13.659 9.090 -37.615 1.00 88.50 656 GLY A N 1
ATOM 4990 C CA . GLY A 1 656 ? 14.622 9.816 -36.778 1.00 88.50 656 GLY A CA 1
ATOM 4991 C C . GLY A 1 656 ? 14.371 11.326 -36.750 1.00 88.50 656 GLY A C 1
ATOM 4992 O O . GLY A 1 656 ? 14.404 11.933 -35.682 1.00 88.50 656 GLY A O 1
ATOM 4993 N N . LYS A 1 657 ? 14.035 11.923 -37.901 1.00 88.81 657 LYS A N 1
ATOM 4994 C CA . LYS A 1 657 ? 13.670 13.347 -37.997 1.00 88.81 657 LYS A CA 1
ATOM 4995 C C . LYS A 1 657 ? 12.353 13.686 -37.305 1.00 88.81 657 LYS A C 1
ATOM 4997 O O . LYS A 1 657 ? 12.271 14.731 -36.671 1.00 88.81 657 LYS A O 1
ATOM 5002 N N . GLU A 1 658 ? 11.341 12.827 -37.421 1.00 91.25 658 GLU A N 1
ATOM 5003 C CA . GLU A 1 658 ? 10.068 13.013 -36.715 1.00 91.25 658 GLU A CA 1
ATOM 5004 C C . GLU A 1 658 ? 10.294 12.970 -35.199 1.00 91.25 658 GLU A C 1
ATOM 5006 O O . GLU A 1 658 ? 9.877 13.892 -34.505 1.00 91.25 658 GLU A O 1
ATOM 5011 N N . LEU A 1 659 ? 11.031 11.971 -34.693 1.00 86.00 659 LEU A N 1
ATOM 5012 C CA . LEU A 1 659 ? 11.361 11.874 -33.268 1.00 86.00 659 LEU A CA 1
ATOM 5013 C C . LEU A 1 659 ? 12.151 13.096 -32.770 1.00 86.00 659 LEU A C 1
ATOM 5015 O O . LEU A 1 659 ? 11.825 13.636 -31.715 1.00 86.00 659 LEU A O 1
ATOM 5019 N N . HIS A 1 660 ? 13.146 13.563 -33.531 1.00 82.81 660 HIS A N 1
ATOM 5020 C CA . HIS A 1 660 ? 13.901 14.771 -33.190 1.00 82.81 660 HIS A CA 1
ATOM 5021 C C . HIS A 1 660 ? 12.991 16.010 -33.111 1.00 82.81 660 HIS A C 1
ATOM 5023 O O . HIS A 1 660 ? 13.022 16.716 -32.108 1.00 82.81 660 HIS A O 1
ATOM 5029 N N . GLY A 1 661 ? 12.121 16.229 -34.106 1.00 83.12 661 GLY A N 1
ATOM 5030 C CA . GLY A 1 661 ? 11.173 17.351 -34.104 1.00 83.12 661 GLY A CA 1
ATOM 5031 C C . GLY A 1 661 ? 10.148 17.289 -32.963 1.00 83.12 661 GLY A C 1
ATOM 5032 O O . GLY A 1 661 ? 9.786 18.319 -32.402 1.00 83.12 661 GLY A O 1
ATOM 5033 N N . ILE A 1 662 ? 9.721 16.089 -32.556 1.00 82.38 662 ILE A N 1
ATOM 5034 C CA . ILE A 1 662 ? 8.863 15.913 -31.374 1.00 82.38 662 ILE A CA 1
ATOM 5035 C C . ILE A 1 662 ? 9.597 16.329 -30.087 1.00 82.38 662 ILE A C 1
ATOM 5037 O O . ILE A 1 662 ? 9.013 17.011 -29.244 1.00 82.38 662 ILE A O 1
ATOM 5041 N N . ILE A 1 663 ? 10.865 15.934 -29.930 1.00 78.06 663 ILE A N 1
ATOM 5042 C CA . ILE A 1 663 ? 11.687 16.307 -28.767 1.00 78.06 663 ILE A CA 1
ATOM 5043 C C . ILE A 1 663 ? 11.939 17.824 -28.755 1.00 78.06 663 ILE A C 1
ATOM 5045 O O . ILE A 1 663 ? 11.836 18.451 -27.701 1.00 78.06 663 ILE A O 1
ATOM 5049 N N . GLU A 1 664 ? 12.184 18.435 -29.916 1.00 80.31 664 GLU A N 1
ATOM 5050 C CA . GLU A 1 664 ? 12.313 19.890 -30.067 1.00 80.31 664 GLU A CA 1
ATOM 5051 C C . GLU A 1 664 ? 11.018 20.621 -29.652 1.00 80.31 664 GLU A C 1
ATOM 5053 O O . GLU A 1 664 ? 11.063 21.524 -28.813 1.00 80.31 664 GLU A O 1
ATOM 5058 N N . GLU A 1 665 ? 9.846 20.184 -30.136 1.00 79.31 665 GLU A N 1
ATOM 5059 C CA . GLU A 1 665 ? 8.544 20.729 -29.716 1.00 79.31 665 GLU A CA 1
ATOM 5060 C C . GLU A 1 665 ? 8.317 20.633 -28.195 1.00 79.31 665 GLU A C 1
ATOM 5062 O O . GLU A 1 665 ? 7.730 21.544 -27.601 1.00 79.31 665 GLU A O 1
ATOM 5067 N N . MET A 1 666 ? 8.746 19.536 -27.558 1.00 77.12 666 MET A N 1
ATOM 5068 C CA . MET A 1 666 ? 8.661 19.361 -26.103 1.00 77.12 666 MET A CA 1
ATOM 5069 C C . MET A 1 666 ? 9.560 20.361 -25.366 1.00 77.12 666 MET A C 1
ATOM 5071 O O . MET A 1 666 ? 9.083 21.069 -24.478 1.00 77.12 666 MET A O 1
ATOM 5075 N N . VAL A 1 667 ? 10.829 20.481 -25.771 1.00 77.69 667 VAL A N 1
ATOM 5076 C CA . VAL A 1 667 ? 11.807 21.403 -25.163 1.00 77.69 667 VAL A CA 1
ATOM 5077 C C . VAL A 1 667 ? 11.356 22.864 -25.272 1.00 77.69 667 VAL A C 1
ATOM 5079 O O . VAL A 1 667 ? 11.546 23.634 -24.324 1.00 77.69 667 VAL A O 1
ATOM 5082 N N . VAL A 1 668 ? 10.729 23.252 -26.389 1.00 81.06 668 VAL A N 1
ATOM 5083 C CA . VAL A 1 668 ? 10.142 24.592 -26.567 1.00 81.06 668 VAL A CA 1
ATOM 5084 C C . VAL A 1 668 ? 8.992 24.816 -25.580 1.00 81.06 668 VAL A C 1
ATOM 5086 O O . VAL A 1 668 ? 9.035 25.781 -24.818 1.00 81.06 668 VAL A O 1
ATOM 5089 N N . LYS A 1 669 ? 8.013 23.901 -25.508 1.00 75.25 669 LYS A N 1
ATOM 5090 C CA . LYS A 1 669 ? 6.864 24.010 -24.583 1.00 75.25 669 LYS A CA 1
ATOM 5091 C C . LYS A 1 669 ? 7.296 24.069 -23.113 1.00 75.25 669 LYS A C 1
ATOM 5093 O O . LYS A 1 669 ? 6.806 24.917 -22.370 1.00 75.25 669 LYS A O 1
ATOM 5098 N N . GLN A 1 670 ? 8.244 23.223 -22.704 1.00 78.25 670 GLN A N 1
ATOM 5099 C CA . GLN A 1 670 ? 8.809 23.241 -21.349 1.00 78.25 670 GLN A CA 1
ATOM 5100 C C . GLN A 1 670 ? 9.574 24.546 -21.064 1.00 78.25 670 GLN A C 1
ATOM 5102 O O . GLN A 1 670 ? 9.532 25.055 -19.949 1.00 78.25 670 GLN A O 1
ATOM 5107 N N . THR A 1 671 ? 10.249 25.130 -22.060 1.00 77.12 671 THR A N 1
ATOM 5108 C CA . THR A 1 671 ? 10.958 26.413 -21.898 1.00 77.12 671 THR A CA 1
ATOM 5109 C C . THR A 1 671 ? 9.999 27.592 -21.724 1.00 77.12 671 THR A C 1
ATOM 5111 O O . THR A 1 671 ? 10.234 28.423 -20.847 1.00 77.12 671 THR A O 1
ATOM 5114 N N . ASP A 1 672 ? 8.904 27.636 -22.486 1.00 78.62 672 ASP A N 1
ATOM 5115 C CA . ASP A 1 672 ? 7.845 28.639 -22.314 1.00 78.62 672 ASP A CA 1
ATOM 5116 C C . ASP A 1 672 ? 7.191 28.537 -20.927 1.00 78.62 672 ASP A C 1
ATOM 5118 O O . ASP A 1 672 ? 6.970 29.555 -20.267 1.00 78.62 672 ASP A O 1
ATOM 5122 N N . LEU A 1 673 ? 6.911 27.315 -20.459 1.00 74.06 673 LEU A N 1
ATOM 5123 C CA . LEU A 1 673 ? 6.313 27.073 -19.145 1.00 74.06 673 LEU A CA 1
ATOM 5124 C C . LEU A 1 673 ? 7.271 27.459 -17.999 1.00 74.06 673 LEU A C 1
ATOM 5126 O O . LEU A 1 673 ? 6.863 28.184 -17.093 1.00 74.06 673 LEU A O 1
ATOM 5130 N N . LEU A 1 674 ? 8.564 27.119 -18.095 1.00 76.12 674 LEU A N 1
ATOM 5131 C CA . LEU A 1 674 ? 9.599 27.591 -17.158 1.00 76.12 674 LEU A CA 1
ATOM 5132 C C . LEU A 1 674 ? 9.675 29.123 -17.077 1.00 76.12 674 LEU A C 1
ATOM 5134 O O . LEU A 1 674 ? 9.931 29.665 -16.002 1.00 76.12 674 LEU A O 1
ATOM 5138 N N . GLY A 1 675 ? 9.474 29.825 -18.198 1.00 74.38 675 GLY A N 1
ATOM 5139 C CA . GLY A 1 675 ? 9.438 31.288 -18.231 1.00 74.38 675 GLY A CA 1
ATOM 5140 C C . GLY A 1 675 ? 8.227 31.876 -17.499 1.00 74.38 675 GLY A C 1
ATOM 5141 O O . GLY A 1 675 ? 8.354 32.910 -16.841 1.00 74.38 675 GLY A O 1
ATOM 5142 N N . ARG A 1 676 ? 7.069 31.203 -17.562 1.00 80.44 676 ARG A N 1
ATOM 5143 C CA . ARG A 1 676 ? 5.853 31.596 -16.828 1.00 80.44 676 ARG A CA 1
ATOM 5144 C C . ARG A 1 676 ? 6.016 31.383 -15.327 1.00 80.44 676 ARG A C 1
ATOM 5146 O O . ARG A 1 676 ? 5.876 32.351 -14.588 1.00 80.44 676 ARG A O 1
ATOM 5153 N N . LEU A 1 677 ? 6.438 30.188 -14.905 1.00 75.88 677 LEU A N 1
ATOM 5154 C CA . LEU A 1 677 ? 6.689 29.870 -13.493 1.00 75.88 677 LEU A CA 1
ATOM 5155 C C . LEU A 1 677 ? 7.710 30.836 -12.864 1.00 75.88 677 LEU A C 1
ATOM 5157 O O . LEU A 1 677 ? 7.492 31.356 -11.775 1.00 75.88 677 LEU A O 1
ATOM 5161 N N . GLN A 1 678 ? 8.786 31.187 -13.582 1.00 77.81 678 GLN A N 1
ATOM 5162 C CA . GLN A 1 678 ? 9.747 32.202 -13.116 1.00 77.81 678 GLN A CA 1
ATOM 5163 C C . GLN A 1 678 ? 9.141 33.609 -13.017 1.00 77.81 678 GLN A C 1
ATOM 5165 O O . GLN A 1 678 ? 9.542 34.389 -12.155 1.00 77.81 678 GLN A O 1
ATOM 5170 N N . SER A 1 679 ? 8.195 33.969 -13.886 1.00 81.12 679 SER A N 1
ATOM 5171 C CA . SER A 1 679 ? 7.483 35.248 -13.793 1.00 81.12 679 SER A CA 1
ATOM 5172 C C . SER A 1 679 ? 6.541 35.289 -12.587 1.00 81.12 679 SER A C 1
ATOM 5174 O O . SER A 1 679 ? 6.444 36.326 -11.933 1.00 81.12 679 SER A O 1
ATOM 5176 N N . GLU A 1 680 ? 5.898 34.166 -12.276 1.00 81.19 680 GLU A N 1
ATOM 5177 C CA . GLU A 1 680 ? 4.944 33.995 -11.178 1.00 81.19 680 GLU A CA 1
ATOM 5178 C C . GLU A 1 680 ? 5.646 33.972 -9.809 1.00 81.19 680 GLU A C 1
ATOM 5180 O O . GLU A 1 680 ? 5.265 34.714 -8.901 1.00 81.19 680 GLU A O 1
ATOM 5185 N N . MET A 1 681 ? 6.781 33.270 -9.705 1.00 79.31 681 MET A N 1
ATOM 5186 C CA . MET A 1 681 ? 7.679 33.324 -8.540 1.00 79.31 681 MET A CA 1
ATOM 5187 C C . MET A 1 681 ? 8.154 34.742 -8.200 1.00 79.31 681 MET A C 1
ATOM 5189 O O . MET A 1 681 ? 8.315 35.072 -7.031 1.00 79.31 681 MET A O 1
ATOM 5193 N N . ASN A 1 682 ? 8.386 35.587 -9.209 1.00 80.19 682 ASN A N 1
ATOM 5194 C CA . ASN A 1 682 ? 8.807 36.978 -9.010 1.00 80.19 682 ASN A CA 1
ATOM 5195 C C . ASN A 1 682 ? 7.648 37.919 -8.622 1.00 80.19 682 ASN A C 1
ATOM 5197 O O . ASN A 1 682 ? 7.892 39.093 -8.341 1.00 80.19 682 ASN A O 1
ATOM 5201 N N . GLN A 1 683 ? 6.401 37.439 -8.652 1.00 83.56 683 GLN A N 1
ATOM 5202 C CA . GLN A 1 683 ? 5.193 38.214 -8.346 1.00 83.56 683 GLN A CA 1
ATOM 5203 C C . GLN A 1 683 ? 4.531 37.789 -7.030 1.00 83.56 683 GLN A C 1
ATOM 5205 O O . GLN A 1 683 ? 3.875 38.617 -6.396 1.00 83.56 683 GLN A O 1
ATOM 5210 N N . THR A 1 684 ? 4.715 36.541 -6.589 1.00 74.81 684 THR A N 1
ATOM 5211 C CA . THR A 1 684 ? 4.212 36.092 -5.286 1.00 74.81 684 THR A CA 1
ATOM 5212 C C . THR A 1 684 ? 5.106 36.553 -4.131 1.00 74.81 684 THR A C 1
ATOM 5214 O O . THR A 1 684 ? 6.332 36.535 -4.208 1.00 74.81 684 THR A O 1
ATOM 5217 N N . SER A 1 685 ? 4.474 36.973 -3.034 1.00 71.94 685 SER A N 1
ATOM 5218 C CA . SER A 1 685 ? 5.129 37.228 -1.739 1.00 71.94 685 SER A CA 1
ATOM 5219 C C . SER A 1 685 ? 4.798 36.148 -0.702 1.00 71.94 685 SER A C 1
ATOM 5221 O O . SER A 1 685 ? 5.186 36.278 0.457 1.00 71.94 685 SER A O 1
ATOM 5223 N N . ASP A 1 686 ? 4.054 35.113 -1.100 1.00 77.62 686 ASP A N 1
ATOM 5224 C CA . ASP A 1 686 ? 3.588 34.047 -0.218 1.00 77.62 686 ASP A CA 1
ATOM 5225 C C . ASP A 1 686 ? 4.661 32.941 -0.083 1.00 77.62 686 ASP A C 1
ATOM 5227 O O . ASP A 1 686 ? 5.038 32.335 -1.092 1.00 77.62 686 ASP A O 1
ATOM 5231 N N . PRO A 1 687 ? 5.172 32.649 1.132 1.00 59.41 687 PRO A N 1
ATOM 5232 C CA . PRO A 1 687 ? 6.209 31.637 1.339 1.00 59.41 687 PRO A CA 1
ATOM 5233 C C . PRO A 1 687 ? 5.782 30.188 1.065 1.00 59.41 687 PRO A C 1
ATOM 5235 O O . PRO A 1 687 ? 6.654 29.319 1.011 1.00 59.41 687 PRO A O 1
ATOM 5238 N N . GLN A 1 688 ? 4.486 29.886 0.974 1.00 56.25 688 GLN A N 1
ATOM 5239 C CA . GLN A 1 688 ? 3.978 28.555 0.638 1.00 56.25 688 GLN A CA 1
ATOM 5240 C C . GLN A 1 688 ? 3.914 28.387 -0.883 1.00 56.25 688 GLN A C 1
ATOM 5242 O O . GLN A 1 688 ? 4.627 27.542 -1.425 1.00 56.25 688 GLN A O 1
ATOM 5247 N N . VAL A 1 689 ? 3.235 29.307 -1.576 1.00 64.56 689 VAL A N 1
ATOM 5248 C CA . VAL A 1 689 ? 3.177 29.344 -3.052 1.00 64.56 689 VAL A CA 1
ATOM 5249 C C . VAL A 1 689 ? 4.581 29.420 -3.666 1.00 64.56 689 VAL A C 1
ATOM 5251 O O . VAL A 1 689 ? 4.873 28.770 -4.666 1.00 64.56 689 VAL A O 1
ATOM 5254 N N . LEU A 1 690 ? 5.507 30.169 -3.051 1.00 62.59 690 LEU A N 1
ATOM 5255 C CA . LEU A 1 690 ? 6.891 30.232 -3.525 1.00 62.59 690 LEU A CA 1
ATOM 5256 C C . LEU A 1 690 ? 7.616 28.875 -3.419 1.00 62.59 690 LEU A C 1
ATOM 5258 O O . LEU A 1 690 ? 8.460 28.585 -4.263 1.00 62.59 690 LEU A O 1
ATOM 5262 N N . ARG A 1 691 ? 7.305 28.034 -2.421 1.00 66.00 691 ARG A N 1
ATOM 5263 C CA . ARG A 1 691 ? 7.901 26.690 -2.267 1.00 66.00 691 ARG A CA 1
ATOM 5264 C C . ARG A 1 691 ? 7.329 25.684 -3.267 1.00 66.00 691 ARG A C 1
ATOM 5266 O O . ARG A 1 691 ? 8.099 24.914 -3.840 1.00 66.00 691 ARG A O 1
ATOM 5273 N N . GLU A 1 692 ? 6.029 25.745 -3.527 1.00 67.44 692 GLU A N 1
ATOM 5274 C CA . GLU A 1 692 ? 5.362 24.957 -4.573 1.00 67.44 692 GLU A CA 1
ATOM 5275 C C . GLU A 1 692 ? 5.954 25.287 -5.954 1.00 67.44 692 GLU A C 1
ATOM 5277 O O . GLU A 1 692 ? 6.500 24.408 -6.622 1.00 67.44 692 GLU A O 1
ATOM 5282 N N . LEU A 1 693 ? 5.999 26.576 -6.318 1.00 62.94 693 LEU A N 1
ATOM 5283 C CA . LEU A 1 693 ? 6.577 27.034 -7.585 1.00 62.94 693 LEU A CA 1
ATOM 5284 C C . LEU A 1 693 ? 8.075 26.706 -7.721 1.00 62.94 693 LEU A C 1
ATOM 5286 O O . LEU A 1 693 ? 8.530 26.402 -8.821 1.00 62.94 693 LEU A O 1
ATOM 5290 N N . ILE A 1 694 ? 8.863 26.744 -6.637 1.00 70.31 694 ILE A N 1
ATOM 5291 C CA . ILE A 1 694 ? 10.273 26.302 -6.658 1.00 70.31 694 ILE A CA 1
ATOM 5292 C C . ILE A 1 694 ? 10.380 24.809 -6.991 1.00 70.31 694 ILE A C 1
ATOM 5294 O O . ILE A 1 694 ? 11.303 24.414 -7.708 1.00 70.31 694 ILE A O 1
ATOM 5298 N N . THR A 1 695 ? 9.462 23.991 -6.479 1.00 65.19 695 THR A N 1
ATOM 5299 C CA . THR A 1 695 ? 9.451 22.538 -6.692 1.00 65.19 695 THR A CA 1
ATOM 5300 C C . THR A 1 695 ? 9.096 22.226 -8.143 1.00 65.19 695 THR A C 1
ATOM 5302 O O . THR A 1 695 ? 9.934 21.678 -8.860 1.00 65.19 695 THR A O 1
ATOM 5305 N N . GLU A 1 696 ? 7.959 22.735 -8.630 1.00 69.44 696 GLU A N 1
ATOM 5306 C CA . GLU A 1 696 ? 7.521 22.585 -10.027 1.00 69.44 696 GLU A CA 1
ATOM 5307 C C . GLU A 1 696 ? 8.578 23.105 -11.024 1.00 69.44 696 GLU A C 1
ATOM 5309 O O . GLU A 1 696 ? 8.876 22.469 -12.040 1.00 69.44 696 GLU A O 1
ATOM 5314 N N . LEU A 1 697 ? 9.236 24.229 -10.708 1.00 73.56 697 LEU A N 1
ATOM 5315 C CA . LEU A 1 697 ? 10.332 24.761 -11.516 1.00 73.56 697 LEU A CA 1
ATOM 5316 C C . LEU A 1 697 ? 11.535 23.808 -11.582 1.00 73.56 697 LEU A C 1
ATOM 5318 O O . LEU A 1 697 ? 12.193 23.723 -12.623 1.00 73.56 697 LEU A O 1
ATOM 5322 N N . ASN A 1 698 ? 11.870 23.137 -10.481 1.00 67.12 698 ASN A N 1
ATOM 5323 C CA . ASN A 1 698 ? 12.997 22.211 -10.426 1.00 67.12 698 ASN A CA 1
ATOM 5324 C C . ASN A 1 698 ? 12.690 20.905 -11.168 1.00 67.12 698 ASN A C 1
ATOM 5326 O O . ASN A 1 698 ? 13.556 20.430 -11.905 1.00 67.12 698 ASN A O 1
ATOM 5330 N N . ASP A 1 699 ? 11.468 20.381 -11.074 1.00 66.06 699 ASP A N 1
ATOM 5331 C CA . ASP A 1 699 ? 11.026 19.224 -11.861 1.00 66.06 699 ASP A CA 1
ATOM 5332 C C . ASP A 1 699 ? 11.029 19.506 -13.358 1.00 66.06 699 ASP A C 1
ATOM 5334 O O . ASP A 1 699 ? 11.712 18.827 -14.129 1.00 66.06 699 ASP A O 1
ATOM 5338 N N . LEU A 1 700 ? 10.397 20.602 -13.772 1.00 70.31 700 LEU A N 1
ATOM 5339 C CA . LEU A 1 700 ? 10.356 20.998 -15.175 1.00 70.31 700 LEU A CA 1
ATOM 5340 C C . LEU A 1 700 ? 11.760 21.327 -15.733 1.00 70.31 700 LEU A C 1
ATOM 5342 O O . LEU A 1 700 ? 12.034 21.141 -16.923 1.00 70.31 700 LEU A O 1
ATOM 5346 N N . ARG A 1 701 ? 12.698 21.770 -14.879 1.00 70.00 701 ARG A N 1
ATOM 5347 C CA . ARG A 1 701 ? 14.127 21.885 -15.227 1.00 70.00 701 ARG A CA 1
ATOM 5348 C C . ARG 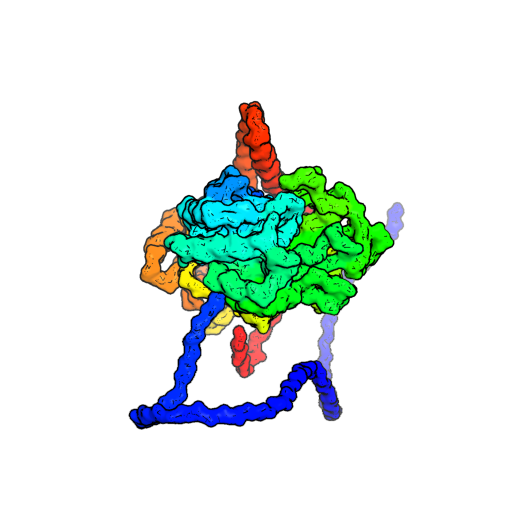A 1 701 ? 14.777 20.517 -15.439 1.00 70.00 701 ARG A C 1
ATOM 5350 O O . ARG A 1 701 ? 15.485 20.374 -16.439 1.00 70.00 701 ARG A O 1
ATOM 5357 N N . ARG A 1 702 ? 14.547 19.542 -14.548 1.00 70.44 702 ARG A N 1
ATOM 5358 C CA . ARG A 1 702 ? 15.069 18.165 -14.658 1.00 70.44 702 ARG A CA 1
ATOM 5359 C C . ARG A 1 702 ? 14.595 17.497 -15.948 1.00 70.44 702 ARG A C 1
ATOM 5361 O O . ARG A 1 702 ? 15.428 17.014 -16.720 1.00 70.44 702 ARG A O 1
ATOM 5368 N N . GLU A 1 703 ? 13.293 17.538 -16.230 1.00 68.00 703 GLU A N 1
ATOM 5369 C CA . GLU A 1 703 ? 12.724 16.973 -17.460 1.00 68.00 703 GLU A CA 1
ATOM 5370 C C . GLU A 1 703 ? 13.319 17.608 -18.718 1.00 68.00 703 GLU A C 1
ATOM 5372 O O . GLU A 1 703 ? 13.777 16.904 -19.623 1.00 68.00 703 GLU A O 1
ATOM 5377 N N . ARG A 1 704 ? 13.365 18.946 -18.770 1.00 78.50 704 ARG A N 1
ATOM 5378 C CA . ARG A 1 704 ? 13.929 19.657 -19.919 1.00 78.50 704 ARG A CA 1
ATOM 5379 C C . ARG A 1 704 ? 15.407 19.329 -20.105 1.00 78.50 704 ARG A C 1
ATOM 5381 O O . ARG A 1 704 ? 15.875 19.228 -21.238 1.00 78.50 704 ARG A O 1
ATOM 5388 N N . GLU A 1 705 ? 16.167 19.150 -19.025 1.00 71.31 705 GLU A N 1
ATOM 5389 C CA . GLU A 1 705 ? 17.570 18.746 -19.125 1.00 71.31 705 GLU A CA 1
ATOM 5390 C C . GLU A 1 705 ? 17.725 17.315 -19.669 1.00 71.31 705 GLU A C 1
ATOM 5392 O O . GLU A 1 705 ? 18.628 17.083 -20.478 1.00 71.31 705 GLU A O 1
ATOM 5397 N N . LYS A 1 706 ? 16.830 16.381 -19.303 1.00 71.62 706 LYS A N 1
ATOM 5398 C CA . LYS A 1 706 ? 16.750 15.028 -19.889 1.00 71.62 706 LYS A CA 1
ATOM 5399 C C . LYS A 1 706 ? 16.452 15.106 -21.392 1.00 71.62 706 LYS A C 1
ATOM 5401 O O . LYS A 1 706 ? 17.254 14.617 -22.187 1.00 71.62 706 LYS A O 1
ATOM 5406 N N . ALA A 1 707 ? 15.412 15.836 -21.797 1.00 70.44 707 ALA A N 1
ATOM 5407 C CA . ALA A 1 707 ? 15.068 16.037 -23.208 1.00 70.44 707 ALA A CA 1
ATOM 5408 C C . ALA A 1 707 ? 16.212 16.691 -24.015 1.00 70.44 707 ALA A C 1
ATOM 5410 O O . ALA A 1 707 ? 16.548 16.241 -25.110 1.00 70.44 707 ALA A O 1
ATOM 5411 N N . LEU A 1 708 ? 16.900 17.692 -23.449 1.00 68.75 708 LEU A N 1
ATOM 5412 C CA . LEU A 1 708 ? 18.089 18.310 -24.053 1.00 68.75 708 LEU A CA 1
ATOM 5413 C C . LEU A 1 708 ? 19.306 17.370 -24.110 1.00 68.75 708 LEU A C 1
ATOM 5415 O O . LEU A 1 708 ? 20.184 17.561 -24.955 1.00 68.75 708 LEU A O 1
ATOM 5419 N N . LYS A 1 709 ? 19.433 16.394 -23.203 1.00 72.38 709 LYS A N 1
ATOM 5420 C CA . LYS A 1 709 ? 20.468 15.345 -23.273 1.00 72.38 709 LYS A CA 1
ATOM 5421 C C . LYS A 1 709 ? 20.153 14.353 -24.394 1.00 72.38 709 LYS A C 1
ATOM 5423 O O . LYS A 1 709 ? 21.054 14.054 -25.175 1.00 72.38 709 LYS A O 1
ATOM 5428 N N . ASP A 1 710 ? 18.901 13.921 -24.539 1.00 68.31 710 ASP A N 1
ATOM 5429 C CA . ASP A 1 710 ? 18.482 13.036 -25.633 1.00 68.31 710 ASP A CA 1
ATOM 5430 C C . ASP A 1 710 ? 18.567 13.708 -27.010 1.00 68.31 710 ASP A C 1
ATOM 5432 O O . ASP A 1 710 ? 19.064 13.094 -27.955 1.00 68.31 710 ASP A O 1
ATOM 5436 N N . MET A 1 711 ? 18.195 14.988 -27.116 1.00 69.88 711 MET A N 1
ATOM 5437 C CA . MET A 1 711 ? 18.364 15.786 -28.337 1.00 69.88 711 MET A CA 1
ATOM 5438 C C . MET A 1 711 ? 19.845 15.874 -28.743 1.00 69.88 711 MET A C 1
ATOM 5440 O O . MET A 1 711 ? 20.205 15.487 -29.852 1.00 69.88 711 MET A O 1
ATOM 5444 N N . ARG A 1 712 ? 20.736 16.243 -27.807 1.00 67.69 712 ARG A N 1
ATOM 5445 C CA . ARG A 1 712 ? 22.191 16.268 -28.058 1.00 67.69 712 ARG A CA 1
ATOM 5446 C C . ARG A 1 712 ? 22.766 14.888 -28.389 1.00 67.69 712 ARG A C 1
ATOM 5448 O O . ARG A 1 712 ? 23.698 14.805 -29.182 1.00 67.69 712 ARG A O 1
ATOM 5455 N N . ARG A 1 713 ? 22.231 13.801 -27.821 1.00 67.06 713 ARG A N 1
ATOM 5456 C CA . ARG A 1 713 ? 22.622 12.428 -28.189 1.00 67.06 713 ARG A CA 1
ATOM 5457 C C . ARG A 1 713 ? 22.169 12.059 -29.603 1.00 67.06 713 ARG A C 1
ATOM 5459 O O . ARG A 1 713 ? 22.938 11.427 -30.317 1.00 67.06 713 ARG A O 1
ATOM 5466 N N . LEU A 1 714 ? 20.984 12.486 -30.046 1.00 68.00 714 LEU A N 1
ATOM 5467 C CA . LEU A 1 714 ? 20.559 12.339 -31.447 1.00 68.00 714 LEU A CA 1
ATOM 5468 C C . LEU A 1 714 ? 21.486 13.106 -32.407 1.00 68.00 714 LEU A C 1
ATOM 5470 O O . LEU A 1 714 ? 21.865 12.558 -33.444 1.00 68.00 714 LEU A O 1
ATOM 5474 N N . ASP A 1 715 ? 21.911 14.317 -32.038 1.00 67.69 715 ASP A N 1
ATOM 5475 C CA . ASP A 1 715 ? 22.854 15.123 -32.827 1.00 67.69 715 ASP A CA 1
ATOM 5476 C C . ASP A 1 715 ? 24.249 14.476 -32.907 1.00 67.69 715 ASP A C 1
ATOM 5478 O O . ASP A 1 715 ? 24.831 14.359 -33.988 1.00 67.69 715 ASP A O 1
ATOM 5482 N N . LEU A 1 716 ? 24.776 13.987 -31.780 1.00 64.50 716 LEU A N 1
ATOM 5483 C CA . LEU A 1 716 ? 26.048 13.251 -31.721 1.00 64.50 716 LEU A CA 1
ATOM 5484 C C . LEU A 1 716 ? 25.981 11.909 -32.468 1.00 64.50 716 LEU A C 1
ATOM 5486 O O . LEU A 1 716 ? 26.948 11.489 -33.105 1.00 64.50 716 LEU A O 1
ATOM 5490 N N . TRP A 1 717 ? 24.829 11.242 -32.473 1.00 61.97 717 TRP A N 1
ATOM 5491 C CA . TRP A 1 717 ? 24.650 10.033 -33.273 1.00 61.97 717 TRP A CA 1
ATOM 5492 C C . TRP A 1 717 ? 24.609 10.342 -34.778 1.00 61.97 717 TRP A C 1
ATOM 5494 O O . TRP A 1 717 ? 25.099 9.555 -35.590 1.00 61.97 717 TRP A O 1
ATOM 5504 N N . ALA A 1 718 ? 24.118 11.522 -35.175 1.00 59.72 718 ALA A N 1
ATOM 5505 C CA . ALA A 1 718 ? 24.185 11.968 -36.564 1.00 59.72 718 ALA A CA 1
ATOM 5506 C C . ALA A 1 718 ? 25.639 12.177 -37.041 1.00 59.72 718 ALA A C 1
ATOM 5508 O O . ALA A 1 718 ? 25.945 11.849 -38.195 1.00 59.72 718 ALA A O 1
ATOM 5509 N N . THR A 1 719 ? 26.553 12.641 -36.173 1.00 58.56 719 THR A N 1
ATOM 5510 C CA . THR A 1 719 ? 27.990 12.772 -36.506 1.00 58.56 719 THR A CA 1
ATOM 5511 C C . THR A 1 719 ? 28.709 11.418 -36.572 1.00 58.56 719 THR A C 1
ATOM 5513 O O . THR A 1 719 ? 29.594 11.249 -37.417 1.00 58.56 719 THR A O 1
ATOM 5516 N N . GLY A 1 720 ? 28.231 10.410 -35.832 1.00 56.22 720 GLY A N 1
ATOM 5517 C CA . GLY A 1 720 ? 28.574 8.992 -36.016 1.00 56.22 720 GLY A CA 1
ATOM 5518 C C . GLY A 1 720 ? 29.751 8.498 -35.181 1.00 56.22 720 GLY A C 1
ATOM 5519 O O . GLY A 1 720 ? 30.642 7.845 -35.716 1.00 56.22 720 GLY A O 1
ATOM 5520 N N . MET A 1 721 ? 29.757 8.834 -33.889 1.00 52.47 721 MET A N 1
ATOM 5521 C CA . MET A 1 721 ? 30.810 8.468 -32.930 1.00 52.47 721 MET A CA 1
ATOM 5522 C C . MET A 1 721 ? 30.451 7.275 -32.009 1.00 52.47 721 MET A C 1
ATOM 5524 O O . MET A 1 721 ? 31.207 6.994 -31.088 1.00 52.47 721 MET A O 1
ATOM 5528 N N . GLU A 1 722 ? 29.313 6.592 -32.215 1.00 48.81 722 GLU A N 1
ATOM 5529 C CA . GLU A 1 722 ? 28.737 5.616 -31.253 1.00 48.81 722 GLU A CA 1
ATOM 5530 C C . GLU A 1 722 ? 28.743 4.126 -31.685 1.00 48.81 722 GLU A C 1
ATOM 5532 O O . GLU A 1 722 ? 28.345 3.268 -30.899 1.00 48.81 722 GLU A O 1
ATOM 5537 N N . ASP A 1 723 ? 29.142 3.778 -32.913 1.00 49.16 723 ASP A N 1
ATOM 5538 C CA . ASP A 1 723 ? 28.727 2.508 -33.552 1.00 49.16 723 ASP A CA 1
ATOM 5539 C C . ASP A 1 723 ? 29.632 1.262 -33.294 1.00 49.16 723 ASP A C 1
ATOM 5541 O O . ASP A 1 723 ? 29.624 0.335 -34.100 1.00 49.16 723 ASP A O 1
ATOM 5545 N N . GLU A 1 724 ? 30.400 1.181 -32.193 1.00 44.28 724 GLU A N 1
ATOM 5546 C CA . GLU A 1 724 ? 31.465 0.153 -32.023 1.00 44.28 724 GLU A CA 1
ATOM 5547 C C . GLU A 1 724 ? 31.248 -0.913 -30.912 1.00 44.28 724 GLU A C 1
ATOM 5549 O O . GLU A 1 724 ? 32.191 -1.603 -30.539 1.00 44.28 724 GLU A O 1
ATOM 5554 N N . LEU A 1 725 ? 30.028 -1.090 -30.371 1.00 41.66 725 LEU A N 1
ATOM 5555 C CA . LEU A 1 725 ? 29.816 -1.880 -29.130 1.00 41.66 725 LEU A CA 1
ATOM 5556 C C . LEU A 1 725 ? 28.707 -2.961 -29.125 1.00 41.66 725 LEU A C 1
ATOM 5558 O O . LEU A 1 725 ? 28.365 -3.457 -28.058 1.00 41.66 725 LEU A O 1
ATOM 5562 N N . TRP A 1 726 ? 28.126 -3.338 -30.274 1.00 44.50 726 TRP A N 1
ATOM 5563 C CA . TRP A 1 726 ? 26.916 -4.199 -30.311 1.00 44.50 726 TRP A CA 1
ATOM 5564 C C . TRP A 1 726 ? 26.940 -5.383 -31.300 1.00 44.50 726 TRP A C 1
ATOM 5566 O O . TRP A 1 726 ? 25.893 -5.922 -31.654 1.00 44.50 726 TRP A O 1
ATOM 5576 N N . ALA A 1 727 ? 28.121 -5.827 -31.737 1.00 39.47 727 ALA A N 1
ATOM 5577 C CA . ALA A 1 727 ? 28.243 -6.939 -32.689 1.00 39.47 727 ALA A CA 1
ATOM 5578 C C . ALA A 1 727 ? 28.009 -8.341 -32.080 1.00 39.47 727 ALA A C 1
ATOM 5580 O O . ALA A 1 727 ? 27.716 -9.272 -32.822 1.00 39.47 727 ALA A O 1
ATOM 5581 N N . GLU A 1 728 ? 28.130 -8.514 -30.758 1.00 40.94 728 GLU A N 1
ATOM 5582 C CA . GLU A 1 728 ? 28.183 -9.852 -30.137 1.00 40.94 728 GLU A CA 1
ATOM 5583 C C . GLU A 1 728 ? 26.808 -10.418 -29.735 1.00 40.94 728 GLU A C 1
ATOM 5585 O O . GLU A 1 728 ? 26.581 -11.617 -29.871 1.00 40.94 728 GLU A O 1
ATOM 5590 N N . GLN A 1 729 ? 25.848 -9.583 -29.313 1.00 43.56 729 GLN A N 1
ATOM 5591 C CA . GLN A 1 729 ? 24.535 -10.073 -28.848 1.00 43.56 729 GLN A CA 1
ATOM 5592 C C . GLN A 1 729 ? 23.589 -10.484 -29.992 1.00 43.56 729 GLN A C 1
ATOM 5594 O O . GLN A 1 729 ? 22.740 -11.354 -29.817 1.00 43.56 729 GLN A O 1
ATOM 5599 N N . VAL A 1 730 ? 23.756 -9.910 -31.189 1.00 47.38 730 VAL A N 1
ATOM 5600 C CA . VAL A 1 730 ? 22.913 -10.223 -32.362 1.00 47.38 730 VAL A CA 1
ATOM 5601 C C . VAL A 1 730 ? 23.243 -11.599 -32.958 1.00 47.38 730 VAL A C 1
ATOM 5603 O O . VAL A 1 730 ? 22.367 -12.244 -33.529 1.00 47.38 730 VAL A O 1
ATOM 5606 N N . VAL A 1 731 ? 24.482 -12.081 -32.796 1.00 48.62 731 VAL A N 1
ATOM 5607 C CA . VAL A 1 731 ? 24.912 -13.397 -33.303 1.00 48.62 731 VAL A CA 1
ATOM 5608 C C . VAL A 1 731 ? 24.208 -14.538 -32.559 1.00 48.62 731 VAL A C 1
ATOM 5610 O O . VAL A 1 731 ? 23.754 -15.480 -33.201 1.00 48.62 731 VAL A O 1
ATOM 5613 N N . ALA A 1 732 ? 24.026 -14.422 -31.240 1.00 43.78 732 ALA A N 1
ATOM 5614 C CA . ALA A 1 732 ? 23.344 -15.440 -30.435 1.00 43.78 732 ALA A CA 1
ATOM 5615 C C . ALA A 1 732 ? 21.872 -15.639 -30.856 1.00 43.78 732 ALA A C 1
ATOM 5617 O O . ALA A 1 732 ? 21.440 -16.765 -31.102 1.00 43.78 732 ALA A O 1
ATOM 5618 N N . LEU A 1 733 ? 21.127 -14.542 -31.046 1.00 46.09 733 LEU A N 1
ATOM 5619 C CA . LEU A 1 733 ? 19.733 -14.583 -31.517 1.00 46.09 733 LEU A CA 1
ATOM 5620 C C . LEU A 1 733 ? 19.616 -15.171 -32.942 1.00 46.09 733 LEU A C 1
ATOM 5622 O O . LEU A 1 733 ? 18.599 -15.750 -33.326 1.00 46.09 733 LEU A O 1
ATOM 5626 N N . TYR A 1 734 ? 20.672 -15.031 -33.748 1.00 47.56 734 TYR A N 1
ATOM 5627 C CA . TYR A 1 734 ? 20.742 -15.558 -35.110 1.00 47.56 734 TYR A CA 1
ATOM 5628 C C . TYR A 1 734 ? 20.971 -17.078 -35.142 1.00 47.56 734 TYR A C 1
ATOM 5630 O O . TYR A 1 734 ? 20.382 -17.771 -35.974 1.00 47.56 734 TYR A O 1
ATOM 5638 N N . GLU A 1 735 ? 21.788 -17.611 -34.228 1.00 49.09 735 GLU A N 1
ATOM 5639 C CA . GLU A 1 735 ? 21.977 -19.059 -34.046 1.00 49.09 735 GLU A CA 1
ATOM 5640 C C . GLU A 1 735 ? 20.693 -19.741 -33.540 1.00 49.09 735 GLU A C 1
ATOM 5642 O O . GLU A 1 735 ? 20.352 -20.840 -33.986 1.00 49.09 735 GLU A O 1
ATOM 5647 N N . GLU A 1 736 ? 19.915 -19.057 -32.700 1.00 46.22 736 GLU A N 1
ATOM 5648 C CA . GLU A 1 736 ? 18.614 -19.536 -32.223 1.00 46.22 736 GLU A CA 1
ATOM 5649 C C . GLU A 1 736 ? 17.591 -19.662 -33.371 1.00 46.22 736 GLU A C 1
ATOM 5651 O O . GLU A 1 736 ? 16.990 -20.725 -33.557 1.00 46.22 736 GLU A O 1
ATOM 5656 N N . ILE A 1 737 ? 17.481 -18.646 -34.238 1.00 46.56 737 ILE A N 1
ATOM 5657 C CA . ILE A 1 737 ? 16.634 -18.689 -35.448 1.00 46.56 737 ILE A CA 1
ATOM 5658 C C . ILE A 1 737 ? 17.085 -19.790 -36.429 1.00 46.56 737 ILE A C 1
ATOM 5660 O O . ILE A 1 737 ? 16.241 -20.434 -37.059 1.00 46.56 737 ILE A O 1
ATOM 5664 N N . GLN A 1 738 ? 18.394 -20.048 -36.551 1.00 45.53 738 GLN A N 1
ATOM 5665 C CA . GLN A 1 738 ? 18.919 -21.162 -37.356 1.00 45.53 738 GLN A CA 1
ATOM 5666 C C . GLN A 1 738 ? 18.494 -22.525 -36.790 1.00 45.53 738 GLN A C 1
ATOM 5668 O O . GLN A 1 738 ? 18.078 -23.392 -37.559 1.00 45.53 738 GLN A O 1
ATOM 5673 N N . SER A 1 739 ? 18.539 -22.712 -35.465 1.00 44.72 739 SER A N 1
ATOM 5674 C CA . SER A 1 739 ? 18.155 -23.982 -34.825 1.00 44.72 739 SER A CA 1
ATOM 5675 C C . SER A 1 739 ? 16.704 -24.387 -35.139 1.00 44.72 739 SER A C 1
ATOM 5677 O O . SER A 1 739 ? 16.426 -25.543 -35.456 1.00 44.72 739 SER A O 1
ATOM 5679 N N . ILE A 1 740 ? 15.798 -23.404 -35.187 1.00 42.28 740 ILE A N 1
ATOM 5680 C CA . ILE A 1 740 ? 14.362 -23.580 -35.451 1.00 42.28 740 ILE A CA 1
ATOM 5681 C C . ILE A 1 740 ? 14.070 -23.930 -36.927 1.00 42.28 740 ILE A C 1
ATOM 5683 O O . ILE A 1 740 ? 12.993 -24.441 -37.246 1.00 42.28 740 ILE A O 1
ATOM 5687 N N . ALA A 1 741 ? 15.003 -23.675 -37.850 1.00 36.97 741 ALA A N 1
ATOM 5688 C CA . ALA A 1 741 ? 14.819 -23.911 -39.284 1.00 36.97 741 ALA A CA 1
ATOM 5689 C C . ALA A 1 741 ? 15.214 -25.327 -39.754 1.00 36.97 741 ALA A C 1
ATOM 5691 O O . ALA A 1 741 ? 14.827 -25.728 -40.853 1.00 36.97 741 ALA A O 1
ATOM 5692 N N . VAL A 1 742 ? 15.979 -26.081 -38.955 1.00 37.03 742 VAL A N 1
ATOM 5693 C CA . VAL A 1 742 ? 16.592 -27.357 -39.382 1.00 37.03 742 VAL A CA 1
ATOM 5694 C C . VAL A 1 742 ? 15.716 -28.581 -39.079 1.00 37.03 742 VAL A C 1
ATOM 5696 O O . VAL A 1 742 ? 15.775 -29.570 -39.817 1.00 37.03 742 VAL A O 1
ATOM 5699 N N . ASP A 1 743 ? 14.853 -28.523 -38.060 1.00 33.84 743 ASP A N 1
ATOM 5700 C CA . ASP A 1 743 ? 14.025 -29.665 -37.653 1.00 33.84 743 ASP A CA 1
ATOM 5701 C C . ASP A 1 743 ? 12.839 -29.916 -38.602 1.00 33.84 743 ASP A C 1
ATOM 5703 O O . ASP A 1 743 ? 11.727 -29.412 -38.449 1.00 33.84 743 ASP A O 1
ATOM 5707 N N . THR A 1 744 ? 13.093 -30.745 -39.617 1.00 35.34 744 THR A N 1
ATOM 5708 C CA . THR A 1 744 ? 12.088 -31.261 -40.567 1.00 35.34 744 THR A CA 1
ATOM 5709 C C . THR A 1 744 ? 11.905 -32.781 -40.486 1.00 35.34 744 THR A C 1
ATOM 5711 O O . THR A 1 744 ? 11.257 -33.367 -41.350 1.00 35.34 744 THR A O 1
ATOM 5714 N N . ASN A 1 745 ? 12.438 -33.440 -39.448 1.00 35.81 745 ASN A N 1
ATOM 5715 C CA . ASN A 1 745 ? 12.295 -34.886 -39.245 1.00 35.81 745 ASN A CA 1
ATOM 5716 C C . ASN A 1 745 ? 12.226 -35.292 -37.760 1.00 35.81 745 ASN A C 1
ATOM 5718 O O . ASN A 1 745 ? 13.183 -35.861 -37.251 1.00 35.81 745 ASN A O 1
ATOM 5722 N N . PHE A 1 746 ? 11.069 -35.144 -37.104 1.00 27.12 746 PHE A N 1
ATOM 5723 C CA . PHE A 1 746 ? 10.616 -36.159 -36.138 1.00 27.12 746 PHE A CA 1
ATOM 5724 C C . PHE A 1 746 ? 9.087 -36.189 -35.999 1.00 27.12 746 PHE A C 1
ATOM 5726 O O . PHE A 1 746 ? 8.423 -35.161 -35.900 1.00 27.12 746 PHE A O 1
ATOM 5733 N N . ILE A 1 747 ? 8.521 -37.398 -36.019 1.00 29.94 747 ILE A N 1
ATOM 5734 C CA . ILE A 1 747 ? 7.077 -37.655 -35.969 1.00 29.94 747 ILE A CA 1
ATOM 5735 C C . ILE A 1 747 ? 6.715 -38.241 -34.596 1.00 29.94 747 ILE A C 1
ATOM 5737 O O . ILE A 1 747 ? 7.128 -39.357 -34.291 1.00 29.94 747 ILE A O 1
ATOM 5741 N N . GLN A 1 748 ? 5.839 -37.535 -33.863 1.00 27.73 748 GLN A N 1
ATOM 5742 C CA . GLN A 1 748 ? 4.982 -38.040 -32.766 1.00 27.73 748 GLN A CA 1
ATOM 5743 C C . GLN A 1 748 ? 5.664 -38.524 -31.447 1.00 27.73 748 GLN A C 1
ATOM 5745 O O . GLN A 1 748 ? 6.879 -38.663 -31.377 1.00 27.73 748 GLN A O 1
ATOM 5750 N N . PRO A 1 749 ? 4.891 -38.827 -30.375 1.00 38.66 749 PRO A N 1
ATOM 5751 C CA . PRO A 1 749 ? 3.893 -37.939 -29.761 1.00 38.66 749 PRO A CA 1
ATOM 5752 C C . PRO A 1 749 ? 3.951 -37.982 -28.214 1.00 38.66 749 PRO A C 1
ATOM 5754 O O . PRO A 1 749 ? 3.912 -39.064 -27.636 1.00 38.66 749 PRO A O 1
ATOM 5757 N N . ASN A 1 750 ? 3.916 -36.850 -27.504 1.00 25.56 750 ASN A N 1
ATOM 5758 C CA . ASN A 1 750 ? 3.389 -36.833 -26.126 1.00 25.56 750 ASN A CA 1
ATOM 5759 C C . ASN A 1 750 ? 3.055 -35.416 -25.655 1.00 25.56 750 ASN A C 1
ATOM 5761 O O . ASN A 1 750 ? 3.931 -34.629 -25.314 1.00 25.56 750 ASN A O 1
ATOM 5765 N N . ILE A 1 751 ? 1.758 -35.127 -25.599 1.00 27.66 751 ILE A N 1
ATOM 5766 C CA . ILE A 1 751 ? 1.208 -33.929 -24.967 1.00 27.66 751 ILE A CA 1
ATOM 5767 C C . ILE A 1 751 ? 1.097 -34.189 -23.462 1.00 27.66 751 ILE A C 1
ATOM 5769 O O . ILE A 1 751 ? 0.421 -35.132 -23.046 1.00 27.66 751 ILE A O 1
ATOM 5773 N N . ARG A 1 752 ? 1.669 -33.300 -22.648 1.00 25.98 752 ARG A N 1
ATOM 5774 C CA . ARG A 1 752 ? 1.143 -32.977 -21.317 1.00 25.98 752 ARG A CA 1
ATOM 5775 C C . ARG A 1 752 ? 1.202 -31.468 -21.135 1.00 25.98 752 ARG A C 1
ATOM 5777 O O . ARG A 1 752 ? 2.286 -30.900 -21.145 1.00 25.98 752 ARG A O 1
ATOM 5784 N N . PHE A 1 753 ? 0.028 -30.862 -21.010 1.00 27.62 753 PHE A N 1
ATOM 5785 C CA . PHE A 1 753 ? -0.119 -29.458 -20.650 1.00 27.62 753 PHE A CA 1
ATOM 5786 C C . PHE A 1 753 ? 0.275 -29.242 -19.185 1.00 27.62 753 PHE A C 1
ATOM 5788 O O . PHE A 1 753 ? -0.073 -30.060 -18.326 1.00 27.62 753 PHE A O 1
ATOM 5795 N N . LEU A 1 754 ? 0.942 -28.119 -18.941 1.00 27.81 754 LEU A N 1
ATOM 5796 C CA . LEU A 1 754 ? 0.676 -27.220 -17.821 1.00 27.81 754 LEU A CA 1
ATOM 5797 C C . LEU A 1 754 ? 0.229 -25.892 -18.445 1.00 27.81 754 LEU A C 1
ATOM 5799 O O . LEU A 1 754 ? 0.788 -25.573 -19.521 1.00 27.81 754 LEU A O 1
#

Solvent-accessible surface area (backbone atoms only — not comparable to full-atom values): 43211 Å² total; per-residue (Å²): 142,84,86,90,79,91,87,82,88,88,80,92,81,88,87,86,87,87,86,89,86,87,88,82,90,85,84,91,88,81,89,86,81,87,88,81,92,77,86,85,80,89,84,89,87,81,88,85,87,89,89,86,82,88,88,81,91,86,88,89,86,88,82,81,94,77,88,79,85,80,69,81,79,79,78,62,42,36,35,29,36,40,54,52,88,44,37,91,82,57,35,64,88,73,57,72,52,83,78,39,46,33,42,26,38,38,62,30,26,50,32,97,49,29,59,42,69,43,64,56,81,62,44,68,62,46,49,55,54,40,37,50,52,24,57,73,58,71,20,39,25,26,40,26,40,18,38,63,81,23,20,40,26,48,34,62,22,28,66,42,73,69,27,22,56,31,28,42,52,24,54,56,46,53,33,67,74,58,68,45,47,25,40,30,41,23,54,41,38,47,39,42,77,48,80,68,65,45,51,63,36,55,56,24,45,67,28,46,50,51,35,48,56,50,30,49,69,36,90,59,46,58,69,42,49,32,35,28,48,40,59,54,54,39,62,26,32,65,86,66,42,64,36,71,67,44,42,76,51,57,76,63,33,66,33,36,28,34,46,30,42,78,59,21,42,73,90,46,87,27,44,52,51,17,49,19,47,35,35,92,82,45,97,70,67,76,61,19,41,54,57,18,51,49,42,33,41,66,9,51,31,57,46,66,30,28,19,46,26,43,50,28,35,23,35,30,42,30,53,56,89,56,92,67,94,56,85,63,38,62,55,40,72,34,94,63,60,92,51,88,36,91,91,52,76,86,46,59,44,100,69,68,45,70,42,80,67,74,32,34,54,32,69,34,31,49,39,49,33,30,79,74,54,53,21,38,99,82,74,44,71,19,95,80,39,46,76,48,70,42,82,71,25,45,26,38,34,41,32,37,72,88,84,37,38,35,36,18,32,60,40,49,68,29,30,24,54,50,16,39,49,31,51,76,64,47,35,22,33,35,25,30,50,34,57,82,20,37,50,93,47,53,44,62,53,28,22,38,54,45,45,65,50,70,79,74,81,62,88,85,72,86,69,81,73,90,79,77,68,84,43,87,55,80,47,76,46,80,42,86,43,80,95,82,41,72,45,76,51,72,48,63,48,58,75,88,35,86,87,51,53,59,66,53,42,50,51,54,55,50,50,53,44,36,52,46,63,68,40,58,51,101,84,65,51,64,62,75,78,55,54,46,80,46,77,44,59,52,74,60,90,66,84,60,69,63,66,44,52,50,53,53,39,49,50,36,36,35,25,75,85,30,28,50,36,30,32,44,31,33,29,80,54,65,95,43,90,84,40,88,57,40,68,54,40,54,51,45,50,51,47,41,48,71,59,79,38,32,82,40,42,77,46,50,24,45,74,47,66,35,64,88,40,74,65,42,50,49,56,55,51,52,50,42,49,56,56,46,63,63,78,83,66,93,64,62,39,38,47,36,44,34,43,57,81,64,62,37,56,66,54,75,31,66,34,34,43,47,54,50,51,52,52,51,55,48,47,50,53,49,50,55,49,50,53,48,55,55,53,48,54,74,68,59,88,48,79,62,64,44,50,54,51,52,48,55,49,50,51,54,47,52,53,42,50,51,52,53,49,52,50,50,48,49,56,48,52,62,78,59,83,72,90,84,83,70,78,70,69,57,52,57,61,50,53,53,58,51,59,71,72,67,81,83,82,86,82,85,88,84,91,78,88,130

InterPro domains:
  IPR001223 Glycoside hydrolase family 18, catalytic domain [PF00704] (95-438)
  IPR001223 Glycoside hydrolase family 18, catalytic domain [PS51910] (76-454)
  IPR001579 Glycosyl hydrolase family 18, active site [PS01095] (180-188)
  IPR011583 Chitinase II/V-like, catalytic domain [SM00636] (76-438)
  IPR017853 Glycoside hydrolase superfamily [SSF51445] (77-442)
  IPR027417 P-loop containing nucleoside triphosphate hydrolase [G3DSA:3.40.50.300] (464-674)
  IPR027417 P-loop containing nucleoside triphosphate hydrolase [SSF52540] (468-621)
  IPR029070 Chitinase insertion domain superfamily [G3DSA:3.10.50.10] (317-409)
  IPR029070 Chitinase insertion domain superfamily [SSF54556] (313-409)
  IPR050314 Glycosyl hydrolase family 18 [PTHR11177] (87-452)

pLDDT: mean 77.13, std 23.53, range [21.48, 98.88]

Sequence (754 aa):
MAPNNSKLLAALLHFVLLYFVPLSSLSLVSAAQKCGLKPPNSASSAAASPAAAHPGSGPYNNGSTGCSRNGAMIEAVLTGWYPGWLAPSIPPSSLSWDKWTHLTYSFALTGLDSSTVILNSDDQQVLPTFVEQAHTHGVRALVSIGGWTGSMYYSSAVATAENRTAFVGAVTSLVKQYNLDGIDFDWEYPNKQGIGCNIISPADSANFLQFLQELRQDPVGAKLYLSAAVGISPFMGPDGTPMTDVSAFAEVLDHIGIMSYDIWGPWSSGIGPNAPLDDSCAPTPAGSAVSAVAAWTGAKFPANQIALGVAAYGHSFRLANQTDFSLYAPFASYSNPLVPSSDGNGGVDACGNPATGGGGTDDFDFSQMITAGFLNSNGTPASGITYYYDNCSQTPFVYDPDSGVVISYDDTTSFAAKGQFIKDNGLRGFAMWEVAGDEHDILLDSISQAMNIEATPQPRYRNFVGLHSHTSQVNAVRVDFSNGTSLVLVDTPGFDDTEKSDREILKIVANWLREVRQYQDSNRNKLEISGILYLHRITDNRMGGTPLKNLRLFRKLCGDDFLNRVCFTTTMWAESENDQWENAFQKRQAELEATFWAPMIAQGACTRRFRGTQISALEILQEVIATAADRKRHQILEIQKELVDLSKRLPATRAGKELHGIIEEMVVKQTDLLGRLQSEMNQTSDPQVLRELITELNDLRREREKALKDMRRLDLWATGMEDELWAEQVVALYEEIQSIAVDTNFIQPNIRFL

Radius of gyration: 33.45 Å; Cα contacts (8 Å, |Δi|>4): 1172; chains: 1; bounding box: 106×93×93 Å

Secondary structure (DSSP, 8-state):
--------------------------------------PPPP----------------------------PPP---EEEEEEEGGGTTTS-GGGS-GGG-SEEEEEEEEE-SSTT-EE--TTHHHHHHHHHHHHHHHT-EEEEEEEHHHHGGGHHHHHSSHHHHHHHHHHHHHHHHHHT-SEEEEE-S-TTS-SSS-----TTHHHHHHHHHHHHTTSTTGGGSEEEEEE-SS--B-TTSSB-S--HHHHTT-SEEEE----SSSTTSSS---SS-S--TTSSS----HHHHHHHHHHTT--GGGEEEEEESEEEEEEBSS-SS--TTPPBPP-SS-SS--TT-SS-B-TTSSBP---S---EEEHHHHHHTTSB-TTSSBPTT-EEEEETTTTEEEEEETTTTEEEE---HHHHHHHHHHHHHTT--EEEEE-TTTSGGGHHHHHHHHHTT------S---PPPPPP----S-EEEEEEEGGGEEEEEEE-PPSS-SSS-HHHHHHHHHHHHHHHHH-B-TT-PBP----EEEEEETT-----SHHHHHHHHHHHHH-GGGGGGEEEEEE---SSTT-TTHHHHHHHHHHIIIIISHHHHTTT-EEEE--SSHHHHHHHHHHHHHHHH--S-----HHHIIIIIT---GGGSHHHHHHHHHHHHHHHHHHHHHHHHHHHHTT---TTHHHHHHHHHHHHHHHHHHHHHHHHHHHHHHHT---SS-TTHHHHHHHHHHHHHH------------

Nearest PDB structures (foldseek):
  6kxm-assembly2_B  TM=8.578E-01  e=9.458E-28  Chitiniphilus shinanonensis
  7fbt-assembly1_A  TM=9.039E-01  e=6.378E-26  Rhizomucor miehei
  6bt9-assembly2_B  TM=7.383E-01  e=2.456E-26  Bacillus thuringiensis
  5y2c-assembly2_B  TM=8.474E-01  e=1.399E-23  Ostrinia furnacalis
  1guv-assembly1_A  TM=8.112E-01  e=1.752E-24  Homo sapiens

Mean predicted aligned error: 19.41 Å